Protein AF-0000000079569386 (afdb_homodimer)

InterPro domains:
  IPR003781 CoA-binding [PF13380] (11-134)
  IPR003781 CoA-binding [SM00881] (7-101)
  IPR011761 ATP-grasp fold [PS50975] (494-530)
  IPR013815 ATP-grasp fold, subdomain 1 [G3DSA:3.30.1490.20] (506-581)
  IPR016102 Succinyl-CoA synthetase-like [G3DSA:3.40.50.261] (133-295)
  IPR016102 Succinyl-CoA synthetase-like [G3DSA:3.40.50.261] (297-464)
  IPR016102 Succinyl-CoA synthetase-like [SSF52210] (133-294)
  IPR016102 Succinyl-CoA synthetase-like [SSF52210] (299-462)
  IPR032875 Succinyl-CoA synthetase-like, flavodoxin domain [PF13607] (154-292)
  IPR036291 NAD(P)-binding domain superfamily [SSF51735] (4-130)
  IPR043938 Ligase-CoA domain [PF19045] (305-428)

Secondary structure (DSSP, 8-state):
----HHHHS-SEEEEET--TT-HHHHHHHHHHHHTT-SSEEEEE-TT--EETTEEPBSSGGGSSS--SEEEE-S-HHHHHHHHHHHHHTT--EEEE----SGGG-HHHHHHHHHHHHHHHHTT-EEE-SS--EEEEGGGTB--BSSPPPSSP-EEEEEEEES-HHHHHHHHHHHHHTT--EEEEEE-TT-SSS-HHHHHHHHHH-TT-SEEEEEES--S-HHHHHHHHHHHHHTT--EEEEE---SHHHHHHHHHHH-S----HHHHHHHHHHHTEEE-SSHHHHHHHHHHHHHT-S-S-SBEEEEES-HHHHHHHHHHHHHHT-B-PPPPHHHHHHHHHHS-TT----SSEE--GGGGT-TTHHHHHHHHHHT-TT-SEEEEE-----SPPS-HHHHHHHHHHHHHHHHT-SS-EEEE-SS-----HHHHHHHHHHTPPPEES-HHHHHHHHHHHHHHHHHHHHHTSPPPPPPS------S---SEE-HHHHHHHHHHTT--B---EEESSHHHHHHHHHHH-SSEEEEE--TT---GGGGT-EEEEE-SHHHHHHHHHHHHHHHHHTT-----EEEEE-----EEEEEEEEEETTTEEEEEEEE-THHHHH---EEEEESS--HHHHHHHHHH-TTHHHHTTGGGPPPP-HHHHHHHHHHHHHHHHHHGGGEEEEEEEEEEEETTEEEES-EEEEE-/----HHHHS-SEEEEET--TT-HHHHHHHHHHHHTT-SSEEEEE-TT--EETTEEPBSSGGGSSS--SEEEE-S-HHHHHHHHHHHHHTT--EEEE----SGGG-HHHHHHHHHHHHHHHHTT-EEE-SS--EEEEGGGTB--BSSPPPSSP-EEEEEEEES-HHHHHHHHHHHHHTT--EEEEEE-TT-SSS-HHHHHHHHHH-TT-SEEEEEES--S-HHHHHHHHHHHHHTT--EEEEE---SHHHHHHHHHHH-S----HHHHHHHHHHHTEEE-SSHHHHHHHHHHHHHT-S-S-SBEEEEES-HHHHHHHHHHHHHHT-B-PPPPHHHHHHHHHHS-TT----SSEE--GGGGT-TTHHHHHHHHHHT-TT-SEEEEE-----SPPS-HHHHHHHHHHHHHHHHT-SS-EEEE-SS-----HHHHHHHHHHTPPPEE--HHHHHHHHHHHHHHHHHHHHHTSPPPPPPS------S---SEE-HHHHHHHHHHTT--B---EEESSHHHHHHHHHHH-SSEEEEE--TT---GGGGT-EEEEE-SHHHHHHHHHHHHHHHHHTT-----EEEEE-----EEEEEEEEEETTTEEEEEEEE-THHHHH---EEEEESS--HHHHHHHHHH-TTHHHHTTGGGPPPP-HHHHHHHHHHHHHHHHHHGGGEEEEEEEEEEEETTEEEES-EEEEE-

Foldseek 3Di:
DDDCVLVQQPQEEEEEPQDQVDLLNVQLVCLLVVLPPVHYYAYEDLVQDQGPNHGHHNAPVRDPDAHAEYEYDDELVCVLVNVVRNLVRPHAHYEAQYDQAQLVHDVNPVSLVVVLVSSVVSVHAYQAHNWQFKDQLVNSGDSGRHHADPPQAAAAEEEEECDHVVQNVLRVLCVQQRNHYRMYTHRYLCSGPHPLNVLQVSLPDPRHQEYFYEEAADAAQVSVLVSLLSCLVSNYAYEYEYWDQDVVSQVSSCSRRVGHHFHPQAVVQVCLLSLHHYDHDSLLRRLLRRCCRFQNFFAAQAEEEFEQDPVLQVVLVVLSVVLVHDQDWFDPVLQVQLCVLAPVVFHRGGNGHSHPCCVVVVCSRLVNQLSRLPTPRHREYEREDDFDDDCDPDLPVLLQSLLVSQVSQVPGPHHYAYEYAAAGGCDPSRVVSCVSSVHDRYRHHSNSNSNSNSSSNCSVVSSVQSPFDFQAADDPPDPPVDDQAAKDFFPVLVVLLVVLVFAAFDKDKDQALVVLQVVCVVQDPDKKKAFIDGPDDPRVVQLRIDGRQGHSVSSSVSLVVNVVSVVVVVDPGRMMMITHDDDDFWWKKWKWAQIPNQGTKIKIAGADPCVVVPVFIHIHGPRHHLSSLLVRLVSGPVNVSCCQPPNAAHFPSSLVSVSSSSVSSSQVVVPDFWRMKMFHIFGTGHNDTYGHGMMTGTD/DDDCVLVQQPQEEEEEPQDQVALLNVQLVCLLVVLPPVHYYAYEDLVQDQGPNHGHHNAPVRDPDAHAEYEYDDELVCVLVNVVRNLVRPHAHYEAQYDQAQLVHDVNPVSLVVVLVSSVVSVHAYQAHNAQFKDQQVNSGGSGRHHAPPPQAAAAEEEEECDHVVQNVLRVLCVQQRNHYRMYTHRYLCSGPHPLNVLQVSLVDPRHQEYFYEDAADAAQVSVLVSLLSCLVSNYAYEYEYWDQDVVSQVSSCSRRVGHHFHPQAVVQVCLLSLHHYDHDSLLRRLLRRCCRFQNFFAAQAEEEFEQDPVLQVVLVVLSVVLVHDQDWFDPVLQVQLCVLADVVFHRGGNGHSHPCCVVVVCSRLSNQLSRLPTPRHREYEREDDFDDDCDPDLPVLLQSLLVSQVSQVPGPHHYAYEYAAAGGCDPSRVVSCVSSVHDRYRHHSNSNSNSNSSSNCSVVSSVQSPFDFQAADDPPDPPVDDQAAKDFFPVLVVLLVVLVFAAFDKDKDQALVVLQVVCVVQDPDKKKAFIDGPDDPRVVQLRIDGRQGHSVSSSVSLVVNVVSVVVVVDDGRMMMITHDDDDFWWKKWKWAQIPNQGTKIKIAGADPCVVVPVFIHIHGPRHHLSSVLVRLVSGPVNVSCCQPPNAAHFPSSLVSVSSSSVSSSQVVVDDFWRMKMFHIFGTGHNDTYGHGMMTHTD

Solvent-accessible surface area (backbone atoms only — not comparable to full-atom values): 70576 Å² total; per-residue (Å²): 125,68,84,53,63,59,63,72,56,47,58,17,39,30,34,35,52,43,39,83,87,35,67,42,42,50,23,23,52,47,37,30,58,77,51,55,35,84,44,52,79,42,42,26,20,79,80,42,48,73,37,95,90,36,78,26,29,50,45,71,85,65,46,88,73,78,51,40,27,37,40,37,55,44,58,66,85,46,45,63,59,50,51,51,55,31,43,75,70,63,35,41,28,34,32,29,40,39,62,64,30,49,58,49,39,71,72,14,32,52,52,38,50,49,52,48,51,50,28,61,76,66,68,42,47,40,47,6,44,41,13,44,32,33,31,30,43,71,74,30,41,31,63,22,36,55,81,71,70,82,74,80,53,51,36,26,28,26,38,43,25,61,24,46,56,44,45,53,50,50,50,50,49,29,54,36,53,68,45,28,26,21,30,38,36,21,36,25,66,38,70,68,43,39,71,49,36,52,50,46,51,44,58,70,33,85,58,36,39,14,39,33,37,40,37,58,62,69,89,50,55,72,54,43,52,53,38,39,49,50,18,53,75,67,66,27,52,40,30,33,34,68,52,27,76,26,72,65,10,26,52,51,35,22,55,54,67,69,46,76,61,64,60,50,65,53,51,52,27,47,30,46,50,53,37,36,46,75,42,90,40,72,68,40,36,52,50,29,29,49,45,38,38,73,71,37,71,41,86,40,50,28,42,33,39,40,28,49,22,62,47,54,41,31,52,48,37,31,50,28,54,75,48,69,37,39,63,55,72,64,48,70,68,44,34,54,56,43,55,72,70,44,60,89,56,51,58,72,44,50,56,25,35,64,36,71,53,39,79,78,38,76,57,48,63,52,55,51,43,57,50,52,34,65,26,90,71,33,38,31,30,40,36,57,49,77,72,54,74,63,83,56,97,50,54,69,60,50,26,51,56,44,24,51,42,27,53,51,52,72,67,40,84,26,58,67,47,39,25,21,76,54,64,58,54,46,45,73,47,21,47,49,40,30,65,76,21,59,34,73,77,54,35,49,7,48,73,43,36,48,53,25,50,33,50,29,33,47,43,59,59,31,43,54,58,41,68,48,69,54,57,64,52,47,83,81,68,66,80,72,80,62,82,78,57,52,44,38,24,48,67,63,30,45,52,55,37,46,72,48,68,32,52,58,61,66,71,45,80,28,72,44,49,68,48,43,32,54,52,38,64,71,69,36,68,37,20,25,43,31,65,41,43,68,73,66,70,66,43,66,82,47,44,25,53,46,71,71,28,67,45,58,66,48,39,38,52,47,48,55,50,28,49,54,43,25,40,73,72,67,46,82,63,64,36,31,31,43,28,58,56,72,78,92,56,51,39,25,28,45,30,36,36,53,40,95,73,73,35,48,27,38,37,41,27,50,24,74,76,42,38,80,51,36,90,45,66,38,55,42,51,58,72,47,22,65,64,54,49,48,51,44,51,67,64,34,73,53,35,52,56,44,64,18,52,94,75,40,56,42,42,40,61,68,60,50,35,50,44,52,46,30,51,50,12,39,54,55,51,63,42,89,50,50,36,31,39,38,27,62,33,32,35,37,46,28,80,49,57,33,32,73,31,34,38,31,33,32,99,125,69,85,52,64,60,62,73,56,47,60,17,39,31,35,35,52,44,39,84,87,34,67,42,42,50,23,22,52,45,36,29,58,77,52,57,36,85,45,50,79,44,42,24,20,76,81,41,48,73,40,93,89,36,79,26,29,49,44,69,86,65,45,89,74,77,51,41,28,37,39,37,56,43,59,65,87,48,46,63,59,52,50,53,54,29,44,75,70,64,34,41,29,34,32,28,40,37,59,65,29,50,58,48,38,71,70,14,34,52,53,38,50,50,51,48,50,51,28,61,74,67,67,42,49,40,46,7,44,40,13,42,32,34,32,30,43,70,74,29,40,31,65,22,38,54,78,71,70,81,74,79,52,54,37,27,29,25,36,43,26,61,24,45,57,45,44,52,49,51,51,49,48,30,53,35,53,68,48,27,27,20,31,38,37,22,35,26,66,39,68,68,45,40,71,50,36,53,50,46,52,44,60,70,33,86,60,36,38,12,38,32,37,40,37,59,63,70,90,51,55,71,54,42,52,52,38,40,49,50,19,54,74,69,67,27,52,40,31,33,34,68,51,28,77,26,73,64,9,26,51,50,35,23,55,54,66,70,46,79,61,64,61,50,66,54,50,52,26,46,31,47,52,52,38,37,46,76,44,90,40,72,68,39,36,52,48,30,29,48,45,40,38,73,73,36,71,41,88,39,49,28,42,33,38,38,29,49,21,63,50,54,41,30,50,49,36,32,49,29,56,75,48,68,37,38,63,54,72,65,48,69,68,45,34,54,54,43,57,72,71,43,60,89,56,50,59,71,44,49,55,24,34,64,36,72,53,40,78,78,37,76,58,48,63,52,55,49,43,56,47,51,32,65,26,88,70,34,38,30,30,40,36,54,48,76,71,54,74,64,82,57,97,50,54,69,60,51,26,52,56,44,25,54,43,26,52,52,51,73,67,41,82,28,58,67,46,38,25,20,76,54,64,60,54,47,46,73,49,22,48,48,40,30,65,76,23,59,32,73,75,55,36,47,7,50,73,43,36,46,53,25,49,34,49,28,32,47,44,59,58,31,43,54,59,40,66,48,68,53,57,63,52,46,83,81,67,66,79,70,80,60,82,77,56,52,44,36,25,47,66,63,30,44,51,54,36,46,73,48,66,31,52,58,61,64,71,45,81,27,73,45,48,69,48,44,32,53,51,38,64,70,69,35,68,36,23,27,42,30,64,43,44,68,72,65,70,68,42,67,82,49,44,23,53,46,73,71,27,67,47,58,65,47,41,36,52,48,47,54,50,28,50,56,41,26,42,73,71,67,47,82,63,65,36,31,32,44,26,58,55,72,78,91,55,51,40,24,27,44,30,37,38,52,41,94,73,71,34,48,27,38,37,42,27,50,24,75,75,42,40,79,52,35,90,46,66,38,56,40,52,57,73,46,21,64,66,52,49,47,52,43,52,67,63,35,73,55,34,51,55,45,64,19,52,93,75,41,56,42,41,40,61,69,61,50,36,51,44,52,47,31,52,51,12,40,54,55,50,62,43,88,50,49,37,31,40,38,27,61,33,32,36,36,45,27,81,49,60,33,32,74,33,33,37,32,31,31,98

Nearest PDB structures (foldseek):
  8wzu-assembly1_A  TM=8.323E-01  e=6.603E-51  Nitrosopumilus maritimus SCM1
  4yb8-assembly1_A  TM=8.752E-01  e=7.720E-36  Candidatus Korarchaeum cryptofilum OPF8
  4xyl-assembly1_D  TM=9.148E-01  e=3.831E-20  Candidatus Korarchaeum cryptofilum OPF8
  4xyl-assembly1_B  TM=8.883E-01  e=2.277E-20  Candidatus Korarchaeum cryptofilum OPF8
  1wr2-assembly1_A  TM=9.299E-01  e=1.626E-19  Pyrococcus horikoshii OT3

Radius of gyration: 35.77 Å; Cα contacts (8 Å, |Δi|>4): 3128; chains: 2; bounding box: 96×94×68 Å

Organism: NCBI:txid1891644

Sequence (1398 aa):
MKDLSSFFRPKSVALVGATEKSGWSAATYANLISNAFPGDVFLLNPKGAVVHGVQTFASFADVPGQVDLAYVMTPIDAVIPVMEAGARQGVRNYVVLTSGYGEVGAEGAAKERELVDFAAANDLIVLGPNGNGFINATDSITPYGLPIPKPLLAGSVGVVLQSGALASSVLSFAHARSIGLSFLTSMGNESIISVTDVVAHLVDDPQTKCIALFLESIRYPDEFIAVAQAARDAGKPIVALKIGRSAKASRTAQAHTGALVGDDRTVDAVFEQLGILRVASVEDLLTTASLLAEVGPLPGRRLGVVTPSGGASEIISDRAMDEGLDLVDFAEQTTAKLVEILPDFASANNPLDVTGYVLLDRTLLGRAMEVVVADPGVDVTMLLSELPRAVPPDMDGAVEMWRANAARIEQASTPVVAVSTCLTDINEVGREIRERSGFPLVLGGIEHAMTAIGNAVRYPELVRTAGEPPIPPLAQLNAIDAERTGVWGEQRSAEQLRRAGVPVVPAELVDSADEAVRAADAVGYPVVLKIAGDEIAHKSDIGGVRLALADADAVRTAYDEMLAAVQVAGVKSRTVLVQPMRPLGTELLVGVVRDPVWGLTLAIALGGVWVELMDDSVLRVLPVSAASIRGALEKLRGIDALKGARGAQPVDLDALVEVIGRVVALAQALGEELESLEINPLRVSGGEIEALDALITWRMKDLSSFFRPKSVALVGATEKSGWSAATYANLISNAFPGDVFLLNPKGAVVHGVQTFASFADVPGQVDLAYVMTPIDAVIPVMEAGARQGVRNYVVLTSGYGEVGAEGAAKERELVDFAAANDLIVLGPNGNGFINATDSITPYGLPIPKPLLAGSVGVVLQSGALASSVLSFAHARSIGLSFLTSMGNESIISVTDVVAHLVDDPQTKCIALFLESIRYPDEFIAVAQAARDAGKPIVALKIGRSAKASRTAQAHTGALVGDDRTVDAVFEQLGILRVASVEDLLTTASLLAEVGPLPGRRLGVVTPSGGASEIISDRAMDEGLDLVDFAEQTTAKLVEILPDFASANNPLDVTGYVLLDRTLLGRAMEVVVADPGVDVTMLLSELPRAVPPDMDGAVEMWRANAARIEQASTPVVAVSTCLTDINEVGREIRERSGFPLVLGGIEHAMTAIGNAVRYPELVRTAGEPPIPPLAQLNAIDAERTGVWGEQRSAEQLRRAGVPVVPAELVDSADEAVRAADAVGYPVVLKIAGDEIAHKSDIGGVRLALADADAVRTAYDEMLAAVQVAGVKSRTVLVQPMRPLGTELLVGVVRDPVWGLTLAIALGGVWVELMDDSVLRVLPVSAASIRGALEKLRGIDALKGARGAQPVDLDALVEVIGRVVALAQALGEELESLEINPLRVSGGEIEALDALITWR

pLDDT: mean 91.65, std 8.92, range [54.84, 98.88]

Structure (mmCIF, N/CA/C/O backbone):
data_AF-0000000079569386-model_v1
#
loop_
_entity.id
_entity.type
_entity.pdbx_description
1 polymer 'CoA-binding protein'
#
loop_
_atom_site.group_PDB
_atom_site.id
_atom_site.type_symbol
_atom_site.label_atom_id
_atom_site.label_alt_id
_atom_site.label_comp_id
_atom_site.label_asym_id
_atom_site.label_entity_id
_atom_site.label_seq_id
_atom_site.pdbx_PDB_ins_code
_atom_site.Cartn_x
_atom_site.Cartn_y
_atom_site.Cartn_z
_atom_site.occupancy
_atom_site.B_iso_or_equiv
_atom_site.auth_seq_id
_atom_site.auth_comp_id
_atom_site.auth_asym_id
_atom_site.auth_atom_id
_atom_site.pdbx_PDB_model_num
ATOM 1 N N . MET A 1 1 ? 34.812 4.625 -13.461 1 72 1 MET A N 1
ATOM 2 C CA . MET A 1 1 ? 34.156 3.346 -13.242 1 72 1 MET A CA 1
ATOM 3 C C . MET A 1 1 ? 34.938 2.205 -13.883 1 72 1 MET A C 1
ATOM 5 O O . MET A 1 1 ? 35.594 2.4 -14.891 1 72 1 MET A O 1
ATOM 9 N N . LYS A 1 2 ? 34.875 1.14 -13.344 1 73.81 2 LYS A N 1
ATOM 10 C CA . LYS A 1 2 ? 35.625 -0.026 -13.812 1 73.81 2 LYS A CA 1
ATOM 11 C C . LYS A 1 2 ? 35 -0.604 -15.078 1 73.81 2 LYS A C 1
ATOM 13 O O . LYS A 1 2 ? 33.75 -0.581 -15.242 1 73.81 2 LYS A O 1
ATOM 18 N N . ASP A 1 3 ? 35.781 -0.932 -15.93 1 85.62 3 ASP A N 1
ATOM 19 C CA . ASP A 1 3 ? 35.281 -1.68 -17.078 1 85.62 3 ASP A CA 1
ATOM 20 C C . ASP A 1 3 ? 35 -3.135 -16.719 1 85.62 3 ASP A C 1
ATOM 22 O O . ASP A 1 3 ? 35.938 -3.906 -16.469 1 85.62 3 ASP A O 1
ATOM 26 N N . LEU A 1 4 ? 33.719 -3.49 -16.688 1 94.31 4 LEU A N 1
ATOM 27 C CA . LEU A 1 4 ? 33.312 -4.805 -16.203 1 94.31 4 LEU A CA 1
ATOM 28 C C . LEU A 1 4 ? 32.875 -5.703 -17.344 1 94.31 4 LEU A C 1
ATOM 30 O O . LEU A 1 4 ? 32.281 -6.758 -17.125 1 94.31 4 LEU A O 1
ATOM 34 N N . SER A 1 5 ? 33.188 -5.367 -18.531 1 92.06 5 SER A N 1
ATOM 35 C CA . SER A 1 5 ? 32.75 -6.113 -19.703 1 92.06 5 SER A CA 1
ATOM 36 C C . SER A 1 5 ? 33.281 -7.535 -19.703 1 92.06 5 SER A C 1
ATOM 38 O O . SER A 1 5 ? 32.562 -8.492 -19.922 1 92.06 5 SER A O 1
ATOM 40 N N . SER A 1 6 ? 34.594 -7.582 -19.422 1 92.31 6 SER A N 1
ATOM 41 C CA . SER A 1 6 ? 35.188 -8.914 -19.406 1 92.31 6 SER A CA 1
ATOM 42 C C . SER A 1 6 ? 34.75 -9.703 -18.188 1 92.31 6 SER A C 1
ATOM 44 O O . SER A 1 6 ? 34.688 -10.93 -18.234 1 92.31 6 SER A O 1
ATOM 46 N N . PHE A 1 7 ? 34.469 -9.023 -17.172 1 97.25 7 PHE A N 1
ATOM 47 C CA . PHE A 1 7 ? 34.031 -9.672 -15.938 1 97.25 7 PHE A CA 1
ATOM 48 C C . PHE A 1 7 ? 32.688 -10.367 -16.156 1 97.25 7 PHE A C 1
ATOM 50 O O . PHE A 1 7 ? 32.531 -11.539 -15.789 1 97.25 7 PHE A O 1
ATOM 57 N N . PHE A 1 8 ? 31.719 -9.672 -16.797 1 97.88 8 PHE A N 1
ATOM 58 C CA . PHE A 1 8 ? 30.344 -10.141 -16.891 1 97.88 8 PHE A CA 1
ATOM 59 C C . PHE A 1 8 ? 30.141 -10.945 -18.172 1 97.88 8 PHE A C 1
ATOM 61 O O . PHE A 1 8 ? 29.047 -11.43 -18.438 1 97.88 8 PHE A O 1
ATOM 68 N N . ARG A 1 9 ? 31.219 -11.18 -18.969 1 97.12 9 ARG A N 1
ATOM 69 C CA . ARG A 1 9 ? 31.172 -12.016 -20.156 1 97.12 9 ARG A CA 1
ATOM 70 C C . ARG A 1 9 ? 32.406 -12.898 -20.266 1 97.12 9 ARG A C 1
ATOM 72 O O . ARG A 1 9 ? 33.125 -12.875 -21.281 1 97.12 9 ARG A O 1
ATOM 79 N N . PRO A 1 10 ? 32.594 -13.656 -19.25 1 97.88 10 PRO A N 1
ATOM 80 C CA . PRO A 1 10 ? 33.75 -14.555 -19.297 1 97.88 10 PRO A CA 1
ATOM 81 C C . PRO A 1 10 ? 33.594 -15.672 -20.328 1 97.88 10 PRO A C 1
ATOM 83 O O . PRO A 1 10 ? 32.5 -16.172 -20.531 1 97.88 10 PRO A O 1
ATOM 86 N N . LYS A 1 11 ? 34.688 -16.094 -20.859 1 96.81 11 LYS A N 1
ATOM 87 C CA . LYS A 1 11 ? 34.688 -17.188 -21.828 1 96.81 11 LYS A CA 1
ATOM 88 C C . LYS A 1 11 ? 34.969 -18.531 -21.141 1 96.81 11 LYS A C 1
ATOM 90 O O . LYS A 1 11 ? 34.781 -19.594 -21.719 1 96.81 11 LYS A O 1
ATOM 95 N N . SER A 1 12 ? 35.438 -18.469 -19.984 1 97.81 12 SER A N 1
ATOM 96 C CA . SER A 1 12 ? 35.656 -19.641 -19.156 1 97.81 12 SER A CA 1
ATOM 97 C C . SER A 1 12 ? 35.5 -19.328 -17.672 1 97.81 12 SER A C 1
ATOM 99 O O . SER A 1 12 ? 35.781 -18.219 -17.234 1 97.81 12 SER A O 1
ATOM 101 N N . VAL A 1 13 ? 34.969 -20.312 -16.922 1 98.44 13 VAL A N 1
ATOM 102 C CA . VAL A 1 13 ? 34.719 -20.141 -15.484 1 98.44 13 VAL A CA 1
ATOM 103 C C . VAL A 1 13 ? 35.344 -21.297 -14.711 1 98.44 13 VAL A C 1
ATOM 105 O O . VAL A 1 13 ? 35.156 -22.469 -15.07 1 98.44 13 VAL A O 1
ATOM 108 N N . ALA A 1 14 ? 36.094 -21 -13.688 1 98.5 14 ALA A N 1
ATOM 109 C CA . ALA A 1 14 ? 36.656 -22.016 -12.789 1 98.5 14 ALA A CA 1
ATOM 110 C C . ALA A 1 14 ? 35.969 -21.969 -11.43 1 98.5 14 ALA A C 1
ATOM 112 O O . ALA A 1 14 ? 35.906 -20.922 -10.781 1 98.5 14 ALA A O 1
ATOM 113 N N . LEU A 1 15 ? 35.375 -23.078 -11.039 1 98.5 15 LEU A N 1
ATOM 114 C CA . LEU A 1 15 ? 34.812 -23.219 -9.703 1 98.5 15 LEU A CA 1
ATOM 115 C C . LEU A 1 15 ? 35.875 -23.719 -8.719 1 98.5 15 LEU A C 1
ATOM 117 O O . LEU A 1 15 ? 36.188 -24.922 -8.703 1 98.5 15 LEU A O 1
ATOM 121 N N . VAL A 1 16 ? 36.312 -22.812 -7.902 1 98.19 16 VAL A N 1
ATOM 122 C CA . VAL A 1 16 ? 37.406 -23.141 -6.98 1 98.19 16 VAL A CA 1
ATOM 123 C C . VAL A 1 16 ? 36.812 -23.609 -5.648 1 98.19 16 VAL A C 1
ATOM 125 O O . VAL A 1 16 ? 36.031 -22.906 -5.035 1 98.19 16 VAL A O 1
ATOM 128 N N . GLY A 1 17 ? 37.25 -24.672 -5.195 1 96.62 17 GLY A N 1
ATOM 129 C CA . GLY A 1 17 ? 36.688 -25.281 -4 1 96.62 17 GLY A CA 1
ATOM 130 C C . GLY A 1 17 ? 35.5 -26.172 -4.297 1 96.62 17 GLY A C 1
ATOM 131 O O . GLY A 1 17 ? 34.625 -26.359 -3.445 1 96.62 17 GLY A O 1
ATOM 132 N N . ALA A 1 18 ? 35.406 -26.672 -5.488 1 96.81 18 ALA A N 1
ATOM 133 C CA . ALA A 1 18 ? 34.312 -27.578 -5.898 1 96.81 18 ALA A CA 1
ATOM 134 C C . ALA A 1 18 ? 34.312 -28.844 -5.051 1 96.81 18 ALA A C 1
ATOM 136 O O . ALA A 1 18 ? 35.344 -29.438 -4.801 1 96.81 18 ALA A O 1
ATOM 137 N N . THR A 1 19 ? 33.156 -29.203 -4.574 1 94.62 19 THR A N 1
ATOM 138 C CA . THR A 1 19 ? 33 -30.391 -3.727 1 94.62 19 THR A CA 1
ATOM 139 C C . THR A 1 19 ? 31.562 -30.891 -3.762 1 94.62 19 THR A C 1
ATOM 141 O O . THR A 1 19 ? 30.641 -30.125 -4.016 1 94.62 19 THR A O 1
ATOM 144 N N . GLU A 1 20 ? 31.375 -32.125 -3.445 1 91.19 20 GLU A N 1
ATOM 145 C CA . GLU A 1 20 ? 30.047 -32.75 -3.404 1 91.19 20 GLU A CA 1
ATOM 146 C C . GLU A 1 20 ? 29.281 -32.312 -2.154 1 91.19 20 GLU A C 1
ATOM 148 O O . GLU A 1 20 ? 28.062 -32.438 -2.104 1 91.19 20 GLU A O 1
ATOM 153 N N . LYS A 1 21 ? 29.969 -31.797 -1.217 1 86.62 21 LYS A N 1
ATOM 154 C CA . LYS A 1 21 ? 29.391 -31.516 0.095 1 86.62 21 LYS A CA 1
ATOM 155 C C . LYS A 1 21 ? 28.812 -30.109 0.139 1 86.62 21 LYS A C 1
ATOM 157 O O . LYS A 1 21 ? 28.156 -29.734 1.118 1 86.62 21 LYS A O 1
ATOM 162 N N . SER A 1 22 ? 29 -29.406 -0.912 1 88.12 22 SER A N 1
ATOM 163 C CA . SER A 1 22 ? 28.594 -28.016 -0.922 1 88.12 22 SER A CA 1
ATOM 164 C C . SER A 1 22 ? 27.406 -27.797 -1.865 1 88.12 22 SER A C 1
ATOM 166 O O . SER A 1 22 ? 27.516 -28.047 -3.066 1 88.12 22 SER A O 1
ATOM 168 N N . GLY A 1 23 ? 26.266 -27.25 -1.289 1 86.94 23 GLY A N 1
ATOM 169 C CA . GLY A 1 23 ? 25.125 -26.891 -2.115 1 86.94 23 GLY A CA 1
ATOM 170 C C . GLY A 1 23 ? 25.422 -25.781 -3.105 1 86.94 23 GLY A C 1
ATOM 171 O O . GLY A 1 23 ? 24.859 -25.75 -4.203 1 86.94 23 GLY A O 1
ATOM 172 N N . TRP A 1 24 ? 26.359 -24.922 -2.775 1 91.81 24 TRP A N 1
ATOM 173 C CA . TRP A 1 24 ? 26.781 -23.844 -3.674 1 91.81 24 TRP A CA 1
ATOM 174 C C . TRP A 1 24 ? 27.547 -24.391 -4.867 1 91.81 24 TRP A C 1
ATOM 176 O O . TRP A 1 24 ? 27.359 -23.953 -6 1 91.81 24 TRP A O 1
ATOM 186 N N . SER A 1 25 ? 28.453 -25.344 -4.52 1 94.25 25 SER A N 1
ATOM 187 C CA . SER A 1 25 ? 29.203 -26 -5.59 1 94.25 25 SER A CA 1
ATOM 188 C C . SER A 1 25 ? 28.25 -26.672 -6.586 1 94.25 25 SER A C 1
ATOM 190 O O . SER A 1 25 ? 28.391 -26.469 -7.797 1 94.25 25 SER A O 1
ATOM 192 N N . ALA A 1 26 ? 27.281 -27.328 -6.066 1 93.12 26 ALA A N 1
ATOM 193 C CA . ALA A 1 26 ? 26.328 -28.047 -6.902 1 93.12 26 ALA A CA 1
ATOM 194 C C . ALA A 1 26 ? 25.484 -27.078 -7.719 1 93.12 26 ALA A C 1
ATOM 196 O O . ALA A 1 26 ? 25.281 -27.281 -8.914 1 93.12 26 ALA A O 1
ATOM 197 N N . ALA A 1 27 ? 24.953 -26.094 -7.102 1 93.81 27 ALA A N 1
ATOM 198 C CA . ALA A 1 27 ? 24.062 -25.141 -7.762 1 93.81 27 ALA A CA 1
ATOM 199 C C . ALA A 1 27 ? 24.812 -24.375 -8.852 1 93.81 27 ALA A C 1
ATOM 201 O O . ALA A 1 27 ? 24.297 -24.203 -9.961 1 93.81 27 ALA A O 1
ATOM 202 N N . THR A 1 28 ? 26.016 -23.875 -8.516 1 97.31 28 THR A N 1
ATOM 203 C CA . THR A 1 28 ? 26.766 -23.094 -9.477 1 97.31 28 THR A CA 1
ATOM 204 C C . THR A 1 28 ? 27.094 -23.906 -10.719 1 97.31 28 THR A C 1
ATOM 206 O O . THR A 1 28 ? 26.953 -23.438 -11.844 1 97.31 28 THR A O 1
ATOM 209 N N . TYR A 1 29 ? 27.562 -25.109 -10.5 1 97.75 29 TYR A N 1
ATOM 210 C CA . TYR A 1 29 ? 27.859 -25.984 -11.617 1 97.75 29 TYR A CA 1
ATOM 211 C C . TYR A 1 29 ? 26.609 -26.266 -12.445 1 97.75 29 TYR A C 1
ATOM 213 O O . TYR A 1 29 ? 26.641 -26.141 -13.672 1 97.75 29 TYR A O 1
ATOM 221 N N . ALA A 1 30 ? 25.578 -26.641 -11.781 1 96.5 30 ALA A N 1
ATOM 222 C CA . ALA A 1 30 ? 24.312 -26.953 -12.461 1 96.5 30 ALA A CA 1
ATOM 223 C C . ALA A 1 30 ? 23.828 -25.75 -13.266 1 96.5 30 ALA A C 1
ATOM 225 O O . ALA A 1 30 ? 23.281 -25.906 -14.367 1 96.5 30 ALA A O 1
ATOM 226 N N . ASN A 1 31 ? 23.906 -24.594 -12.711 1 97.75 31 ASN A N 1
ATOM 227 C CA . ASN A 1 31 ? 23.453 -23.375 -13.383 1 97.75 31 ASN A CA 1
ATOM 228 C C . ASN A 1 31 ? 24.188 -23.156 -14.703 1 97.75 31 ASN A C 1
ATOM 230 O O . ASN A 1 31 ? 23.578 -22.828 -15.719 1 97.75 31 ASN A O 1
ATOM 234 N N . LEU A 1 32 ? 25.5 -23.328 -14.664 1 98.31 32 LEU A N 1
ATOM 235 C CA . LEU A 1 32 ? 26.312 -23.109 -15.859 1 98.31 32 LEU A CA 1
ATOM 236 C C . LEU A 1 32 ? 26 -24.156 -16.922 1 98.31 32 LEU A C 1
ATOM 238 O O . LEU A 1 32 ? 25.891 -23.828 -18.109 1 98.31 32 LEU A O 1
ATOM 242 N N . ILE A 1 33 ? 25.781 -25.328 -16.5 1 97.44 33 ILE A N 1
ATOM 243 C CA . ILE A 1 33 ? 25.594 -26.422 -17.453 1 97.44 33 ILE A CA 1
ATOM 244 C C . ILE A 1 33 ? 24.156 -26.391 -17.984 1 97.44 33 ILE A C 1
ATOM 246 O O . ILE A 1 33 ? 23.938 -26.438 -19.203 1 97.44 33 ILE A O 1
ATOM 250 N N . SER A 1 34 ? 23.172 -26.266 -17.109 1 95.88 34 SER A N 1
ATOM 251 C CA . SER A 1 34 ? 21.781 -26.359 -17.484 1 95.88 34 SER A CA 1
ATOM 252 C C . SER A 1 34 ? 21.344 -25.156 -18.328 1 95.88 34 SER A C 1
ATOM 254 O O . SER A 1 34 ? 20.375 -25.234 -19.078 1 95.88 34 SER A O 1
ATOM 256 N N . ASN A 1 35 ? 22 -24.047 -18.156 1 96.62 35 ASN A N 1
ATOM 257 C CA . ASN A 1 35 ? 21.641 -22.859 -18.922 1 96.62 35 ASN A CA 1
ATOM 258 C C . ASN A 1 35 ? 22.562 -22.672 -20.125 1 96.62 35 ASN A C 1
ATOM 260 O O . ASN A 1 35 ? 22.625 -21.594 -20.719 1 96.62 35 ASN A O 1
ATOM 264 N N . ALA A 1 36 ? 23.391 -23.703 -20.438 1 96.12 36 ALA A N 1
ATOM 265 C CA . ALA A 1 36 ? 24.172 -23.828 -21.656 1 96.12 36 ALA A CA 1
ATOM 266 C C . ALA A 1 36 ? 25.203 -22.703 -21.766 1 96.12 36 ALA A C 1
ATOM 268 O O . ALA A 1 36 ? 25.297 -22.031 -22.781 1 96.12 36 ALA A O 1
ATOM 269 N N . PHE A 1 37 ? 25.953 -22.5 -20.703 1 97.12 37 PHE A N 1
ATOM 270 C CA . PHE A 1 37 ? 27.078 -21.594 -20.781 1 97.12 37 PHE A CA 1
ATOM 271 C C . PHE A 1 37 ? 27.953 -21.906 -21.984 1 97.12 37 PHE A C 1
ATOM 273 O O . PHE A 1 37 ? 28.375 -23.047 -22.188 1 97.12 37 PHE A O 1
ATOM 280 N N . PRO A 1 38 ? 28.203 -20.875 -22.797 1 95.88 38 PRO A N 1
ATOM 281 C CA . PRO A 1 38 ? 28.922 -21.141 -24.047 1 95.88 38 PRO A CA 1
ATOM 282 C C . PRO A 1 38 ? 30.406 -21.391 -23.844 1 95.88 38 PRO A C 1
ATOM 284 O O . PRO A 1 38 ? 31.094 -21.859 -24.75 1 95.88 38 PRO A O 1
ATOM 287 N N . GLY A 1 39 ? 30.953 -21.109 -22.703 1 96.12 39 GLY A N 1
ATOM 288 C CA . GLY A 1 39 ? 32.375 -21.234 -22.422 1 96.12 39 GLY A CA 1
ATOM 289 C C . GLY A 1 39 ? 32.719 -22.5 -21.688 1 96.12 39 GLY A C 1
ATOM 290 O O . GLY A 1 39 ? 31.875 -23.391 -21.516 1 96.12 39 GLY A O 1
ATOM 291 N N . ASP A 1 40 ? 34 -22.594 -21.266 1 96.56 40 ASP A N 1
ATOM 292 C CA . ASP A 1 40 ? 34.5 -23.766 -20.547 1 96.56 40 ASP A CA 1
ATOM 293 C C . ASP A 1 40 ? 34.25 -23.625 -19.047 1 96.56 40 ASP A C 1
ATOM 295 O O . ASP A 1 40 ? 34.344 -22.531 -18.5 1 96.56 40 ASP A O 1
ATOM 299 N N . VAL A 1 41 ? 33.906 -24.766 -18.484 1 98.06 41 VAL A N 1
ATOM 300 C CA . VAL A 1 41 ? 33.75 -24.812 -17.047 1 98.06 41 VAL A CA 1
ATOM 301 C C . VAL A 1 41 ? 34.781 -25.75 -16.438 1 98.06 41 VAL A C 1
ATOM 303 O O . VAL A 1 41 ? 34.844 -26.922 -16.812 1 98.06 41 VAL A O 1
ATOM 306 N N . PHE A 1 42 ? 35.594 -25.25 -15.523 1 97.94 42 PHE A N 1
ATOM 307 C CA . PHE A 1 42 ? 36.594 -26.031 -14.844 1 97.94 42 PHE A CA 1
ATOM 308 C C . PHE A 1 42 ? 36.281 -26.156 -13.359 1 97.94 42 PHE A C 1
ATOM 310 O O . PHE A 1 42 ? 35.844 -25.188 -12.734 1 97.94 42 PHE A O 1
ATOM 317 N N . LEU A 1 43 ? 36.469 -27.344 -12.852 1 98.12 43 LEU A N 1
ATOM 318 C CA . LEU A 1 43 ? 36.344 -27.547 -11.414 1 98.12 43 LEU A CA 1
ATOM 319 C C . LEU A 1 43 ? 37.688 -27.75 -10.766 1 98.12 43 LEU A C 1
ATOM 321 O O . LEU A 1 43 ? 38.531 -28.5 -11.266 1 98.12 43 LEU A O 1
ATOM 325 N N . LEU A 1 44 ? 37.906 -27.016 -9.797 1 98 44 LEU A N 1
ATOM 326 C CA . LEU A 1 44 ? 39.188 -27.125 -9.086 1 98 44 LEU A CA 1
ATOM 327 C C . LEU A 1 44 ? 38.969 -27.672 -7.676 1 98 44 LEU A C 1
ATOM 329 O O . LEU A 1 44 ? 38.156 -27.141 -6.918 1 98 44 LEU A O 1
ATOM 333 N N . ASN A 1 45 ? 39.625 -28.641 -7.305 1 96.31 45 ASN A N 1
ATOM 334 C CA . ASN A 1 45 ? 39.688 -29.297 -6.008 1 96.31 45 ASN A CA 1
ATOM 335 C C . ASN A 1 45 ? 41.125 -29.797 -5.707 1 96.31 45 ASN A C 1
ATOM 337 O O . ASN A 1 45 ? 41.688 -30.578 -6.477 1 96.31 45 ASN A O 1
ATOM 341 N N . PRO A 1 46 ? 41.625 -29.375 -4.566 1 93.31 46 PRO A N 1
ATOM 342 C CA . PRO A 1 46 ? 43.031 -29.719 -4.301 1 93.31 46 PRO A CA 1
ATOM 343 C C . PRO A 1 46 ? 43.281 -31.219 -4.34 1 93.31 46 PRO A C 1
ATOM 345 O O . PRO A 1 46 ? 44.438 -31.641 -4.59 1 93.31 46 PRO A O 1
ATOM 348 N N . LYS A 1 47 ? 42.344 -32.062 -4.137 1 93.5 47 LYS A N 1
ATOM 349 C CA . LYS A 1 47 ? 42.531 -33.531 -4.113 1 93.5 47 LYS A CA 1
ATOM 350 C C . LYS A 1 47 ? 42.375 -34.125 -5.508 1 93.5 47 LYS A C 1
ATOM 352 O O . LYS A 1 47 ? 42.625 -35.312 -5.715 1 93.5 47 LYS A O 1
ATOM 357 N N . GLY A 1 48 ? 42 -33.312 -6.426 1 90.44 48 GLY A N 1
ATOM 358 C CA . GLY A 1 48 ? 41.781 -33.812 -7.781 1 90.44 48 GLY A CA 1
ATOM 359 C C . GLY A 1 48 ? 40.688 -34.844 -7.871 1 90.44 48 GLY A C 1
ATOM 360 O O . GLY A 1 48 ? 40.75 -35.781 -8.695 1 90.44 48 GLY A O 1
ATOM 361 N N . ALA A 1 49 ? 39.719 -34.75 -7.07 1 92.31 49 ALA A N 1
ATOM 362 C CA . ALA A 1 49 ? 38.625 -35.719 -6.973 1 92.31 49 ALA A CA 1
ATOM 363 C C . ALA A 1 49 ? 37.594 -35.531 -8.078 1 92.31 49 ALA A C 1
ATOM 365 O O . ALA A 1 49 ? 37.594 -34.5 -8.758 1 92.31 49 ALA A O 1
ATOM 366 N N . VAL A 1 50 ? 36.781 -36.531 -8.367 1 96.62 50 VAL A N 1
ATOM 367 C CA . VAL A 1 50 ? 35.625 -36.375 -9.242 1 96.62 50 VAL A CA 1
ATOM 368 C C . VAL A 1 50 ? 34.5 -35.688 -8.484 1 96.62 50 VAL A C 1
ATOM 370 O O . VAL A 1 50 ? 34.094 -36.125 -7.422 1 96.62 50 VAL A O 1
ATOM 373 N N . VAL A 1 51 ? 34.125 -34.594 -8.984 1 97.12 51 VAL A N 1
ATOM 374 C CA . VAL A 1 51 ? 33.062 -33.812 -8.398 1 97.12 51 VAL A CA 1
ATOM 375 C C . VAL A 1 51 ? 31.984 -33.5 -9.453 1 97.12 51 VAL A C 1
ATOM 377 O O . VAL A 1 51 ? 32.312 -33.094 -10.57 1 97.12 51 VAL A O 1
ATOM 380 N N . HIS A 1 52 ? 30.719 -33.719 -9.094 1 96.38 52 HIS A N 1
ATOM 381 C CA . HIS A 1 52 ? 29.594 -33.5 -9.984 1 96.38 52 HIS A CA 1
ATOM 382 C C . HIS A 1 52 ? 29.75 -34.25 -11.297 1 96.38 52 HIS A C 1
ATOM 384 O O . HIS A 1 52 ? 29.391 -33.75 -12.359 1 96.38 52 HIS A O 1
ATOM 390 N N . GLY A 1 53 ? 30.469 -35.375 -11.219 1 95.62 53 GLY A N 1
ATOM 391 C CA . GLY A 1 53 ? 30.625 -36.281 -12.352 1 95.62 53 GLY A CA 1
ATOM 392 C C . GLY A 1 53 ? 31.781 -35.875 -13.258 1 95.62 53 GLY A C 1
ATOM 393 O O . GLY A 1 53 ? 31.969 -36.469 -14.328 1 95.62 53 GLY A O 1
ATOM 394 N N . VAL A 1 54 ? 32.594 -34.875 -12.797 1 96.25 54 VAL A N 1
ATOM 395 C CA . VAL A 1 54 ? 33.688 -34.375 -13.641 1 96.25 54 VAL A CA 1
ATOM 396 C C . VAL A 1 54 ? 35 -34.438 -12.883 1 96.25 54 VAL A C 1
ATOM 398 O O . VAL A 1 54 ? 35.062 -34.156 -11.68 1 96.25 54 VAL A O 1
ATOM 401 N N . GLN A 1 55 ? 36.062 -34.812 -13.617 1 95.69 55 GLN A N 1
ATOM 402 C CA . GLN A 1 55 ? 37.406 -34.781 -13.023 1 95.69 55 GLN A CA 1
ATOM 403 C C . GLN A 1 55 ? 37.875 -33.344 -12.766 1 95.69 55 GLN A C 1
ATOM 405 O O . GLN A 1 55 ? 37.875 -32.531 -13.672 1 95.69 55 GLN A O 1
ATOM 410 N N . THR A 1 56 ? 38.219 -33.094 -11.555 1 97.62 56 THR A N 1
ATOM 411 C CA . THR A 1 56 ? 38.625 -31.766 -11.18 1 97.62 56 THR A CA 1
ATOM 412 C C . THR A 1 56 ? 40.125 -31.578 -11.406 1 97.62 56 THR A C 1
ATOM 414 O O . THR A 1 56 ? 40.875 -32.562 -11.578 1 97.62 56 THR A O 1
ATOM 417 N N . PHE A 1 57 ? 40.562 -30.344 -11.492 1 97.69 57 PHE A N 1
ATOM 418 C CA . PHE A 1 57 ? 41.969 -29.969 -11.492 1 97.69 57 PHE A CA 1
ATOM 419 C C . PHE A 1 57 ? 42.438 -29.609 -10.086 1 97.69 57 PHE A C 1
ATOM 421 O O . PHE A 1 57 ? 41.688 -29.031 -9.305 1 97.69 57 PHE A O 1
ATOM 428 N N . ALA A 1 58 ? 43.656 -29.859 -9.75 1 96.31 58 ALA A N 1
ATOM 429 C CA . ALA A 1 58 ? 44.156 -29.609 -8.398 1 96.31 58 ALA A CA 1
ATOM 430 C C . ALA A 1 58 ? 44.469 -28.125 -8.203 1 96.31 58 ALA A C 1
ATOM 432 O O . ALA A 1 58 ? 44.344 -27.609 -7.086 1 96.31 58 ALA A O 1
ATOM 433 N N . SER A 1 59 ? 44.906 -27.516 -9.281 1 95.19 59 SER A N 1
ATOM 434 C CA . SER A 1 59 ? 45.25 -26.094 -9.203 1 95.19 59 SER A CA 1
ATOM 435 C C . SER A 1 59 ? 45 -25.391 -10.531 1 95.19 59 SER A C 1
ATOM 437 O O . SER A 1 59 ? 44.719 -26.031 -11.539 1 95.19 59 SER A O 1
ATOM 439 N N . PHE A 1 60 ? 45.156 -24.062 -10.461 1 96.94 60 PHE A N 1
ATOM 440 C CA . PHE A 1 60 ? 45 -23.266 -11.664 1 96.94 60 PHE A CA 1
ATOM 441 C C . PHE A 1 60 ? 46.031 -23.656 -12.711 1 96.94 60 PHE A C 1
ATOM 443 O O . PHE A 1 60 ? 45.781 -23.609 -13.906 1 96.94 60 PHE A O 1
ATOM 450 N N . ALA A 1 61 ? 47.188 -24.047 -12.273 1 94.94 61 ALA A N 1
ATOM 451 C CA . ALA A 1 61 ? 48.281 -24.391 -13.172 1 94.94 61 ALA A CA 1
ATOM 452 C C . ALA A 1 61 ? 47.938 -25.625 -14 1 94.94 61 ALA A C 1
ATOM 454 O O . ALA A 1 61 ? 48.5 -25.812 -15.094 1 94.94 61 ALA A O 1
ATOM 455 N N . ASP A 1 62 ? 47.094 -26.422 -13.523 1 96.12 62 ASP A N 1
ATOM 456 C CA . ASP A 1 62 ? 46.75 -27.672 -14.18 1 96.12 62 ASP A CA 1
ATOM 457 C C . ASP A 1 62 ? 45.625 -27.469 -15.203 1 96.12 62 ASP A C 1
ATOM 459 O O . ASP A 1 62 ? 45.312 -28.375 -15.977 1 96.12 62 ASP A O 1
ATOM 463 N N . VAL A 1 63 ? 44.938 -26.344 -15.188 1 96.44 63 VAL A N 1
ATOM 464 C CA . VAL A 1 63 ? 43.844 -26.062 -16.078 1 96.44 63 VAL A CA 1
ATOM 465 C C . VAL A 1 63 ? 44.344 -25.812 -17.5 1 96.44 63 VAL A C 1
ATOM 467 O O . VAL A 1 63 ? 45.281 -25.016 -17.688 1 96.44 63 VAL A O 1
ATOM 470 N N . PRO A 1 64 ? 43.75 -26.531 -18.453 1 92 64 PRO A N 1
ATOM 471 C CA . PRO A 1 64 ? 44.156 -26.266 -19.844 1 92 64 PRO A CA 1
ATOM 472 C C . PRO A 1 64 ? 43.594 -24.938 -20.359 1 92 64 PRO A C 1
ATOM 474 O O . PRO A 1 64 ? 42.406 -24.734 -20.359 1 92 64 PRO A O 1
ATOM 477 N N . GLY A 1 65 ? 44.406 -24 -20.609 1 89.19 65 GLY A N 1
ATOM 478 C CA . GLY A 1 65 ? 43.969 -22.734 -21.172 1 89.19 65 GLY A CA 1
ATOM 479 C C . GLY A 1 65 ? 43.812 -21.625 -20.156 1 89.19 65 GLY A C 1
ATOM 480 O O . GLY A 1 65 ? 44.312 -21.75 -19.031 1 89.19 65 GLY A O 1
ATOM 481 N N . GLN A 1 66 ? 43.125 -20.594 -20.594 1 93.69 66 GLN A N 1
ATOM 482 C CA . GLN A 1 66 ? 42.969 -19.391 -19.766 1 93.69 66 GLN A CA 1
ATOM 483 C C . GLN A 1 66 ? 41.656 -19.391 -19 1 93.69 66 GLN A C 1
ATOM 485 O O . GLN A 1 66 ? 40.625 -19.766 -19.547 1 93.69 66 GLN A O 1
ATOM 490 N N . VAL A 1 67 ? 41.75 -19.078 -17.703 1 97.5 67 VAL A N 1
ATOM 491 C CA . VAL A 1 67 ? 40.562 -18.875 -16.875 1 97.5 67 VAL A CA 1
ATOM 492 C C . VAL A 1 67 ? 40.188 -17.391 -16.859 1 97.5 67 VAL A C 1
ATOM 494 O O . VAL A 1 67 ? 40.969 -16.562 -16.406 1 97.5 67 VAL A O 1
ATOM 497 N N . ASP A 1 68 ? 39 -17.109 -17.328 1 97.62 68 ASP A N 1
ATOM 498 C CA . ASP A 1 68 ? 38.562 -15.711 -17.391 1 97.62 68 ASP A CA 1
ATOM 499 C C . ASP A 1 68 ? 37.938 -15.266 -16.078 1 97.62 68 ASP A C 1
ATOM 501 O O . ASP A 1 68 ? 38 -14.086 -15.719 1 97.62 68 ASP A O 1
ATOM 505 N N . LEU A 1 69 ? 37.219 -16.125 -15.375 1 98.62 69 LEU A N 1
ATOM 506 C CA . LEU A 1 69 ? 36.531 -15.836 -14.117 1 98.62 69 LEU A CA 1
ATOM 507 C C . LEU A 1 69 ? 36.688 -16.984 -13.133 1 98.62 69 LEU A C 1
ATOM 509 O O . LEU A 1 69 ? 36.469 -18.141 -13.492 1 98.62 69 LEU A O 1
ATOM 513 N N . ALA A 1 70 ? 37.156 -16.703 -11.961 1 98.69 70 ALA A N 1
ATOM 514 C CA . ALA A 1 70 ? 37.219 -17.703 -10.891 1 98.69 70 ALA A CA 1
ATOM 515 C C . ALA A 1 70 ? 36.094 -17.484 -9.875 1 98.69 70 ALA A C 1
ATOM 517 O O . ALA A 1 70 ? 35.969 -16.391 -9.312 1 98.69 70 ALA A O 1
ATOM 518 N N . TYR A 1 71 ? 35.25 -18.438 -9.695 1 98.69 71 TYR A N 1
ATOM 519 C CA . TYR A 1 71 ? 34.25 -18.469 -8.648 1 98.69 71 TYR A CA 1
ATOM 520 C C . TYR A 1 71 ? 34.75 -19.172 -7.402 1 98.69 71 TYR A C 1
ATOM 522 O O . TYR A 1 71 ? 34.875 -20.391 -7.383 1 98.69 71 TYR A O 1
ATOM 530 N N . VAL A 1 72 ? 35 -18.406 -6.363 1 98.25 72 VAL A N 1
ATOM 531 C CA . VAL A 1 72 ? 35.75 -18.891 -5.207 1 98.25 72 VAL A CA 1
ATOM 532 C C . VAL A 1 72 ? 34.75 -19.312 -4.105 1 98.25 72 VAL A C 1
ATOM 534 O O . VAL A 1 72 ? 34.031 -18.469 -3.561 1 98.25 72 VAL A O 1
ATOM 537 N N . MET A 1 73 ? 34.781 -20.562 -3.711 1 96.06 73 MET A N 1
ATOM 538 C CA . MET A 1 73 ? 33.906 -21.141 -2.686 1 96.06 73 MET A CA 1
ATOM 539 C C . MET A 1 73 ? 34.719 -21.828 -1.603 1 96.06 73 MET A C 1
ATOM 541 O O . MET A 1 73 ? 34.438 -22.969 -1.23 1 96.06 73 MET A O 1
ATOM 545 N N . THR A 1 74 ? 35.781 -21.234 -1.112 1 95.12 74 THR A N 1
ATOM 546 C CA . THR A 1 74 ? 36.688 -21.797 -0.116 1 95.12 74 THR A CA 1
ATOM 547 C C . THR A 1 74 ? 36.5 -21.125 1.233 1 95.12 74 THR A C 1
ATOM 549 O O . THR A 1 74 ? 35.875 -20.062 1.32 1 95.12 74 THR A O 1
ATOM 552 N N . PRO A 1 75 ? 37.062 -21.734 2.264 1 92.44 75 PRO A N 1
ATOM 553 C CA . PRO A 1 75 ? 37.062 -21.031 3.545 1 92.44 75 PRO A CA 1
ATOM 554 C C . PRO A 1 75 ? 37.844 -19.719 3.48 1 92.44 75 PRO A C 1
ATOM 556 O O . PRO A 1 75 ? 38.688 -19.547 2.617 1 92.44 75 PRO A O 1
ATOM 559 N N . ILE A 1 76 ? 37.562 -18.891 4.371 1 93.81 76 ILE A N 1
ATOM 560 C CA . ILE A 1 76 ? 38 -17.5 4.328 1 93.81 76 ILE A CA 1
ATOM 561 C C . ILE A 1 76 ? 39.531 -17.438 4.297 1 93.81 76 ILE A C 1
ATOM 563 O O . ILE A 1 76 ? 40.094 -16.594 3.611 1 93.81 76 ILE A O 1
ATOM 567 N N . ASP A 1 77 ? 40.219 -18.344 4.961 1 94.5 77 ASP A N 1
ATOM 568 C CA . ASP A 1 77 ? 41.656 -18.297 5.066 1 94.5 77 ASP A CA 1
ATOM 569 C C . ASP A 1 77 ? 42.312 -18.734 3.758 1 94.5 77 ASP A C 1
ATOM 571 O O . ASP A 1 77 ? 43.5 -18.453 3.521 1 94.5 77 ASP A O 1
ATOM 575 N N . ALA A 1 78 ? 41.594 -19.359 2.951 1 96.5 78 ALA A N 1
ATOM 576 C CA . ALA A 1 78 ? 42.156 -19.875 1.697 1 96.5 78 ALA A CA 1
ATOM 577 C C . ALA A 1 78 ? 41.875 -18.906 0.547 1 96.5 78 ALA A C 1
ATOM 579 O O . ALA A 1 78 ? 42.438 -19.062 -0.542 1 96.5 78 ALA A O 1
ATOM 580 N N . VAL A 1 79 ? 41.125 -17.859 0.715 1 97.75 79 VAL A N 1
ATOM 581 C CA . VAL A 1 79 ? 40.688 -17 -0.372 1 97.75 79 VAL A CA 1
ATOM 582 C C . VAL A 1 79 ? 41.875 -16.266 -0.981 1 97.75 79 VAL A C 1
ATOM 584 O O . VAL A 1 79 ? 42.094 -16.328 -2.195 1 97.75 79 VAL A O 1
ATOM 587 N N . ILE A 1 80 ? 42.688 -15.633 -0.166 1 97.81 80 ILE A N 1
ATOM 588 C CA . ILE A 1 80 ? 43.812 -14.852 -0.675 1 97.81 80 ILE A CA 1
ATOM 589 C C . ILE A 1 80 ? 44.812 -15.773 -1.348 1 97.81 80 ILE A C 1
ATOM 591 O O . ILE A 1 80 ? 45.281 -15.508 -2.461 1 97.81 80 ILE A O 1
ATOM 595 N N . PRO A 1 81 ? 45.125 -16.969 -0.746 1 97.62 81 PRO A N 1
ATOM 596 C CA . PRO A 1 81 ? 46 -17.906 -1.434 1 97.62 81 PRO A CA 1
ATOM 597 C C . PRO A 1 81 ? 45.469 -18.344 -2.795 1 97.62 81 PRO A C 1
ATOM 599 O O . PRO A 1 81 ? 46.219 -18.453 -3.758 1 97.62 81 PRO A O 1
ATOM 602 N N . VAL A 1 82 ? 44.25 -18.562 -2.885 1 97.75 82 VAL A N 1
ATOM 603 C CA . VAL A 1 82 ? 43.625 -18.953 -4.141 1 97.75 82 VAL A CA 1
ATOM 604 C C . VAL A 1 82 ? 43.781 -17.812 -5.156 1 97.75 82 VAL A C 1
ATOM 606 O O . VAL A 1 82 ? 44.094 -18.062 -6.32 1 97.75 82 VAL A O 1
ATOM 609 N N . MET A 1 83 ? 43.469 -16.609 -4.707 1 98.06 83 MET A N 1
ATOM 610 C CA . MET A 1 83 ? 43.562 -15.453 -5.594 1 98.06 83 MET A CA 1
ATOM 611 C C . MET A 1 83 ? 45 -15.242 -6.051 1 98.06 83 MET A C 1
ATOM 613 O O . MET A 1 83 ? 45.25 -14.859 -7.195 1 98.06 83 MET A O 1
ATOM 617 N N . GLU A 1 84 ? 45.906 -15.484 -5.133 1 97.69 84 GLU A N 1
ATOM 618 C CA . GLU A 1 84 ? 47.344 -15.375 -5.477 1 97.69 84 GLU A CA 1
ATOM 619 C C . GLU A 1 84 ? 47.719 -16.391 -6.555 1 97.69 84 GLU A C 1
ATOM 621 O O . GLU A 1 84 ? 48.375 -16.031 -7.539 1 97.69 84 GLU A O 1
ATOM 626 N N . ALA A 1 85 ? 47.344 -17.594 -6.355 1 97.44 85 ALA A N 1
ATOM 627 C CA . ALA A 1 85 ? 47.625 -18.656 -7.324 1 97.44 85 ALA A CA 1
ATOM 628 C C . ALA A 1 85 ? 47 -18.328 -8.68 1 97.44 85 ALA A C 1
ATOM 630 O O . ALA A 1 85 ? 47.625 -18.562 -9.719 1 97.44 85 ALA A O 1
ATOM 631 N N . GLY A 1 86 ? 45.781 -17.844 -8.664 1 97.81 86 GLY A N 1
ATOM 632 C CA . GLY A 1 86 ? 45.125 -17.469 -9.898 1 97.81 86 GLY A CA 1
ATOM 633 C C . GLY A 1 86 ? 45.812 -16.312 -10.617 1 97.81 86 GLY A C 1
ATOM 634 O O . GLY A 1 86 ? 45.969 -16.344 -11.836 1 97.81 86 GLY A O 1
ATOM 635 N N . ALA A 1 87 ? 46.125 -15.328 -9.836 1 97.06 87 ALA A N 1
ATOM 636 C CA . ALA A 1 87 ? 46.781 -14.156 -10.406 1 97.06 87 ALA A CA 1
ATOM 637 C C . ALA A 1 87 ? 48.094 -14.555 -11.125 1 97.06 87 ALA A C 1
ATOM 639 O O . ALA A 1 87 ? 48.406 -14 -12.172 1 97.06 87 ALA A O 1
ATOM 640 N N . ARG A 1 88 ? 48.75 -15.484 -10.586 1 96 88 ARG A N 1
ATOM 641 C CA . ARG A 1 88 ? 50 -15.969 -11.188 1 96 88 ARG A CA 1
ATOM 642 C C . ARG A 1 88 ? 49.719 -16.609 -12.547 1 96 88 ARG A C 1
ATOM 644 O O . ARG A 1 88 ? 50.594 -16.594 -13.422 1 96 88 ARG A O 1
ATOM 651 N N . GLN A 1 89 ? 48.594 -17.141 -12.711 1 96.38 89 GLN A N 1
ATOM 652 C CA . GLN A 1 89 ? 48.219 -17.797 -13.961 1 96.38 89 GLN A CA 1
ATOM 653 C C . GLN A 1 89 ? 47.438 -16.859 -14.867 1 96.38 89 GLN A C 1
ATOM 655 O O . GLN A 1 89 ? 46.844 -17.281 -15.867 1 96.38 89 GLN A O 1
ATOM 660 N N . GLY A 1 90 ? 47.219 -15.602 -14.43 1 95.75 90 GLY A N 1
ATOM 661 C CA . GLY A 1 90 ? 46.625 -14.602 -15.305 1 95.75 90 GLY A CA 1
ATOM 662 C C . GLY A 1 90 ? 45.156 -14.367 -15.039 1 95.75 90 GLY A C 1
ATOM 663 O O . GLY A 1 90 ? 44.5 -13.594 -15.742 1 95.75 90 GLY A O 1
ATOM 664 N N . VAL A 1 91 ? 44.594 -15.023 -14.062 1 97.5 91 VAL A N 1
ATOM 665 C CA . VAL A 1 91 ? 43.188 -14.789 -13.719 1 97.5 91 VAL A CA 1
ATOM 666 C C . VAL A 1 91 ? 43.062 -13.422 -13.055 1 97.5 91 VAL A C 1
ATOM 668 O O . VAL A 1 91 ? 43.75 -13.117 -12.078 1 97.5 91 VAL A O 1
ATOM 671 N N . ARG A 1 92 ? 42.094 -12.625 -13.57 1 96.94 92 ARG A N 1
ATOM 672 C CA . ARG A 1 92 ? 41.969 -11.266 -13.062 1 96.94 92 ARG A CA 1
ATOM 673 C C . ARG A 1 92 ? 40.594 -11.047 -12.414 1 96.94 92 ARG A C 1
ATOM 675 O O . ARG A 1 92 ? 40.438 -10.164 -11.57 1 96.94 92 ARG A O 1
ATOM 682 N N . ASN A 1 93 ? 39.594 -11.805 -12.805 1 98.25 93 ASN A N 1
ATOM 683 C CA . ASN A 1 93 ? 38.219 -11.633 -12.336 1 98.25 93 ASN A CA 1
ATOM 684 C C . ASN A 1 93 ? 37.812 -12.719 -11.336 1 98.25 93 ASN A C 1
ATOM 686 O O . ASN A 1 93 ? 38.031 -13.898 -11.586 1 98.25 93 ASN A O 1
ATOM 690 N N . TYR A 1 94 ? 37.219 -12.281 -10.18 1 98.5 94 TYR A N 1
ATOM 691 C CA . TYR A 1 94 ? 36.875 -13.227 -9.133 1 98.5 94 TYR A CA 1
ATOM 692 C C . TYR A 1 94 ? 35.469 -12.945 -8.586 1 98.5 94 TYR A C 1
ATOM 694 O O . TYR A 1 94 ? 35.094 -11.781 -8.414 1 98.5 94 TYR A O 1
ATOM 702 N N . VAL A 1 95 ? 34.625 -13.953 -8.438 1 98.38 95 VAL A N 1
ATOM 703 C CA . VAL A 1 95 ? 33.469 -13.938 -7.547 1 98.38 95 VAL A CA 1
ATOM 704 C C . VAL A 1 95 ? 33.812 -14.656 -6.242 1 98.38 95 VAL A C 1
ATOM 706 O O . VAL A 1 95 ? 34.25 -15.812 -6.254 1 98.38 95 VAL A O 1
ATOM 709 N N . VAL A 1 96 ? 33.719 -13.969 -5.152 1 97.69 96 VAL A N 1
ATOM 710 C CA . VAL A 1 96 ? 34.031 -14.57 -3.861 1 97.69 96 VAL A CA 1
ATOM 711 C C . VAL A 1 96 ? 32.75 -14.789 -3.068 1 97.69 96 VAL A C 1
ATOM 713 O O . VAL A 1 96 ? 32.188 -13.836 -2.525 1 97.69 96 VAL A O 1
ATOM 716 N N . LEU A 1 97 ? 32.375 -15.984 -2.924 1 94.69 97 LEU A N 1
ATOM 717 C CA . LEU A 1 97 ? 31.156 -16.391 -2.221 1 94.69 97 LEU A CA 1
ATOM 718 C C . LEU A 1 97 ? 31.359 -16.312 -0.71 1 94.69 97 LEU A C 1
ATOM 720 O O . LEU A 1 97 ? 30.406 -16.062 0.035 1 94.69 97 LEU A O 1
ATOM 724 N N . THR A 1 98 ? 32.5 -16.422 -0.268 1 91.62 98 THR A N 1
ATOM 725 C CA . THR A 1 98 ? 32.875 -16.656 1.124 1 91.62 98 THR A CA 1
ATOM 726 C C . THR A 1 98 ? 32.438 -15.484 2.002 1 91.62 98 THR A C 1
ATOM 728 O O . THR A 1 98 ? 32.625 -14.32 1.634 1 91.62 98 THR A O 1
ATOM 731 N N . SER A 1 99 ? 31.797 -15.859 3.104 1 87.94 99 SER A N 1
ATOM 732 C CA . SER A 1 99 ? 31.375 -14.875 4.098 1 87.94 99 SER A CA 1
ATOM 733 C C . SER A 1 99 ? 32.375 -14.781 5.242 1 87.94 99 SER A C 1
ATOM 735 O O . SER A 1 99 ? 33.406 -15.477 5.242 1 87.94 99 SER A O 1
ATOM 737 N N . GLY A 1 100 ? 32.125 -13.859 6.188 1 85.88 100 GLY A N 1
ATOM 738 C CA . GLY A 1 100 ? 33 -13.703 7.352 1 85.88 100 GLY A CA 1
ATOM 739 C C . GLY A 1 100 ? 33.812 -12.438 7.324 1 85.88 100 GLY A C 1
ATOM 740 O O . GLY A 1 100 ? 34.719 -12.266 8.141 1 85.88 100 GLY A O 1
ATOM 741 N N . TYR A 1 101 ? 33.562 -11.617 6.539 1 90.81 101 TYR A N 1
ATOM 742 C CA . TYR A 1 101 ? 34.312 -10.375 6.371 1 90.81 101 TYR A CA 1
ATOM 743 C C . TYR A 1 101 ? 33.625 -9.234 7.129 1 90.81 101 TYR A C 1
ATOM 745 O O . TYR A 1 101 ? 33.281 -9.391 8.297 1 90.81 101 TYR A O 1
ATOM 753 N N . GLY A 1 102 ? 33.531 -8.07 6.652 1 83.69 102 GLY A N 1
ATOM 754 C CA . GLY A 1 102 ? 33.062 -6.883 7.352 1 83.69 102 GLY A CA 1
ATOM 755 C C . GLY A 1 102 ? 31.703 -7.059 7.992 1 83.69 102 GLY A C 1
ATOM 756 O O . GLY A 1 102 ? 31.406 -6.438 9.016 1 83.69 102 GLY A O 1
ATOM 757 N N . GLU A 1 103 ? 30.828 -7.922 7.5 1 76.81 103 GLU A N 1
ATOM 758 C CA . GLU A 1 103 ? 29.453 -8.094 7.977 1 76.81 103 GLU A CA 1
ATOM 759 C C . GLU A 1 103 ? 29.422 -8.75 9.352 1 76.81 103 GLU A C 1
ATOM 761 O O . GLU A 1 103 ? 28.391 -8.727 10.031 1 76.81 103 GLU A O 1
ATOM 766 N N . VAL A 1 104 ? 30.672 -9.289 9.805 1 76.88 104 VAL A N 1
ATOM 767 C CA . VAL A 1 104 ? 30.656 -10 11.078 1 76.88 104 VAL A CA 1
ATOM 768 C C . VAL A 1 104 ? 31.391 -9.18 12.141 1 76.88 104 VAL A C 1
ATOM 770 O O . VAL A 1 104 ? 31.656 -9.672 13.242 1 76.88 104 VAL A O 1
ATOM 773 N N . GLY A 1 105 ? 31.828 -8.031 11.836 1 78.5 105 GLY A N 1
ATOM 774 C CA . GLY A 1 105 ? 32.406 -7.184 12.859 1 78.5 105 GLY A CA 1
ATOM 775 C C . GLY A 1 105 ? 33.812 -6.707 12.523 1 78.5 105 GLY A C 1
ATOM 776 O O . GLY A 1 105 ? 34.219 -6.746 11.367 1 78.5 105 GLY A O 1
ATOM 777 N N . ALA A 1 106 ? 34.531 -6.367 13.562 1 82.5 106 ALA A N 1
ATOM 778 C CA . ALA A 1 106 ? 35.812 -5.695 13.391 1 82.5 106 ALA A CA 1
ATOM 779 C C . ALA A 1 106 ? 36.875 -6.652 12.844 1 82.5 106 ALA A C 1
ATOM 781 O O . ALA A 1 106 ? 37.688 -6.273 11.992 1 82.5 106 ALA A O 1
ATOM 782 N N . GLU A 1 107 ? 36.844 -7.84 13.352 1 85.88 107 GLU A N 1
ATOM 783 C CA . GLU A 1 107 ? 37.812 -8.828 12.867 1 85.88 107 GLU A CA 1
ATOM 784 C C . GLU A 1 107 ? 37.594 -9.133 11.391 1 85.88 107 GLU A C 1
ATOM 786 O O . GLU A 1 107 ? 38.531 -9.234 10.617 1 85.88 107 GLU A O 1
ATOM 791 N N . GLY A 1 108 ? 36.375 -9.297 11.031 1 89.56 108 GLY A N 1
ATOM 792 C CA . GLY A 1 108 ? 36.031 -9.523 9.633 1 89.56 108 GLY A CA 1
ATOM 793 C C . GLY A 1 108 ? 36.375 -8.344 8.742 1 89.56 108 GLY A C 1
ATOM 794 O O . GLY A 1 108 ? 36.812 -8.523 7.605 1 89.56 108 GLY A O 1
ATOM 795 N N . ALA A 1 109 ? 36.219 -7.203 9.297 1 90.81 109 ALA A N 1
ATOM 796 C CA . ALA A 1 109 ? 36.531 -5.988 8.555 1 90.81 109 ALA A CA 1
ATOM 797 C C . ALA A 1 109 ? 38.031 -5.914 8.234 1 90.81 109 ALA A C 1
ATOM 799 O O . ALA A 1 109 ? 38.406 -5.418 7.176 1 90.81 109 ALA A O 1
ATOM 800 N N . ALA A 1 110 ? 38.781 -6.348 9.164 1 94.06 110 ALA A N 1
ATOM 801 C CA . ALA A 1 110 ? 40.219 -6.383 8.938 1 94.06 110 ALA A CA 1
ATOM 802 C C . ALA A 1 110 ? 40.594 -7.336 7.801 1 94.06 110 ALA A C 1
ATOM 804 O O . ALA A 1 110 ? 41.438 -7.016 6.957 1 94.06 110 ALA A O 1
ATOM 805 N N . LYS A 1 111 ? 39.969 -8.484 7.824 1 94.88 111 LYS A N 1
ATOM 806 C CA . LYS A 1 111 ? 40.188 -9.453 6.754 1 94.88 111 LYS A CA 1
ATOM 807 C C . LYS A 1 111 ? 39.719 -8.898 5.41 1 94.88 111 LYS A C 1
ATOM 809 O O . LYS A 1 111 ? 40.344 -9.172 4.375 1 94.88 111 LYS A O 1
ATOM 814 N N . GLU A 1 112 ? 38.719 -8.195 5.449 1 95.31 112 GLU A N 1
ATOM 815 C CA . GLU A 1 112 ? 38.188 -7.578 4.234 1 95.31 112 GLU A CA 1
ATOM 816 C C . GLU A 1 112 ? 39.156 -6.539 3.678 1 95.31 112 GLU A C 1
ATOM 818 O O . GLU A 1 112 ? 39.375 -6.461 2.465 1 95.31 112 GLU A O 1
ATOM 823 N N . ARG A 1 113 ? 39.719 -5.758 4.555 1 96.19 113 ARG A N 1
ATOM 824 C CA . ARG A 1 113 ? 40.719 -4.785 4.133 1 96.19 113 ARG A CA 1
ATOM 825 C C . ARG A 1 113 ? 41.906 -5.477 3.496 1 96.19 113 ARG A C 1
ATOM 827 O O . ARG A 1 113 ? 42.469 -4.996 2.5 1 96.19 113 ARG A O 1
ATOM 834 N N . GLU A 1 114 ? 42.25 -6.555 4.105 1 96.88 114 GLU A N 1
ATOM 835 C CA . GLU A 1 114 ? 43.344 -7.34 3.537 1 96.88 114 GLU A CA 1
ATOM 836 C C . GLU A 1 114 ? 43 -7.812 2.127 1 96.88 114 GLU A C 1
ATOM 838 O O . GLU A 1 114 ? 43.875 -7.777 1.235 1 96.88 114 GLU A O 1
ATOM 843 N N . LEU A 1 115 ? 41.844 -8.266 1.992 1 97.38 115 LEU A N 1
ATOM 844 C CA . LEU A 1 115 ? 41.375 -8.727 0.69 1 97.38 115 LEU A CA 1
ATOM 845 C C . LEU A 1 115 ? 41.406 -7.594 -0.33 1 97.38 115 LEU A C 1
ATOM 847 O O . LEU A 1 115 ? 41.875 -7.781 -1.46 1 97.38 115 LEU A O 1
ATOM 851 N N . VAL A 1 116 ? 40.938 -6.438 0.022 1 97.44 116 VAL A N 1
ATOM 852 C CA . VAL A 1 116 ? 40.875 -5.273 -0.855 1 97.44 116 VAL A CA 1
ATOM 853 C C . VAL A 1 116 ? 42.281 -4.836 -1.239 1 97.44 116 VAL A C 1
ATOM 855 O O . VAL A 1 116 ? 42.562 -4.562 -2.41 1 97.44 116 VAL A O 1
ATOM 858 N N . ASP A 1 117 ? 43.156 -4.816 -0.234 1 97.5 117 ASP A N 1
ATOM 859 C CA . ASP A 1 117 ? 44.531 -4.422 -0.471 1 97.5 117 ASP A CA 1
ATOM 860 C C . ASP A 1 117 ? 45.25 -5.398 -1.418 1 97.5 117 ASP A C 1
ATOM 862 O O . ASP A 1 117 ? 45.969 -4.98 -2.32 1 97.5 117 ASP A O 1
ATOM 866 N N . PHE A 1 118 ? 45.062 -6.598 -1.169 1 97.75 118 PHE A N 1
ATOM 867 C CA . PHE A 1 118 ? 45.656 -7.617 -2.016 1 97.75 118 PHE A CA 1
ATOM 868 C C . PHE A 1 118 ? 45.188 -7.488 -3.453 1 97.75 118 PHE A C 1
ATOM 870 O O . PHE A 1 118 ? 45.969 -7.551 -4.391 1 97.75 118 PHE A O 1
ATOM 877 N N . ALA A 1 119 ? 43.875 -7.383 -3.654 1 97.75 119 ALA A N 1
ATOM 878 C CA . ALA A 1 119 ? 43.312 -7.234 -4.984 1 97.75 119 ALA A CA 1
ATOM 879 C C . ALA A 1 119 ? 43.875 -6.016 -5.703 1 97.75 119 ALA A C 1
ATOM 881 O O . ALA A 1 119 ? 44.219 -6.082 -6.887 1 97.75 119 ALA A O 1
ATOM 882 N N . ALA A 1 120 ? 43.938 -4.922 -4.98 1 96.56 120 ALA A N 1
ATOM 883 C CA . ALA A 1 120 ? 44.469 -3.691 -5.551 1 96.56 120 ALA A CA 1
ATOM 884 C C . ALA A 1 120 ? 45.938 -3.871 -5.969 1 96.56 120 ALA A C 1
ATOM 886 O O . ALA A 1 120 ? 46.344 -3.436 -7.051 1 96.56 120 ALA A O 1
ATOM 887 N N . ALA A 1 121 ? 46.688 -4.516 -5.117 1 97 121 ALA A N 1
ATOM 888 C CA . ALA A 1 121 ? 48.125 -4.715 -5.363 1 97 121 ALA A CA 1
ATOM 889 C C . ALA A 1 121 ? 48.344 -5.605 -6.578 1 97 121 ALA A C 1
ATOM 891 O O . ALA A 1 121 ? 49.406 -5.516 -7.238 1 97 121 ALA A O 1
ATOM 892 N N . ASN A 1 122 ? 47.406 -6.383 -6.902 1 97 122 ASN A N 1
ATOM 893 C CA . ASN A 1 122 ? 47.594 -7.348 -7.98 1 97 122 ASN A CA 1
ATOM 894 C C . ASN A 1 122 ? 46.656 -7.055 -9.148 1 97 122 ASN A C 1
ATOM 896 O O . ASN A 1 122 ? 46.5 -7.871 -10.062 1 97 122 ASN A O 1
ATOM 900 N N . ASP A 1 123 ? 45.906 -5.934 -9.109 1 95.38 123 ASP A N 1
ATOM 901 C CA . ASP A 1 123 ? 45 -5.48 -10.156 1 95.38 123 ASP A CA 1
ATOM 902 C C . ASP A 1 123 ? 43.906 -6.512 -10.414 1 95.38 123 ASP A C 1
ATOM 904 O O . ASP A 1 123 ? 43.688 -6.91 -11.555 1 95.38 123 ASP A O 1
ATOM 908 N N . LEU A 1 124 ? 43.344 -7.043 -9.398 1 97.12 124 LEU A N 1
ATOM 909 C CA . LEU A 1 124 ? 42.25 -8.008 -9.477 1 97.12 124 LEU A CA 1
ATOM 910 C C . LEU A 1 124 ? 40.906 -7.32 -9.273 1 97.12 124 LEU A C 1
ATOM 912 O O . LEU A 1 124 ? 40.812 -6.332 -8.539 1 97.12 124 LEU A O 1
ATOM 916 N N . ILE A 1 125 ? 39.875 -7.793 -9.961 1 97.31 125 ILE A N 1
ATOM 917 C CA . ILE A 1 125 ? 38.5 -7.328 -9.797 1 97.31 125 ILE A CA 1
ATOM 918 C C . ILE A 1 125 ? 37.656 -8.398 -9.086 1 97.31 125 ILE A C 1
ATOM 920 O O . ILE A 1 125 ? 37.688 -9.562 -9.484 1 97.31 125 ILE A O 1
ATOM 924 N N . VAL A 1 126 ? 36.938 -8 -8.031 1 97.62 126 VAL A N 1
ATOM 925 C CA . VAL A 1 126 ? 36.281 -8.984 -7.191 1 97.62 126 VAL A CA 1
ATOM 926 C C . VAL A 1 126 ? 34.812 -8.562 -6.969 1 97.62 126 VAL A C 1
ATOM 928 O O . VAL A 1 126 ? 34.562 -7.438 -6.531 1 97.62 126 VAL A O 1
ATOM 931 N N . LEU A 1 127 ? 33.844 -9.391 -7.359 1 97.38 127 LEU A N 1
ATOM 932 C CA . LEU A 1 127 ? 32.438 -9.273 -6.906 1 97.38 127 LEU A CA 1
ATOM 933 C C . LEU A 1 127 ? 32.25 -9.992 -5.578 1 97.38 127 LEU A C 1
ATOM 935 O O . LEU A 1 127 ? 32.562 -11.18 -5.461 1 97.38 127 LEU A O 1
ATOM 939 N N . GLY A 1 128 ? 31.734 -9.367 -4.637 1 93.81 128 GLY A N 1
ATOM 940 C CA . GLY A 1 128 ? 31.672 -9.844 -3.266 1 93.81 128 GLY A CA 1
ATOM 941 C C . GLY A 1 128 ? 32.625 -9.109 -2.338 1 93.81 128 GLY A C 1
ATOM 942 O O . GLY A 1 128 ? 32.844 -7.902 -2.488 1 93.81 128 GLY A O 1
ATOM 943 N N . PRO A 1 129 ? 33.188 -9.797 -1.366 1 94.44 129 PRO A N 1
ATOM 944 C CA . PRO A 1 129 ? 32.875 -11.156 -0.9 1 94.44 129 PRO A CA 1
ATOM 945 C C . PRO A 1 129 ? 31.469 -11.289 -0.366 1 94.44 129 PRO A C 1
ATOM 947 O O . PRO A 1 129 ? 30.656 -10.375 -0.521 1 94.44 129 PRO A O 1
ATOM 950 N N . ASN A 1 130 ? 31.141 -12.414 0.153 1 90.56 130 ASN A N 1
ATOM 951 C CA . ASN A 1 130 ? 29.812 -12.641 0.718 1 90.56 130 ASN A CA 1
ATOM 952 C C . ASN A 1 130 ? 28.719 -12.383 -0.309 1 90.56 130 ASN A C 1
ATOM 954 O O . ASN A 1 130 ? 27.781 -11.625 -0.044 1 90.56 130 ASN A O 1
ATOM 958 N N . GLY A 1 131 ? 28.906 -12.875 -1.475 1 91.44 131 GLY A N 1
ATOM 959 C CA . GLY A 1 131 ? 27.938 -12.703 -2.545 1 91.44 131 GLY A CA 1
ATOM 960 C C . GLY A 1 131 ? 27.734 -13.945 -3.385 1 91.44 131 GLY A C 1
ATOM 961 O O . GLY A 1 131 ? 28.688 -14.695 -3.621 1 91.44 131 GLY A O 1
ATOM 962 N N . ASN A 1 132 ? 26.625 -14.094 -3.986 1 94.5 132 ASN A N 1
ATOM 963 C CA . ASN A 1 132 ? 26.266 -15.32 -4.699 1 94.5 132 ASN A CA 1
ATOM 964 C C . ASN A 1 132 ? 26.641 -15.234 -6.176 1 94.5 132 ASN A C 1
ATOM 966 O O . ASN A 1 132 ? 26.469 -16.203 -6.922 1 94.5 132 ASN A O 1
ATOM 970 N N . GLY A 1 133 ? 27.109 -14.117 -6.66 1 97.19 133 GLY A N 1
ATOM 971 C CA . GLY A 1 133 ? 27.516 -13.984 -8.047 1 97.19 133 GLY A CA 1
ATOM 972 C C . GLY A 1 133 ? 26.516 -13.219 -8.891 1 97.19 133 GLY A C 1
ATOM 973 O O . GLY A 1 133 ? 25.922 -12.25 -8.43 1 97.19 133 GLY A O 1
ATOM 974 N N . PHE A 1 134 ? 26.438 -13.562 -10.188 1 98 134 PHE A N 1
ATOM 975 C CA . PHE A 1 134 ? 25.594 -12.812 -11.109 1 98 134 PHE A CA 1
ATOM 976 C C . PHE A 1 134 ? 25.016 -13.727 -12.188 1 98 134 PHE A C 1
ATOM 978 O O . PHE A 1 134 ? 25.453 -14.875 -12.328 1 98 134 PHE A O 1
ATOM 985 N N . ILE A 1 135 ? 24.031 -13.258 -12.82 1 98.25 135 ILE A N 1
ATOM 986 C CA . ILE A 1 135 ? 23.375 -13.898 -13.961 1 98.25 135 ILE A CA 1
ATOM 987 C C . ILE A 1 135 ? 23.312 -12.922 -15.133 1 98.25 135 ILE A C 1
ATOM 989 O O . ILE A 1 135 ? 22.688 -11.875 -15.039 1 98.25 135 ILE A O 1
ATOM 993 N N . ASN A 1 136 ? 24.078 -13.117 -16.172 1 98.19 136 ASN A N 1
ATOM 994 C CA . ASN A 1 136 ? 23.828 -12.508 -17.469 1 98.19 136 ASN A CA 1
ATOM 995 C C . ASN A 1 136 ? 22.891 -13.344 -18.328 1 98.19 136 ASN A C 1
ATOM 997 O O . ASN A 1 136 ? 23.344 -14.203 -19.094 1 98.19 136 ASN A O 1
ATOM 1001 N N . ALA A 1 137 ? 21.672 -13.086 -18.203 1 97.44 137 ALA A N 1
ATOM 1002 C CA . ALA A 1 137 ? 20.625 -13.945 -18.75 1 97.44 137 ALA A CA 1
ATOM 1003 C C . ALA A 1 137 ? 20.625 -13.922 -20.281 1 97.44 137 ALA A C 1
ATOM 1005 O O . ALA A 1 137 ? 20.391 -14.938 -20.922 1 97.44 137 ALA A O 1
ATOM 1006 N N . THR A 1 138 ? 20.922 -12.797 -20.859 1 94.56 138 THR A N 1
ATOM 1007 C CA . THR A 1 138 ? 20.859 -12.625 -22.297 1 94.56 138 THR A CA 1
ATOM 1008 C C . THR A 1 138 ? 21.953 -13.43 -22.984 1 94.56 138 THR A C 1
ATOM 1010 O O . THR A 1 138 ? 21.766 -13.93 -24.094 1 94.56 138 THR A O 1
ATOM 1013 N N . ASP A 1 139 ? 23.109 -13.578 -22.297 1 95.69 139 ASP A N 1
ATOM 1014 C CA . ASP A 1 139 ? 24.234 -14.281 -22.906 1 95.69 139 ASP A CA 1
ATOM 1015 C C . ASP A 1 139 ? 24.391 -15.68 -22.312 1 95.69 139 ASP A C 1
ATOM 1017 O O . ASP A 1 139 ? 25.391 -16.359 -22.578 1 95.69 139 ASP A O 1
ATOM 1021 N N . SER A 1 140 ? 23.453 -16.109 -21.453 1 97 140 SER A N 1
ATOM 1022 C CA . SER A 1 140 ? 23.438 -17.422 -20.828 1 97 140 SER A CA 1
ATOM 1023 C C . SER A 1 140 ? 24.703 -17.656 -20 1 97 140 SER A C 1
ATOM 1025 O O . SER A 1 140 ? 25.344 -18.703 -20.125 1 97 140 SER A O 1
ATOM 1027 N N . ILE A 1 141 ? 25.156 -16.688 -19.281 1 98.19 141 ILE A N 1
ATOM 1028 C CA . ILE A 1 141 ? 26.281 -16.766 -18.344 1 98.19 141 ILE A CA 1
ATOM 1029 C C . ILE A 1 141 ? 25.766 -16.688 -16.906 1 98.19 141 ILE A C 1
ATOM 1031 O O . ILE A 1 141 ? 25.297 -15.641 -16.453 1 98.19 141 ILE A O 1
ATOM 1035 N N . THR A 1 142 ? 25.875 -17.844 -16.172 1 98.44 142 THR A N 1
ATOM 1036 C CA . THR A 1 142 ? 25.125 -17.922 -14.922 1 98.44 142 THR A CA 1
ATOM 1037 C C . THR A 1 142 ? 26.016 -18.406 -13.781 1 98.44 142 THR A C 1
ATOM 1039 O O . THR A 1 142 ? 25.656 -19.359 -13.078 1 98.44 142 THR A O 1
ATOM 1042 N N . PRO A 1 143 ? 27.188 -17.766 -13.5 1 98.25 143 PRO A N 1
ATOM 1043 C CA . PRO A 1 143 ? 27.938 -18.094 -12.289 1 98.25 143 PRO A CA 1
ATOM 1044 C C . PRO A 1 143 ? 27.266 -17.578 -11.016 1 98.25 143 PRO A C 1
ATOM 1046 O O . PRO A 1 143 ? 27.719 -16.625 -10.406 1 98.25 143 PRO A O 1
ATOM 1049 N N . TYR A 1 144 ? 26.234 -18.266 -10.633 1 97.31 144 TYR A N 1
ATOM 1050 C CA . TYR A 1 144 ? 25.359 -17.922 -9.516 1 97.31 144 TYR A CA 1
ATOM 1051 C C . TYR A 1 144 ? 25.25 -19.078 -8.531 1 97.31 144 TYR A C 1
ATOM 1053 O O . TYR A 1 144 ? 24.984 -20.219 -8.938 1 97.31 144 TYR A O 1
ATOM 1061 N N . GLY A 1 145 ? 25.406 -18.797 -7.309 1 94.5 145 GLY A N 1
ATOM 1062 C CA . GLY A 1 145 ? 25.656 -19.828 -6.312 1 94.5 145 GLY A CA 1
ATOM 1063 C C . GLY A 1 145 ? 24.375 -20.453 -5.766 1 94.5 145 GLY A C 1
ATOM 1064 O O . GLY A 1 145 ? 24.438 -21.312 -4.895 1 94.5 145 GLY A O 1
ATOM 1065 N N . LEU A 1 146 ? 23.172 -20.047 -6.246 1 92.5 146 LEU A N 1
ATOM 1066 C CA . LEU A 1 146 ? 21.891 -20.594 -5.836 1 92.5 146 LEU A CA 1
ATOM 1067 C C . LEU A 1 146 ? 21.094 -21.062 -7.043 1 92.5 146 LEU A C 1
ATOM 1069 O O . LEU A 1 146 ? 21.359 -20.641 -8.172 1 92.5 146 LEU A O 1
ATOM 1073 N N . PRO A 1 147 ? 20.141 -21.938 -6.828 1 91.81 147 PRO A N 1
ATOM 1074 C CA . PRO A 1 147 ? 19.391 -22.469 -7.965 1 91.81 147 PRO A CA 1
ATOM 1075 C C . PRO A 1 147 ? 18.641 -21.391 -8.742 1 91.81 147 PRO A C 1
ATOM 1077 O O . PRO A 1 147 ? 18.094 -20.453 -8.141 1 91.81 147 PRO A O 1
ATOM 1080 N N . ILE A 1 148 ? 18.656 -21.516 -10 1 95.44 148 ILE A N 1
ATOM 1081 C CA . ILE A 1 148 ? 17.891 -20.656 -10.906 1 95.44 148 ILE A CA 1
ATOM 1082 C C . ILE A 1 148 ? 16.641 -21.391 -11.391 1 95.44 148 ILE A C 1
ATOM 1084 O O . ILE A 1 148 ? 16.734 -22.516 -11.906 1 95.44 148 ILE A O 1
ATOM 1088 N N . PRO A 1 149 ? 15.477 -20.766 -11.172 1 93.56 149 PRO A N 1
ATOM 1089 C CA . PRO A 1 149 ? 14.281 -21.422 -11.719 1 93.56 149 PRO A CA 1
ATOM 1090 C C . PRO A 1 149 ? 14.367 -21.625 -13.227 1 93.56 149 PRO A C 1
ATOM 1092 O O . PRO A 1 149 ? 14.891 -20.781 -13.945 1 93.56 149 PRO A O 1
ATOM 1095 N N . LYS A 1 150 ? 13.898 -22.766 -13.711 1 92.38 150 LYS A N 1
ATOM 1096 C CA . LYS A 1 150 ? 13.969 -23.109 -15.125 1 92.38 150 LYS A CA 1
ATOM 1097 C C . LYS A 1 150 ? 12.625 -22.875 -15.812 1 92.38 150 LYS A C 1
ATOM 1099 O O . LYS A 1 150 ? 11.57 -23.156 -15.25 1 92.38 150 LYS A O 1
ATOM 1104 N N . PRO A 1 151 ? 12.57 -22.406 -16.984 1 93.31 151 PRO A N 1
ATOM 1105 C CA . PRO A 1 151 ? 13.719 -21.938 -17.75 1 93.31 151 PRO A CA 1
ATOM 1106 C C . PRO A 1 151 ? 14.156 -20.531 -17.344 1 93.31 151 PRO A C 1
ATOM 1108 O O . PRO A 1 151 ? 13.359 -19.766 -16.797 1 93.31 151 PRO A O 1
ATOM 1111 N N . LEU A 1 152 ? 15.398 -20.281 -17.547 1 95.25 152 LEU A N 1
ATOM 1112 C CA . LEU A 1 152 ? 15.867 -18.906 -17.375 1 95.25 152 LEU A CA 1
ATOM 1113 C C . LEU A 1 152 ? 15.203 -17.969 -18.391 1 95.25 152 LEU A C 1
ATOM 1115 O O . LEU A 1 152 ? 15.266 -18.203 -19.594 1 95.25 152 LEU A O 1
ATOM 1119 N N . LEU A 1 153 ? 14.531 -16.969 -17.922 1 95 153 LEU A N 1
ATOM 1120 C CA . LEU A 1 153 ? 13.828 -16.031 -18.797 1 95 153 LEU A CA 1
ATOM 1121 C C . LEU A 1 153 ? 14.68 -14.797 -19.047 1 95 153 LEU A C 1
ATOM 1123 O O . LEU A 1 153 ? 14.922 -14 -18.141 1 95 153 LEU A O 1
ATOM 1127 N N . ALA A 1 154 ? 15.141 -14.641 -20.266 1 96.5 154 ALA A N 1
ATOM 1128 C CA . ALA A 1 154 ? 15.906 -13.461 -20.672 1 96.5 154 ALA A CA 1
ATOM 1129 C C . ALA A 1 154 ? 14.977 -12.312 -21.062 1 96.5 154 ALA A C 1
ATOM 1131 O O . ALA A 1 154 ? 13.898 -12.539 -21.609 1 96.5 154 ALA A O 1
ATOM 1132 N N . GLY A 1 155 ? 15.352 -11.109 -20.719 1 97.06 155 GLY A N 1
ATOM 1133 C CA . GLY A 1 155 ? 14.594 -9.922 -21.047 1 97.06 155 GLY A CA 1
ATOM 1134 C C . GLY A 1 155 ? 15.383 -8.641 -20.875 1 97.06 155 GLY A C 1
ATOM 1135 O O . GLY A 1 155 ? 16.578 -8.602 -21.156 1 97.06 155 GLY A O 1
ATOM 1136 N N . SER A 1 156 ? 14.711 -7.555 -20.422 1 98.19 156 SER A N 1
ATOM 1137 C CA . SER A 1 156 ? 15.367 -6.254 -20.562 1 98.19 156 SER A CA 1
ATOM 1138 C C . SER A 1 156 ? 15.469 -5.547 -19.219 1 98.19 156 SER A C 1
ATOM 1140 O O . SER A 1 156 ? 15.867 -4.383 -19.141 1 98.19 156 SER A O 1
ATOM 1142 N N . VAL A 1 157 ? 15.125 -6.23 -18.141 1 98.75 157 VAL A N 1
ATOM 1143 C CA . VAL A 1 157 ? 15.25 -5.625 -16.828 1 98.75 157 VAL A CA 1
ATOM 1144 C C . VAL A 1 157 ? 16.578 -6.027 -16.203 1 98.75 157 VAL A C 1
ATOM 1146 O O . VAL A 1 157 ? 16.891 -7.215 -16.078 1 98.75 157 VAL A O 1
ATOM 1149 N N . GLY A 1 158 ? 17.438 -5.09 -15.859 1 98.81 158 GLY A N 1
ATOM 1150 C CA . GLY A 1 158 ? 18.641 -5.34 -15.086 1 98.81 158 GLY A CA 1
ATOM 1151 C C . GLY A 1 158 ? 18.438 -5.121 -13.594 1 98.81 158 GLY A C 1
ATOM 1152 O O . GLY A 1 158 ? 17.938 -4.078 -13.18 1 98.81 158 GLY A O 1
ATOM 1153 N N . VAL A 1 159 ? 18.828 -6.102 -12.766 1 98.56 159 VAL A N 1
ATOM 1154 C CA . VAL A 1 159 ? 18.562 -6.043 -11.328 1 98.56 159 VAL A CA 1
ATOM 1155 C C . VAL A 1 159 ? 19.891 -6.062 -10.562 1 98.56 159 VAL A C 1
ATOM 1157 O O . VAL A 1 159 ? 20.719 -6.938 -10.781 1 98.56 159 VAL A O 1
ATOM 1160 N N . VAL A 1 160 ? 20.078 -5.125 -9.688 1 98.12 160 VAL A N 1
ATOM 1161 C CA . VAL A 1 160 ? 21.234 -5.047 -8.805 1 98.12 160 VAL A CA 1
ATOM 1162 C C . VAL A 1 160 ? 20.781 -5.055 -7.348 1 98.12 160 VAL A C 1
ATOM 1164 O O . VAL A 1 160 ? 20.047 -4.172 -6.918 1 98.12 160 VAL A O 1
ATOM 1167 N N . LEU A 1 161 ? 21.281 -6.02 -6.574 1 96.19 161 LEU A N 1
ATOM 1168 C CA . LEU A 1 161 ? 20.781 -6.188 -5.215 1 96.19 161 LEU A CA 1
ATOM 1169 C C . LEU A 1 161 ? 21.938 -6.203 -4.211 1 96.19 161 LEU A C 1
ATOM 1171 O O . LEU A 1 161 ? 22.875 -6.977 -4.359 1 96.19 161 LEU A O 1
ATOM 1175 N N . GLN A 1 162 ? 21.891 -5.406 -3.195 1 89.81 162 GLN A N 1
ATOM 1176 C CA . GLN A 1 162 ? 22.828 -5.457 -2.084 1 89.81 162 GLN A CA 1
ATOM 1177 C C . GLN A 1 162 ? 22.453 -6.551 -1.091 1 89.81 162 GLN A C 1
ATOM 1179 O O . GLN A 1 162 ? 22.75 -6.445 0.102 1 89.81 162 GLN A O 1
ATOM 1184 N N . SER A 1 163 ? 21.656 -7.59 -1.463 1 84.5 163 SER A N 1
ATOM 1185 C CA . SER A 1 163 ? 21.25 -8.719 -0.629 1 84.5 163 SER A CA 1
ATOM 1186 C C . SER A 1 163 ? 21.281 -10.023 -1.416 1 84.5 163 SER A C 1
ATOM 1188 O O . SER A 1 163 ? 20.641 -10.133 -2.465 1 84.5 163 SER A O 1
ATOM 1190 N N . GLY A 1 164 ? 22 -10.914 -0.867 1 81.19 164 GLY A N 1
ATOM 1191 C CA . GLY A 1 164 ? 22.125 -12.195 -1.545 1 81.19 164 GLY A CA 1
ATOM 1192 C C . GLY A 1 164 ? 20.859 -13.039 -1.473 1 81.19 164 GLY A C 1
ATOM 1193 O O . GLY A 1 164 ? 20.406 -13.578 -2.486 1 81.19 164 GLY A O 1
ATOM 1194 N N . ALA A 1 165 ? 20.328 -13.172 -0.295 1 81.25 165 ALA A N 1
ATOM 1195 C CA . ALA A 1 165 ? 19.141 -14 -0.115 1 81.25 165 ALA A CA 1
ATOM 1196 C C . ALA A 1 165 ? 17.953 -13.43 -0.878 1 81.25 165 ALA A C 1
ATOM 1198 O O . ALA A 1 165 ? 17.141 -14.172 -1.444 1 81.25 165 ALA A O 1
ATOM 1199 N N . LEU A 1 166 ? 17.875 -12.211 -0.941 1 90.38 166 LEU A N 1
ATOM 1200 C CA . LEU A 1 166 ? 16.766 -11.562 -1.629 1 90.38 166 LEU A CA 1
ATOM 1201 C C . LEU A 1 166 ? 16.859 -11.781 -3.135 1 90.38 166 LEU A C 1
ATOM 1203 O O . LEU A 1 166 ? 15.836 -11.797 -3.826 1 90.38 166 LEU A O 1
ATOM 1207 N N . ALA A 1 167 ? 18.016 -11.961 -3.609 1 92.06 167 ALA A N 1
ATOM 1208 C CA . ALA A 1 167 ? 18.219 -12.18 -5.039 1 92.06 167 ALA A CA 1
ATOM 1209 C C . ALA A 1 167 ? 17.453 -13.414 -5.516 1 92.06 167 ALA A C 1
ATOM 1211 O O . ALA A 1 167 ? 16.875 -13.414 -6.605 1 92.06 167 ALA A O 1
ATOM 1212 N N . SER A 1 168 ? 17.453 -14.43 -4.699 1 90.94 168 SER A N 1
ATOM 1213 C CA . SER A 1 168 ? 16.719 -15.648 -5.047 1 90.94 168 SER A CA 1
ATOM 1214 C C . SER A 1 168 ? 15.219 -15.391 -5.078 1 90.94 168 SER A C 1
ATOM 1216 O O . SER A 1 168 ? 14.516 -15.922 -5.938 1 90.94 168 SER A O 1
ATOM 1218 N N . SER A 1 169 ? 14.766 -14.633 -4.145 1 93.75 169 SER A N 1
ATOM 1219 C CA . SER A 1 169 ? 13.344 -14.297 -4.102 1 93.75 169 SER A CA 1
ATOM 1220 C C . SER A 1 169 ? 12.938 -13.453 -5.301 1 93.75 169 SER A C 1
ATOM 1222 O O . SER A 1 169 ? 11.867 -13.664 -5.879 1 93.75 169 SER A O 1
ATOM 1224 N N . VAL A 1 170 ? 13.773 -12.547 -5.633 1 95.75 170 VAL A N 1
ATOM 1225 C CA . VAL A 1 170 ? 13.531 -11.68 -6.785 1 95.75 170 VAL A CA 1
ATOM 1226 C C . VAL A 1 170 ? 13.516 -12.516 -8.062 1 95.75 170 VAL A C 1
ATOM 1228 O O . VAL A 1 170 ? 12.648 -12.344 -8.914 1 95.75 170 VAL A O 1
ATOM 1231 N N . LEU A 1 171 ? 14.484 -13.43 -8.188 1 95.44 171 LEU A N 1
ATOM 1232 C CA . LEU A 1 171 ? 14.57 -14.312 -9.344 1 95.44 171 LEU A CA 1
ATOM 1233 C C . LEU A 1 171 ? 13.32 -15.172 -9.461 1 95.44 171 LEU A C 1
ATOM 1235 O O . LEU A 1 171 ? 12.75 -15.312 -10.547 1 95.44 171 LEU A O 1
ATOM 1239 N N . SER A 1 172 ? 12.922 -15.719 -8.352 1 95.31 172 SER A N 1
ATOM 1240 C CA . SER A 1 172 ? 11.734 -16.562 -8.328 1 95.31 172 SER A CA 1
ATOM 1241 C C . SER A 1 172 ? 10.477 -15.781 -8.68 1 95.31 172 SER A C 1
ATOM 1243 O O . SER A 1 172 ? 9.609 -16.281 -9.406 1 95.31 172 SER A O 1
ATOM 1245 N N . PHE A 1 173 ? 10.375 -14.617 -8.18 1 97.44 173 PHE A N 1
ATOM 1246 C CA . PHE A 1 173 ? 9.219 -13.773 -8.453 1 97.44 173 PHE A CA 1
ATOM 1247 C C . PHE A 1 173 ? 9.18 -13.359 -9.922 1 97.44 173 PHE A C 1
ATOM 1249 O O . PHE A 1 173 ? 8.125 -13.383 -10.555 1 97.44 173 PHE A O 1
ATOM 1256 N N . ALA A 1 174 ? 10.336 -12.922 -10.414 1 98.06 174 ALA A N 1
ATOM 1257 C CA . ALA A 1 174 ? 10.422 -12.57 -11.836 1 98.06 174 ALA A CA 1
ATOM 1258 C C . ALA A 1 174 ? 9.984 -13.742 -12.711 1 98.06 174 ALA A C 1
ATOM 1260 O O . ALA A 1 174 ? 9.211 -13.562 -13.656 1 98.06 174 ALA A O 1
ATOM 1261 N N . HIS A 1 175 ? 10.469 -14.922 -12.375 1 97.31 175 HIS A N 1
ATOM 1262 C CA . HIS A 1 175 ? 10.109 -16.125 -13.117 1 97.31 175 HIS A CA 1
ATOM 1263 C C . HIS A 1 175 ? 8.609 -16.406 -13.031 1 97.31 175 HIS A C 1
ATOM 1265 O O . HIS A 1 175 ? 7.965 -16.688 -14.039 1 97.31 175 HIS A O 1
ATOM 1271 N N . ALA A 1 176 ? 8.086 -16.281 -11.828 1 97.06 176 ALA A N 1
ATOM 1272 C CA . ALA A 1 176 ? 6.672 -16.547 -11.57 1 97.06 176 ALA A CA 1
ATOM 1273 C C . ALA A 1 176 ? 5.781 -15.602 -12.375 1 97.06 176 ALA A C 1
ATOM 1275 O O . ALA A 1 176 ? 4.68 -15.977 -12.789 1 97.06 176 ALA A O 1
ATOM 1276 N N . ARG A 1 177 ? 6.277 -14.453 -12.664 1 97.75 177 ARG A N 1
ATOM 1277 C CA . ARG A 1 177 ? 5.469 -13.445 -13.336 1 97.75 177 ARG A CA 1
ATOM 1278 C C . ARG A 1 177 ? 5.902 -13.273 -14.789 1 97.75 177 ARG A C 1
ATOM 1280 O O . ARG A 1 177 ? 5.488 -12.328 -15.461 1 97.75 177 ARG A O 1
ATOM 1287 N N . SER A 1 178 ? 6.801 -14.102 -15.258 1 97.12 178 SER A N 1
ATOM 1288 C CA . SER A 1 178 ? 7.285 -14.133 -16.641 1 97.12 178 SER A CA 1
ATOM 1289 C C . SER A 1 178 ? 7.992 -12.828 -17 1 97.12 178 SER A C 1
ATOM 1291 O O . SER A 1 178 ? 7.836 -12.32 -18.109 1 97.12 178 SER A O 1
ATOM 1293 N N . ILE A 1 179 ? 8.695 -12.297 -16.062 1 97.69 179 ILE A N 1
ATOM 1294 C CA . ILE A 1 179 ? 9.508 -11.109 -16.297 1 97.69 179 ILE A CA 1
ATOM 1295 C C . ILE A 1 179 ? 10.922 -11.516 -16.703 1 97.69 179 ILE A C 1
ATOM 1297 O O . ILE A 1 179 ? 11.617 -12.195 -15.953 1 97.69 179 ILE A O 1
ATOM 1301 N N . GLY A 1 180 ? 11.312 -11.148 -17.859 1 97.25 180 GLY A N 1
ATOM 1302 C CA . GLY A 1 180 ? 12.656 -11.461 -18.344 1 97.25 180 GLY A CA 1
ATOM 1303 C C . GLY A 1 180 ? 13.703 -10.5 -17.812 1 97.25 180 GLY A C 1
ATOM 1304 O O . GLY A 1 180 ? 13.492 -9.281 -17.797 1 97.25 180 GLY A O 1
ATOM 1305 N N . LEU A 1 181 ? 14.797 -11.055 -17.406 1 98.25 181 LEU A N 1
ATOM 1306 C CA . LEU A 1 181 ? 15.906 -10.258 -16.906 1 98.25 181 LEU A CA 1
ATOM 1307 C C . LEU A 1 181 ? 17.047 -10.203 -17.906 1 98.25 181 LEU A C 1
ATOM 1309 O O . LEU A 1 181 ? 17.344 -11.203 -18.578 1 98.25 181 LEU A O 1
ATOM 1313 N N . SER A 1 182 ? 17.594 -9.031 -18.078 1 98.5 182 SER A N 1
ATOM 1314 C CA . SER A 1 182 ? 18.844 -8.953 -18.828 1 98.5 182 SER A CA 1
ATOM 1315 C C . SER A 1 182 ? 20.031 -9.398 -17.969 1 98.5 182 SER A C 1
ATOM 1317 O O . SER A 1 182 ? 20.906 -10.125 -18.438 1 98.5 182 SER A O 1
ATOM 1319 N N . PHE A 1 183 ? 19.891 -8.961 -16.75 1 98 183 PHE A N 1
ATOM 1320 C CA . PHE A 1 183 ? 21.016 -9.102 -15.836 1 98 183 PHE A CA 1
ATOM 1321 C C . PHE A 1 183 ? 20.547 -9.133 -14.391 1 98 183 PHE A C 1
ATOM 1323 O O . PHE A 1 183 ? 19.531 -8.5 -14.047 1 98 183 PHE A O 1
ATOM 1330 N N . LEU A 1 184 ? 21.203 -9.953 -13.531 1 98.19 184 LEU A N 1
ATOM 1331 C CA . LEU A 1 184 ? 21 -9.945 -12.086 1 98.19 184 LEU A CA 1
ATOM 1332 C C . LEU A 1 184 ? 22.312 -10.109 -11.344 1 98.19 184 LEU A C 1
ATOM 1334 O O . LEU A 1 184 ? 23.125 -10.977 -11.688 1 98.19 184 LEU A O 1
ATOM 1338 N N . THR A 1 185 ? 22.562 -9.25 -10.367 1 97.31 185 THR A N 1
ATOM 1339 C CA . THR A 1 185 ? 23.781 -9.398 -9.578 1 97.31 185 THR A CA 1
ATOM 1340 C C . THR A 1 185 ? 23.469 -9.297 -8.086 1 97.31 185 THR A C 1
ATOM 1342 O O . THR A 1 185 ? 22.625 -8.5 -7.672 1 97.31 185 THR A O 1
ATOM 1345 N N . SER A 1 186 ? 24.062 -10.141 -7.312 1 95.31 186 SER A N 1
ATOM 1346 C CA . SER A 1 186 ? 24.156 -10.039 -5.859 1 95.31 186 SER A CA 1
ATOM 1347 C C . SER A 1 186 ? 25.5 -9.43 -5.438 1 95.31 186 SER A C 1
ATOM 1349 O O . SER A 1 186 ? 26.531 -10.07 -5.559 1 95.31 186 SER A O 1
ATOM 1351 N N . MET A 1 187 ? 25.469 -8.352 -4.867 1 94.62 187 MET A N 1
ATOM 1352 C CA . MET A 1 187 ? 26.672 -7.527 -4.715 1 94.62 187 MET A CA 1
ATOM 1353 C C . MET A 1 187 ? 27.547 -8.055 -3.596 1 94.62 187 MET A C 1
ATOM 1355 O O . MET A 1 187 ? 28.766 -7.848 -3.613 1 94.62 187 MET A O 1
ATOM 1359 N N . GLY A 1 188 ? 26.969 -8.664 -2.59 1 91.94 188 GLY A N 1
ATOM 1360 C CA . GLY A 1 188 ? 27.719 -8.977 -1.384 1 91.94 188 GLY A CA 1
ATOM 1361 C C . GLY A 1 188 ? 28.125 -7.742 -0.603 1 91.94 188 GLY A C 1
ATOM 1362 O O . GLY A 1 188 ? 27.312 -6.844 -0.382 1 91.94 188 GLY A O 1
ATOM 1363 N N . ASN A 1 189 ? 29.422 -7.715 -0.166 1 90.94 189 ASN A N 1
ATOM 1364 C CA . ASN A 1 189 ? 29.875 -6.613 0.679 1 90.94 189 ASN A CA 1
ATOM 1365 C C . ASN A 1 189 ? 30.25 -5.395 -0.15 1 90.94 189 ASN A C 1
ATOM 1367 O O . ASN A 1 189 ? 30.5 -4.316 0.399 1 90.94 189 ASN A O 1
ATOM 1371 N N . GLU A 1 190 ? 30.312 -5.562 -1.406 1 91.81 190 GLU A N 1
ATOM 1372 C CA . GLU A 1 190 ? 30.656 -4.445 -2.279 1 91.81 190 GLU A CA 1
ATOM 1373 C C . GLU A 1 190 ? 32 -3.857 -1.916 1 91.81 190 GLU A C 1
ATOM 1375 O O . GLU A 1 190 ? 32.156 -2.643 -1.767 1 91.81 190 GLU A O 1
ATOM 1380 N N . SER A 1 191 ? 32.969 -4.703 -1.799 1 91.56 191 SER A N 1
ATOM 1381 C CA . SER A 1 191 ? 34.281 -4.246 -1.31 1 91.56 191 SER A CA 1
ATOM 1382 C C . SER A 1 191 ? 35.125 -3.684 -2.443 1 91.56 191 SER A C 1
ATOM 1384 O O . SER A 1 191 ? 35.969 -2.811 -2.223 1 91.56 191 SER A O 1
ATOM 1386 N N . ILE A 1 192 ? 34.938 -4.195 -3.65 1 93.62 192 ILE A N 1
ATOM 1387 C CA . ILE A 1 192 ? 35.75 -3.752 -4.789 1 93.62 192 ILE A CA 1
ATOM 1388 C C . ILE A 1 192 ? 34.844 -3.273 -5.91 1 93.62 192 ILE A C 1
ATOM 1390 O O . ILE A 1 192 ? 34.875 -2.107 -6.309 1 93.62 192 ILE A O 1
ATOM 1394 N N . ILE A 1 193 ? 33.938 -4.148 -6.375 1 95.62 193 ILE A N 1
ATOM 1395 C CA . ILE A 1 193 ? 32.875 -3.719 -7.297 1 95.62 193 ILE A CA 1
ATOM 1396 C C . ILE A 1 193 ? 31.719 -3.105 -6.516 1 95.62 193 ILE A C 1
ATOM 1398 O O . ILE A 1 193 ? 31.234 -3.697 -5.547 1 95.62 193 ILE A O 1
ATOM 1402 N N . SER A 1 194 ? 31.344 -1.924 -6.953 1 94.81 194 SER A N 1
ATOM 1403 C CA . SER A 1 194 ? 30.234 -1.235 -6.285 1 94.81 194 SER A CA 1
ATOM 1404 C C . SER A 1 194 ? 28.969 -1.268 -7.129 1 94.81 194 SER A C 1
ATOM 1406 O O . SER A 1 194 ? 29.016 -1.635 -8.305 1 94.81 194 SER A O 1
ATOM 1408 N N . VAL A 1 195 ? 27.891 -0.947 -6.469 1 96.12 195 VAL A N 1
ATOM 1409 C CA . VAL A 1 195 ? 26.625 -0.843 -7.164 1 96.12 195 VAL A CA 1
ATOM 1410 C C . VAL A 1 195 ? 26.75 0.127 -8.336 1 96.12 195 VAL A C 1
ATOM 1412 O O . VAL A 1 195 ? 26.219 -0.127 -9.422 1 96.12 195 VAL A O 1
ATOM 1415 N N . THR A 1 196 ? 27.453 1.238 -8.133 1 97.12 196 THR A N 1
ATOM 1416 C CA . THR A 1 196 ? 27.594 2.254 -9.172 1 97.12 196 THR A CA 1
ATOM 1417 C C . THR A 1 196 ? 28.359 1.702 -10.367 1 97.12 196 THR A C 1
ATOM 1419 O O . THR A 1 196 ? 28.062 2.049 -11.516 1 97.12 196 THR A O 1
ATOM 1422 N N . ASP A 1 197 ? 29.344 0.789 -10.094 1 97.31 197 ASP A N 1
ATOM 1423 C CA . ASP A 1 197 ? 30.062 0.135 -11.188 1 97.31 197 ASP A CA 1
ATOM 1424 C C . ASP A 1 197 ? 29.109 -0.691 -12.047 1 97.31 197 ASP A C 1
ATOM 1426 O O . ASP A 1 197 ? 29.188 -0.655 -13.281 1 97.31 197 ASP A O 1
ATOM 1430 N N . VAL A 1 198 ? 28.281 -1.422 -11.414 1 98.06 198 VAL A N 1
ATOM 1431 C CA . VAL A 1 198 ? 27.375 -2.312 -12.133 1 98.06 198 VAL A CA 1
ATOM 1432 C C . VAL A 1 198 ? 26.328 -1.491 -12.883 1 98.06 198 VAL A C 1
ATOM 1434 O O . VAL A 1 198 ? 25.953 -1.818 -14.016 1 98.06 198 VAL A O 1
ATOM 1437 N N . VAL A 1 199 ? 25.781 -0.488 -12.258 1 98.31 199 VAL A N 1
ATOM 1438 C CA . VAL A 1 199 ? 24.812 0.377 -12.922 1 98.31 199 VAL A CA 1
ATOM 1439 C C . VAL A 1 199 ? 25.422 0.979 -14.18 1 98.31 199 VAL A C 1
ATOM 1441 O O . VAL A 1 199 ? 24.781 1.029 -15.234 1 98.31 199 VAL A O 1
ATOM 1444 N N . ALA A 1 200 ? 26.703 1.471 -14.055 1 98.12 200 ALA A N 1
ATOM 1445 C CA . ALA A 1 200 ? 27.391 2.008 -15.227 1 98.12 200 ALA A CA 1
ATOM 1446 C C . ALA A 1 200 ? 27.453 0.975 -16.344 1 98.12 200 ALA A C 1
ATOM 1448 O O . ALA A 1 200 ? 27.234 1.307 -17.516 1 98.12 200 ALA A O 1
ATOM 1449 N N . HIS A 1 201 ? 27.75 -0.234 -15.969 1 97.81 201 HIS A N 1
ATOM 1450 C CA . HIS A 1 201 ? 27.781 -1.322 -16.938 1 97.81 201 HIS A CA 1
ATOM 1451 C C . HIS A 1 201 ? 26.422 -1.514 -17.594 1 97.81 201 HIS A C 1
ATOM 1453 O O . HIS A 1 201 ? 26.344 -1.709 -18.812 1 97.81 201 HIS A O 1
ATOM 1459 N N . LEU A 1 202 ? 25.359 -1.489 -16.859 1 98.25 202 LEU A N 1
ATOM 1460 C CA . LEU A 1 202 ? 24.016 -1.713 -17.359 1 98.25 202 LEU A CA 1
ATOM 1461 C C . LEU A 1 202 ? 23.562 -0.552 -18.25 1 98.25 202 LEU A C 1
ATOM 1463 O O . LEU A 1 202 ? 22.766 -0.74 -19.172 1 98.25 202 LEU A O 1
ATOM 1467 N N . VAL A 1 203 ? 24.016 0.666 -17.922 1 98 203 VAL A N 1
ATOM 1468 C CA . VAL A 1 203 ? 23.719 1.822 -18.766 1 98 203 VAL A CA 1
ATOM 1469 C C . VAL A 1 203 ? 24.25 1.581 -20.172 1 98 203 VAL A C 1
ATOM 1471 O O . VAL A 1 203 ? 23.594 1.912 -21.156 1 98 203 VAL A O 1
ATOM 1474 N N . ASP A 1 204 ? 25.375 0.917 -20.281 1 96.62 204 ASP A N 1
ATOM 1475 C CA . ASP A 1 204 ? 26.016 0.684 -21.562 1 96.62 204 ASP A CA 1
ATOM 1476 C C . ASP A 1 204 ? 25.484 -0.583 -22.234 1 96.62 204 ASP A C 1
ATOM 1478 O O . ASP A 1 204 ? 25.703 -0.797 -23.422 1 96.62 204 ASP A O 1
ATOM 1482 N N . ASP A 1 205 ? 24.844 -1.432 -21.469 1 97 205 ASP A N 1
ATOM 1483 C CA . ASP A 1 205 ? 24.328 -2.691 -22 1 97 205 ASP A CA 1
ATOM 1484 C C . ASP A 1 205 ? 23.078 -2.457 -22.859 1 97 205 ASP A C 1
ATOM 1486 O O . ASP A 1 205 ? 22.047 -2.037 -22.344 1 97 205 ASP A O 1
ATOM 1490 N N . PRO A 1 206 ? 23.125 -2.793 -24.125 1 96.56 206 PRO A N 1
ATOM 1491 C CA . PRO A 1 206 ? 22 -2.5 -25 1 96.56 206 PRO A CA 1
ATOM 1492 C C . PRO A 1 206 ? 20.766 -3.346 -24.672 1 96.56 206 PRO A C 1
ATOM 1494 O O . PRO A 1 206 ? 19.656 -2.984 -25.062 1 96.56 206 PRO A O 1
ATOM 1497 N N . GLN A 1 207 ? 20.938 -4.441 -23.984 1 97 207 GLN A N 1
ATOM 1498 C CA . GLN A 1 207 ? 19.812 -5.328 -23.688 1 97 207 GLN A CA 1
ATOM 1499 C C . GLN A 1 207 ? 19.031 -4.824 -22.484 1 97 207 GLN A C 1
ATOM 1501 O O . GLN A 1 207 ? 17.875 -5.219 -22.266 1 97 207 GLN A O 1
ATOM 1506 N N . THR A 1 208 ? 19.594 -4.004 -21.672 1 98.38 208 THR A N 1
ATOM 1507 C CA . THR A 1 208 ? 18.922 -3.477 -20.484 1 98.38 208 THR A CA 1
ATOM 1508 C C . THR A 1 208 ? 18.156 -2.195 -20.828 1 98.38 208 THR A C 1
ATOM 1510 O O . THR A 1 208 ? 18.75 -1.224 -21.297 1 98.38 208 THR A O 1
ATOM 1513 N N . LYS A 1 209 ? 16.875 -2.221 -20.531 1 98.62 209 LYS A N 1
ATOM 1514 C CA . LYS A 1 209 ? 16.062 -1.05 -20.828 1 98.62 209 LYS A CA 1
ATOM 1515 C C . LYS A 1 209 ? 15.609 -0.359 -19.547 1 98.62 209 LYS A C 1
ATOM 1517 O O . LYS A 1 209 ? 15.227 0.813 -19.562 1 98.62 209 LYS A O 1
ATOM 1522 N N . CYS A 1 210 ? 15.57 -1.046 -18.484 1 98.81 210 CYS A N 1
ATOM 1523 C CA . CYS A 1 210 ? 15.258 -0.513 -17.156 1 98.81 210 CYS A CA 1
ATOM 1524 C C . CYS A 1 210 ? 16.141 -1.158 -16.094 1 98.81 210 CYS A C 1
ATOM 1526 O O . CYS A 1 210 ? 16.438 -2.352 -16.172 1 98.81 210 CYS A O 1
ATOM 1528 N N . ILE A 1 211 ? 16.562 -0.385 -15.102 1 98.88 211 ILE A N 1
ATOM 1529 C CA . ILE A 1 211 ? 17.438 -0.867 -14.039 1 98.88 211 ILE A CA 1
ATOM 1530 C C . ILE A 1 211 ? 16.688 -0.873 -12.711 1 98.88 211 ILE A C 1
ATOM 1532 O O . ILE A 1 211 ? 16.141 0.152 -12.297 1 98.88 211 ILE A O 1
ATOM 1536 N N . ALA A 1 212 ? 16.578 -2.014 -12.047 1 98.81 212 ALA A N 1
ATOM 1537 C CA . ALA A 1 212 ? 15.961 -2.176 -10.734 1 98.81 212 ALA A CA 1
ATOM 1538 C C . ALA A 1 212 ? 17.016 -2.312 -9.641 1 98.81 212 ALA A C 1
ATOM 1540 O O . ALA A 1 212 ? 17.922 -3.148 -9.75 1 98.81 212 ALA A O 1
ATOM 1541 N N . LEU A 1 213 ? 16.906 -1.521 -8.57 1 98.5 213 LEU A N 1
ATOM 1542 C CA . LEU A 1 213 ? 17.906 -1.51 -7.512 1 98.5 213 LEU A CA 1
ATOM 1543 C C . LEU A 1 213 ? 17.281 -1.83 -6.164 1 98.5 213 LEU A C 1
ATOM 1545 O O . LEU A 1 213 ? 16.234 -1.274 -5.816 1 98.5 213 LEU A O 1
ATOM 1549 N N . PHE A 1 214 ? 17.844 -2.721 -5.48 1 97.06 214 PHE A N 1
ATOM 1550 C CA . PHE A 1 214 ? 17.625 -2.852 -4.047 1 97.06 214 PHE A CA 1
ATOM 1551 C C . PHE A 1 214 ? 18.828 -2.328 -3.264 1 97.06 214 PHE A C 1
ATOM 1553 O O . PHE A 1 214 ? 19.922 -2.896 -3.336 1 97.06 214 PHE A O 1
ATOM 1560 N N . LEU A 1 215 ? 18.594 -1.285 -2.396 1 95.19 215 LEU A N 1
ATOM 1561 C CA . LEU A 1 215 ? 19.703 -0.576 -1.764 1 95.19 215 LEU A CA 1
ATOM 1562 C C . LEU A 1 215 ? 19.547 -0.559 -0.248 1 95.19 215 LEU A C 1
ATOM 1564 O O . LEU A 1 215 ? 18.5 -0.139 0.266 1 95.19 215 LEU A O 1
ATOM 1568 N N . GLU A 1 216 ? 20.562 -0.971 0.396 1 90.62 216 GLU A N 1
ATOM 1569 C CA . GLU A 1 216 ? 20.656 -0.82 1.846 1 90.62 216 GLU A CA 1
ATOM 1570 C C . GLU A 1 216 ? 21.375 0.472 2.221 1 90.62 216 GLU A C 1
ATOM 1572 O O . GLU A 1 216 ? 21 1.139 3.188 1 90.62 216 GLU A O 1
ATOM 1577 N N . SER A 1 217 ? 22.375 0.776 1.41 1 88.19 217 SER A N 1
ATOM 1578 C CA . SER A 1 217 ? 23.172 1.979 1.6 1 88.19 217 SER A CA 1
ATOM 1579 C C . SER A 1 217 ? 23.734 2.486 0.274 1 88.19 217 SER A C 1
ATOM 1581 O O . SER A 1 217 ? 23.828 1.734 -0.698 1 88.19 217 SER A O 1
ATOM 1583 N N . ILE A 1 218 ? 24.031 3.693 0.236 1 91.06 218 ILE A N 1
ATOM 1584 C CA . ILE A 1 218 ? 24.719 4.312 -0.892 1 91.06 218 ILE A CA 1
ATOM 1585 C C . ILE A 1 218 ? 26.125 4.754 -0.464 1 91.06 218 ILE A C 1
ATOM 1587 O O . ILE A 1 218 ? 26.281 5.824 0.129 1 91.06 218 ILE A O 1
ATOM 1591 N N . ARG A 1 219 ? 27.094 4.062 -0.864 1 88.88 219 ARG A N 1
ATOM 1592 C CA . ARG A 1 219 ? 28.453 4.23 -0.372 1 88.88 219 ARG A CA 1
ATOM 1593 C C . ARG A 1 219 ? 29.156 5.395 -1.07 1 88.88 219 ARG A C 1
ATOM 1595 O O . ARG A 1 219 ? 29.984 6.082 -0.471 1 88.88 219 ARG A O 1
ATOM 1602 N N . TYR A 1 220 ? 28.906 5.555 -2.305 1 92.75 220 TYR A N 1
ATOM 1603 C CA . TYR A 1 220 ? 29.547 6.586 -3.109 1 92.75 220 TYR A CA 1
ATOM 1604 C C . TYR A 1 220 ? 28.516 7.523 -3.725 1 92.75 220 TYR A C 1
ATOM 1606 O O . TYR A 1 220 ? 28.188 7.414 -4.91 1 92.75 220 TYR A O 1
ATOM 1614 N N . PRO A 1 221 ? 28.109 8.531 -2.957 1 93.56 221 PRO A N 1
ATOM 1615 C CA . PRO A 1 221 ? 27.031 9.414 -3.393 1 93.56 221 PRO A CA 1
ATOM 1616 C C . PRO A 1 221 ? 27.328 10.109 -4.715 1 93.56 221 PRO A C 1
ATOM 1618 O O . PRO A 1 221 ? 26.469 10.172 -5.598 1 93.56 221 PRO A O 1
ATOM 1621 N N . ASP A 1 222 ? 28.594 10.609 -4.914 1 94.44 222 ASP A N 1
ATOM 1622 C CA . ASP A 1 222 ? 28.953 11.32 -6.137 1 94.44 222 ASP A CA 1
ATOM 1623 C C . ASP A 1 222 ? 28.875 10.398 -7.352 1 94.44 222 ASP A C 1
ATOM 1625 O O . ASP A 1 222 ? 28.359 10.789 -8.406 1 94.44 222 ASP A O 1
ATOM 1629 N N . GLU A 1 223 ? 29.391 9.18 -7.164 1 96.19 223 GLU A N 1
ATOM 1630 C CA . GLU A 1 223 ? 29.312 8.203 -8.25 1 96.19 223 GLU A CA 1
ATOM 1631 C C . GLU A 1 223 ? 27.859 7.832 -8.547 1 96.19 223 GLU A C 1
ATOM 1633 O O . GLU A 1 223 ? 27.484 7.641 -9.711 1 96.19 223 GLU A O 1
ATOM 1638 N N . PHE A 1 224 ? 27.109 7.715 -7.512 1 96.69 224 PHE A N 1
ATOM 1639 C CA . PHE A 1 224 ? 25.703 7.367 -7.66 1 96.69 224 PHE A CA 1
ATOM 1640 C C . PHE A 1 224 ? 24.969 8.422 -8.477 1 96.69 224 PHE A C 1
ATOM 1642 O O . PHE A 1 224 ? 24.188 8.086 -9.375 1 96.69 224 PHE A O 1
ATOM 1649 N N . ILE A 1 225 ? 25.203 9.672 -8.188 1 95.69 225 ILE A N 1
ATOM 1650 C CA . ILE A 1 225 ? 24.609 10.773 -8.93 1 95.69 225 ILE A CA 1
ATOM 1651 C C . ILE A 1 225 ? 25.016 10.68 -10.398 1 95.69 225 ILE A C 1
ATOM 1653 O O . ILE A 1 225 ? 24.172 10.789 -11.289 1 95.69 225 ILE A O 1
ATOM 1657 N N . ALA A 1 226 ? 26.281 10.422 -10.633 1 96.56 226 ALA A N 1
ATOM 1658 C CA . ALA A 1 226 ? 26.812 10.391 -11.992 1 96.56 226 ALA A CA 1
ATOM 1659 C C . ALA A 1 226 ? 26.156 9.266 -12.805 1 96.56 226 ALA A C 1
ATOM 1661 O O . ALA A 1 226 ? 25.766 9.477 -13.953 1 96.56 226 ALA A O 1
ATOM 1662 N N . VAL A 1 227 ? 26.016 8.117 -12.25 1 97.81 227 VAL A N 1
ATOM 1663 C CA . VAL A 1 227 ? 25.5 6.984 -13 1 97.81 227 VAL A CA 1
ATOM 1664 C C . VAL A 1 227 ? 23.984 7.145 -13.195 1 97.81 227 VAL A C 1
ATOM 1666 O O . VAL A 1 227 ? 23.438 6.73 -14.219 1 97.81 227 VAL A O 1
ATOM 1669 N N . ALA A 1 228 ? 23.328 7.699 -12.227 1 97.44 228 ALA A N 1
ATOM 1670 C CA . ALA A 1 228 ? 21.906 7.977 -12.383 1 97.44 228 ALA A CA 1
ATOM 1671 C C . ALA A 1 228 ? 21.656 8.945 -13.531 1 97.44 228 ALA A C 1
ATOM 1673 O O . ALA A 1 228 ? 20.719 8.758 -14.312 1 97.44 228 ALA A O 1
ATOM 1674 N N . GLN A 1 229 ? 22.453 9.961 -13.609 1 95.94 229 GLN A N 1
ATOM 1675 C CA . GLN A 1 229 ? 22.359 10.914 -14.711 1 95.94 229 GLN A CA 1
ATOM 1676 C C . GLN A 1 229 ? 22.641 10.227 -16.047 1 95.94 229 GLN A C 1
ATOM 1678 O O . GLN A 1 229 ? 21.938 10.477 -17.031 1 95.94 229 GLN A O 1
ATOM 1683 N N . ALA A 1 230 ? 23.656 9.383 -16.047 1 97.5 230 ALA A N 1
ATOM 1684 C CA . ALA A 1 230 ? 23.984 8.641 -17.25 1 97.5 230 ALA A CA 1
ATOM 1685 C C . ALA A 1 230 ? 22.812 7.766 -17.703 1 97.5 230 ALA A C 1
ATOM 1687 O O . ALA A 1 230 ? 22.531 7.66 -18.891 1 97.5 230 ALA A O 1
ATOM 1688 N N . ALA A 1 231 ? 22.203 7.113 -16.75 1 98.12 231 ALA A N 1
ATOM 1689 C CA . ALA A 1 231 ? 21.047 6.27 -17.062 1 98.12 231 ALA A CA 1
ATOM 1690 C C . ALA A 1 231 ? 19.906 7.09 -17.656 1 98.12 231 ALA A C 1
ATOM 1692 O O . ALA A 1 231 ? 19.297 6.688 -18.641 1 98.12 231 ALA A O 1
ATOM 1693 N N . ARG A 1 232 ? 19.625 8.203 -17.031 1 95.88 232 ARG A N 1
ATOM 1694 C CA . ARG A 1 232 ? 18.594 9.109 -17.531 1 95.88 232 ARG A CA 1
ATOM 1695 C C . ARG A 1 232 ? 18.906 9.555 -18.953 1 95.88 232 ARG A C 1
ATOM 1697 O O . ARG A 1 232 ? 18.016 9.539 -19.812 1 95.88 232 ARG A O 1
ATOM 1704 N N . ASP A 1 233 ? 20.125 9.922 -19.219 1 95.44 233 ASP A N 1
ATOM 1705 C CA . ASP A 1 233 ? 20.547 10.391 -20.547 1 95.44 233 ASP A CA 1
ATOM 1706 C C . ASP A 1 233 ? 20.438 9.273 -21.578 1 95.44 233 ASP A C 1
ATOM 1708 O O . ASP A 1 233 ? 20.156 9.539 -22.75 1 95.44 233 ASP A O 1
ATOM 1712 N N . ALA A 1 234 ? 20.656 8.07 -21.125 1 97.25 234 ALA A N 1
ATOM 1713 C CA . ALA A 1 234 ? 20.562 6.914 -22.016 1 97.25 234 ALA A CA 1
ATOM 1714 C C . ALA A 1 234 ? 19.125 6.473 -22.188 1 97.25 234 ALA A C 1
ATOM 1716 O O . ALA A 1 234 ? 18.844 5.543 -22.953 1 97.25 234 ALA A O 1
ATOM 1717 N N . GLY A 1 235 ? 18.203 7.102 -21.484 1 96.5 235 GLY A N 1
ATOM 1718 C CA . GLY A 1 235 ? 16.797 6.746 -21.562 1 96.5 235 GLY A CA 1
ATOM 1719 C C . GLY A 1 235 ? 16.453 5.473 -20.812 1 96.5 235 GLY A C 1
ATOM 1720 O O . GLY A 1 235 ? 15.547 4.734 -21.203 1 96.5 235 GLY A O 1
ATOM 1721 N N . LYS A 1 236 ? 17.203 5.137 -19.797 1 98.31 236 LYS A N 1
ATOM 1722 C CA . LYS A 1 236 ? 16.984 3.928 -19.016 1 98.31 236 LYS A CA 1
ATOM 1723 C C . LYS A 1 236 ? 16.547 4.273 -17.594 1 98.31 236 LYS A C 1
ATOM 1725 O O . LYS A 1 236 ? 17.375 4.566 -16.734 1 98.31 236 LYS A O 1
ATOM 1730 N N . PRO A 1 237 ? 15.266 4.145 -17.312 1 98.62 237 PRO A N 1
ATOM 1731 C CA . PRO A 1 237 ? 14.773 4.453 -15.977 1 98.62 237 PRO A CA 1
ATOM 1732 C C . PRO A 1 237 ? 15.406 3.576 -14.898 1 98.62 237 PRO A C 1
ATOM 1734 O O . PRO A 1 237 ? 15.734 2.414 -15.156 1 98.62 237 PRO A O 1
ATOM 1737 N N . ILE A 1 238 ? 15.586 4.156 -13.734 1 98.75 238 ILE A N 1
ATOM 1738 C CA . ILE A 1 238 ? 15.992 3.418 -12.539 1 98.75 238 ILE A CA 1
ATOM 1739 C C . ILE A 1 238 ? 14.82 3.346 -11.562 1 98.75 238 ILE A C 1
ATOM 1741 O O . ILE A 1 238 ? 14.211 4.367 -11.234 1 98.75 238 ILE A O 1
ATOM 1745 N N . VAL A 1 239 ? 14.414 2.186 -11.148 1 98.88 239 VAL A N 1
ATOM 1746 C CA . VAL A 1 239 ? 13.469 1.927 -10.078 1 98.88 239 VAL A CA 1
ATOM 1747 C C . VAL A 1 239 ? 14.203 1.372 -8.859 1 98.88 239 VAL A C 1
ATOM 1749 O O . VAL A 1 239 ? 14.992 0.431 -8.977 1 98.88 239 VAL A O 1
ATOM 1752 N N . ALA A 1 240 ? 13.938 1.927 -7.648 1 98.62 240 ALA A N 1
ATOM 1753 C CA . ALA A 1 240 ? 14.75 1.529 -6.5 1 98.62 240 ALA A CA 1
ATOM 1754 C C . ALA A 1 240 ? 13.875 1.241 -5.281 1 98.62 240 ALA A C 1
ATOM 1756 O O . ALA A 1 240 ? 12.898 1.951 -5.031 1 98.62 240 ALA A O 1
ATOM 1757 N N . LEU A 1 241 ? 14.117 0.195 -4.637 1 97.75 241 LEU A N 1
ATOM 1758 C CA . LEU A 1 241 ? 13.672 -0.086 -3.275 1 97.75 241 LEU A CA 1
ATOM 1759 C C . LEU A 1 241 ? 14.797 0.162 -2.273 1 97.75 241 LEU A C 1
ATOM 1761 O O . LEU A 1 241 ? 15.75 -0.615 -2.197 1 97.75 241 LEU A O 1
ATOM 1765 N N . LYS A 1 242 ? 14.688 1.258 -1.553 1 96.19 242 LYS A N 1
ATOM 1766 C CA . LYS A 1 242 ? 15.68 1.645 -0.557 1 96.19 242 LYS A CA 1
ATOM 1767 C C . LYS A 1 242 ? 15.172 1.378 0.858 1 96.19 242 LYS A C 1
ATOM 1769 O O . LYS A 1 242 ? 14.141 1.918 1.267 1 96.19 242 LYS A O 1
ATOM 1774 N N . ILE A 1 243 ? 15.867 0.592 1.609 1 91.88 243 ILE A N 1
ATOM 1775 C CA . ILE A 1 243 ? 15.469 0.273 2.975 1 91.88 243 ILE A CA 1
ATOM 1776 C C . ILE A 1 243 ? 16.109 1.264 3.945 1 91.88 243 ILE A C 1
ATOM 1778 O O . ILE A 1 243 ? 16.953 2.076 3.549 1 91.88 243 ILE A O 1
ATOM 1782 N N . GLY A 1 244 ? 15.648 1.23 5.227 1 88.69 244 GLY A N 1
ATOM 1783 C CA . GLY A 1 244 ? 16.219 2.07 6.266 1 88.69 244 GLY A CA 1
ATOM 1784 C C . GLY A 1 244 ? 15.336 3.24 6.645 1 88.69 244 GLY A C 1
ATOM 1785 O O . GLY A 1 244 ? 15.82 4.254 7.156 1 88.69 244 GLY A O 1
ATOM 1786 N N . ARG A 1 245 ? 14.055 3.186 6.316 1 87.69 245 ARG A N 1
ATOM 1787 C CA . ARG A 1 245 ? 13.117 4.223 6.723 1 87.69 245 ARG A CA 1
ATOM 1788 C C . ARG A 1 245 ? 12.961 4.254 8.242 1 87.69 245 ARG A C 1
ATOM 1790 O O . ARG A 1 245 ? 12.836 5.324 8.836 1 87.69 245 ARG A O 1
ATOM 1797 N N . SER A 1 246 ? 13 3.152 8.805 1 80.75 246 SER A N 1
ATOM 1798 C CA . SER A 1 246 ? 12.906 3.047 10.258 1 80.75 246 SER A CA 1
ATOM 1799 C C . SER A 1 246 ? 14.281 3.123 10.914 1 80.75 246 SER A C 1
ATOM 1801 O O . SER A 1 246 ? 15.289 2.775 10.289 1 80.75 246 SER A O 1
ATOM 1803 N N . ALA A 1 247 ? 14.289 3.602 12.18 1 74.25 247 ALA A N 1
ATOM 1804 C CA . ALA A 1 247 ? 15.539 3.613 12.93 1 74.25 247 ALA A CA 1
ATOM 1805 C C . ALA A 1 247 ? 16.141 2.213 13.023 1 74.25 247 ALA A C 1
ATOM 1807 O O . ALA A 1 247 ? 17.344 2.035 12.852 1 74.25 247 ALA A O 1
ATOM 1808 N N . LYS A 1 248 ? 15.289 1.289 13.211 1 70.62 248 LYS A N 1
ATOM 1809 C CA . LYS A 1 248 ? 15.742 -0.096 13.32 1 70.62 248 LYS A CA 1
ATOM 1810 C C . LYS A 1 248 ? 16.344 -0.585 12 1 70.62 248 LYS A C 1
ATOM 1812 O O . LYS A 1 248 ? 17.406 -1.19 11.984 1 70.62 248 LYS A O 1
ATOM 1817 N N . ALA A 1 249 ? 15.664 -0.34 10.945 1 74.19 249 ALA A N 1
ATOM 1818 C CA . ALA A 1 249 ? 16.188 -0.742 9.641 1 74.19 249 ALA A CA 1
ATOM 1819 C C . ALA A 1 249 ? 17.516 -0.05 9.344 1 74.19 249 ALA A C 1
ATOM 1821 O O . ALA A 1 249 ? 18.422 -0.659 8.781 1 74.19 249 ALA A O 1
ATOM 1822 N N . SER A 1 250 ? 17.547 1.221 9.68 1 71.56 250 SER A N 1
ATOM 1823 C CA . SER A 1 250 ? 18.766 1.985 9.461 1 71.56 250 SER A CA 1
ATOM 1824 C C . SER A 1 250 ? 19.938 1.395 10.242 1 71.56 250 SER A C 1
ATOM 1826 O O . SER A 1 250 ? 21.031 1.211 9.695 1 71.56 250 SER A O 1
ATOM 1828 N N . ARG A 1 251 ? 19.734 1.031 11.422 1 70.88 251 ARG A N 1
ATOM 1829 C CA . ARG A 1 251 ? 20.766 0.423 12.258 1 70.88 251 ARG A CA 1
ATOM 1830 C C . ARG A 1 251 ? 21.172 -0.944 11.711 1 70.88 251 ARG A C 1
ATOM 1832 O O . ARG A 1 251 ? 22.359 -1.271 11.664 1 70.88 251 ARG A O 1
ATOM 1839 N N . THR A 1 252 ? 20.188 -1.711 11.305 1 67.06 252 THR A N 1
ATOM 1840 C CA . THR A 1 252 ? 20.453 -3.037 10.758 1 67.06 252 THR A CA 1
ATOM 1841 C C . THR A 1 252 ? 21.25 -2.941 9.469 1 67.06 252 THR A C 1
ATOM 1843 O O . THR A 1 252 ? 22.203 -3.703 9.266 1 67.06 252 THR A O 1
ATOM 1846 N N . ALA A 1 253 ? 20.891 -2.037 8.672 1 66.44 253 ALA A N 1
ATOM 1847 C CA . ALA A 1 253 ? 21.625 -1.824 7.426 1 66.44 253 ALA A CA 1
ATOM 1848 C C . ALA A 1 253 ? 23.062 -1.398 7.703 1 66.44 253 ALA A C 1
ATOM 1850 O O . ALA A 1 253 ? 24 -1.873 7.051 1 66.44 253 ALA A O 1
ATOM 1851 N N . GLN A 1 254 ? 23.188 -0.495 8.633 1 68.88 254 GLN A N 1
ATOM 1852 C CA . GLN A 1 254 ? 24.516 -0.036 8.992 1 68.88 254 GLN A CA 1
ATOM 1853 C C . GLN A 1 254 ? 25.375 -1.188 9.523 1 68.88 254 GLN A C 1
ATOM 1855 O O . GLN A 1 254 ? 26.547 -1.303 9.172 1 68.88 254 GLN A O 1
ATOM 1860 N N . ALA A 1 255 ? 24.828 -2 10.336 1 67.5 255 ALA A N 1
ATOM 1861 C CA . ALA A 1 255 ? 25.547 -3.152 10.883 1 67.5 255 ALA A CA 1
ATOM 1862 C C . ALA A 1 255 ? 25.891 -4.156 9.789 1 67.5 255 ALA A C 1
ATOM 1864 O O . ALA A 1 255 ? 26.969 -4.75 9.812 1 67.5 255 ALA A O 1
ATOM 1865 N N . HIS A 1 256 ? 24.969 -4.258 8.883 1 66.5 256 HIS A N 1
ATOM 1866 C CA . HIS A 1 256 ? 25.094 -5.246 7.816 1 66.5 256 HIS A CA 1
ATOM 1867 C C . HIS A 1 256 ? 26.094 -4.793 6.758 1 66.5 256 HIS A C 1
ATOM 1869 O O . HIS A 1 256 ? 26.844 -5.609 6.219 1 66.5 256 HIS A O 1
ATOM 1875 N N . THR A 1 257 ? 26.109 -3.441 6.492 1 65.44 257 THR A N 1
ATOM 1876 C CA . THR A 1 257 ? 26.922 -2.959 5.375 1 65.44 257 THR A CA 1
ATOM 1877 C C . THR A 1 257 ? 28.172 -2.23 5.883 1 65.44 257 THR A C 1
ATOM 1879 O O . THR A 1 257 ? 29.109 -2.018 5.129 1 65.44 257 THR A O 1
ATOM 1882 N N . GLY A 1 258 ? 28.109 -1.767 7.117 1 61.12 258 GLY A N 1
ATOM 1883 C CA . GLY A 1 258 ? 29.188 -0.964 7.664 1 61.12 258 GLY A CA 1
ATOM 1884 C C . GLY A 1 258 ? 29.156 0.475 7.184 1 61.12 258 GLY A C 1
ATOM 1885 O O . GLY A 1 258 ? 29.984 1.288 7.602 1 61.12 258 GLY A O 1
ATOM 1886 N N . ALA A 1 259 ? 28.312 0.815 6.367 1 61.91 259 ALA A N 1
ATOM 1887 C CA . ALA A 1 259 ? 28.25 2.152 5.785 1 61.91 259 ALA A CA 1
ATOM 1888 C C . ALA A 1 259 ? 27.234 3.025 6.527 1 61.91 259 ALA A C 1
ATOM 1890 O O . ALA A 1 259 ? 26.297 2.514 7.133 1 61.91 259 ALA A O 1
ATOM 1891 N N . LEU A 1 260 ? 27.469 4.422 6.594 1 61.22 260 LEU A N 1
ATOM 1892 C CA . LEU A 1 260 ? 26.531 5.379 7.152 1 61.22 260 LEU A CA 1
ATOM 1893 C C . LEU A 1 260 ? 25.219 5.375 6.363 1 61.22 260 LEU A C 1
ATOM 1895 O O . LEU A 1 260 ? 25.234 5.309 5.133 1 61.22 260 LEU A O 1
ATOM 1899 N N . VAL A 1 261 ? 24.156 5.223 7.195 1 57.91 261 VAL A N 1
ATOM 1900 C CA . VAL A 1 261 ? 22.828 5.293 6.574 1 57.91 261 VAL A CA 1
ATOM 1901 C C . VAL A 1 261 ? 22.266 6.703 6.727 1 57.91 261 VAL A C 1
ATOM 1903 O O . VAL A 1 261 ? 22.188 7.234 7.836 1 57.91 261 VAL A O 1
ATOM 1906 N N . GLY A 1 262 ? 22.234 7.582 5.793 1 63.62 262 GLY A N 1
ATOM 1907 C CA . GLY A 1 262 ? 21.719 8.938 5.77 1 63.62 262 GLY A CA 1
ATOM 1908 C C . GLY A 1 262 ? 20.25 9.016 6.137 1 63.62 262 GLY A C 1
ATOM 1909 O O . GLY A 1 262 ? 19.609 7.984 6.375 1 63.62 262 GLY A O 1
ATOM 1910 N N . ASP A 1 263 ? 19.797 10.227 6.309 1 80.62 263 ASP A N 1
ATOM 1911 C CA . ASP A 1 263 ? 18.391 10.492 6.551 1 80.62 263 ASP A CA 1
ATOM 1912 C C . ASP A 1 263 ? 17.531 10.031 5.367 1 80.62 263 ASP A C 1
ATOM 1914 O O . ASP A 1 263 ? 17.828 10.367 4.219 1 80.62 263 ASP A O 1
ATOM 1918 N N . ASP A 1 264 ? 16.547 9.195 5.691 1 89.19 264 ASP A N 1
ATOM 1919 C CA . ASP A 1 264 ? 15.719 8.609 4.645 1 89.19 264 ASP A CA 1
ATOM 1920 C C . ASP A 1 264 ? 15.016 9.695 3.836 1 89.19 264 ASP A C 1
ATOM 1922 O O . ASP A 1 264 ? 14.789 9.531 2.635 1 89.19 264 ASP A O 1
ATOM 1926 N N . ARG A 1 265 ? 14.586 10.734 4.441 1 89.75 265 ARG A N 1
ATOM 1927 C CA . ARG A 1 265 ? 13.914 11.82 3.738 1 89.75 265 ARG A CA 1
ATOM 1928 C C . ARG A 1 265 ? 14.852 12.484 2.736 1 89.75 265 ARG A C 1
ATOM 1930 O O . ARG A 1 265 ? 14.414 12.945 1.679 1 89.75 265 ARG A O 1
ATOM 1937 N N . THR A 1 266 ? 16.078 12.586 3.098 1 92.25 266 THR A N 1
ATOM 1938 C CA . THR A 1 266 ? 17.078 13.141 2.182 1 92.25 266 THR A CA 1
ATOM 1939 C C . THR A 1 266 ? 17.25 12.234 0.964 1 92.25 266 THR A C 1
ATOM 1941 O O . THR A 1 266 ? 17.344 12.719 -0.166 1 92.25 266 THR A O 1
ATOM 1944 N N . VAL A 1 267 ? 17.297 10.938 1.206 1 93.88 267 VAL A N 1
ATOM 1945 C CA . VAL A 1 267 ? 17.422 9.992 0.102 1 93.88 267 VAL A CA 1
ATOM 1946 C C . VAL A 1 267 ? 16.234 10.125 -0.842 1 93.88 267 VAL A C 1
ATOM 1948 O O . VAL A 1 267 ? 16.391 10.078 -2.064 1 93.88 267 VAL A O 1
ATOM 1951 N N . ASP A 1 268 ? 15.102 10.289 -0.277 1 93.88 268 ASP A N 1
ATOM 1952 C CA . ASP A 1 268 ? 13.898 10.5 -1.085 1 93.88 268 ASP A CA 1
ATOM 1953 C C . ASP A 1 268 ? 14.047 11.719 -1.988 1 93.88 268 ASP A C 1
ATOM 1955 O O . ASP A 1 268 ? 13.68 11.68 -3.164 1 93.88 268 ASP A O 1
ATOM 1959 N N . ALA A 1 269 ? 14.516 12.781 -1.449 1 93.88 269 ALA A N 1
ATOM 1960 C CA . ALA A 1 269 ? 14.758 14 -2.215 1 93.88 269 ALA A CA 1
ATOM 1961 C C . ALA A 1 269 ? 15.773 13.766 -3.328 1 93.88 269 ALA A C 1
ATOM 1963 O O . ALA A 1 269 ? 15.586 14.227 -4.457 1 93.88 269 ALA A O 1
ATOM 1964 N N . VAL A 1 270 ? 16.797 13.023 -2.971 1 95.19 270 VAL A N 1
ATOM 1965 C CA . VAL A 1 270 ? 17.844 12.719 -3.941 1 95.19 270 VAL A CA 1
ATOM 1966 C C . VAL A 1 270 ? 17.266 11.914 -5.102 1 95.19 270 VAL A C 1
ATOM 1968 O O . VAL A 1 270 ? 17.516 12.211 -6.266 1 95.19 270 VAL A O 1
ATOM 1971 N N . PHE A 1 271 ? 16.5 10.891 -4.781 1 96.44 271 PHE A N 1
ATOM 1972 C CA . PHE A 1 271 ? 15.891 10.055 -5.812 1 96.44 271 PHE A CA 1
ATOM 1973 C C . PHE A 1 271 ? 15.016 10.891 -6.738 1 96.44 271 PHE A C 1
ATOM 1975 O O . PHE A 1 271 ? 15.117 10.781 -7.961 1 96.44 271 PHE A O 1
ATOM 1982 N N . GLU A 1 272 ? 14.227 11.734 -6.156 1 93.94 272 GLU A N 1
ATOM 1983 C CA . GLU A 1 272 ? 13.352 12.586 -6.949 1 93.94 272 GLU A CA 1
ATOM 1984 C C . GLU A 1 272 ? 14.156 13.5 -7.871 1 93.94 272 GLU A C 1
ATOM 1986 O O . GLU A 1 272 ? 13.812 13.672 -9.039 1 93.94 272 GLU A O 1
ATOM 1991 N N . GLN A 1 273 ? 15.156 14.07 -7.387 1 94.25 273 GLN A N 1
ATOM 1992 C CA . GLN A 1 273 ? 15.977 15.023 -8.133 1 94.25 273 GLN A CA 1
ATOM 1993 C C . GLN A 1 273 ? 16.75 14.32 -9.242 1 94.25 273 GLN A C 1
ATOM 1995 O O . GLN A 1 273 ? 17.141 14.945 -10.227 1 94.25 273 GLN A O 1
ATOM 2000 N N . LEU A 1 274 ? 17 13.023 -9.062 1 95.25 274 LEU A N 1
ATOM 2001 C CA . LEU A 1 274 ? 17.781 12.273 -10.039 1 95.25 274 LEU A CA 1
ATOM 2002 C C . LEU A 1 274 ? 16.875 11.539 -11.023 1 95.25 274 LEU A C 1
ATOM 2004 O O . LEU A 1 274 ? 17.359 10.891 -11.953 1 95.25 274 LEU A O 1
ATOM 2008 N N . GLY A 1 275 ? 15.602 11.648 -10.836 1 95.12 275 GLY A N 1
ATOM 2009 C CA . GLY A 1 275 ? 14.664 10.938 -11.695 1 95.12 275 GLY A CA 1
ATOM 2010 C C . GLY A 1 275 ? 14.594 9.453 -11.391 1 95.12 275 GLY A C 1
ATOM 2011 O O . GLY A 1 275 ? 14.375 8.641 -12.289 1 95.12 275 GLY A O 1
ATOM 2012 N N . ILE A 1 276 ? 14.883 9.055 -10.211 1 97.75 276 ILE A N 1
ATOM 2013 C CA . ILE A 1 276 ? 14.789 7.664 -9.766 1 97.75 276 ILE A CA 1
ATOM 2014 C C . ILE A 1 276 ? 13.422 7.414 -9.141 1 97.75 276 ILE A C 1
ATOM 2016 O O . ILE A 1 276 ? 12.969 8.188 -8.297 1 97.75 276 ILE A O 1
ATOM 2020 N N . LEU A 1 277 ? 12.703 6.391 -9.602 1 98.44 277 LEU A N 1
ATOM 2021 C CA . LEU A 1 277 ? 11.414 6.023 -9.039 1 98.44 277 LEU A CA 1
ATOM 2022 C C . LEU A 1 277 ? 11.586 5.145 -7.805 1 98.44 277 LEU A C 1
ATOM 2024 O O . LEU A 1 277 ? 12.141 4.043 -7.895 1 98.44 277 LEU A O 1
ATOM 2028 N N . ARG A 1 278 ? 11.156 5.609 -6.68 1 97.81 278 ARG A N 1
ATOM 2029 C CA . ARG A 1 278 ? 11.219 4.836 -5.445 1 97.81 278 ARG A CA 1
ATOM 2030 C C . ARG A 1 278 ? 9.953 4.008 -5.246 1 97.81 278 ARG A C 1
ATOM 2032 O O . ARG A 1 278 ? 8.852 4.488 -5.504 1 97.81 278 ARG A O 1
ATOM 2039 N N . VAL A 1 279 ? 10.078 2.773 -4.879 1 98 279 VAL A N 1
ATOM 2040 C CA . VAL A 1 279 ? 8.93 1.906 -4.609 1 98 279 VAL A CA 1
ATOM 2041 C C . VAL A 1 279 ? 9.039 1.331 -3.197 1 98 279 VAL A C 1
ATOM 2043 O O . VAL A 1 279 ? 10.062 1.502 -2.529 1 98 279 VAL A O 1
ATOM 2046 N N . ALA A 1 280 ? 8.016 0.571 -2.775 1 95.38 280 ALA A N 1
ATOM 2047 C CA . ALA A 1 280 ? 7.922 0.223 -1.359 1 95.38 280 ALA A CA 1
ATOM 2048 C C . ALA A 1 280 ? 8.016 -1.287 -1.159 1 95.38 280 ALA A C 1
ATOM 2050 O O . ALA A 1 280 ? 8.125 -1.764 -0.027 1 95.38 280 ALA A O 1
ATOM 2051 N N . SER A 1 281 ? 8.047 -2.049 -2.209 1 96.94 281 SER A N 1
ATOM 2052 C CA . SER A 1 281 ? 8.086 -3.504 -2.09 1 96.94 281 SER A CA 1
ATOM 2053 C C . SER A 1 281 ? 8.82 -4.137 -3.27 1 96.94 281 SER A C 1
ATOM 2055 O O . SER A 1 281 ? 9.039 -3.48 -4.289 1 96.94 281 SER A O 1
ATOM 2057 N N . VAL A 1 282 ? 9.172 -5.379 -3.078 1 97.5 282 VAL A N 1
ATOM 2058 C CA . VAL A 1 282 ? 9.836 -6.117 -4.152 1 97.5 282 VAL A CA 1
ATOM 2059 C C . VAL A 1 282 ? 8.859 -6.324 -5.309 1 97.5 282 VAL A C 1
ATOM 2061 O O . VAL A 1 282 ? 9.25 -6.266 -6.477 1 97.5 282 VAL A O 1
ATOM 2064 N N . GLU A 1 283 ? 7.574 -6.562 -4.988 1 98.38 283 GLU A N 1
ATOM 2065 C CA . GLU A 1 283 ? 6.547 -6.691 -6.02 1 98.38 283 GLU A CA 1
ATOM 2066 C C . GLU A 1 283 ? 6.457 -5.426 -6.867 1 98.38 283 GLU A C 1
ATOM 2068 O O . GLU A 1 283 ? 6.461 -5.492 -8.102 1 98.38 283 GLU A O 1
ATOM 2073 N N . ASP A 1 284 ? 6.414 -4.293 -6.203 1 98.56 284 ASP A N 1
ATOM 2074 C CA . ASP A 1 284 ? 6.328 -3.025 -6.922 1 98.56 284 ASP A CA 1
ATOM 2075 C C . ASP A 1 284 ? 7.602 -2.756 -7.719 1 98.56 284 ASP A C 1
ATOM 2077 O O . ASP A 1 284 ? 7.555 -2.156 -8.797 1 98.56 284 ASP A O 1
ATOM 2081 N N . LEU A 1 285 ? 8.75 -3.172 -7.16 1 98.62 285 LEU A N 1
ATOM 2082 C CA . LEU A 1 285 ? 10.031 -3.002 -7.836 1 98.62 285 LEU A CA 1
ATOM 2083 C C . LEU A 1 285 ? 10.016 -3.668 -9.211 1 98.62 285 LEU A C 1
ATOM 2085 O O . LEU A 1 285 ? 10.25 -3.01 -10.227 1 98.62 285 LEU A O 1
ATOM 2089 N N . LEU A 1 286 ? 9.625 -4.879 -9.281 1 98.62 286 LEU A N 1
ATOM 2090 C CA . LEU A 1 286 ? 9.703 -5.633 -10.523 1 98.62 286 LEU A CA 1
ATOM 2091 C C . LEU A 1 286 ? 8.523 -5.305 -11.438 1 98.62 286 LEU A C 1
ATOM 2093 O O . LEU A 1 286 ? 8.672 -5.293 -12.664 1 98.62 286 LEU A O 1
ATOM 2097 N N . THR A 1 287 ? 7.324 -5.066 -10.852 1 98.75 287 THR A N 1
ATOM 2098 C CA . THR A 1 287 ? 6.172 -4.703 -11.672 1 98.75 287 THR A CA 1
ATOM 2099 C C . THR A 1 287 ? 6.41 -3.375 -12.383 1 98.75 287 THR A C 1
ATOM 2101 O O . THR A 1 287 ? 6.141 -3.248 -13.578 1 98.75 287 THR A O 1
ATOM 2104 N N . THR A 1 288 ? 6.953 -2.379 -11.656 1 98.88 288 THR A N 1
ATOM 2105 C CA . THR A 1 288 ? 7.238 -1.075 -12.25 1 98.88 288 THR A CA 1
ATOM 2106 C C . THR A 1 288 ? 8.359 -1.18 -13.281 1 98.88 288 THR A C 1
ATOM 2108 O O . THR A 1 288 ? 8.242 -0.653 -14.391 1 98.88 288 THR A O 1
ATOM 2111 N N . ALA A 1 289 ? 9.438 -1.9 -12.914 1 98.88 289 ALA A N 1
ATOM 2112 C CA . ALA A 1 289 ? 10.57 -2.043 -13.82 1 98.88 289 ALA A CA 1
ATOM 2113 C C . ALA A 1 289 ? 10.164 -2.756 -15.109 1 98.88 289 ALA A C 1
ATOM 2115 O O . ALA A 1 289 ? 10.586 -2.373 -16.203 1 98.88 289 ALA A O 1
ATOM 2116 N N . SER A 1 290 ? 9.359 -3.773 -15.008 1 98.62 290 SER A N 1
ATOM 2117 C CA . SER A 1 290 ? 8.953 -4.539 -16.188 1 98.62 290 SER A CA 1
ATOM 2118 C C . SER A 1 290 ? 8.062 -3.709 -17.094 1 98.62 290 SER A C 1
ATOM 2120 O O . SER A 1 290 ? 8.164 -3.809 -18.328 1 98.62 290 SER A O 1
ATOM 2122 N N . LEU A 1 291 ? 7.133 -2.912 -16.516 1 98.69 291 LEU A N 1
ATOM 2123 C CA . LEU A 1 291 ? 6.301 -2.02 -17.312 1 98.69 291 LEU A CA 1
ATOM 2124 C C . LEU A 1 291 ? 7.16 -1.04 -18.109 1 98.69 291 LEU A C 1
ATOM 2126 O O . LEU A 1 291 ? 6.969 -0.875 -19.312 1 98.69 291 LEU A O 1
ATOM 2130 N N . LEU A 1 292 ? 8.125 -0.425 -17.453 1 98.69 292 LEU A N 1
ATOM 2131 C CA . LEU A 1 292 ? 8.984 0.573 -18.078 1 98.69 292 LEU A CA 1
ATOM 2132 C C . LEU A 1 292 ? 9.867 -0.068 -19.141 1 98.69 292 LEU A C 1
ATOM 2134 O O . LEU A 1 292 ? 10.172 0.555 -20.172 1 98.69 292 LEU A O 1
ATOM 2138 N N . ALA A 1 293 ? 10.289 -1.298 -18.875 1 98 293 ALA A N 1
ATOM 2139 C CA . ALA A 1 293 ? 11.141 -1.996 -19.844 1 98 293 ALA A CA 1
ATOM 2140 C C . ALA A 1 293 ? 10.352 -2.395 -21.078 1 98 293 ALA A C 1
ATOM 2142 O O . ALA A 1 293 ? 10.867 -2.34 -22.203 1 98 293 ALA A O 1
ATOM 2143 N N . GLU A 1 294 ? 9.117 -2.781 -20.906 1 95.06 294 GLU A N 1
ATOM 2144 C CA . GLU A 1 294 ? 8.312 -3.338 -22 1 95.06 294 GLU A CA 1
ATOM 2145 C C . GLU A 1 294 ? 7.605 -2.236 -22.781 1 95.06 294 GLU A C 1
ATOM 2147 O O . GLU A 1 294 ? 7.578 -2.256 -24 1 95.06 294 GLU A O 1
ATOM 2152 N N . VAL A 1 295 ? 7.012 -1.276 -22.047 1 95.56 295 VAL A N 1
ATOM 2153 C CA . VAL A 1 295 ? 6.16 -0.27 -22.672 1 95.56 295 VAL A CA 1
ATOM 2154 C C . VAL A 1 295 ? 6.863 1.086 -22.656 1 95.56 295 VAL A C 1
ATOM 2156 O O . VAL A 1 295 ? 6.656 1.91 -23.547 1 95.56 295 VAL A O 1
ATOM 2159 N N . GLY A 1 296 ? 7.727 1.3 -21.672 1 96.56 296 GLY A N 1
ATOM 2160 C CA . GLY A 1 296 ? 8.367 2.596 -21.516 1 96.56 296 GLY A CA 1
ATOM 2161 C C . GLY A 1 296 ? 7.543 3.572 -20.703 1 96.56 296 GLY A C 1
ATOM 2162 O O . GLY A 1 296 ? 6.504 3.207 -20.141 1 96.56 296 GLY A O 1
ATOM 2163 N N . PRO A 1 297 ? 8.039 4.797 -20.531 1 97.69 297 PRO A N 1
ATOM 2164 C CA . PRO A 1 297 ? 7.262 5.836 -19.844 1 97.69 297 PRO A CA 1
ATOM 2165 C C . PRO A 1 297 ? 5.918 6.105 -20.516 1 97.69 297 PRO A C 1
ATOM 2167 O O . PRO A 1 297 ? 5.801 5.98 -21.75 1 97.69 297 PRO A O 1
ATOM 2170 N N . LEU A 1 298 ? 4.938 6.434 -19.766 1 98.12 298 LEU A N 1
ATOM 2171 C CA . LEU A 1 298 ? 3.6 6.672 -20.281 1 98.12 298 LEU A CA 1
ATOM 2172 C C . LEU A 1 298 ? 3.363 8.164 -20.516 1 98.12 298 LEU A C 1
ATOM 2174 O O . LEU A 1 298 ? 3.836 9 -19.75 1 98.12 298 LEU A O 1
ATOM 2178 N N . PRO A 1 299 ? 2.643 8.508 -21.453 1 96.25 299 PRO A N 1
ATOM 2179 C CA . PRO A 1 299 ? 2.629 9.875 -21.969 1 96.25 299 PRO A CA 1
ATOM 2180 C C . PRO A 1 299 ? 1.732 10.812 -21.172 1 96.25 299 PRO A C 1
ATOM 2182 O O . PRO A 1 299 ? 1.817 12.031 -21.312 1 96.25 299 PRO A O 1
ATOM 2185 N N . GLY A 1 300 ? 0.773 10.227 -20.391 1 96.88 300 GLY A N 1
ATOM 2186 C CA . GLY A 1 300 ? -0.115 11.109 -19.656 1 96.88 300 GLY A CA 1
ATOM 2187 C C . GLY A 1 300 ? -0.908 10.398 -18.562 1 96.88 300 GLY A C 1
ATOM 2188 O O . GLY A 1 300 ? -0.802 9.18 -18.406 1 96.88 300 GLY A O 1
ATOM 2189 N N . ARG A 1 301 ? -1.747 11.242 -17.875 1 97.38 301 ARG A N 1
ATOM 2190 C CA . ARG A 1 301 ? -2.432 10.75 -16.672 1 97.38 301 ARG A CA 1
ATOM 2191 C C . ARG A 1 301 ? -3.852 10.297 -17 1 97.38 301 ARG A C 1
ATOM 2193 O O . ARG A 1 301 ? -4.527 9.703 -16.172 1 97.38 301 ARG A O 1
ATOM 2200 N N . ARG A 1 302 ? -4.336 10.68 -18.266 1 98.19 302 ARG A N 1
ATOM 2201 C CA . ARG A 1 302 ? -5.699 10.305 -18.625 1 98.19 302 ARG A CA 1
ATOM 2202 C C . ARG A 1 302 ? -5.785 8.828 -19 1 98.19 302 ARG A C 1
ATOM 2204 O O . ARG A 1 302 ? -5.332 8.43 -20.078 1 98.19 302 ARG A O 1
ATOM 2211 N N . LEU A 1 303 ? -6.457 8.016 -18.062 1 98.44 303 LEU A N 1
ATOM 2212 C CA . LEU A 1 303 ? -6.496 6.559 -18.156 1 98.44 303 LEU A CA 1
ATOM 2213 C C . LEU A 1 303 ? -7.832 6.09 -18.734 1 98.44 303 LEU A C 1
ATOM 2215 O O . LEU A 1 303 ? -8.891 6.488 -18.25 1 98.44 303 LEU A O 1
ATOM 2219 N N . GLY A 1 304 ? -7.828 5.348 -19.828 1 98.44 304 GLY A N 1
ATOM 2220 C CA . GLY A 1 304 ? -8.969 4.559 -20.281 1 98.44 304 GLY A CA 1
ATOM 2221 C C . GLY A 1 304 ? -8.914 3.119 -19.812 1 98.44 304 GLY A C 1
ATOM 2222 O O . GLY A 1 304 ? -7.855 2.486 -19.844 1 98.44 304 GLY A O 1
ATOM 2223 N N . VAL A 1 305 ? -10.062 2.609 -19.328 1 98.31 305 VAL A N 1
ATOM 2224 C CA . VAL A 1 305 ? -10.062 1.266 -18.766 1 98.31 305 VAL A CA 1
ATOM 2225 C C . VAL A 1 305 ? -11.086 0.398 -19.5 1 98.31 305 VAL A C 1
ATOM 2227 O O . VAL A 1 305 ? -12.219 0.828 -19.734 1 98.31 305 VAL A O 1
ATOM 2230 N N . VAL A 1 306 ? -10.695 -0.766 -19.891 1 97.69 306 VAL A N 1
ATOM 2231 C CA . VAL A 1 306 ? -11.578 -1.787 -20.453 1 97.69 306 VAL A CA 1
ATOM 2232 C C . VAL A 1 306 ? -11.508 -3.055 -19.609 1 97.69 306 VAL A C 1
ATOM 2234 O O . VAL A 1 306 ? -10.438 -3.652 -19.453 1 97.69 306 VAL A O 1
ATOM 2237 N N . THR A 1 307 ? -12.578 -3.449 -19.031 1 95.25 307 THR A N 1
ATOM 2238 C CA . THR A 1 307 ? -12.609 -4.586 -18.109 1 95.25 307 THR A CA 1
ATOM 2239 C C . THR A 1 307 ? -13.938 -5.328 -18.219 1 95.25 307 THR A C 1
ATOM 2241 O O . THR A 1 307 ? -14.953 -4.738 -18.578 1 95.25 307 THR A O 1
ATOM 2244 N N . PRO A 1 308 ? -13.914 -6.582 -17.906 1 91.94 308 PRO A N 1
ATOM 2245 C CA . PRO A 1 308 ? -15.172 -7.336 -17.859 1 91.94 308 PRO A CA 1
ATOM 2246 C C . PRO A 1 308 ? -15.805 -7.355 -16.469 1 91.94 308 PRO A C 1
ATOM 2248 O O . PRO A 1 308 ? -16.734 -8.133 -16.219 1 91.94 308 PRO A O 1
ATOM 2251 N N . SER A 1 309 ? -15.305 -6.574 -15.594 1 89.88 309 SER A N 1
ATOM 2252 C CA . SER A 1 309 ? -15.734 -6.668 -14.203 1 89.88 309 SER A CA 1
ATOM 2253 C C . SER A 1 309 ? -16.109 -5.297 -13.641 1 89.88 309 SER A C 1
ATOM 2255 O O . SER A 1 309 ? -15.258 -4.406 -13.562 1 89.88 309 SER A O 1
ATOM 2257 N N . GLY A 1 310 ? -17.344 -5.215 -13.258 1 88 310 GLY A N 1
ATOM 2258 C CA . GLY A 1 310 ? -17.766 -3.996 -12.578 1 88 310 GLY A CA 1
ATOM 2259 C C . GLY A 1 310 ? -17.016 -3.748 -11.281 1 88 310 GLY A C 1
ATOM 2260 O O . GLY A 1 310 ? -16.625 -2.617 -10.984 1 88 310 GLY A O 1
ATOM 2261 N N . GLY A 1 311 ? -16.844 -4.793 -10.484 1 90.12 311 GLY A N 1
ATOM 2262 C CA . GLY A 1 311 ? -16.094 -4.688 -9.25 1 90.12 311 GLY A CA 1
ATOM 2263 C C . GLY A 1 311 ? -14.664 -4.203 -9.461 1 90.12 311 GLY A C 1
ATOM 2264 O O . GLY A 1 311 ? -14.164 -3.381 -8.695 1 90.12 311 GLY A O 1
ATOM 2265 N N . ALA A 1 312 ? -14.055 -4.707 -10.484 1 93.88 312 ALA A N 1
ATOM 2266 C CA . ALA A 1 312 ? -12.703 -4.266 -10.812 1 93.88 312 ALA A CA 1
ATOM 2267 C C . ALA A 1 312 ? -12.688 -2.783 -11.18 1 93.88 312 ALA A C 1
ATOM 2269 O O . ALA A 1 312 ? -11.75 -2.061 -10.82 1 93.88 312 ALA A O 1
ATOM 2270 N N . SER A 1 313 ? -13.703 -2.365 -11.914 1 93.38 313 SER A N 1
ATOM 2271 C CA . SER A 1 313 ? -13.812 -0.962 -12.305 1 93.38 313 SER A CA 1
ATOM 2272 C C . SER A 1 313 ? -13.797 -0.051 -11.078 1 93.38 313 SER A C 1
ATOM 2274 O O . SER A 1 313 ? -13.164 1.009 -11.094 1 93.38 313 SER A O 1
ATOM 2276 N N . GLU A 1 314 ? -14.492 -0.49 -10.133 1 92.81 314 GLU A N 1
ATOM 2277 C CA . GLU A 1 314 ? -14.602 0.32 -8.922 1 92.81 314 GLU A CA 1
ATOM 2278 C C . GLU A 1 314 ? -13.281 0.354 -8.156 1 92.81 314 GLU A C 1
ATOM 2280 O O . GLU A 1 314 ? -12.875 1.406 -7.656 1 92.81 314 GLU A O 1
ATOM 2285 N N . ILE A 1 315 ? -12.609 -0.804 -8.055 1 95.94 315 ILE A N 1
ATOM 2286 C CA . ILE A 1 315 ? -11.297 -0.857 -7.418 1 95.94 315 ILE A CA 1
ATOM 2287 C C . ILE A 1 315 ? -10.32 0.043 -8.172 1 95.94 315 ILE A C 1
ATOM 2289 O O . ILE A 1 315 ? -9.578 0.816 -7.562 1 95.94 315 ILE A O 1
ATOM 2293 N N . ILE A 1 316 ? -10.352 -0.033 -9.508 1 97.44 316 ILE A N 1
ATOM 2294 C CA . ILE A 1 316 ? -9.461 0.746 -10.359 1 97.44 316 ILE A CA 1
ATOM 2295 C C . ILE A 1 316 ? -9.727 2.236 -10.164 1 97.44 316 ILE A C 1
ATOM 2297 O O . ILE A 1 316 ? -8.797 3.043 -10.117 1 97.44 316 ILE A O 1
ATOM 2301 N N . SER A 1 317 ? -11.008 2.623 -10.008 1 96.06 317 SER A N 1
ATOM 2302 C CA . SER A 1 317 ? -11.375 4.02 -9.797 1 96.06 317 SER A CA 1
ATOM 2303 C C . SER A 1 317 ? -10.766 4.555 -8.5 1 96.06 317 SER A C 1
ATOM 2305 O O . SER A 1 317 ? -10.211 5.656 -8.477 1 96.06 317 SER A O 1
ATOM 2307 N N . ASP A 1 318 ? -10.898 3.775 -7.441 1 95.75 318 ASP A N 1
ATOM 2308 C CA . ASP A 1 318 ? -10.312 4.176 -6.168 1 95.75 318 ASP A CA 1
ATOM 2309 C C . ASP A 1 318 ? -8.789 4.297 -6.277 1 95.75 318 ASP A C 1
ATOM 2311 O O . ASP A 1 318 ? -8.203 5.27 -5.797 1 95.75 318 ASP A O 1
ATOM 2315 N N . ARG A 1 319 ? -8.141 3.33 -6.902 1 97.31 319 ARG A N 1
ATOM 2316 C CA . ARG A 1 319 ? -6.688 3.314 -7.016 1 97.31 319 ARG A CA 1
ATOM 2317 C C . ARG A 1 319 ? -6.199 4.438 -7.926 1 97.31 319 ARG A C 1
ATOM 2319 O O . ARG A 1 319 ? -5.109 4.98 -7.723 1 97.31 319 ARG A O 1
ATOM 2326 N N . ALA A 1 320 ? -6.984 4.719 -9.023 1 97.69 320 ALA A N 1
ATOM 2327 C CA . ALA A 1 320 ? -6.629 5.836 -9.898 1 97.69 320 ALA A CA 1
ATOM 2328 C C . ALA A 1 320 ? -6.508 7.133 -9.102 1 97.69 320 ALA A C 1
ATOM 2330 O O . ALA A 1 320 ? -5.578 7.914 -9.312 1 97.69 320 ALA A O 1
ATOM 2331 N N . MET A 1 321 ? -7.453 7.336 -8.227 1 94.69 321 MET A N 1
ATOM 2332 C CA . MET A 1 321 ? -7.398 8.508 -7.359 1 94.69 321 MET A CA 1
ATOM 2333 C C . MET A 1 321 ? -6.133 8.5 -6.512 1 94.69 321 MET A C 1
ATOM 2335 O O . MET A 1 321 ? -5.449 9.516 -6.398 1 94.69 321 MET A O 1
ATOM 2339 N N . ASP A 1 322 ? -5.762 7.348 -5.949 1 94.88 322 ASP A N 1
ATOM 2340 C CA . ASP A 1 322 ? -4.57 7.23 -5.113 1 94.88 322 ASP A CA 1
ATOM 2341 C C . ASP A 1 322 ? -3.311 7.598 -5.895 1 94.88 322 ASP A C 1
ATOM 2343 O O . ASP A 1 322 ? -2.361 8.148 -5.332 1 94.88 322 ASP A O 1
ATOM 2347 N N . GLU A 1 323 ? -3.295 7.25 -7.152 1 97.19 323 GLU A N 1
ATOM 2348 C CA . GLU A 1 323 ? -2.086 7.406 -7.957 1 97.19 323 GLU A CA 1
ATOM 2349 C C . GLU A 1 323 ? -2.105 8.719 -8.734 1 97.19 323 GLU A C 1
ATOM 2351 O O . GLU A 1 323 ? -1.193 9 -9.516 1 97.19 323 GLU A O 1
ATOM 2356 N N . GLY A 1 324 ? -3.154 9.516 -8.609 1 94.75 324 GLY A N 1
ATOM 2357 C CA . GLY A 1 324 ? -3.264 10.781 -9.312 1 94.75 324 GLY A CA 1
ATOM 2358 C C . GLY A 1 324 ? -3.564 10.625 -10.789 1 94.75 324 GLY A C 1
ATOM 2359 O O . GLY A 1 324 ? -3.102 11.414 -11.609 1 94.75 324 GLY A O 1
ATOM 2360 N N . LEU A 1 325 ? -4.266 9.57 -11.141 1 97.62 325 LEU A N 1
ATOM 2361 C CA . LEU A 1 325 ? -4.68 9.328 -12.523 1 97.62 325 LEU A CA 1
ATOM 2362 C C . LEU A 1 325 ? -6.109 9.812 -12.75 1 97.62 325 LEU A C 1
ATOM 2364 O O . LEU A 1 325 ? -6.918 9.836 -11.82 1 97.62 325 LEU A O 1
ATOM 2368 N N . ASP A 1 326 ? -6.41 10.172 -14 1 97 326 ASP A N 1
ATOM 2369 C CA . ASP A 1 326 ? -7.711 10.734 -14.344 1 97 326 ASP A CA 1
ATOM 2370 C C . ASP A 1 326 ? -8.539 9.742 -15.164 1 97 326 ASP A C 1
ATOM 2372 O O . ASP A 1 326 ? -8.07 9.234 -16.188 1 97 326 ASP A O 1
ATOM 2376 N N . LEU A 1 327 ? -9.703 9.469 -14.672 1 97 327 LEU A N 1
ATOM 2377 C CA . LEU A 1 327 ? -10.68 8.688 -15.422 1 97 327 LEU A CA 1
ATOM 2378 C C . LEU A 1 327 ? -11.727 9.594 -16.047 1 97 327 LEU A C 1
ATOM 2380 O O . LEU A 1 327 ? -12.883 9.617 -15.609 1 97 327 LEU A O 1
ATOM 2384 N N . VAL A 1 328 ? -11.367 10.18 -17.172 1 93.38 328 VAL A N 1
ATOM 2385 C CA . VAL A 1 328 ? -12.219 11.156 -17.844 1 93.38 328 VAL A CA 1
ATOM 2386 C C . VAL A 1 328 ? -13.32 10.445 -18.625 1 93.38 328 VAL A C 1
ATOM 2388 O O . VAL A 1 328 ? -13.133 9.312 -19.078 1 93.38 328 VAL A O 1
ATOM 2391 N N . ASP A 1 329 ? -14.422 11.125 -18.719 1 95.25 329 ASP A N 1
ATOM 2392 C CA . ASP A 1 329 ? -15.5 10.578 -19.547 1 95.25 329 ASP A CA 1
ATOM 2393 C C . ASP A 1 329 ? -15.078 10.461 -21 1 95.25 329 ASP A C 1
ATOM 2395 O O . ASP A 1 329 ? -14.367 11.328 -21.516 1 95.25 329 ASP A O 1
ATOM 2399 N N . PHE A 1 330 ? -15.531 9.438 -21.656 1 97.44 330 PHE A N 1
ATOM 2400 C CA . PHE A 1 330 ? -15.227 9.266 -23.062 1 97.44 330 PHE A CA 1
ATOM 2401 C C . PHE A 1 330 ? -15.836 10.391 -23.891 1 97.44 330 PHE A C 1
ATOM 2403 O O . PHE A 1 330 ? -16.891 10.914 -23.547 1 97.44 330 PHE A O 1
ATOM 2410 N N . ALA A 1 331 ? -15.141 10.711 -25 1 97.62 331 ALA A N 1
ATOM 2411 C CA . ALA A 1 331 ? -15.703 11.633 -25.984 1 97.62 331 ALA A CA 1
ATOM 2412 C C . ALA A 1 331 ? -17 11.086 -26.562 1 97.62 331 ALA A C 1
ATOM 2414 O O . ALA A 1 331 ? -17.234 9.875 -26.562 1 97.62 331 ALA A O 1
ATOM 2415 N N . GLU A 1 332 ? -17.844 11.922 -27.141 1 96.62 332 GLU A N 1
ATOM 2416 C CA . GLU A 1 332 ? -19.156 11.555 -27.672 1 96.62 332 GLU A CA 1
ATOM 2417 C C . GLU A 1 332 ? -19.016 10.523 -28.781 1 96.62 332 GLU A C 1
ATOM 2419 O O . GLU A 1 332 ? -19.812 9.578 -28.859 1 96.62 332 GLU A O 1
ATOM 2424 N N . GLN A 1 333 ? -18.094 10.742 -29.609 1 96.94 333 GLN A N 1
ATOM 2425 C CA . GLN A 1 333 ? -17.891 9.82 -30.719 1 96.94 333 GLN A CA 1
ATOM 2426 C C . GLN A 1 333 ? -17.5 8.43 -30.219 1 96.94 333 GLN A C 1
ATOM 2428 O O . GLN A 1 333 ? -17.922 7.422 -30.781 1 96.94 333 GLN A O 1
ATOM 2433 N N . THR A 1 334 ? -16.625 8.383 -29.219 1 97.69 334 THR A N 1
ATOM 2434 C CA . THR A 1 334 ? -16.219 7.121 -28.609 1 97.69 334 THR A CA 1
ATOM 2435 C C . THR A 1 334 ? -17.422 6.418 -27.969 1 97.69 334 THR A C 1
ATOM 2437 O O . THR A 1 334 ? -17.625 5.219 -28.172 1 97.69 334 THR A O 1
ATOM 2440 N N . THR A 1 335 ? -18.203 7.141 -27.234 1 96.94 335 THR A N 1
ATOM 2441 C CA . THR A 1 335 ? -19.391 6.598 -26.609 1 96.94 335 THR A CA 1
ATOM 2442 C C . THR A 1 335 ? -20.344 6.02 -27.656 1 96.94 335 THR A C 1
ATOM 2444 O O . THR A 1 335 ? -20.906 4.938 -27.469 1 96.94 335 THR A O 1
ATOM 2447 N N . ALA A 1 336 ? -20.5 6.719 -28.75 1 96.5 336 ALA A N 1
ATOM 2448 C CA . ALA A 1 336 ? -21.375 6.266 -29.812 1 96.5 336 ALA A CA 1
ATOM 2449 C C . ALA A 1 336 ? -20.891 4.938 -30.406 1 96.5 336 ALA A C 1
ATOM 2451 O O . ALA A 1 336 ? -21.688 4.027 -30.625 1 96.5 336 ALA A O 1
ATOM 2452 N N . LYS A 1 337 ? -19.641 4.848 -30.625 1 97.5 337 LYS A N 1
ATOM 2453 C CA . LYS A 1 337 ? -19.062 3.623 -31.156 1 97.5 337 LYS A CA 1
ATOM 2454 C C . LYS A 1 337 ? -19.203 2.465 -30.188 1 97.5 337 LYS A C 1
ATOM 2456 O O . LYS A 1 337 ? -19.453 1.328 -30.578 1 97.5 337 LYS A O 1
ATOM 2461 N N . LEU A 1 338 ? -18.984 2.705 -28.891 1 97.25 338 LEU A N 1
ATOM 2462 C CA . LEU A 1 338 ? -19.094 1.678 -27.859 1 97.25 338 LEU A CA 1
ATOM 2463 C C . LEU A 1 338 ? -20.531 1.17 -27.766 1 97.25 338 LEU A C 1
ATOM 2465 O O . LEU A 1 338 ? -20.766 -0.033 -27.609 1 97.25 338 LEU A O 1
ATOM 2469 N N . VAL A 1 339 ? -21.469 2.035 -27.859 1 94.31 339 VAL A N 1
ATOM 2470 C CA . VAL A 1 339 ? -22.875 1.663 -27.75 1 94.31 339 VAL A CA 1
ATOM 2471 C C . VAL A 1 339 ? -23.234 0.713 -28.891 1 94.31 339 VAL A C 1
ATOM 2473 O O . VAL A 1 339 ? -24.062 -0.186 -28.719 1 94.31 339 VAL A O 1
ATOM 2476 N N . GLU A 1 340 ? -22.594 0.835 -29.984 1 94.69 340 GLU A N 1
ATOM 2477 C CA . GLU A 1 340 ? -22.859 -0.004 -31.141 1 94.69 340 GLU A CA 1
ATOM 2478 C C . GLU A 1 340 ? -22.406 -1.441 -30.906 1 94.69 340 GLU A C 1
ATOM 2480 O O . GLU A 1 340 ? -22.969 -2.379 -31.469 1 94.69 340 GLU A O 1
ATOM 2485 N N . ILE A 1 341 ? -21.438 -1.567 -30.078 1 92.81 341 ILE A N 1
ATOM 2486 C CA . ILE A 1 341 ? -20.859 -2.904 -29.984 1 92.81 341 ILE A CA 1
ATOM 2487 C C . ILE A 1 341 ? -21.234 -3.537 -28.656 1 92.81 341 ILE A C 1
ATOM 2489 O O . ILE A 1 341 ? -21.188 -4.762 -28.5 1 92.81 341 ILE A O 1
ATOM 2493 N N . LEU A 1 342 ? -21.594 -2.812 -27.703 1 91 342 LEU A N 1
ATOM 2494 C CA . LEU A 1 342 ? -21.922 -3.307 -26.375 1 91 342 LEU A CA 1
ATOM 2495 C C . LEU A 1 342 ? -23.359 -3.82 -26.328 1 91 342 LEU A C 1
ATOM 2497 O O . LEU A 1 342 ? -24.203 -3.377 -27.109 1 91 342 LEU A O 1
ATOM 2501 N N . PRO A 1 343 ? -23.516 -4.762 -25.453 1 83.25 343 PRO A N 1
ATOM 2502 C CA . PRO A 1 343 ? -24.922 -5.105 -25.234 1 83.25 343 PRO A CA 1
ATOM 2503 C C . PRO A 1 343 ? -25.734 -3.943 -24.656 1 83.25 343 PRO A C 1
ATOM 2505 O O . PRO A 1 343 ? -25.156 -3.027 -24.062 1 83.25 343 PRO A O 1
ATOM 2508 N N . ASP A 1 344 ? -26.984 -4.004 -24.75 1 77.25 344 ASP A N 1
ATOM 2509 C CA . ASP A 1 344 ? -27.891 -2.906 -24.422 1 77.25 344 ASP A CA 1
ATOM 2510 C C . ASP A 1 344 ? -27.812 -2.562 -22.938 1 77.25 344 ASP A C 1
ATOM 2512 O O . ASP A 1 344 ? -28.062 -1.421 -22.547 1 77.25 344 ASP A O 1
ATOM 2516 N N . PHE A 1 345 ? -27.422 -3.479 -22.172 1 74.5 345 PHE A N 1
ATOM 2517 C CA . PHE A 1 345 ? -27.484 -3.26 -20.734 1 74.5 345 PHE A CA 1
ATOM 2518 C C . PHE A 1 345 ? -26.156 -2.732 -20.203 1 74.5 345 PHE A C 1
ATOM 2520 O O . PHE A 1 345 ? -26.047 -2.379 -19.031 1 74.5 345 PHE A O 1
ATOM 2527 N N . ALA A 1 346 ? -25.188 -2.666 -21.031 1 80.31 346 ALA A N 1
ATOM 2528 C CA . ALA A 1 346 ? -23.875 -2.15 -20.625 1 80.31 346 ALA A CA 1
ATOM 2529 C C . ALA A 1 346 ? -23.812 -0.637 -20.797 1 80.31 346 ALA A C 1
ATOM 2531 O O . ALA A 1 346 ? -24.406 -0.087 -21.734 1 80.31 346 ALA A O 1
ATOM 2532 N N . SER A 1 347 ? -23.125 0.004 -19.891 1 82.5 347 SER A N 1
ATOM 2533 C CA . SER A 1 347 ? -22.938 1.448 -19.984 1 82.5 347 SER A CA 1
ATOM 2534 C C . SER A 1 347 ? -21.562 1.794 -20.547 1 82.5 347 SER A C 1
ATOM 2536 O O . SER A 1 347 ? -20.562 1.22 -20.141 1 82.5 347 SER A O 1
ATOM 2538 N N . ALA A 1 348 ? -21.594 2.75 -21.422 1 91 348 ALA A N 1
ATOM 2539 C CA . ALA A 1 348 ? -20.359 3.162 -22.094 1 91 348 ALA A CA 1
ATOM 2540 C C . ALA A 1 348 ? -19.641 4.238 -21.281 1 91 348 ALA A C 1
ATOM 2542 O O . ALA A 1 348 ? -19.359 5.328 -21.797 1 91 348 ALA A O 1
ATOM 2543 N N . ASN A 1 349 ? -19.234 3.918 -20.094 1 91.75 349 ASN A N 1
ATOM 2544 C CA . ASN A 1 349 ? -18.531 4.844 -19.203 1 91.75 349 ASN A CA 1
ATOM 2545 C C . ASN A 1 349 ? -17.078 4.434 -19 1 91.75 349 ASN A C 1
ATOM 2547 O O . ASN A 1 349 ? -16.688 3.318 -19.359 1 91.75 349 ASN A O 1
ATOM 2551 N N . ASN A 1 350 ? -16.344 5.336 -18.516 1 95.75 350 ASN A N 1
ATOM 2552 C CA . ASN A 1 350 ? -14.969 5.07 -18.078 1 95.75 350 ASN A CA 1
ATOM 2553 C C . ASN A 1 350 ? -14.875 5.012 -16.547 1 95.75 350 ASN A C 1
ATOM 2555 O O . ASN A 1 350 ? -15.148 6 -15.867 1 95.75 350 ASN A O 1
ATOM 2559 N N . PRO A 1 351 ? -14.445 3.916 -16.047 1 95.5 351 PRO A N 1
ATOM 2560 C CA . PRO A 1 351 ? -14.016 2.662 -16.672 1 95.5 351 PRO A CA 1
ATOM 2561 C C . PRO A 1 351 ? -15.141 1.948 -17.406 1 95.5 351 PRO A C 1
ATOM 2563 O O . PRO A 1 351 ? -16.297 1.997 -16.969 1 95.5 351 PRO A O 1
ATOM 2566 N N . LEU A 1 352 ? -14.719 1.286 -18.453 1 95.75 352 LEU A N 1
ATOM 2567 C CA . LEU A 1 352 ? -15.68 0.546 -19.266 1 95.75 352 LEU A CA 1
ATOM 2568 C C . LEU A 1 352 ? -15.789 -0.899 -18.781 1 95.75 352 LEU A C 1
ATOM 2570 O O . LEU A 1 352 ? -14.82 -1.654 -18.844 1 95.75 352 LEU A O 1
ATOM 2574 N N . ASP A 1 353 ? -16.938 -1.257 -18.312 1 91.44 353 ASP A N 1
ATOM 2575 C CA . ASP A 1 353 ? -17.281 -2.643 -18.016 1 91.44 353 ASP A CA 1
ATOM 2576 C C . ASP A 1 353 ? -18.031 -3.291 -19.172 1 91.44 353 ASP A C 1
ATOM 2578 O O . ASP A 1 353 ? -19.203 -2.986 -19.406 1 91.44 353 ASP A O 1
ATOM 2582 N N . VAL A 1 354 ? -17.328 -4.211 -19.797 1 90.31 354 VAL A N 1
ATOM 2583 C CA . VAL A 1 354 ? -17.984 -4.871 -20.922 1 90.31 354 VAL A CA 1
ATOM 2584 C C . VAL A 1 354 ? -18.812 -6.051 -20.422 1 90.31 354 VAL A C 1
ATOM 2586 O O . VAL A 1 354 ? -19.375 -6.809 -21.219 1 90.31 354 VAL A O 1
ATOM 2589 N N . THR A 1 355 ? -18.797 -6.281 -19.188 1 82.12 355 THR A N 1
ATOM 2590 C CA . THR A 1 355 ? -19.656 -7.242 -18.484 1 82.12 355 THR A CA 1
ATOM 2591 C C . THR A 1 355 ? -19.234 -8.672 -18.812 1 82.12 355 THR A C 1
ATOM 2593 O O . THR A 1 355 ? -18.234 -8.891 -19.484 1 82.12 355 THR A O 1
ATOM 2596 N N . GLY A 1 356 ? -19.969 -9.602 -18.234 1 79.44 356 GLY A N 1
ATOM 2597 C CA . GLY A 1 356 ? -19.734 -11.016 -18.469 1 79.44 356 GLY A CA 1
ATOM 2598 C C . GLY A 1 356 ? -20.094 -11.445 -19.875 1 79.44 356 GLY A C 1
ATOM 2599 O O . GLY A 1 356 ? -19.812 -12.578 -20.281 1 79.44 356 GLY A O 1
ATOM 2600 N N . TYR A 1 357 ? -20.562 -10.547 -20.672 1 78.31 357 TYR A N 1
ATOM 2601 C CA . TYR A 1 357 ? -20.938 -10.836 -22.047 1 78.31 357 TYR A CA 1
ATOM 2602 C C . TYR A 1 357 ? -19.734 -11.312 -22.844 1 78.31 357 TYR A C 1
ATOM 2604 O O . TYR A 1 357 ? -19.891 -11.922 -23.906 1 78.31 357 TYR A O 1
ATOM 2612 N N . VAL A 1 358 ? -18.594 -11.125 -22.297 1 81.44 358 VAL A N 1
ATOM 2613 C CA . VAL A 1 358 ? -17.344 -11.555 -22.953 1 81.44 358 VAL A CA 1
ATOM 2614 C C . VAL A 1 358 ? -17.328 -13.07 -23.062 1 81.44 358 VAL A C 1
ATOM 2616 O O . VAL A 1 358 ? -16.625 -13.625 -23.922 1 81.44 358 VAL A O 1
ATOM 2619 N N . LEU A 1 359 ? -18.062 -13.742 -22.234 1 76.56 359 LEU A N 1
ATOM 2620 C CA . LEU A 1 359 ? -18.125 -15.195 -22.281 1 76.56 359 LEU A CA 1
ATOM 2621 C C . LEU A 1 359 ? -18.922 -15.68 -23.484 1 76.56 359 LEU A C 1
ATOM 2623 O O . LEU A 1 359 ? -18.734 -16.812 -23.953 1 76.56 359 LEU A O 1
ATOM 2627 N N . LEU A 1 360 ? -19.812 -14.789 -23.969 1 77.31 360 LEU A N 1
ATOM 2628 C CA . LEU A 1 360 ? -20.609 -15.109 -25.141 1 77.31 360 LEU A CA 1
ATOM 2629 C C . LEU A 1 360 ? -19.938 -14.594 -26.406 1 77.31 360 LEU A C 1
ATOM 2631 O O . LEU A 1 360 ? -19.922 -15.281 -27.438 1 77.31 360 LEU A O 1
ATOM 2635 N N . ASP A 1 361 ? -19.438 -13.422 -26.297 1 86.12 361 ASP A N 1
ATOM 2636 C CA . ASP A 1 361 ? -18.688 -12.805 -27.391 1 86.12 361 ASP A CA 1
ATOM 2637 C C . ASP A 1 361 ? -17.234 -12.586 -27 1 86.12 361 ASP A C 1
ATOM 2639 O O . ASP A 1 361 ? -16.859 -11.523 -26.5 1 86.12 361 ASP A O 1
ATOM 2643 N N . ARG A 1 362 ? -16.406 -13.445 -27.438 1 85.38 362 ARG A N 1
ATOM 2644 C CA . ARG A 1 362 ? -15.016 -13.484 -27.016 1 85.38 362 ARG A CA 1
ATOM 2645 C C . ARG A 1 362 ? -14.219 -12.359 -27.672 1 85.38 362 ARG A C 1
ATOM 2647 O O . ARG A 1 362 ? -13.086 -12.078 -27.281 1 85.38 362 ARG A O 1
ATOM 2654 N N . THR A 1 363 ? -14.766 -11.719 -28.641 1 91 363 THR A N 1
ATOM 2655 C CA . THR A 1 363 ? -14.047 -10.664 -29.359 1 91 363 THR A CA 1
ATOM 2656 C C . THR A 1 363 ? -14.352 -9.297 -28.75 1 91 363 THR A C 1
ATOM 2658 O O . THR A 1 363 ? -13.672 -8.312 -29.047 1 91 363 THR A O 1
ATOM 2661 N N . LEU A 1 364 ? -15.328 -9.258 -27.922 1 93.06 364 LEU A N 1
ATOM 2662 C CA . LEU A 1 364 ? -15.875 -7.992 -27.438 1 93.06 364 LEU A CA 1
ATOM 2663 C C . LEU A 1 364 ? -14.797 -7.18 -26.719 1 93.06 364 LEU A C 1
ATOM 2665 O O . LEU A 1 364 ? -14.703 -5.965 -26.906 1 93.06 364 LEU A O 1
ATOM 2669 N N . LEU A 1 365 ? -14.047 -7.812 -25.891 1 94.06 365 LEU A N 1
ATOM 2670 C CA . LEU A 1 365 ? -13.023 -7.125 -25.109 1 94.06 365 LEU A CA 1
ATOM 2671 C C . LEU A 1 365 ? -12.031 -6.422 -26.031 1 94.06 365 LEU A C 1
ATOM 2673 O O . LEU A 1 365 ? -11.695 -5.254 -25.812 1 94.06 365 LEU A O 1
ATOM 2677 N N . GLY A 1 366 ? -11.539 -7.109 -27.031 1 95.38 366 GLY A N 1
ATOM 2678 C CA . GLY A 1 366 ? -10.594 -6.547 -27.969 1 95.38 366 GLY A CA 1
ATOM 2679 C C . GLY A 1 366 ? -11.172 -5.41 -28.797 1 95.38 366 GLY A C 1
ATOM 2680 O O . GLY A 1 366 ? -10.508 -4.391 -29 1 95.38 366 GLY A O 1
ATOM 2681 N N . ARG A 1 367 ? -12.414 -5.57 -29.234 1 96 367 ARG A N 1
ATOM 2682 C CA . ARG A 1 367 ? -13.07 -4.539 -30.031 1 96 367 ARG A CA 1
ATOM 2683 C C . ARG A 1 367 ? -13.312 -3.283 -29.203 1 96 367 ARG A C 1
ATOM 2685 O O . ARG A 1 367 ? -13.148 -2.164 -29.688 1 96 367 ARG A O 1
ATOM 2692 N N . ALA A 1 368 ? -13.703 -3.502 -27.969 1 97.44 368 ALA A N 1
ATOM 2693 C CA . ALA A 1 368 ? -13.914 -2.365 -27.078 1 97.44 368 ALA A CA 1
ATOM 2694 C C . ALA A 1 368 ? -12.602 -1.619 -26.828 1 97.44 368 ALA A C 1
ATOM 2696 O O . ALA A 1 368 ? -12.578 -0.386 -26.812 1 97.44 368 ALA A O 1
ATOM 2697 N N . MET A 1 369 ? -11.562 -2.344 -26.594 1 97.38 369 MET A N 1
ATOM 2698 C CA . MET A 1 369 ? -10.242 -1.755 -26.391 1 97.38 369 MET A CA 1
ATOM 2699 C C . MET A 1 369 ? -9.836 -0.9 -27.578 1 97.38 369 MET A C 1
ATOM 2701 O O . MET A 1 369 ? -9.289 0.191 -27.422 1 97.38 369 MET A O 1
ATOM 2705 N N . GLU A 1 370 ? -10.133 -1.35 -28.781 1 97.12 370 GLU A N 1
ATOM 2706 C CA . GLU A 1 370 ? -9.805 -0.618 -30.016 1 97.12 370 GLU A CA 1
ATOM 2707 C C . GLU A 1 370 ? -10.5 0.742 -30.031 1 97.12 370 GLU A C 1
ATOM 2709 O O . GLU A 1 370 ? -9.906 1.736 -30.469 1 97.12 370 GLU A O 1
ATOM 2714 N N . VAL A 1 371 ? -11.703 0.732 -29.609 1 97.94 371 VAL A N 1
ATOM 2715 C CA . VAL A 1 371 ? -12.469 1.973 -29.594 1 97.94 371 VAL A CA 1
ATOM 2716 C C . VAL A 1 371 ? -11.891 2.918 -28.531 1 97.94 371 VAL A C 1
ATOM 2718 O O . VAL A 1 371 ? -11.719 4.113 -28.797 1 97.94 371 VAL A O 1
ATOM 2721 N N . VAL A 1 372 ? -11.555 2.41 -27.359 1 98.25 372 VAL A N 1
ATOM 2722 C CA . VAL A 1 372 ? -11.086 3.217 -26.25 1 98.25 372 VAL A CA 1
ATOM 2723 C C . VAL A 1 372 ? -9.719 3.811 -26.562 1 98.25 372 VAL A C 1
ATOM 2725 O O . VAL A 1 372 ? -9.453 4.977 -26.266 1 98.25 372 VAL A O 1
ATOM 2728 N N . VAL A 1 373 ? -8.852 3.057 -27.203 1 97.75 373 VAL A N 1
ATOM 2729 C CA . VAL A 1 373 ? -7.496 3.494 -27.516 1 97.75 373 VAL A CA 1
ATOM 2730 C C . VAL A 1 373 ? -7.543 4.684 -28.469 1 97.75 373 VAL A C 1
ATOM 2732 O O . VAL A 1 373 ? -6.617 5.504 -28.5 1 97.75 373 VAL A O 1
ATOM 2735 N N . ALA A 1 374 ? -8.586 4.785 -29.219 1 97.12 374 ALA A N 1
ATOM 2736 C CA . ALA A 1 374 ? -8.711 5.828 -30.234 1 97.12 374 ALA A CA 1
ATOM 2737 C C . ALA A 1 374 ? -9.336 7.09 -29.641 1 97.12 374 ALA A C 1
ATOM 2739 O O . ALA A 1 374 ? -9.438 8.109 -30.328 1 97.12 374 ALA A O 1
ATOM 2740 N N . ASP A 1 375 ? -9.805 7.043 -28.391 1 98.19 375 ASP A N 1
ATOM 2741 C CA . ASP A 1 375 ? -10.414 8.211 -27.766 1 98.19 375 ASP A CA 1
ATOM 2742 C C . ASP A 1 375 ? -9.391 9.336 -27.594 1 98.19 375 ASP A C 1
ATOM 2744 O O . ASP A 1 375 ? -8.305 9.117 -27.062 1 98.19 375 ASP A O 1
ATOM 2748 N N . PRO A 1 376 ? -9.742 10.562 -28 1 97.12 376 PRO A N 1
ATOM 2749 C CA . PRO A 1 376 ? -8.789 11.672 -27.906 1 97.12 376 PRO A CA 1
ATOM 2750 C C . PRO A 1 376 ? -8.5 12.07 -26.453 1 97.12 376 PRO A C 1
ATOM 2752 O O . PRO A 1 376 ? -7.5 12.742 -26.188 1 97.12 376 PRO A O 1
ATOM 2755 N N . GLY A 1 377 ? -9.375 11.672 -25.578 1 97.31 377 GLY A N 1
ATOM 2756 C CA . GLY A 1 377 ? -9.188 12.016 -24.188 1 97.31 377 GLY A CA 1
ATOM 2757 C C . GLY A 1 377 ? -8.422 10.961 -23.406 1 97.31 377 GLY A C 1
ATOM 2758 O O . GLY A 1 377 ? -8.297 11.047 -22.188 1 97.31 377 GLY A O 1
ATOM 2759 N N . VAL A 1 378 ? -7.859 9.938 -24.016 1 98.06 378 VAL A N 1
ATOM 2760 C CA . VAL A 1 378 ? -7.16 8.844 -23.344 1 98.06 378 VAL A CA 1
ATOM 2761 C C . VAL A 1 378 ? -5.68 8.867 -23.734 1 98.06 378 VAL A C 1
ATOM 2763 O O . VAL A 1 378 ? -5.34 8.867 -24.922 1 98.06 378 VAL A O 1
ATOM 2766 N N . ASP A 1 379 ? -4.797 8.891 -22.703 1 98.25 379 ASP A N 1
ATOM 2767 C CA . ASP A 1 379 ? -3.354 8.875 -22.922 1 98.25 379 ASP A CA 1
ATOM 2768 C C . ASP A 1 379 ? -2.803 7.453 -22.859 1 98.25 379 ASP A C 1
ATOM 2770 O O . ASP A 1 379 ? -1.781 7.145 -23.469 1 98.25 379 ASP A O 1
ATOM 2774 N N . VAL A 1 380 ? -3.391 6.637 -22.062 1 98.25 380 VAL A N 1
ATOM 2775 C CA . VAL A 1 380 ? -3 5.254 -21.812 1 98.25 380 VAL A CA 1
ATOM 2776 C C . VAL A 1 380 ? -4.242 4.398 -21.578 1 98.25 380 VAL A C 1
ATOM 2778 O O . VAL A 1 380 ? -5.199 4.852 -20.938 1 98.25 380 VAL A O 1
ATOM 2781 N N . THR A 1 381 ? -4.262 3.221 -22.109 1 98.5 381 THR A N 1
ATOM 2782 C CA . THR A 1 381 ? -5.387 2.307 -21.922 1 98.5 381 THR A CA 1
ATOM 2783 C C . THR A 1 381 ? -4.98 1.107 -21.078 1 98.5 381 THR A C 1
ATOM 2785 O O . THR A 1 381 ? -3.955 0.474 -21.344 1 98.5 381 THR A O 1
ATOM 2788 N N . MET A 1 382 ? -5.715 0.854 -20.031 1 98.38 382 MET A N 1
ATOM 2789 C CA . MET A 1 382 ? -5.57 -0.354 -19.234 1 98.38 382 MET A CA 1
ATOM 2790 C C . MET A 1 382 ? -6.555 -1.429 -19.672 1 98.38 382 MET A C 1
ATOM 2792 O O . MET A 1 382 ? -7.758 -1.173 -19.766 1 98.38 382 MET A O 1
ATOM 2796 N N . LEU A 1 383 ? -6.066 -2.57 -19.984 1 98.25 383 LEU A N 1
ATOM 2797 C CA . LEU A 1 383 ? -6.871 -3.723 -20.359 1 98.25 383 LEU A CA 1
ATOM 2798 C C . LEU A 1 383 ? -6.801 -4.816 -19.312 1 98.25 383 LEU A C 1
ATOM 2800 O O . LEU A 1 383 ? -5.734 -5.391 -19.078 1 98.25 383 LEU A O 1
ATOM 2804 N N . LEU A 1 384 ? -7.883 -5.074 -18.641 1 97 384 LEU A N 1
ATOM 2805 C CA . LEU A 1 384 ? -7.902 -6.203 -17.703 1 97 384 LEU A CA 1
ATOM 2806 C C . LEU A 1 384 ? -8.07 -7.52 -18.469 1 97 384 LEU A C 1
ATOM 2808 O O . LEU A 1 384 ? -9.086 -7.738 -19.125 1 97 384 LEU A O 1
ATOM 2812 N N . SER A 1 385 ? -7.059 -8.297 -18.422 1 94.12 385 SER A N 1
ATOM 2813 C CA . SER A 1 385 ? -7.02 -9.57 -19.125 1 94.12 385 SER A CA 1
ATOM 2814 C C . SER A 1 385 ? -6.312 -10.641 -18.312 1 94.12 385 SER A C 1
ATOM 2816 O O . SER A 1 385 ? -5.191 -10.43 -17.828 1 94.12 385 SER A O 1
ATOM 2818 N N . GLU A 1 386 ? -6.98 -11.82 -18.203 1 92.62 386 GLU A N 1
ATOM 2819 C CA . GLU A 1 386 ? -6.434 -12.93 -17.438 1 92.62 386 GLU A CA 1
ATOM 2820 C C . GLU A 1 386 ? -5.945 -14.047 -18.359 1 92.62 386 GLU A C 1
ATOM 2822 O O . GLU A 1 386 ? -6.723 -14.609 -19.125 1 92.62 386 GLU A O 1
ATOM 2827 N N . LEU A 1 387 ? -4.652 -14.336 -18.219 1 95.12 387 LEU A N 1
ATOM 2828 C CA . LEU A 1 387 ? -4.16 -15.5 -18.953 1 95.12 387 LEU A CA 1
ATOM 2829 C C . LEU A 1 387 ? -4.727 -16.797 -18.375 1 95.12 387 LEU A C 1
ATOM 2831 O O . LEU A 1 387 ? -4.875 -16.922 -17.172 1 95.12 387 LEU A O 1
ATOM 2835 N N . PRO A 1 388 ? -5.035 -17.734 -19.266 1 93.12 388 PRO A N 1
ATOM 2836 C CA . PRO A 1 388 ? -5.539 -19.031 -18.781 1 93.12 388 PRO A CA 1
ATOM 2837 C C . PRO A 1 388 ? -4.523 -19.766 -17.906 1 93.12 388 PRO A C 1
ATOM 2839 O O . PRO A 1 388 ? -3.322 -19.719 -18.172 1 93.12 388 PRO A O 1
ATOM 2842 N N . ARG A 1 389 ? -5.02 -20.469 -16.953 1 92.5 389 ARG A N 1
ATOM 2843 C CA . ARG A 1 389 ? -4.168 -21.234 -16.047 1 92.5 389 ARG A CA 1
ATOM 2844 C C . ARG A 1 389 ? -4.32 -22.734 -16.312 1 92.5 389 ARG A C 1
ATOM 2846 O O . ARG A 1 389 ? -3.41 -23.516 -16.016 1 92.5 389 ARG A O 1
ATOM 2853 N N . ALA A 1 390 ? -5.508 -23.094 -16.781 1 90.94 390 ALA A N 1
ATOM 2854 C CA . ALA A 1 390 ? -5.758 -24.484 -17.156 1 90.94 390 ALA A CA 1
ATOM 2855 C C . ALA A 1 390 ? -5.578 -24.672 -18.672 1 90.94 390 ALA A C 1
ATOM 2857 O O . ALA A 1 390 ? -5.816 -23.75 -19.453 1 90.94 390 ALA A O 1
ATOM 2858 N N . VAL A 1 391 ? -5.18 -25.812 -19.078 1 92.69 391 VAL A N 1
ATOM 2859 C CA . VAL A 1 391 ? -5.016 -26.125 -20.5 1 92.69 391 VAL A CA 1
ATOM 2860 C C . VAL A 1 391 ? -6.367 -26.047 -21.203 1 92.69 391 VAL A C 1
ATOM 2862 O O . VAL A 1 391 ? -7.301 -26.781 -20.859 1 92.69 391 VAL A O 1
ATOM 2865 N N . PRO A 1 392 ? -6.441 -25.156 -22.156 1 91.19 392 PRO A N 1
ATOM 2866 C CA . PRO A 1 392 ? -7.699 -25.094 -22.906 1 91.19 392 PRO A CA 1
ATOM 2867 C C . PRO A 1 392 ? -7.945 -26.344 -23.75 1 91.19 392 PRO A C 1
ATOM 2869 O O . PRO A 1 392 ? -6.992 -26.984 -24.219 1 91.19 392 PRO A O 1
ATOM 2872 N N . PRO A 1 393 ? -9.242 -26.656 -23.906 1 86.94 393 PRO A N 1
ATOM 2873 C CA . PRO A 1 393 ? -9.547 -27.812 -24.766 1 86.94 393 PRO A CA 1
ATOM 2874 C C . PRO A 1 393 ? -8.969 -27.656 -26.172 1 86.94 393 PRO A C 1
ATOM 2876 O O . PRO A 1 393 ? -8.531 -28.641 -26.781 1 86.94 393 PRO A O 1
ATOM 2879 N N . ASP A 1 394 ? -8.914 -26.438 -26.672 1 92.75 394 ASP A N 1
ATOM 2880 C CA . ASP A 1 394 ? -8.344 -26.078 -27.969 1 92.75 394 ASP A CA 1
ATOM 2881 C C . ASP A 1 394 ? -7.254 -25.016 -27.812 1 92.75 394 ASP A C 1
ATOM 2883 O O . ASP A 1 394 ? -7.527 -23.828 -27.938 1 92.75 394 ASP A O 1
ATOM 2887 N N . MET A 1 395 ? -6.008 -25.484 -27.641 1 94.94 395 MET A N 1
ATOM 2888 C CA . MET A 1 395 ? -4.887 -24.594 -27.391 1 94.94 395 MET A CA 1
ATOM 2889 C C . MET A 1 395 ? -4.641 -23.672 -28.578 1 94.94 395 MET A C 1
ATOM 2891 O O . MET A 1 395 ? -4.461 -22.469 -28.406 1 94.94 395 MET A O 1
ATOM 2895 N N . ASP A 1 396 ? -4.68 -24.203 -29.781 1 96.06 396 ASP A N 1
ATOM 2896 C CA . ASP A 1 396 ? -4.418 -23.422 -30.984 1 96.06 396 ASP A CA 1
ATOM 2897 C C . ASP A 1 396 ? -5.469 -22.328 -31.156 1 96.06 396 ASP A C 1
ATOM 2899 O O . ASP A 1 396 ? -5.141 -21.188 -31.531 1 96.06 396 ASP A O 1
ATOM 2903 N N . GLY A 1 397 ? -6.668 -22.734 -30.938 1 93.69 397 GLY A N 1
ATOM 2904 C CA . GLY A 1 397 ? -7.73 -21.75 -31 1 93.69 397 GLY A CA 1
ATOM 2905 C C . GLY A 1 397 ? -7.562 -20.641 -29.969 1 93.69 397 GLY A C 1
ATOM 2906 O O . GLY A 1 397 ? -7.812 -19.469 -30.266 1 93.69 397 GLY A O 1
ATOM 2907 N N . ALA A 1 398 ? -7.234 -21.047 -28.781 1 93.12 398 ALA A N 1
ATOM 2908 C CA . ALA A 1 398 ? -6.984 -20.062 -27.734 1 93.12 398 ALA A CA 1
ATOM 2909 C C . ALA A 1 398 ? -5.863 -19.109 -28.141 1 93.12 398 ALA A C 1
ATOM 2911 O O . ALA A 1 398 ? -5.992 -17.891 -28 1 93.12 398 ALA A O 1
ATOM 2912 N N . VAL A 1 399 ? -4.75 -19.656 -28.609 1 96.88 399 VAL A N 1
ATOM 2913 C CA . VAL A 1 399 ? -3.602 -18.859 -29.016 1 96.88 399 VAL A CA 1
ATOM 2914 C C . VAL A 1 399 ? -4.027 -17.844 -30.094 1 96.88 399 VAL A C 1
ATOM 2916 O O . VAL A 1 399 ? -3.605 -16.688 -30.062 1 96.88 399 VAL A O 1
ATOM 2919 N N . GLU A 1 400 ? -4.871 -18.234 -31.016 1 95.94 400 GLU A N 1
ATOM 2920 C CA . GLU A 1 400 ? -5.312 -17.359 -32.094 1 95.94 400 GLU A CA 1
ATOM 2921 C C . GLU A 1 400 ? -6.125 -16.188 -31.562 1 95.94 400 GLU A C 1
ATOM 2923 O O . GLU A 1 400 ? -6.016 -15.062 -32.062 1 95.94 400 GLU A O 1
ATOM 2928 N N . MET A 1 401 ? -6.926 -16.438 -30.641 1 92.75 401 MET A N 1
ATOM 2929 C CA . MET A 1 401 ? -7.711 -15.375 -30.031 1 92.75 401 MET A CA 1
ATOM 2930 C C . MET A 1 401 ? -6.801 -14.336 -29.375 1 92.75 401 MET A C 1
ATOM 2932 O O . MET A 1 401 ? -6.996 -13.133 -29.562 1 92.75 401 MET A O 1
ATOM 2936 N N . TRP A 1 402 ? -5.84 -14.789 -28.672 1 96.44 402 TRP A N 1
ATOM 2937 C CA . TRP A 1 402 ? -4.902 -13.898 -28 1 96.44 402 TRP A CA 1
ATOM 2938 C C . TRP A 1 402 ? -4.02 -13.172 -29.016 1 96.44 402 TRP A C 1
ATOM 2940 O O . TRP A 1 402 ? -3.65 -12.016 -28.812 1 96.44 402 TRP A O 1
ATOM 2950 N N . ARG A 1 403 ? -3.686 -13.859 -30.094 1 97.44 403 ARG A N 1
ATOM 2951 C CA . ARG A 1 403 ? -2.9 -13.25 -31.156 1 97.44 403 ARG A CA 1
ATOM 2952 C C . ARG A 1 403 ? -3.648 -12.078 -31.781 1 97.44 403 ARG A C 1
ATOM 2954 O O . ARG A 1 403 ? -3.045 -11.047 -32.094 1 97.44 403 ARG A O 1
ATOM 2961 N N . ALA A 1 404 ? -4.906 -12.234 -31.938 1 96.12 404 ALA A N 1
ATOM 2962 C CA . ALA A 1 404 ? -5.73 -11.156 -32.469 1 96.12 404 ALA A CA 1
ATOM 2963 C C . ALA A 1 404 ? -5.68 -9.93 -31.578 1 96.12 404 ALA A C 1
ATOM 2965 O O . ALA A 1 404 ? -5.578 -8.797 -32.062 1 96.12 404 ALA A O 1
ATOM 2966 N N . ASN A 1 405 ? -5.797 -10.125 -30.312 1 96.06 405 ASN A N 1
ATOM 2967 C CA . ASN A 1 405 ? -5.723 -9.016 -29.375 1 96.06 405 ASN A CA 1
ATOM 2968 C C . ASN A 1 405 ? -4.328 -8.398 -29.328 1 96.06 405 ASN A C 1
ATOM 2970 O O . ASN A 1 405 ? -4.184 -7.188 -29.172 1 96.06 405 ASN A O 1
ATOM 2974 N N . ALA A 1 406 ? -3.32 -9.273 -29.406 1 97.5 406 ALA A N 1
ATOM 2975 C CA . ALA A 1 406 ? -1.949 -8.773 -29.469 1 97.5 406 ALA A CA 1
ATOM 2976 C C . ALA A 1 406 ? -1.756 -7.852 -30.672 1 97.5 406 ALA A C 1
ATOM 2978 O O . ALA A 1 406 ? -1.1 -6.812 -30.562 1 97.5 406 ALA A O 1
ATOM 2979 N N . ALA A 1 407 ? -2.309 -8.227 -31.797 1 97.12 407 ALA A N 1
ATOM 2980 C CA . ALA A 1 407 ? -2.217 -7.418 -33 1 97.12 407 ALA A CA 1
ATOM 2981 C C . ALA A 1 407 ? -2.908 -6.07 -32.812 1 97.12 407 ALA A C 1
ATOM 2983 O O . ALA A 1 407 ? -2.402 -5.039 -33.281 1 97.12 407 ALA A O 1
ATOM 2984 N N . ARG A 1 408 ? -4.039 -6.07 -32.188 1 96.19 408 ARG A N 1
ATOM 2985 C CA . ARG A 1 408 ? -4.758 -4.836 -31.891 1 96.19 408 ARG A CA 1
ATOM 2986 C C . ARG A 1 408 ? -3.92 -3.912 -31 1 96.19 408 ARG A C 1
ATOM 2988 O O . ARG A 1 408 ? -3.883 -2.701 -31.219 1 96.19 408 ARG A O 1
ATOM 2995 N N . ILE A 1 409 ? -3.283 -4.477 -30.031 1 97.25 409 ILE A N 1
ATOM 2996 C CA . ILE A 1 409 ? -2.469 -3.713 -29.094 1 97.25 409 ILE A CA 1
ATOM 2997 C C . ILE A 1 409 ? -1.281 -3.094 -29.828 1 97.25 409 ILE A C 1
ATOM 2999 O O . ILE A 1 409 ? -0.953 -1.924 -29.609 1 97.25 409 ILE A O 1
ATOM 3003 N N . GLU A 1 410 ? -0.662 -3.811 -30.688 1 95.69 410 GLU A N 1
ATOM 3004 C CA . GLU A 1 410 ? 0.485 -3.34 -31.453 1 95.69 410 GLU A CA 1
ATOM 3005 C C . GLU A 1 410 ? 0.107 -2.156 -32.344 1 95.69 410 GLU A C 1
ATOM 3007 O O . GLU A 1 410 ? 0.922 -1.26 -32.562 1 95.69 410 GLU A O 1
ATOM 3012 N N . GLN A 1 411 ? -1.135 -2.125 -32.75 1 95.5 411 GLN A N 1
ATOM 3013 C CA . GLN A 1 411 ? -1.589 -1.1 -33.688 1 95.5 411 GLN A CA 1
ATOM 3014 C C . GLN A 1 411 ? -2.246 0.064 -32.938 1 95.5 411 GLN A C 1
ATOM 3016 O O . GLN A 1 411 ? -2.645 1.052 -33.562 1 95.5 411 GLN A O 1
ATOM 3021 N N . ALA A 1 412 ? -2.334 -0.048 -31.688 1 96.31 412 ALA A N 1
ATOM 3022 C CA . ALA A 1 412 ? -3.049 0.939 -30.891 1 96.31 412 ALA A CA 1
ATOM 3023 C C . ALA A 1 412 ? -2.375 2.307 -30.969 1 96.31 412 ALA A C 1
ATOM 3025 O O . ALA A 1 412 ? -1.147 2.398 -31.016 1 96.31 412 ALA A O 1
ATOM 3026 N N . SER A 1 413 ? -3.174 3.381 -30.938 1 94.56 413 SER A N 1
ATOM 3027 C CA . SER A 1 413 ? -2.678 4.75 -31.031 1 94.56 413 SER A CA 1
ATOM 3028 C C . SER A 1 413 ? -2.105 5.219 -29.688 1 94.56 413 SER A C 1
ATOM 3030 O O . SER A 1 413 ? -1.325 6.172 -29.641 1 94.56 413 SER A O 1
ATOM 3032 N N . THR A 1 414 ? -2.559 4.625 -28.656 1 96 414 THR A N 1
ATOM 3033 C CA . THR A 1 414 ? -2.021 4.891 -27.328 1 96 414 THR A CA 1
ATOM 3034 C C . THR A 1 414 ? -1.513 3.605 -26.688 1 96 414 THR A C 1
ATOM 3036 O O . THR A 1 414 ? -1.937 2.51 -27.062 1 96 414 THR A O 1
ATOM 3039 N N . PRO A 1 415 ? -0.555 3.709 -25.75 1 97.75 415 PRO A N 1
ATOM 3040 C CA . PRO A 1 415 ? -0.056 2.498 -25.094 1 97.75 415 PRO A CA 1
ATOM 3041 C C . PRO A 1 415 ? -1.154 1.73 -24.359 1 97.75 415 PRO A C 1
ATOM 3043 O O . PRO A 1 415 ? -2.035 2.34 -23.75 1 97.75 415 PRO A O 1
ATOM 3046 N N . VAL A 1 416 ? -1.098 0.413 -24.469 1 98.38 416 VAL A N 1
ATOM 3047 C CA . VAL A 1 416 ? -2.021 -0.479 -23.781 1 98.38 416 VAL A CA 1
ATOM 3048 C C . VAL A 1 416 ? -1.265 -1.299 -22.734 1 98.38 416 VAL A C 1
ATOM 3050 O O . VAL A 1 416 ? -0.247 -1.923 -23.047 1 98.38 416 VAL A O 1
ATOM 3053 N N . VAL A 1 417 ? -1.693 -1.259 -21.5 1 98.5 417 VAL A N 1
ATOM 3054 C CA . VAL A 1 417 ? -1.112 -2.041 -20.422 1 98.5 417 VAL A CA 1
ATOM 3055 C C . VAL A 1 417 ? -2.076 -3.15 -20.016 1 98.5 417 VAL A C 1
ATOM 3057 O O . VAL A 1 417 ? -3.184 -2.877 -19.547 1 98.5 417 VAL A O 1
ATOM 3060 N N . ALA A 1 418 ? -1.717 -4.398 -20.188 1 98.38 418 ALA A N 1
ATOM 3061 C CA . ALA A 1 418 ? -2.514 -5.547 -19.766 1 98.38 418 ALA A CA 1
ATOM 3062 C C . ALA A 1 418 ? -2.301 -5.844 -18.281 1 98.38 418 ALA A C 1
ATOM 3064 O O . ALA A 1 418 ? -1.162 -5.879 -17.812 1 98.38 418 ALA A O 1
ATOM 3065 N N . VAL A 1 419 ? -3.389 -6.07 -17.547 1 98.31 419 VAL A N 1
ATOM 3066 C CA . VAL A 1 419 ? -3.33 -6.238 -16.094 1 98.31 419 VAL A CA 1
ATOM 3067 C C . VAL A 1 419 ? -4.246 -7.383 -15.672 1 98.31 419 VAL A C 1
ATOM 3069 O O . VAL A 1 419 ? -5.352 -7.527 -16.203 1 98.31 419 VAL A O 1
ATOM 3072 N N . SER A 1 420 ? -3.787 -8.219 -14.797 1 97.62 420 SER A N 1
ATOM 3073 C CA . SER A 1 420 ? -4.664 -9.18 -14.148 1 97.62 420 SER A CA 1
ATOM 3074 C C . SER A 1 420 ? -5.32 -8.586 -12.906 1 97.62 420 SER A C 1
ATOM 3076 O O . SER A 1 420 ? -4.852 -7.578 -12.375 1 97.62 420 SER A O 1
ATOM 3078 N N . THR A 1 421 ? -6.395 -9.18 -12.43 1 97.12 421 THR A N 1
ATOM 3079 C CA . THR A 1 421 ? -7.152 -8.641 -11.305 1 97.12 421 THR A CA 1
ATOM 3080 C C . THR A 1 421 ? -6.387 -8.812 -10 1 97.12 421 THR A C 1
ATOM 3082 O O . THR A 1 421 ? -6.297 -7.883 -9.195 1 97.12 421 THR A O 1
ATOM 3085 N N . CYS A 1 422 ? -5.859 -10.016 -9.742 1 97.31 422 CYS A N 1
ATOM 3086 C CA . CYS A 1 422 ? -5.051 -10.32 -8.562 1 97.31 422 CYS A CA 1
ATOM 3087 C C . CYS A 1 422 ? -3.637 -10.719 -8.961 1 97.31 422 CYS A C 1
ATOM 3089 O O . CYS A 1 422 ? -3.381 -11.047 -10.125 1 97.31 422 CYS A O 1
ATOM 3091 N N . LEU A 1 423 ? -2.75 -10.602 -8.062 1 97.94 423 LEU A N 1
ATOM 3092 C CA . LEU A 1 423 ? -1.374 -11.031 -8.297 1 97.94 423 LEU A CA 1
ATOM 3093 C C . LEU A 1 423 ? -1.238 -12.539 -8.156 1 97.94 423 LEU A C 1
ATOM 3095 O O . LEU A 1 423 ? -1.043 -13.047 -7.047 1 97.94 423 LEU A O 1
ATOM 3099 N N . THR A 1 424 ? -1.329 -13.242 -9.258 1 97.19 424 THR A N 1
ATOM 3100 C CA . THR A 1 424 ? -1.105 -14.68 -9.359 1 97.19 424 THR A CA 1
ATOM 3101 C C . THR A 1 424 ? -0.004 -14.992 -10.367 1 97.19 424 THR A C 1
ATOM 3103 O O . THR A 1 424 ? 0.296 -14.164 -11.234 1 97.19 424 THR A O 1
ATOM 3106 N N . ASP A 1 425 ? 0.584 -16.109 -10.258 1 97.62 425 ASP A N 1
ATOM 3107 C CA . ASP A 1 425 ? 1.649 -16.531 -11.172 1 97.62 425 ASP A CA 1
ATOM 3108 C C . ASP A 1 425 ? 1.129 -16.656 -12.602 1 97.62 425 ASP A C 1
ATOM 3110 O O . ASP A 1 425 ? -0.054 -16.922 -12.812 1 97.62 425 ASP A O 1
ATOM 3114 N N . ILE A 1 426 ? 1.943 -16.328 -13.57 1 97.5 426 ILE A N 1
ATOM 3115 C CA . ILE A 1 426 ? 1.746 -16.797 -14.93 1 97.5 426 ILE A CA 1
ATOM 3116 C C . ILE A 1 426 ? 2.352 -18.188 -15.094 1 97.5 426 ILE A C 1
ATOM 3118 O O . ILE A 1 426 ? 3.568 -18.328 -15.227 1 97.5 426 ILE A O 1
ATOM 3122 N N . ASN A 1 427 ? 1.497 -19.172 -14.984 1 93.94 427 ASN A N 1
ATOM 3123 C CA . ASN A 1 427 ? 2.014 -20.547 -14.992 1 93.94 427 ASN A CA 1
ATOM 3124 C C . ASN A 1 427 ? 2.416 -20.984 -16.406 1 93.94 427 ASN A C 1
ATOM 3126 O O . ASN A 1 427 ? 2.451 -20.156 -17.328 1 93.94 427 ASN A O 1
ATOM 3130 N N . GLU A 1 428 ? 2.75 -22.203 -16.609 1 93.88 428 GLU A N 1
ATOM 3131 C CA . GLU A 1 428 ? 3.297 -22.719 -17.859 1 93.88 428 GLU A CA 1
ATOM 3132 C C . GLU A 1 428 ? 2.309 -22.531 -19.016 1 93.88 428 GLU A C 1
ATOM 3134 O O . GLU A 1 428 ? 2.705 -22.188 -20.125 1 93.88 428 GLU A O 1
ATOM 3139 N N . VAL A 1 429 ? 1.007 -22.688 -18.719 1 95.75 429 VAL A N 1
ATOM 3140 C CA . VAL A 1 429 ? -0.03 -22.547 -19.734 1 95.75 429 VAL A CA 1
ATOM 3141 C C . VAL A 1 429 ? -0.109 -21.094 -20.203 1 95.75 429 VAL A C 1
ATOM 3143 O O . VAL A 1 429 ? -0.103 -20.812 -21.391 1 95.75 429 VAL A O 1
ATOM 3146 N N . GLY A 1 430 ? -0.188 -20.219 -19.219 1 96.69 430 GLY A N 1
ATOM 3147 C CA . GLY A 1 430 ? -0.225 -18.797 -19.547 1 96.69 430 GLY A CA 1
ATOM 3148 C C . GLY A 1 430 ? 1.004 -18.328 -20.297 1 96.69 430 GLY A C 1
ATOM 3149 O O . GLY A 1 430 ? 0.897 -17.547 -21.25 1 96.69 430 GLY A O 1
ATOM 3150 N N . ARG A 1 431 ? 2.152 -18.812 -19.922 1 95.88 431 ARG A N 1
ATOM 3151 C CA . ARG A 1 431 ? 3.406 -18.453 -20.578 1 95.88 431 ARG A CA 1
ATOM 3152 C C . ARG A 1 431 ? 3.43 -18.922 -22.031 1 95.88 431 ARG A C 1
ATOM 3154 O O . ARG A 1 431 ? 3.893 -18.188 -22.906 1 95.88 431 ARG A O 1
ATOM 3161 N N . GLU A 1 432 ? 2.971 -20.109 -22.219 1 96.69 432 GLU A N 1
ATOM 3162 C CA . GLU A 1 432 ? 2.934 -20.656 -23.578 1 96.69 432 GLU A CA 1
ATOM 3163 C C . GLU A 1 432 ? 2.016 -19.828 -24.469 1 96.69 432 GLU A C 1
ATOM 3165 O O . GLU A 1 432 ? 2.385 -19.484 -25.594 1 96.69 432 GLU A O 1
ATOM 3170 N N . ILE A 1 433 ? 0.873 -19.516 -23.953 1 97.31 433 ILE A N 1
ATOM 3171 C CA . ILE A 1 433 ? -0.09 -18.734 -24.719 1 97.31 433 ILE A CA 1
ATOM 3172 C C . ILE A 1 433 ? 0.497 -17.375 -25.047 1 97.31 433 ILE A C 1
ATOM 3174 O O . ILE A 1 433 ? 0.396 -16.891 -26.188 1 97.31 433 ILE A O 1
ATOM 3178 N N . ARG A 1 434 ? 1.095 -16.766 -24.094 1 96.62 434 ARG A N 1
ATOM 3179 C CA . ARG A 1 434 ? 1.697 -15.445 -24.297 1 96.62 434 ARG A CA 1
ATOM 3180 C C . ARG A 1 434 ? 2.791 -15.508 -25.359 1 96.62 434 ARG A C 1
ATOM 3182 O O . ARG A 1 434 ? 2.828 -14.68 -26.281 1 96.62 434 ARG A O 1
ATOM 3189 N N . GLU A 1 435 ? 3.65 -16.469 -25.266 1 95.62 435 GLU A N 1
ATOM 3190 C CA . GLU A 1 435 ? 4.77 -16.625 -26.188 1 95.62 435 GLU A CA 1
ATOM 3191 C C . GLU A 1 435 ? 4.277 -16.891 -27.609 1 95.62 435 GLU A C 1
ATOM 3193 O O . GLU A 1 435 ? 4.734 -16.234 -28.562 1 95.62 435 GLU A O 1
ATOM 3198 N N . ARG A 1 436 ? 3.322 -17.781 -27.781 1 97.38 436 ARG A N 1
ATOM 3199 C CA . ARG A 1 436 ? 2.834 -18.172 -29.109 1 97.38 436 ARG A CA 1
ATOM 3200 C C . ARG A 1 436 ? 2 -17.062 -29.734 1 97.38 436 ARG A C 1
ATOM 3202 O O . ARG A 1 436 ? 1.979 -16.922 -30.969 1 97.38 436 ARG A O 1
ATOM 3209 N N . SER A 1 437 ? 1.331 -16.312 -28.953 1 97.75 437 SER A N 1
ATOM 3210 C CA . SER A 1 437 ? 0.424 -15.297 -29.484 1 97.75 437 SER A CA 1
ATOM 3211 C C . SER A 1 437 ? 1.135 -13.961 -29.672 1 97.75 437 SER A C 1
ATOM 3213 O O . SER A 1 437 ? 0.654 -13.094 -30.391 1 97.75 437 SER A O 1
ATOM 3215 N N . GLY A 1 438 ? 2.23 -13.734 -28.922 1 96.75 438 GLY A N 1
ATOM 3216 C CA . GLY A 1 438 ? 2.889 -12.438 -28.906 1 96.75 438 GLY A CA 1
ATOM 3217 C C . GLY A 1 438 ? 2.189 -11.422 -28.016 1 96.75 438 GLY A C 1
ATOM 3218 O O . GLY A 1 438 ? 2.428 -10.219 -28.141 1 96.75 438 GLY A O 1
ATOM 3219 N N . PHE A 1 439 ? 1.299 -11.93 -27.156 1 97.31 439 PHE A N 1
ATOM 3220 C CA . PHE A 1 439 ? 0.597 -11.039 -26.25 1 97.31 439 PHE A CA 1
ATOM 3221 C C . PHE A 1 439 ? 1.565 -10.414 -25.25 1 97.31 439 PHE A C 1
ATOM 3223 O O . PHE A 1 439 ? 2.496 -11.078 -24.781 1 97.31 439 PHE A O 1
ATOM 3230 N N . PRO A 1 440 ? 1.426 -9.188 -24.906 1 96.62 440 PRO A N 1
ATOM 3231 C CA . PRO A 1 440 ? 2.383 -8.523 -24.016 1 96.62 440 PRO A CA 1
ATOM 3232 C C . PRO A 1 440 ? 2.33 -9.055 -22.594 1 96.62 440 PRO A C 1
ATOM 3234 O O . PRO A 1 440 ? 1.464 -9.867 -22.266 1 96.62 440 PRO A O 1
ATOM 3237 N N . LEU A 1 441 ? 3.299 -8.602 -21.844 1 96.62 441 LEU A N 1
ATOM 3238 C CA . LEU A 1 441 ? 3.354 -8.961 -20.422 1 96.62 441 LEU A CA 1
ATOM 3239 C C . LEU A 1 441 ? 2.109 -8.484 -19.688 1 96.62 441 LEU A C 1
ATOM 3241 O O . LEU A 1 441 ? 1.673 -7.344 -19.875 1 96.62 441 LEU A O 1
ATOM 3245 N N . VAL A 1 442 ? 1.531 -9.344 -18.891 1 98.19 442 VAL A N 1
ATOM 3246 C CA . VAL A 1 442 ? 0.38 -9 -18.062 1 98.19 442 VAL A CA 1
ATOM 3247 C C . VAL A 1 442 ? 0.847 -8.641 -16.656 1 98.19 442 VAL A C 1
ATOM 3249 O O . VAL A 1 442 ? 1.369 -9.492 -15.922 1 98.19 442 VAL A O 1
ATOM 3252 N N . LEU A 1 443 ? 0.688 -7.383 -16.266 1 98.19 443 LEU A N 1
ATOM 3253 C CA . LEU A 1 443 ? 1.062 -6.984 -14.914 1 98.19 443 LEU A CA 1
ATOM 3254 C C . LEU A 1 443 ? 0.165 -7.656 -13.883 1 98.19 443 LEU A C 1
ATOM 3256 O O . LEU A 1 443 ? -1.034 -7.828 -14.109 1 98.19 443 LEU A O 1
ATOM 3260 N N . GLY A 1 444 ? 0.751 -7.973 -12.781 1 96.06 444 GLY A N 1
ATOM 3261 C CA . GLY A 1 444 ? 0.042 -8.773 -11.797 1 96.06 444 GLY A CA 1
ATOM 3262 C C . GLY A 1 444 ? -0.708 -7.938 -10.773 1 96.06 444 GLY A C 1
ATOM 3263 O O . GLY A 1 444 ? -0.095 -7.242 -9.961 1 96.06 444 GLY A O 1
ATOM 3264 N N . GLY A 1 445 ? -2.078 -8.078 -10.828 1 97.5 445 GLY A N 1
ATOM 3265 C CA . GLY A 1 445 ? -2.906 -7.484 -9.781 1 97.5 445 GLY A CA 1
ATOM 3266 C C . GLY A 1 445 ? -3.16 -6.004 -9.992 1 97.5 445 GLY A C 1
ATOM 3267 O O . GLY A 1 445 ? -2.238 -5.25 -10.312 1 97.5 445 GLY A O 1
ATOM 3268 N N . ILE A 1 446 ? -4.344 -5.535 -9.719 1 98.31 446 ILE A N 1
ATOM 3269 C CA . ILE A 1 446 ? -4.719 -4.133 -9.859 1 98.31 446 ILE A CA 1
ATOM 3270 C C . ILE A 1 446 ? -3.895 -3.279 -8.898 1 98.31 446 ILE A C 1
ATOM 3272 O O . ILE A 1 446 ? -3.424 -2.199 -9.266 1 98.31 446 ILE A O 1
ATOM 3276 N N . GLU A 1 447 ? -3.639 -3.814 -7.68 1 97.69 447 GLU A N 1
ATOM 3277 C CA . GLU A 1 447 ? -2.941 -3.072 -6.633 1 97.69 447 GLU A CA 1
ATOM 3278 C C . GLU A 1 447 ? -1.549 -2.65 -7.09 1 97.69 447 GLU A C 1
ATOM 3280 O O . GLU A 1 447 ? -1.22 -1.463 -7.082 1 97.69 447 GLU A O 1
ATOM 3285 N N . HIS A 1 448 ? -0.753 -3.561 -7.574 1 98.38 448 HIS A N 1
ATOM 3286 C CA . HIS A 1 448 ? 0.627 -3.293 -7.961 1 98.38 448 HIS A CA 1
ATOM 3287 C C . HIS A 1 448 ? 0.697 -2.65 -9.344 1 98.38 448 HIS A C 1
ATOM 3289 O O . HIS A 1 448 ? 1.562 -1.809 -9.594 1 98.38 448 HIS A O 1
ATOM 3295 N N . ALA A 1 449 ? -0.209 -3.053 -10.234 1 98.69 449 ALA A N 1
ATOM 3296 C CA . ALA A 1 449 ? -0.213 -2.51 -11.586 1 98.69 449 ALA A CA 1
ATOM 3297 C C . ALA A 1 449 ? -0.523 -1.015 -11.578 1 98.69 449 ALA A C 1
ATOM 3299 O O . ALA A 1 449 ? 0.083 -0.244 -12.328 1 98.69 449 ALA A O 1
ATOM 3300 N N . MET A 1 450 ? -1.469 -0.648 -10.773 1 98.69 450 MET A N 1
ATOM 3301 C CA . MET A 1 450 ? -1.838 0.763 -10.727 1 98.69 450 MET A CA 1
ATOM 3302 C C . MET A 1 450 ? -0.692 1.605 -10.172 1 98.69 450 MET A C 1
ATOM 3304 O O . MET A 1 450 ? -0.467 2.729 -10.633 1 98.69 450 MET A O 1
ATOM 3308 N N . THR A 1 451 ? 0.04 1.089 -9.156 1 98.56 451 THR A N 1
ATOM 3309 C CA . THR A 1 451 ? 1.24 1.76 -8.672 1 98.56 451 THR A CA 1
ATOM 3310 C C . THR A 1 451 ? 2.273 1.9 -9.789 1 98.56 451 THR A C 1
ATOM 3312 O O . THR A 1 451 ? 2.873 2.963 -9.953 1 98.56 451 THR A O 1
ATOM 3315 N N . ALA A 1 452 ? 2.455 0.869 -10.539 1 98.81 452 ALA A N 1
ATOM 3316 C CA . ALA A 1 452 ? 3.41 0.89 -11.641 1 98.81 452 ALA A CA 1
ATOM 3317 C C . ALA A 1 452 ? 3.002 1.911 -12.695 1 98.81 452 ALA A C 1
ATOM 3319 O O . ALA A 1 452 ? 3.838 2.672 -13.195 1 98.81 452 ALA A O 1
ATOM 3320 N N . ILE A 1 453 ? 1.718 1.928 -13.047 1 98.81 453 ILE A N 1
ATOM 3321 C CA . ILE A 1 453 ? 1.208 2.865 -14.039 1 98.81 453 ILE A CA 1
ATOM 3322 C C . ILE A 1 453 ? 1.396 4.297 -13.539 1 98.81 453 ILE A C 1
ATOM 3324 O O . ILE A 1 453 ? 1.855 5.164 -14.289 1 98.81 453 ILE A O 1
ATOM 3328 N N . GLY A 1 454 ? 1.03 4.539 -12.273 1 98.62 454 GLY A N 1
ATOM 3329 C CA . GLY A 1 454 ? 1.267 5.855 -11.703 1 98.62 454 GLY A CA 1
ATOM 3330 C C . GLY A 1 454 ? 2.715 6.301 -11.797 1 98.62 454 GLY A C 1
ATOM 3331 O O . GLY A 1 454 ? 2.994 7.441 -12.164 1 98.62 454 GLY A O 1
ATOM 3332 N N . ASN A 1 455 ? 3.627 5.422 -11.477 1 98.62 455 ASN A N 1
ATOM 3333 C CA . ASN A 1 455 ? 5.055 5.707 -11.555 1 98.62 455 ASN A CA 1
ATOM 3334 C C . ASN A 1 455 ? 5.484 6.012 -12.984 1 98.62 455 ASN A C 1
ATOM 3336 O O . ASN A 1 455 ? 6.227 6.965 -13.227 1 98.62 455 ASN A O 1
ATOM 3340 N N . ALA A 1 456 ? 5.008 5.211 -13.93 1 98.69 456 ALA A N 1
ATOM 3341 C CA . ALA A 1 456 ? 5.387 5.371 -15.328 1 98.69 456 ALA A CA 1
ATOM 3342 C C . ALA A 1 456 ? 4.867 6.691 -15.891 1 98.69 456 ALA A C 1
ATOM 3344 O O . ALA A 1 456 ? 5.469 7.266 -16.797 1 98.69 456 ALA A O 1
ATOM 3345 N N . VAL A 1 457 ? 3.75 7.148 -15.375 1 98.19 457 VAL A N 1
ATOM 3346 C CA . VAL A 1 457 ? 3.15 8.406 -15.805 1 98.19 457 VAL A CA 1
ATOM 3347 C C . VAL A 1 457 ? 3.932 9.578 -15.211 1 98.19 457 VAL A C 1
ATOM 3349 O O . VAL A 1 457 ? 4.098 10.617 -15.859 1 98.19 457 VAL A O 1
ATOM 3352 N N . ARG A 1 458 ? 4.43 9.461 -14.008 1 96.12 458 ARG A N 1
ATOM 3353 C CA . ARG A 1 458 ? 5.137 10.523 -13.305 1 96.12 458 ARG A CA 1
ATOM 3354 C C . ARG A 1 458 ? 6.566 10.672 -13.828 1 96.12 458 ARG A C 1
ATOM 3356 O O . ARG A 1 458 ? 7.156 11.75 -13.734 1 96.12 458 ARG A O 1
ATOM 3363 N N . TYR A 1 459 ? 7.148 9.656 -14.391 1 97.25 459 TYR A N 1
ATOM 3364 C CA . TYR A 1 459 ? 8.57 9.562 -14.711 1 97.25 459 TYR A CA 1
ATOM 3365 C C . TYR A 1 459 ? 8.984 10.664 -15.672 1 97.25 459 TYR A C 1
ATOM 3367 O O . TYR A 1 459 ? 10 11.328 -15.461 1 97.25 459 TYR A O 1
ATOM 3375 N N . PRO A 1 460 ? 8.188 10.938 -16.75 1 96.38 460 PRO A N 1
ATOM 3376 C CA . PRO A 1 460 ? 8.609 11.984 -17.672 1 96.38 460 PRO A CA 1
ATOM 3377 C C . PRO A 1 460 ? 8.766 13.344 -17.016 1 96.38 460 PRO A C 1
ATOM 3379 O O . PRO A 1 460 ? 9.711 14.078 -17.297 1 96.38 460 PRO A O 1
ATOM 3382 N N . GLU A 1 461 ? 7.871 13.68 -16.156 1 91.75 461 GLU A N 1
ATOM 3383 C CA . GLU A 1 461 ? 7.961 14.953 -15.438 1 91.75 461 GLU A CA 1
ATOM 3384 C C . GLU A 1 461 ? 9.164 14.977 -14.492 1 91.75 461 GLU A C 1
ATOM 3386 O O . GLU A 1 461 ? 9.82 16 -14.344 1 91.75 461 GLU A O 1
ATOM 3391 N N . LEU A 1 462 ? 9.406 13.898 -13.867 1 91.75 462 LEU A N 1
ATOM 3392 C CA . LEU A 1 462 ? 10.562 13.781 -12.992 1 91.75 462 LEU A CA 1
ATOM 3393 C C . LEU A 1 462 ? 11.859 14.016 -13.758 1 91.75 462 LEU A C 1
ATOM 3395 O O . LEU A 1 462 ? 12.766 14.695 -13.266 1 91.75 462 LEU A O 1
ATOM 3399 N N . VAL A 1 463 ? 11.938 13.406 -14.898 1 93.5 463 VAL A N 1
ATOM 3400 C CA . VAL A 1 463 ? 13.133 13.523 -15.734 1 93.5 463 VAL A CA 1
ATOM 3401 C C . VAL A 1 463 ? 13.297 14.961 -16.203 1 93.5 463 VAL A C 1
ATOM 3403 O O . VAL A 1 463 ? 14.406 15.5 -16.219 1 93.5 463 VAL A O 1
ATOM 3406 N N . ARG A 1 464 ? 12.227 15.609 -16.578 1 91.62 464 ARG A N 1
ATOM 3407 C CA . ARG A 1 464 ? 12.273 17 -17.016 1 91.62 464 ARG A CA 1
ATOM 3408 C C . ARG A 1 464 ? 12.781 17.922 -15.914 1 91.62 464 ARG A C 1
ATOM 3410 O O . ARG A 1 464 ? 13.641 18.766 -16.141 1 91.62 464 ARG A O 1
ATOM 3417 N N . THR A 1 465 ? 12.289 17.781 -14.773 1 89.38 465 THR A N 1
ATOM 3418 C CA . THR A 1 465 ? 12.68 18.594 -13.633 1 89.38 465 THR A CA 1
ATOM 3419 C C . THR A 1 465 ? 14.141 18.344 -13.266 1 89.38 465 THR A C 1
ATOM 3421 O O . THR A 1 465 ? 14.867 19.281 -12.922 1 89.38 465 THR A O 1
ATOM 3424 N N . ALA A 1 466 ? 14.516 17.125 -13.359 1 88.38 466 ALA A N 1
ATOM 3425 C CA . ALA A 1 466 ? 15.883 16.734 -13.023 1 88.38 466 ALA A CA 1
ATOM 3426 C C . ALA A 1 466 ? 16.875 17.344 -14 1 88.38 466 ALA A C 1
ATOM 3428 O O . ALA A 1 466 ? 18.047 17.547 -13.656 1 88.38 466 ALA A O 1
ATOM 3429 N N . GLY A 1 467 ? 16.438 17.656 -15.195 1 87.81 467 GLY A N 1
ATOM 3430 C CA . GLY A 1 467 ? 17.312 18.172 -16.234 1 87.81 467 GLY A CA 1
ATOM 3431 C C . GLY A 1 467 ? 17.453 19.688 -16.188 1 87.81 467 GLY A C 1
ATOM 3432 O O . GLY A 1 467 ? 18.281 20.25 -16.922 1 87.81 467 GLY A O 1
ATOM 3433 N N . GLU A 1 468 ? 16.734 20.344 -15.32 1 91.94 468 GLU A N 1
ATOM 3434 C CA . GLU A 1 468 ? 16.781 21.797 -15.234 1 91.94 468 GLU A CA 1
ATOM 3435 C C . GLU A 1 468 ? 18.109 22.266 -14.625 1 91.94 468 GLU A C 1
ATOM 3437 O O . GLU A 1 468 ? 18.625 21.641 -13.695 1 91.94 468 GLU A O 1
ATOM 3442 N N . PRO A 1 469 ? 18.609 23.328 -15.125 1 92.75 469 PRO A N 1
ATOM 3443 C CA . PRO A 1 469 ? 19.906 23.828 -14.617 1 92.75 469 PRO A CA 1
ATOM 3444 C C . PRO A 1 469 ? 19.812 24.297 -13.164 1 92.75 469 PRO A C 1
ATOM 3446 O O . PRO A 1 469 ? 18.844 24.938 -12.773 1 92.75 469 PRO A O 1
ATOM 3449 N N . PRO A 1 470 ? 20.781 24.016 -12.438 1 94.88 470 PRO A N 1
ATOM 3450 C CA . PRO A 1 470 ? 20.797 24.438 -11.039 1 94.88 470 PRO A CA 1
ATOM 3451 C C . PRO A 1 470 ? 21.078 25.922 -10.867 1 94.88 470 PRO A C 1
ATOM 3453 O O . PRO A 1 470 ? 21.656 26.547 -11.773 1 94.88 470 PRO A O 1
ATOM 3456 N N . ILE A 1 471 ? 20.703 26.438 -9.805 1 95.75 471 ILE A N 1
ATOM 3457 C CA . ILE A 1 471 ? 21.031 27.812 -9.406 1 95.75 471 ILE A CA 1
ATOM 3458 C C . ILE A 1 471 ? 22.516 27.906 -9.07 1 95.75 471 ILE A C 1
ATOM 3460 O O . ILE A 1 471 ? 23.016 27.172 -8.219 1 95.75 471 ILE A O 1
ATOM 3464 N N . PRO A 1 472 ? 23.234 28.797 -9.688 1 93.94 472 PRO A N 1
ATOM 3465 C CA . PRO A 1 472 ? 24.656 28.938 -9.406 1 93.94 472 PRO A CA 1
ATOM 3466 C C . PRO A 1 472 ? 24.938 29.578 -8.047 1 93.94 472 PRO A C 1
ATOM 3468 O O . PRO A 1 472 ? 24.094 30.344 -7.539 1 93.94 472 PRO A O 1
ATOM 3471 N N . PRO A 1 473 ? 26.078 29.234 -7.473 1 92.81 473 PRO A N 1
ATOM 3472 C CA . PRO A 1 473 ? 26.469 29.953 -6.246 1 92.81 473 PRO A CA 1
ATOM 3473 C C . PRO A 1 473 ? 26.625 31.453 -6.461 1 92.81 473 PRO A C 1
ATOM 3475 O O . PRO A 1 473 ? 26.906 31.891 -7.578 1 92.81 473 PRO A O 1
ATOM 3478 N N . LEU A 1 474 ? 26.438 32.094 -5.387 1 89.69 474 LEU A N 1
ATOM 3479 C CA . LEU A 1 474 ? 26.641 33.531 -5.43 1 89.69 474 LEU A CA 1
ATOM 3480 C C . LEU A 1 474 ? 28.078 33.875 -5.797 1 89.69 474 LEU A C 1
ATOM 3482 O O . LEU A 1 474 ? 29.016 33.281 -5.242 1 89.69 474 LEU A O 1
ATOM 3486 N N . ALA A 1 475 ? 28.359 34.625 -7.008 1 80.69 475 ALA A N 1
ATOM 3487 C CA . ALA A 1 475 ? 29.688 34.938 -7.535 1 80.69 475 ALA A CA 1
ATOM 3488 C C . ALA A 1 475 ? 30.594 35.531 -6.453 1 80.69 475 ALA A C 1
ATOM 3490 O O . ALA A 1 475 ? 31.719 35.094 -6.266 1 80.69 475 ALA A O 1
ATOM 3491 N N . GLN A 1 476 ? 30.469 36.781 -6.117 1 63.78 476 GLN A N 1
ATOM 3492 C CA . GLN A 1 476 ? 31.453 37.5 -5.301 1 63.78 476 GLN A CA 1
ATOM 3493 C C . GLN A 1 476 ? 30.984 37.625 -3.854 1 63.78 476 GLN A C 1
ATOM 3495 O O . GLN A 1 476 ? 30.062 38.375 -3.555 1 63.78 476 GLN A O 1
ATOM 3500 N N . LEU A 1 477 ? 30.969 36.438 -3.164 1 61.47 477 LEU A N 1
ATOM 3501 C CA . LEU A 1 477 ? 30.828 36.719 -1.737 1 61.47 477 LEU A CA 1
ATOM 3502 C C . LEU A 1 477 ? 32.125 37.25 -1.156 1 61.47 477 LEU A C 1
ATOM 3504 O O . LEU A 1 477 ? 33.156 36.594 -1.222 1 61.47 477 LEU A O 1
ATOM 3508 N N . ASN A 1 478 ? 32.406 38.469 -1.285 1 55.59 478 ASN A N 1
ATOM 3509 C CA . ASN A 1 478 ? 33.594 39.031 -0.676 1 55.59 478 ASN A CA 1
ATOM 3510 C C . ASN A 1 478 ? 34 38.281 0.588 1 55.59 478 ASN A C 1
ATOM 3512 O O . ASN A 1 478 ? 33.156 37.656 1.234 1 55.59 478 ASN A O 1
ATOM 3516 N N . ALA A 1 479 ? 35.312 38.156 0.853 1 54.84 479 ALA A N 1
ATOM 3517 C CA . ALA A 1 479 ? 36 37.562 2.004 1 54.84 479 ALA A CA 1
ATOM 3518 C C . ALA A 1 479 ? 35.25 37.875 3.297 1 54.84 479 ALA A C 1
ATOM 3520 O O . ALA A 1 479 ? 35.156 39.031 3.711 1 54.84 479 ALA A O 1
ATOM 3521 N N . ILE A 1 480 ? 34.062 37.188 3.445 1 60.5 480 ILE A N 1
ATOM 3522 C CA . ILE A 1 480 ? 33.562 37.281 4.812 1 60.5 480 ILE A CA 1
ATOM 3523 C C . ILE A 1 480 ? 34.719 37.188 5.801 1 60.5 480 ILE A C 1
ATOM 3525 O O . ILE A 1 480 ? 35.344 36.125 5.949 1 60.5 480 ILE A O 1
ATOM 3529 N N . ASP A 1 481 ? 35.375 38.281 6.023 1 58 481 ASP A N 1
ATOM 3530 C CA . ASP A 1 481 ? 36.562 38.406 6.848 1 58 481 ASP A CA 1
ATOM 3531 C C . ASP A 1 481 ? 36.281 37.938 8.281 1 58 481 ASP A C 1
ATOM 3533 O O . ASP A 1 481 ? 37.219 37.844 9.094 1 58 481 ASP A O 1
ATOM 3537 N N . ALA A 1 482 ? 35.062 37.688 8.516 1 65.75 482 ALA A N 1
ATOM 3538 C CA . ALA A 1 482 ? 34.812 37.375 9.922 1 65.75 482 ALA A CA 1
ATOM 3539 C C . ALA A 1 482 ? 35.094 35.906 10.203 1 65.75 482 ALA A C 1
ATOM 3541 O O . ALA A 1 482 ? 35.125 35.062 9.289 1 65.75 482 ALA A O 1
ATOM 3542 N N . GLU A 1 483 ? 35.438 35.625 11.383 1 77.88 483 GLU A N 1
ATOM 3543 C CA . GLU A 1 483 ? 35.719 34.281 11.867 1 77.88 483 GLU A CA 1
ATOM 3544 C C . GLU A 1 483 ? 34.5 33.375 11.695 1 77.88 483 GLU A C 1
ATOM 3546 O O . GLU A 1 483 ? 33.406 33.688 12.195 1 77.88 483 GLU A O 1
ATOM 3551 N N . ARG A 1 484 ? 34.625 32.438 10.859 1 85.94 484 ARG A N 1
ATOM 3552 C CA . ARG A 1 484 ? 33.562 31.469 10.555 1 85.94 484 ARG A CA 1
ATOM 3553 C C . ARG A 1 484 ? 33.562 30.328 11.562 1 85.94 484 ARG A C 1
ATOM 3555 O O . ARG A 1 484 ? 33.875 29.188 11.211 1 85.94 484 ARG A O 1
ATOM 3562 N N . THR A 1 485 ? 33.281 30.641 12.828 1 85.31 485 THR A N 1
ATOM 3563 C CA . THR A 1 485 ? 33.219 29.656 13.898 1 85.31 485 THR A CA 1
ATOM 3564 C C . THR A 1 485 ? 31.953 29.844 14.742 1 85.31 485 THR A C 1
ATOM 3566 O O . THR A 1 485 ? 31.438 30.953 14.836 1 85.31 485 THR A O 1
ATOM 3569 N N . GLY A 1 486 ? 31.484 28.781 15.219 1 86 486 GLY A N 1
ATOM 3570 C CA . GLY A 1 486 ? 30.344 28.859 16.125 1 86 486 GLY A CA 1
ATOM 3571 C C . GLY A 1 486 ? 29.062 29.25 15.422 1 86 486 GLY A C 1
ATOM 3572 O O . GLY A 1 486 ? 28.844 28.891 14.266 1 86 486 GLY A O 1
ATOM 3573 N N . VAL A 1 487 ? 28.219 29.953 16.188 1 87.69 487 VAL A N 1
ATOM 3574 C CA . VAL A 1 487 ? 26.906 30.359 15.688 1 87.69 487 VAL A CA 1
ATOM 3575 C C . VAL A 1 487 ? 26.875 31.875 15.523 1 87.69 487 VAL A C 1
ATOM 3577 O O . VAL A 1 487 ? 27.219 32.625 16.453 1 87.69 487 VAL A O 1
ATOM 3580 N N . TRP A 1 488 ? 26.609 32.312 14.281 1 86.75 488 TRP A N 1
ATOM 3581 C CA . TRP A 1 488 ? 26.359 33.719 14.039 1 86.75 488 TRP A CA 1
ATOM 3582 C C . TRP A 1 488 ? 24.922 34.094 14.367 1 86.75 488 TRP A C 1
ATOM 3584 O O . TRP A 1 488 ? 23.984 33.469 13.852 1 86.75 488 TRP A O 1
ATOM 3594 N N . GLY A 1 489 ? 24.828 35.031 15.211 1 81.38 489 GLY A N 1
ATOM 3595 C CA . GLY A 1 489 ? 23.516 35.5 15.625 1 81.38 489 GLY A CA 1
ATOM 3596 C C . GLY A 1 489 ? 22.766 36.25 14.539 1 81.38 489 GLY A C 1
ATOM 3597 O O . GLY A 1 489 ? 23.188 36.25 13.383 1 81.38 489 GLY A O 1
ATOM 3598 N N . GLU A 1 490 ? 21.719 36.875 14.867 1 84.44 490 GLU A N 1
ATOM 3599 C CA . GLU A 1 490 ? 20.734 37.469 13.969 1 84.44 490 GLU A CA 1
ATOM 3600 C C . GLU A 1 490 ? 21.359 38.562 13.109 1 84.44 490 GLU A C 1
ATOM 3602 O O . GLU A 1 490 ? 21.141 38.625 11.898 1 84.44 490 GLU A O 1
ATOM 3607 N N . GLN A 1 491 ? 22.172 39.375 13.711 1 83.44 491 GLN A N 1
ATOM 3608 C CA . GLN A 1 491 ? 22.688 40.531 12.992 1 83.44 491 GLN A CA 1
ATOM 3609 C C . GLN A 1 491 ? 23.688 40.125 11.922 1 83.44 491 GLN A C 1
ATOM 3611 O O . GLN A 1 491 ? 23.609 40.562 10.781 1 83.44 491 GLN A O 1
ATOM 3616 N N . ARG A 1 492 ? 24.609 39.344 12.305 1 87.06 492 ARG A N 1
ATOM 3617 C CA . ARG A 1 492 ? 25.625 38.875 11.359 1 87.06 492 ARG A CA 1
ATOM 3618 C C . ARG A 1 492 ? 25 38.062 10.234 1 87.06 492 ARG A C 1
ATOM 3620 O O . ARG A 1 492 ? 25.375 38.219 9.07 1 87.06 492 ARG A O 1
ATOM 3627 N N . SER A 1 493 ? 24.125 37.219 10.641 1 91.62 493 SER A N 1
ATOM 3628 C CA . SER A 1 493 ? 23.438 36.406 9.656 1 91.62 493 SER A CA 1
ATOM 3629 C C . SER A 1 493 ? 22.625 37.25 8.695 1 91.62 493 SER A C 1
ATOM 3631 O O . SER A 1 493 ? 22.641 37.031 7.484 1 91.62 493 SER A O 1
ATOM 3633 N N . ALA A 1 494 ? 21.938 38.25 9.203 1 91.38 494 ALA A N 1
ATOM 3634 C CA . ALA A 1 494 ? 21.109 39.125 8.391 1 91.38 494 ALA A CA 1
ATOM 3635 C C . ALA A 1 494 ? 21.969 39.906 7.379 1 91.38 494 ALA A C 1
ATOM 3637 O O . ALA A 1 494 ? 21.531 40.156 6.254 1 91.38 494 ALA A O 1
ATOM 3638 N N . GLU A 1 495 ? 23.109 40.281 7.812 1 89 495 GLU A N 1
ATOM 3639 C CA . GLU A 1 495 ? 24 41 6.918 1 89 495 GLU A CA 1
ATOM 3640 C C . GLU A 1 495 ? 24.375 40.156 5.707 1 89 495 GLU A C 1
ATOM 3642 O O . GLU A 1 495 ? 24.422 40.656 4.582 1 89 495 GLU A O 1
ATOM 3647 N N . GLN A 1 496 ? 24.656 38.906 6.02 1 91.5 496 GLN A N 1
ATOM 3648 C CA . GLN A 1 496 ? 24.984 38 4.918 1 91.5 496 GLN A CA 1
ATOM 3649 C C . GLN A 1 496 ? 23.781 37.812 3.984 1 91.5 496 GLN A C 1
ATOM 3651 O O . GLN A 1 496 ? 23.953 37.75 2.764 1 91.5 496 GLN A O 1
ATOM 3656 N N . LEU A 1 497 ? 22.609 37.719 4.5 1 94.81 497 LEU A N 1
ATOM 3657 C CA . LEU A 1 497 ? 21.406 37.562 3.699 1 94.81 497 LEU A CA 1
ATOM 3658 C C . LEU A 1 497 ? 21.172 38.781 2.818 1 94.81 497 LEU A C 1
ATOM 3660 O O . LEU A 1 497 ? 20.859 38.656 1.635 1 94.81 497 LEU A O 1
ATOM 3664 N N . ARG A 1 498 ? 21.406 39.938 3.35 1 93.31 498 ARG A N 1
ATOM 3665 C CA . ARG A 1 498 ? 21.25 41.188 2.594 1 93.31 498 ARG A CA 1
ATOM 3666 C C . ARG A 1 498 ? 22.234 41.25 1.426 1 93.31 498 ARG A C 1
ATOM 3668 O O . ARG A 1 498 ? 21.891 41.719 0.344 1 93.31 498 ARG A O 1
ATOM 3675 N N . ARG A 1 499 ? 23.328 40.812 1.728 1 89.94 499 ARG A N 1
ATOM 3676 C CA . ARG A 1 499 ? 24.359 40.812 0.685 1 89.94 499 ARG A CA 1
ATOM 3677 C C . ARG A 1 499 ? 23.953 39.906 -0.47 1 89.94 499 ARG A C 1
ATOM 3679 O O . ARG A 1 499 ? 24.281 40.156 -1.625 1 89.94 499 ARG A O 1
ATOM 3686 N N . ALA A 1 500 ? 23.266 38.875 -0.127 1 93.38 500 ALA A N 1
ATOM 3687 C CA . ALA A 1 500 ? 22.828 37.938 -1.135 1 93.38 500 ALA A CA 1
ATOM 3688 C C . ALA A 1 500 ? 21.531 38.375 -1.799 1 93.38 500 ALA A C 1
ATOM 3690 O O . ALA A 1 500 ? 21.016 37.688 -2.686 1 93.38 500 ALA A O 1
ATOM 3691 N N . GLY A 1 501 ? 21.016 39.5 -1.371 1 94 501 GLY A N 1
ATOM 3692 C CA . GLY A 1 501 ? 19.797 40.062 -1.962 1 94 501 GLY A CA 1
ATOM 3693 C C . GLY A 1 501 ? 18.531 39.5 -1.335 1 94 501 GLY A C 1
ATOM 3694 O O . GLY A 1 501 ? 17.453 39.656 -1.896 1 94 501 GLY A O 1
ATOM 3695 N N . VAL A 1 502 ? 18.625 38.844 -0.217 1 96.38 502 VAL A N 1
ATOM 3696 C CA . VAL A 1 502 ? 17.453 38.375 0.507 1 96.38 502 VAL A CA 1
ATOM 3697 C C . VAL A 1 502 ? 16.875 39.5 1.352 1 96.38 502 VAL A C 1
ATOM 3699 O O . VAL A 1 502 ? 17.578 40.125 2.143 1 96.38 502 VAL A O 1
ATOM 3702 N N . PRO A 1 503 ? 15.625 39.781 1.156 1 97.06 503 PRO A N 1
ATOM 3703 C CA . PRO A 1 503 ? 15.023 40.812 1.998 1 97.06 503 PRO A CA 1
ATOM 3704 C C . PRO A 1 503 ? 15 40.438 3.477 1 97.06 503 PRO A C 1
ATOM 3706 O O . PRO A 1 503 ? 14.562 39.344 3.824 1 97.06 503 PRO A O 1
ATOM 3709 N N . VAL A 1 504 ? 15.469 41.344 4.336 1 96.19 504 VAL A N 1
ATOM 3710 C CA . VAL A 1 504 ? 15.492 41.125 5.777 1 96.19 504 VAL A CA 1
ATOM 3711 C C . VAL A 1 504 ? 14.875 42.344 6.496 1 96.19 504 VAL A C 1
ATOM 3713 O O . VAL A 1 504 ? 15.047 43.469 6.066 1 96.19 504 VAL A O 1
ATOM 3716 N N . VAL A 1 505 ? 14.234 42.062 7.535 1 94.5 505 VAL A N 1
ATOM 3717 C CA . VAL A 1 505 ? 13.625 43.125 8.336 1 94.5 505 VAL A CA 1
ATOM 3718 C C . VAL A 1 505 ? 14.711 44.031 8.891 1 94.5 505 VAL A C 1
ATOM 3720 O O . VAL A 1 505 ? 15.766 43.562 9.328 1 94.5 505 VAL A O 1
ATOM 3723 N N . PRO A 1 506 ? 14.461 45.312 8.773 1 92.44 506 PRO A N 1
ATOM 3724 C CA . PRO A 1 506 ? 15.445 46.219 9.375 1 92.44 506 PRO A CA 1
ATOM 3725 C C . PRO A 1 506 ? 15.57 46 10.883 1 92.44 506 PRO A C 1
ATOM 3727 O O . PRO A 1 506 ? 14.578 45.719 11.555 1 92.44 506 PRO A O 1
ATOM 3730 N N . ALA A 1 507 ? 16.781 46.125 11.367 1 92.5 507 ALA A N 1
ATOM 3731 C CA . ALA A 1 507 ? 17.031 45.938 12.789 1 92.5 507 ALA A CA 1
ATOM 3732 C C . ALA A 1 507 ? 18.141 46.844 13.281 1 92.5 507 ALA A C 1
ATOM 3734 O O . ALA A 1 507 ? 19.094 47.156 12.547 1 92.5 507 ALA A O 1
ATOM 3735 N N . GLU A 1 508 ? 17.984 47.281 14.5 1 91.94 508 GLU A N 1
ATOM 3736 C CA . GLU A 1 508 ? 19.016 48.094 15.164 1 91.94 508 GLU A CA 1
ATOM 3737 C C . GLU A 1 508 ? 19.438 47.438 16.484 1 91.94 508 GLU A C 1
ATOM 3739 O O . GLU A 1 508 ? 18.578 47.031 17.281 1 91.94 508 GLU A O 1
ATOM 3744 N N . LEU A 1 509 ? 20.672 47.375 16.703 1 92.06 509 LEU A N 1
ATOM 3745 C CA . LEU A 1 509 ? 21.188 46.875 17.969 1 92.06 509 LEU A CA 1
ATOM 3746 C C . LEU A 1 509 ? 21.312 47.969 19.016 1 92.06 509 LEU A C 1
ATOM 3748 O O . LEU A 1 509 ? 21.766 49.062 18.703 1 92.06 509 LEU A O 1
ATOM 3752 N N . VAL A 1 510 ? 20.906 47.594 20.203 1 94.44 510 VAL A N 1
ATOM 3753 C CA . VAL A 1 510 ? 20.953 48.594 21.266 1 94.44 510 VAL A CA 1
ATOM 3754 C C . VAL A 1 510 ? 21.422 47.906 22.562 1 94.44 510 VAL A C 1
ATOM 3756 O O . VAL A 1 510 ? 21.281 46.688 22.734 1 94.44 510 VAL A O 1
ATOM 3759 N N . ASP A 1 511 ? 21.938 48.75 23.5 1 93.88 511 ASP A N 1
ATOM 3760 C CA . ASP A 1 511 ? 22.5 48.188 24.719 1 93.88 511 ASP A CA 1
ATOM 3761 C C . ASP A 1 511 ? 21.859 48.812 25.953 1 93.88 511 ASP A C 1
ATOM 3763 O O . ASP A 1 511 ? 22.312 48.594 27.078 1 93.88 511 ASP A O 1
ATOM 3767 N N . SER A 1 512 ? 20.875 49.688 25.688 1 94.44 512 SER A N 1
ATOM 3768 C CA . SER A 1 512 ? 20.188 50.281 26.828 1 94.44 512 SER A CA 1
ATOM 3769 C C . SER A 1 512 ? 18.719 50.562 26.484 1 94.44 512 SER A C 1
ATOM 3771 O O . SER A 1 512 ? 18.344 50.594 25.312 1 94.44 512 SER A O 1
ATOM 3773 N N . ALA A 1 513 ? 18.016 50.781 27.562 1 95.44 513 ALA A N 1
ATOM 3774 C CA . ALA A 1 513 ? 16.594 51.094 27.406 1 95.44 513 ALA A CA 1
ATOM 3775 C C . ALA A 1 513 ? 16.391 52.375 26.625 1 95.44 513 ALA A C 1
ATOM 3777 O O . ALA A 1 513 ? 15.484 52.469 25.797 1 95.44 513 ALA A O 1
ATOM 3778 N N . ASP A 1 514 ? 17.234 53.312 26.922 1 95.62 514 ASP A N 1
ATOM 3779 C CA . ASP A 1 514 ? 17.125 54.625 26.25 1 95.62 514 ASP A CA 1
ATOM 3780 C C . ASP A 1 514 ? 17.438 54.5 24.766 1 95.62 514 ASP A C 1
ATOM 3782 O O . ASP A 1 514 ? 16.766 55.094 23.922 1 95.62 514 ASP A O 1
ATOM 3786 N N . GLU A 1 515 ? 18.359 53.75 24.516 1 96 515 GLU A N 1
ATOM 3787 C CA . GLU A 1 515 ? 18.703 53.5 23.125 1 96 515 GLU A CA 1
ATOM 3788 C C . GLU A 1 515 ? 17.594 52.719 22.406 1 96 515 GLU A C 1
ATOM 3790 O O . GLU A 1 515 ? 17.344 52.938 21.219 1 96 515 GLU A O 1
ATOM 3795 N N . ALA A 1 516 ? 17.047 51.781 23.078 1 96.56 516 ALA A N 1
ATOM 3796 C CA . ALA A 1 516 ? 15.945 51 22.516 1 96.56 516 ALA A CA 1
ATOM 3797 C C . ALA A 1 516 ? 14.773 51.906 22.125 1 96.56 516 ALA A C 1
ATOM 3799 O O . ALA A 1 516 ? 14.156 51.719 21.078 1 96.56 516 ALA A O 1
ATOM 3800 N N . VAL A 1 517 ? 14.508 52.812 23.016 1 96.75 517 VAL A N 1
ATOM 3801 C CA . VAL A 1 517 ? 13.414 53.75 22.766 1 96.75 517 VAL A CA 1
ATOM 3802 C C . VAL A 1 517 ? 13.742 54.625 21.562 1 96.75 517 VAL A C 1
ATOM 3804 O O . VAL A 1 517 ? 12.883 54.875 20.719 1 96.75 517 VAL A O 1
ATOM 3807 N N . ARG A 1 518 ? 14.938 55.125 21.5 1 96.19 518 ARG A N 1
ATOM 3808 C CA . ARG A 1 518 ? 15.352 55.938 20.375 1 96.19 518 ARG A CA 1
ATOM 3809 C C . ARG A 1 518 ? 15.227 55.188 19.062 1 96.19 518 ARG A C 1
ATOM 3811 O O . ARG A 1 518 ? 14.75 55.719 18.062 1 96.19 518 ARG A O 1
ATOM 3818 N N . ALA A 1 519 ? 15.68 54 19.109 1 95.81 519 ALA A N 1
ATOM 3819 C CA . ALA A 1 519 ? 15.594 53.156 17.938 1 95.81 519 ALA A CA 1
ATOM 3820 C C . ALA A 1 519 ? 14.141 52.906 17.547 1 95.81 519 ALA A C 1
ATOM 3822 O O . ALA A 1 519 ? 13.797 52.875 16.359 1 95.81 519 ALA A O 1
ATOM 3823 N N . ALA A 1 520 ? 13.312 52.594 18.422 1 96.5 520 ALA A N 1
ATOM 3824 C CA . ALA A 1 520 ? 11.891 52.344 18.203 1 96.5 520 ALA A CA 1
ATOM 3825 C C . ALA A 1 520 ? 11.219 53.594 17.578 1 96.5 520 ALA A C 1
ATOM 3827 O O . ALA A 1 520 ? 10.383 53.438 16.672 1 96.5 520 ALA A O 1
ATOM 3828 N N . ASP A 1 521 ? 11.641 54.719 18.109 1 94.88 521 ASP A N 1
ATOM 3829 C CA . ASP A 1 521 ? 11.109 55.969 17.578 1 94.88 521 ASP A CA 1
ATOM 3830 C C . ASP A 1 521 ? 11.5 56.156 16.109 1 94.88 521 ASP A C 1
ATOM 3832 O O . ASP A 1 521 ? 10.711 56.656 15.305 1 94.88 521 ASP A O 1
ATOM 3836 N N . ALA A 1 522 ? 12.602 55.781 15.844 1 93.81 522 ALA A N 1
ATOM 3837 C CA . ALA A 1 522 ? 13.125 55.906 14.492 1 93.81 522 ALA A CA 1
ATOM 3838 C C . ALA A 1 522 ? 12.43 54.969 13.516 1 93.81 522 ALA A C 1
ATOM 3840 O O . ALA A 1 522 ? 12.141 55.344 12.375 1 93.81 522 ALA A O 1
ATOM 3841 N N . VAL A 1 523 ? 12.148 53.75 13.914 1 92.25 523 VAL A N 1
ATOM 3842 C CA . VAL A 1 523 ? 11.586 52.75 13.031 1 92.25 523 VAL A CA 1
ATOM 3843 C C . VAL A 1 523 ? 10.062 52.875 12.992 1 92.25 523 VAL A C 1
ATOM 3845 O O . VAL A 1 523 ? 9.438 52.594 11.969 1 92.25 523 VAL A O 1
ATOM 3848 N N . GLY A 1 524 ? 9.508 53.281 14.078 1 92.44 524 GLY A N 1
ATOM 3849 C CA . GLY A 1 524 ? 8.062 53.469 14.164 1 92.44 524 GLY A CA 1
ATOM 3850 C C . GLY A 1 524 ? 7.379 52.344 14.922 1 92.44 524 GLY A C 1
ATOM 3851 O O . GLY A 1 524 ? 7.742 51.156 14.773 1 92.44 524 GLY A O 1
ATOM 3852 N N . TYR A 1 525 ? 6.402 52.656 15.711 1 92.19 525 TYR A N 1
ATOM 3853 C CA . TYR A 1 525 ? 5.664 51.688 16.531 1 92.19 525 TYR A CA 1
ATOM 3854 C C . TYR A 1 525 ? 4.562 51 15.727 1 92.19 525 TYR A C 1
ATOM 3856 O O . TYR A 1 525 ? 4.047 51.594 14.766 1 92.19 525 TYR A O 1
ATOM 3864 N N . PRO A 1 526 ? 4.098 49.781 15.984 1 93.19 526 PRO A N 1
ATOM 3865 C CA . PRO A 1 526 ? 4.645 48.969 17.062 1 93.19 526 PRO A CA 1
ATOM 3866 C C . PRO A 1 526 ? 5.977 48.312 16.688 1 93.19 526 PRO A C 1
ATOM 3868 O O . PRO A 1 526 ? 6.281 48.156 15.508 1 93.19 526 PRO A O 1
ATOM 3871 N N . VAL A 1 527 ? 6.773 48 17.781 1 94.62 527 VAL A N 1
ATOM 3872 C CA . VAL A 1 527 ? 8.086 47.406 17.516 1 94.62 527 VAL A CA 1
ATOM 3873 C C . VAL A 1 527 ? 8.219 46.094 18.281 1 94.62 527 VAL A C 1
ATOM 3875 O O . VAL A 1 527 ? 7.383 45.75 19.125 1 94.62 527 VAL A O 1
ATOM 3878 N N . VAL A 1 528 ? 9.227 45.312 17.844 1 93.62 528 VAL A N 1
ATOM 3879 C CA . VAL A 1 528 ? 9.602 44.062 18.469 1 93.62 528 VAL A CA 1
ATOM 3880 C C . VAL A 1 528 ? 10.992 44.188 19.078 1 93.62 528 VAL A C 1
ATOM 3882 O O . VAL A 1 528 ? 11.891 44.781 18.5 1 93.62 528 VAL A O 1
ATOM 3885 N N . LEU A 1 529 ? 11.133 43.656 20.297 1 93 529 LEU A N 1
ATOM 3886 C CA . LEU A 1 529 ? 12.445 43.531 20.906 1 93 529 LEU A CA 1
ATOM 3887 C C . LEU A 1 529 ? 12.875 42.062 20.938 1 93 529 LEU A C 1
ATOM 3889 O O . LEU A 1 529 ? 12.078 41.188 21.281 1 93 529 LEU A O 1
ATOM 3893 N N . LYS A 1 530 ? 14.07 41.781 20.484 1 91 530 LYS A N 1
ATOM 3894 C CA . LYS A 1 530 ? 14.664 40.469 20.562 1 91 530 LYS A CA 1
ATOM 3895 C C . LYS A 1 530 ? 16.047 40.531 21.188 1 91 530 LYS A C 1
ATOM 3897 O O . LYS A 1 530 ? 16.859 41.406 20.859 1 91 530 LYS A O 1
ATOM 3902 N N . ILE A 1 531 ? 16.234 39.625 22.109 1 88.19 531 ILE A N 1
ATOM 3903 C CA . ILE A 1 531 ? 17.578 39.531 22.672 1 88.19 531 ILE A CA 1
ATOM 3904 C C . ILE A 1 531 ? 18.562 39.125 21.594 1 88.19 531 ILE A C 1
ATOM 3906 O O . ILE A 1 531 ? 18.25 38.312 20.734 1 88.19 531 ILE A O 1
ATOM 3910 N N . ALA A 1 532 ? 19.656 39.875 21.547 1 85.56 532 ALA A N 1
ATOM 3911 C CA . ALA A 1 532 ? 20.672 39.562 20.562 1 85.56 532 ALA A CA 1
ATOM 3912 C C . ALA A 1 532 ? 21.859 38.844 21.203 1 85.56 532 ALA A C 1
ATOM 3914 O O . ALA A 1 532 ? 22.219 39.125 22.344 1 85.56 532 ALA A O 1
ATOM 3915 N N . GLY A 1 533 ? 22.438 37.875 20.609 1 77.12 533 GLY A N 1
ATOM 3916 C CA . GLY A 1 533 ? 23.625 37.219 21.078 1 77.12 533 GLY A CA 1
ATOM 3917 C C . GLY A 1 533 ? 23.969 35.969 20.266 1 77.12 533 GLY A C 1
ATOM 3918 O O . GLY A 1 533 ? 23.078 35.312 19.734 1 77.12 533 GLY A O 1
ATOM 3919 N N . ASP A 1 534 ? 25.344 35.906 20.312 1 71.19 534 ASP A N 1
ATOM 3920 C CA . ASP A 1 534 ? 25.859 34.719 19.672 1 71.19 534 ASP A CA 1
ATOM 3921 C C . ASP A 1 534 ? 25.547 33.469 20.5 1 71.19 534 ASP A C 1
ATOM 3923 O O . ASP A 1 534 ? 25.453 33.531 21.734 1 71.19 534 ASP A O 1
ATOM 3927 N N . GLU A 1 535 ? 24.875 32.469 20.047 1 66.38 535 GLU A N 1
ATOM 3928 C CA . GLU A 1 535 ? 24.672 31.172 20.688 1 66.38 535 GLU A CA 1
ATOM 3929 C C . GLU A 1 535 ? 23.25 31.031 21.234 1 66.38 535 GLU A C 1
ATOM 3931 O O . GLU A 1 535 ? 22.938 30.062 21.938 1 66.38 535 GLU A O 1
ATOM 3936 N N . ILE A 1 536 ? 22.641 32.281 21.281 1 65.38 536 ILE A N 1
ATOM 3937 C CA . ILE A 1 536 ? 21.281 32.156 21.781 1 65.38 536 ILE A CA 1
ATOM 3938 C C . ILE A 1 536 ? 20.359 31.641 20.672 1 65.38 536 ILE A C 1
ATOM 3940 O O . ILE A 1 536 ? 19.984 32.406 19.781 1 65.38 536 ILE A O 1
ATOM 3944 N N . ALA A 1 537 ? 20.156 30.297 20.859 1 63.22 537 ALA A N 1
ATOM 3945 C CA . ALA A 1 537 ? 19.156 29.688 19.984 1 63.22 537 ALA A CA 1
ATOM 3946 C C . ALA A 1 537 ? 17.766 29.688 20.656 1 63.22 537 ALA A C 1
ATOM 3948 O O . ALA A 1 537 ? 17.656 29.906 21.859 1 63.22 537 ALA A O 1
ATOM 3949 N N . HIS A 1 538 ? 16.609 29.938 19.984 1 65.5 538 HIS A N 1
ATOM 3950 C CA . HIS A 1 538 ? 15.219 29.828 20.391 1 65.5 538 HIS A CA 1
ATOM 3951 C C . HIS A 1 538 ? 14.859 30.891 21.422 1 65.5 538 HIS A C 1
ATOM 3953 O O . HIS A 1 538 ? 14.422 30.562 22.531 1 65.5 538 HIS A O 1
ATOM 3959 N N . LYS A 1 539 ? 14.984 32 21.141 1 75.81 539 LYS A N 1
ATOM 3960 C CA . LYS A 1 539 ? 14.844 33.188 21.984 1 75.81 539 LYS A CA 1
ATOM 3961 C C . LYS A 1 539 ? 13.477 33.25 22.656 1 75.81 539 LYS A C 1
ATOM 3963 O O . LYS A 1 539 ? 13.375 33.656 23.812 1 75.81 539 LYS A O 1
ATOM 3968 N N . SER A 1 540 ? 12.508 32.75 21.969 1 68.88 540 SER A N 1
ATOM 3969 C CA . SER A 1 540 ? 11.156 32.812 22.5 1 68.88 540 SER A CA 1
ATOM 3970 C C . SER A 1 540 ? 11.008 31.938 23.734 1 68.88 540 SER A C 1
ATOM 3972 O O . SER A 1 540 ? 10.281 32.281 24.672 1 68.88 540 SER A O 1
ATOM 3974 N N . ASP A 1 541 ? 11.781 30.875 23.828 1 65.88 541 ASP A N 1
ATOM 3975 C CA . ASP A 1 541 ? 11.672 29.891 24.906 1 65.88 541 ASP A CA 1
ATOM 3976 C C . ASP A 1 541 ? 12.203 30.469 26.219 1 65.88 541 ASP A C 1
ATOM 3978 O O . ASP A 1 541 ? 11.789 30.047 27.297 1 65.88 541 ASP A O 1
ATOM 3982 N N . ILE A 1 542 ? 13.016 31.516 26.078 1 70.62 542 ILE A N 1
ATOM 3983 C CA . ILE A 1 542 ? 13.648 32.031 27.281 1 70.62 542 ILE A CA 1
ATOM 3984 C C . ILE A 1 542 ? 13.141 33.438 27.562 1 70.62 542 ILE A C 1
ATOM 3986 O O . ILE A 1 542 ? 13.773 34.219 28.297 1 70.62 542 ILE A O 1
ATOM 3990 N N . GLY A 1 543 ? 12.094 33.812 26.781 1 76.31 543 GLY A N 1
ATOM 3991 C CA . GLY A 1 543 ? 11.508 35.125 26.984 1 76.31 543 GLY A CA 1
ATOM 3992 C C . GLY A 1 543 ? 12.297 36.219 26.328 1 76.31 543 GLY A C 1
ATOM 3993 O O . GLY A 1 543 ? 12.234 37.375 26.75 1 76.31 543 GLY A O 1
ATOM 3994 N N . GLY A 1 544 ? 13.016 35.938 25.438 1 81.19 544 GLY A N 1
ATOM 3995 C CA . GLY A 1 544 ? 13.906 36.875 24.781 1 81.19 544 GLY A CA 1
ATOM 3996 C C . GLY A 1 544 ? 13.25 37.625 23.641 1 81.19 544 GLY A C 1
ATOM 3997 O O . GLY A 1 544 ? 13.93 38.281 22.859 1 81.19 544 GLY A O 1
ATOM 3998 N N . VAL A 1 545 ? 11.914 37.438 23.516 1 85.69 545 VAL A N 1
ATOM 3999 C CA . VAL A 1 545 ? 11.195 38.156 22.453 1 85.69 545 VAL A CA 1
ATOM 4000 C C . VAL A 1 545 ? 9.977 38.844 23.047 1 85.69 545 VAL A C 1
ATOM 4002 O O . VAL A 1 545 ? 9.227 38.281 23.828 1 85.69 545 VAL A O 1
ATOM 4005 N N . ARG A 1 546 ? 9.844 40.062 22.766 1 86.81 546 ARG A N 1
ATOM 4006 C CA . ARG A 1 546 ? 8.68 40.875 23.141 1 86.81 546 ARG A CA 1
ATOM 4007 C C . ARG A 1 546 ? 8.039 41.5 21.906 1 86.81 546 ARG A C 1
ATOM 4009 O O . ARG A 1 546 ? 8.711 42.188 21.141 1 86.81 546 ARG A O 1
ATOM 4016 N N . LEU A 1 547 ? 6.773 41.25 21.797 1 84.81 547 LEU A N 1
ATOM 4017 C CA . LEU A 1 547 ? 6.102 41.656 20.562 1 84.81 547 LEU A CA 1
ATOM 4018 C C . LEU A 1 547 ? 5.152 42.844 20.812 1 84.81 547 LEU A C 1
ATOM 4020 O O . LEU A 1 547 ? 4.785 43.094 21.969 1 84.81 547 LEU A O 1
ATOM 4024 N N . ALA A 1 548 ? 4.84 43.562 19.797 1 85.12 548 ALA A N 1
ATOM 4025 C CA . ALA A 1 548 ? 3.742 44.531 19.703 1 85.12 548 ALA A CA 1
ATOM 4026 C C . ALA A 1 548 ? 3.895 45.625 20.75 1 85.12 548 ALA A C 1
ATOM 4028 O O . ALA A 1 548 ? 2.939 45.969 21.453 1 85.12 548 ALA A O 1
ATOM 4029 N N . LEU A 1 549 ? 5.09 46.094 20.875 1 89.88 549 LEU A N 1
ATOM 4030 C CA . LEU A 1 549 ? 5.32 47.188 21.781 1 89.88 549 LEU A CA 1
ATOM 4031 C C . LEU A 1 549 ? 4.867 48.531 21.172 1 89.88 549 LEU A C 1
ATOM 4033 O O . LEU A 1 549 ? 5.445 48.969 20.172 1 89.88 549 LEU A O 1
ATOM 4037 N N . ALA A 1 550 ? 3.955 49.188 21.766 1 90 550 ALA A N 1
ATOM 4038 C CA . ALA A 1 550 ? 3.166 50.188 21.094 1 90 550 ALA A CA 1
ATOM 4039 C C . ALA A 1 550 ? 3.773 51.594 21.312 1 90 550 ALA A C 1
ATOM 4041 O O . ALA A 1 550 ? 3.449 52.531 20.578 1 90 550 ALA A O 1
ATOM 4042 N N . ASP A 1 551 ? 4.617 51.75 22.406 1 92.12 551 ASP A N 1
ATOM 4043 C CA . ASP A 1 551 ? 5.141 53.094 22.703 1 92.12 551 ASP A CA 1
ATOM 4044 C C . ASP A 1 551 ? 6.441 53 23.5 1 92.12 551 ASP A C 1
ATOM 4046 O O . ASP A 1 551 ? 6.918 51.906 23.797 1 92.12 551 ASP A O 1
ATOM 4050 N N . ALA A 1 552 ? 6.93 54.188 23.812 1 94.81 552 ALA A N 1
ATOM 4051 C CA . ALA A 1 552 ? 8.234 54.312 24.453 1 94.81 552 ALA A CA 1
ATOM 4052 C C . ALA A 1 552 ? 8.227 53.625 25.828 1 94.81 552 ALA A C 1
ATOM 4054 O O . ALA A 1 552 ? 9.195 53 26.219 1 94.81 552 ALA A O 1
ATOM 4055 N N . ASP A 1 553 ? 7.191 53.812 26.469 1 94.38 553 ASP A N 1
ATOM 4056 C CA . ASP A 1 553 ? 7.094 53.25 27.812 1 94.38 553 ASP A CA 1
ATOM 4057 C C . ASP A 1 553 ? 7.062 51.719 27.75 1 94.38 553 ASP A C 1
ATOM 4059 O O . ASP A 1 553 ? 7.699 51.062 28.562 1 94.38 553 ASP A O 1
ATOM 4063 N N . ALA A 1 554 ? 6.312 51.25 26.828 1 94 554 ALA A N 1
ATOM 4064 C CA . ALA A 1 554 ? 6.246 49.812 26.625 1 94 554 ALA A CA 1
ATOM 4065 C C . ALA A 1 554 ? 7.617 49.219 26.281 1 94 554 ALA A C 1
ATOM 4067 O O . ALA A 1 554 ? 7.977 48.125 26.719 1 94 554 ALA A O 1
ATOM 4068 N N . VAL A 1 555 ? 8.336 49.906 25.531 1 96.19 555 VAL A N 1
ATOM 4069 C CA . VAL A 1 555 ? 9.664 49.469 25.094 1 96.19 555 VAL A CA 1
ATOM 4070 C C . VAL A 1 555 ? 10.609 49.438 26.297 1 96.19 555 VAL A C 1
ATOM 4072 O O . VAL A 1 555 ? 11.367 48.469 26.469 1 96.19 555 VAL A O 1
ATOM 4075 N N . ARG A 1 556 ? 10.578 50.5 27.078 1 95.19 556 ARG A N 1
ATOM 4076 C CA . ARG A 1 556 ? 11.445 50.594 28.25 1 95.19 556 ARG A CA 1
ATOM 4077 C C . ARG A 1 556 ? 11.172 49.438 29.219 1 95.19 556 ARG A C 1
ATOM 4079 O O . ARG A 1 556 ? 12.102 48.781 29.688 1 95.19 556 ARG A O 1
ATOM 4086 N N . THR A 1 557 ? 9.953 49.25 29.422 1 94.56 557 THR A N 1
ATOM 4087 C CA . THR A 1 557 ? 9.539 48.188 30.328 1 94.56 557 THR A CA 1
ATOM 4088 C C . THR A 1 557 ? 9.938 46.812 29.781 1 94.56 557 THR A C 1
ATOM 4090 O O . THR A 1 557 ? 10.461 46 30.516 1 94.56 557 THR A O 1
ATOM 4093 N N . ALA A 1 558 ? 9.656 46.625 28.547 1 94.31 558 ALA A N 1
ATOM 4094 C CA . ALA A 1 558 ? 9.953 45.344 27.906 1 94.31 558 ALA A CA 1
ATOM 4095 C C . ALA A 1 558 ? 11.453 45.062 27.906 1 94.31 558 ALA A C 1
ATOM 4097 O O . ALA A 1 558 ? 11.875 43.938 28.062 1 94.31 558 ALA A O 1
ATOM 4098 N N . TYR A 1 559 ? 12.227 46.062 27.656 1 94.56 559 TYR A N 1
ATOM 4099 C CA . TYR A 1 559 ? 13.68 45.938 27.656 1 94.56 559 TYR A CA 1
ATOM 4100 C C . TYR A 1 559 ? 14.172 45.406 29 1 94.56 559 TYR A C 1
ATOM 4102 O O . TYR A 1 559 ? 14.922 44.438 29.062 1 94.56 559 TYR A O 1
ATOM 4110 N N . ASP A 1 560 ? 13.695 46 30.016 1 92.56 560 ASP A N 1
ATOM 4111 C CA . ASP A 1 560 ? 14.133 45.625 31.375 1 92.56 560 ASP A CA 1
ATOM 4112 C C . ASP A 1 560 ? 13.648 44.25 31.734 1 92.56 560 ASP A C 1
ATOM 4114 O O . ASP A 1 560 ? 14.398 43.438 32.312 1 92.56 560 ASP A O 1
ATOM 4118 N N . GLU A 1 561 ? 12.461 44.031 31.422 1 91.69 561 GLU A N 1
ATOM 4119 C CA . GLU A 1 561 ? 11.883 42.719 31.734 1 91.69 561 GLU A CA 1
ATOM 4120 C C . GLU A 1 561 ? 12.57 41.625 30.969 1 91.69 561 GLU A C 1
ATOM 4122 O O . GLU A 1 561 ? 12.789 40.531 31.484 1 91.69 561 GLU A O 1
ATOM 4127 N N . MET A 1 562 ? 12.773 41.844 29.797 1 90.94 562 MET A N 1
ATOM 4128 C CA . MET A 1 562 ? 13.438 40.875 28.938 1 90.94 562 MET A CA 1
ATOM 4129 C C . MET A 1 562 ? 14.836 40.562 29.453 1 90.94 562 MET A C 1
ATOM 4131 O O . MET A 1 562 ? 15.227 39.375 29.516 1 90.94 562 MET A O 1
ATOM 4135 N N . LEU A 1 563 ? 15.57 41.469 29.828 1 89.06 563 LEU A N 1
ATOM 4136 C CA . LEU A 1 563 ? 16.922 41.25 30.344 1 89.06 563 LEU A CA 1
ATOM 4137 C C . LEU A 1 563 ? 16.875 40.469 31.641 1 89.06 563 LEU A C 1
ATOM 4139 O O . LEU A 1 563 ? 17.734 39.594 31.875 1 89.06 563 LEU A O 1
ATOM 4143 N N . ALA A 1 564 ? 15.945 40.781 32.375 1 88.06 564 ALA A N 1
ATOM 4144 C CA . ALA A 1 564 ? 15.797 40.062 33.625 1 88.06 564 ALA A CA 1
ATOM 4145 C C . ALA A 1 564 ? 15.508 38.562 33.375 1 88.06 564 ALA A C 1
ATOM 4147 O O . ALA A 1 564 ? 16.062 37.688 34.031 1 88.06 564 ALA A O 1
ATOM 4148 N N . ALA A 1 565 ? 14.641 38.406 32.438 1 85 565 ALA A N 1
ATOM 4149 C CA . ALA A 1 565 ? 14.227 37.062 32.094 1 85 565 ALA A CA 1
ATOM 4150 C C . ALA A 1 565 ? 15.391 36.25 31.547 1 85 565 ALA A C 1
ATOM 4152 O O . ALA A 1 565 ? 15.578 35.094 31.906 1 85 565 ALA A O 1
ATOM 4153 N N . VAL A 1 566 ? 16.125 36.812 30.672 1 85.44 566 VAL A N 1
ATOM 4154 C CA . VAL A 1 566 ? 17.172 36.062 29.984 1 85.44 566 VAL A CA 1
ATOM 4155 C C . VAL A 1 566 ? 18.359 35.844 30.922 1 85.44 566 VAL A C 1
ATOM 4157 O O . VAL A 1 566 ? 19.125 34.906 30.766 1 85.44 566 VAL A O 1
ATOM 4160 N N . GLN A 1 567 ? 18.5 36.656 31.875 1 82.38 567 GLN A N 1
ATOM 4161 C CA . GLN A 1 567 ? 19.547 36.469 32.875 1 82.38 567 GLN A CA 1
ATOM 4162 C C . GLN A 1 567 ? 19.281 35.219 33.719 1 82.38 567 GLN A C 1
ATOM 4164 O O . GLN A 1 567 ? 20.234 34.531 34.094 1 82.38 567 GLN A O 1
ATOM 4169 N N . VAL A 1 568 ? 18.141 35.031 33.906 1 81.44 568 VAL A N 1
ATOM 4170 C CA . VAL A 1 568 ? 17.75 33.844 34.656 1 81.44 568 VAL A CA 1
ATOM 4171 C C . VAL A 1 568 ? 18.094 32.594 33.844 1 81.44 568 VAL A C 1
ATOM 4173 O O . VAL A 1 568 ? 18.422 31.531 34.406 1 81.44 568 VAL A O 1
ATOM 4176 N N . ALA A 1 569 ? 18 32.75 32.625 1 77.94 569 ALA A N 1
ATOM 4177 C CA . ALA A 1 569 ? 18.281 31.625 31.75 1 77.94 569 ALA A CA 1
ATOM 4178 C C . ALA A 1 569 ? 19.781 31.5 31.484 1 77.94 569 ALA A C 1
ATOM 4180 O O . ALA A 1 569 ? 20.219 30.641 30.719 1 77.94 569 ALA A O 1
ATOM 4181 N N . GLY A 1 570 ? 20.562 32.438 32.031 1 79.19 570 GLY A N 1
ATOM 4182 C CA . GLY A 1 570 ? 22.016 32.344 31.984 1 79.19 570 GLY A CA 1
ATOM 4183 C C . GLY A 1 570 ? 22.625 33.156 30.844 1 79.19 570 GLY A C 1
ATOM 4184 O O . GLY A 1 570 ? 23.812 33 30.531 1 79.19 570 GLY A O 1
ATOM 4185 N N . VAL A 1 571 ? 21.812 33.875 30.203 1 79.12 571 VAL A N 1
ATOM 4186 C CA . VAL A 1 571 ? 22.312 34.719 29.109 1 79.12 571 VAL A CA 1
ATOM 4187 C C . VAL A 1 571 ? 22.875 36.031 29.641 1 79.12 571 VAL A C 1
ATOM 4189 O O . VAL A 1 571 ? 22.219 36.719 30.422 1 79.12 571 VAL A O 1
ATOM 4192 N N . LYS A 1 572 ? 24.141 36.375 29.266 1 74.5 572 LYS A N 1
ATOM 4193 C CA . LYS A 1 572 ? 24.844 37.531 29.812 1 74.5 572 LYS A CA 1
ATOM 4194 C C . LYS A 1 572 ? 24.719 38.75 28.891 1 74.5 572 LYS A C 1
ATOM 4196 O O . LYS A 1 572 ? 24.969 39.875 29.312 1 74.5 572 LYS A O 1
ATOM 4201 N N . SER A 1 573 ? 24.188 38.531 27.734 1 78.81 573 SER A N 1
ATOM 4202 C CA . SER A 1 573 ? 24.141 39.594 26.75 1 78.81 573 SER A CA 1
ATOM 4203 C C . SER A 1 573 ? 23.109 40.656 27.156 1 78.81 573 SER A C 1
ATOM 4205 O O . SER A 1 573 ? 22.062 40.344 27.719 1 78.81 573 SER A O 1
ATOM 4207 N N . ARG A 1 574 ? 23.438 41.906 26.922 1 81.31 574 ARG A N 1
ATOM 4208 C CA . ARG A 1 574 ? 22.516 43 27.172 1 81.31 574 ARG A CA 1
ATOM 4209 C C . ARG A 1 574 ? 22.094 43.656 25.859 1 81.31 574 ARG A C 1
ATOM 4211 O O . ARG A 1 574 ? 21.344 44.656 25.875 1 81.31 574 ARG A O 1
ATOM 4218 N N . THR A 1 575 ? 22.609 43.094 24.891 1 88.44 575 THR A N 1
ATOM 4219 C CA . THR A 1 575 ? 22.312 43.688 23.578 1 88.44 575 THR A CA 1
ATOM 4220 C C . THR A 1 575 ? 20.969 43.156 23.062 1 88.44 575 THR A C 1
ATOM 4222 O O . THR A 1 575 ? 20.672 41.969 23.141 1 88.44 575 THR A O 1
ATOM 4225 N N . VAL A 1 576 ? 20.156 44.094 22.609 1 91.94 576 VAL A N 1
ATOM 4226 C CA . VAL A 1 576 ? 18.797 43.781 22.141 1 91.94 576 VAL A CA 1
ATOM 4227 C C . VAL A 1 576 ? 18.609 44.312 20.734 1 91.94 576 VAL A C 1
ATOM 4229 O O . VAL A 1 576 ? 19.156 45.375 20.375 1 91.94 576 VAL A O 1
ATOM 4232 N N . LEU A 1 577 ? 17.859 43.562 20 1 92.38 577 LEU A N 1
ATOM 4233 C CA . LEU A 1 577 ? 17.5 44 18.656 1 92.38 577 LEU A CA 1
ATOM 4234 C C . LEU A 1 577 ? 16.109 44.656 18.641 1 92.38 577 LEU A C 1
ATOM 4236 O O . LEU A 1 577 ? 15.156 44.094 19.188 1 92.38 577 LEU A O 1
ATOM 4240 N N . VAL A 1 578 ? 16.078 45.844 18.062 1 94.69 578 VAL A N 1
ATOM 4241 C CA . VAL A 1 578 ? 14.797 46.531 17.875 1 94.69 578 VAL A CA 1
ATOM 4242 C C . VAL A 1 578 ? 14.375 46.438 16.406 1 94.69 578 VAL A C 1
ATOM 4244 O O . VAL A 1 578 ? 15.133 46.812 15.508 1 94.69 578 VAL A O 1
ATOM 4247 N N . GLN A 1 579 ? 13.18 45.906 16.156 1 94.44 579 GLN A N 1
ATOM 4248 C CA . GLN A 1 579 ? 12.648 45.75 14.805 1 94.44 579 GLN A CA 1
ATOM 4249 C C . GLN A 1 579 ? 11.211 46.219 14.703 1 94.44 579 GLN A C 1
ATOM 4251 O O . GLN A 1 579 ? 10.469 46.219 15.688 1 94.44 579 GLN A O 1
ATOM 4256 N N . PRO A 1 580 ? 10.836 46.75 13.539 1 94.31 580 PRO A N 1
ATOM 4257 C CA . PRO A 1 580 ? 9.414 47.062 13.375 1 94.31 580 PRO A CA 1
ATOM 4258 C C . PRO A 1 580 ? 8.539 45.812 13.367 1 94.31 580 PRO A C 1
ATOM 4260 O O . PRO A 1 580 ? 8.93 44.781 12.828 1 94.31 580 PRO A O 1
ATOM 4263 N N . MET A 1 581 ? 7.426 45.969 14.008 1 91.25 581 MET A N 1
ATOM 4264 C CA . MET A 1 581 ? 6.461 44.875 13.93 1 91.25 581 MET A CA 1
ATOM 4265 C C . MET A 1 581 ? 5.918 44.719 12.516 1 91.25 581 MET A C 1
ATOM 4267 O O . MET A 1 581 ? 5.664 45.719 11.836 1 91.25 581 MET A O 1
ATOM 4271 N N . ARG A 1 582 ? 5.781 43.562 12.031 1 88.56 582 ARG A N 1
ATOM 4272 C CA . ARG A 1 582 ? 5.168 43.25 10.742 1 88.56 582 ARG A CA 1
ATOM 4273 C C . ARG A 1 582 ? 3.77 42.688 10.922 1 88.56 582 ARG A C 1
ATOM 4275 O O . ARG A 1 582 ? 3.514 41.938 11.883 1 88.56 582 ARG A O 1
ATOM 4282 N N . PRO A 1 583 ? 2.879 43.031 9.938 1 78.94 583 PRO A N 1
ATOM 4283 C CA . PRO A 1 583 ? 1.556 42.406 10 1 78.94 583 PRO A CA 1
ATOM 4284 C C . PRO A 1 583 ? 1.613 40.906 9.859 1 78.94 583 PRO A C 1
ATOM 4286 O O . PRO A 1 583 ? 2.625 40.344 9.406 1 78.94 583 PRO A O 1
ATOM 4289 N N . LEU A 1 584 ? 0.494 40.344 10.227 1 74.19 584 LEU A N 1
ATOM 4290 C CA . LEU A 1 584 ? 0.412 38.875 10.156 1 74.19 584 LEU A CA 1
ATOM 4291 C C . LEU A 1 584 ? 0.567 38.406 8.727 1 74.19 584 LEU A C 1
ATOM 4293 O O . LEU A 1 584 ? 0.039 39 7.793 1 74.19 584 LEU A O 1
ATOM 4297 N N . GLY A 1 585 ? 1.32 37.344 8.469 1 78.5 585 GLY A N 1
ATOM 4298 C CA . GLY A 1 585 ? 1.505 36.656 7.211 1 78.5 585 GLY A CA 1
ATOM 4299 C C . GLY A 1 585 ? 1.773 35.188 7.391 1 78.5 585 GLY A C 1
ATOM 4300 O O . GLY A 1 585 ? 1.685 34.656 8.5 1 78.5 585 GLY A O 1
ATOM 4301 N N . THR A 1 586 ? 1.938 34.531 6.23 1 82.88 586 THR A N 1
ATOM 4302 C CA . THR A 1 586 ? 2.334 33.125 6.309 1 82.88 586 THR A CA 1
ATOM 4303 C C . THR A 1 586 ? 3.824 33 6.609 1 82.88 586 THR A C 1
ATOM 4305 O O . THR A 1 586 ? 4.645 33.719 6.008 1 82.88 586 THR A O 1
ATOM 4308 N N . GLU A 1 587 ? 4.105 32.25 7.609 1 86.12 587 GLU A N 1
ATOM 4309 C CA . GLU A 1 587 ? 5.5 32.062 8 1 86.12 587 GLU A CA 1
ATOM 4310 C C . GLU A 1 587 ? 6.055 30.75 7.492 1 86.12 587 GLU A C 1
ATOM 4312 O O . GLU A 1 587 ? 5.395 29.719 7.59 1 86.12 587 GLU A O 1
ATOM 4317 N N . LEU A 1 588 ? 7.27 30.797 6.914 1 90 588 LEU A N 1
ATOM 4318 C CA . LEU A 1 588 ? 7.977 29.609 6.449 1 90 588 LEU A CA 1
ATOM 4319 C C . LEU A 1 588 ? 9.305 29.453 7.18 1 90 588 LEU A C 1
ATOM 4321 O O . LEU A 1 588 ? 9.859 30.422 7.695 1 90 588 LEU A O 1
ATOM 4325 N N . LEU A 1 589 ? 9.656 28.266 7.359 1 90.25 589 LEU A N 1
ATOM 4326 C CA . LEU A 1 589 ? 11.039 27.938 7.684 1 90.25 589 LEU A CA 1
ATOM 4327 C C . LEU A 1 589 ? 11.82 27.578 6.426 1 90.25 589 LEU A C 1
ATOM 4329 O O . LEU A 1 589 ? 11.398 26.719 5.652 1 90.25 589 LEU A O 1
ATOM 4333 N N . VAL A 1 590 ? 12.82 28.266 6.156 1 94.06 590 VAL A N 1
ATOM 4334 C CA . VAL A 1 590 ? 13.727 27.984 5.051 1 94.06 590 VAL A CA 1
ATOM 4335 C C . VAL A 1 590 ? 15.148 27.828 5.574 1 94.06 590 VAL A C 1
ATOM 4337 O O . VAL A 1 590 ? 15.703 28.75 6.176 1 94.06 590 VAL A O 1
ATOM 4340 N N . GLY A 1 591 ? 15.656 26.688 5.406 1 94.12 591 GLY A N 1
ATOM 4341 C CA . GLY A 1 591 ? 16.984 26.438 5.926 1 94.12 591 GLY A CA 1
ATOM 4342 C C . GLY A 1 591 ? 17.828 25.547 5.031 1 94.12 591 GLY A C 1
ATOM 4343 O O . GLY A 1 591 ? 17.281 24.781 4.23 1 94.12 591 GLY A O 1
ATOM 4344 N N . VAL A 1 592 ? 19.109 25.688 5.094 1 95.38 592 VAL A N 1
ATOM 4345 C CA . VAL A 1 592 ? 20.078 24.797 4.469 1 95.38 592 VAL A CA 1
ATOM 4346 C C . VAL A 1 592 ? 20.953 24.141 5.543 1 95.38 592 VAL A C 1
ATOM 4348 O O . VAL A 1 592 ? 21.594 24.844 6.332 1 95.38 592 VAL A O 1
ATOM 4351 N N . VAL A 1 593 ? 20.859 22.875 5.617 1 93.75 593 VAL A N 1
ATOM 4352 C CA . VAL A 1 593 ? 21.625 22.141 6.613 1 93.75 593 VAL A CA 1
ATOM 4353 C C . VAL A 1 593 ? 22.547 21.141 5.922 1 93.75 593 VAL A C 1
ATOM 4355 O O . VAL A 1 593 ? 22.203 20.562 4.891 1 93.75 593 VAL A O 1
ATOM 4358 N N . ARG A 1 594 ? 23.641 20.844 6.52 1 92.38 594 ARG A N 1
ATOM 4359 C CA . ARG A 1 594 ? 24.578 19.906 5.922 1 92.38 594 ARG A CA 1
ATOM 4360 C C . ARG A 1 594 ? 24.234 18.469 6.316 1 92.38 594 ARG A C 1
ATOM 4362 O O . ARG A 1 594 ? 24.25 18.125 7.5 1 92.38 594 ARG A O 1
ATOM 4369 N N . ASP A 1 595 ? 23.906 17.703 5.309 1 90.06 595 ASP A N 1
ATOM 4370 C CA . ASP A 1 595 ? 23.75 16.266 5.461 1 90.06 595 ASP A CA 1
ATOM 4371 C C . ASP A 1 595 ? 25.109 15.555 5.41 1 90.06 595 ASP A C 1
ATOM 4373 O O . ASP A 1 595 ? 25.938 15.859 4.555 1 90.06 595 ASP A O 1
ATOM 4377 N N . PRO A 1 596 ? 25.328 14.617 6.266 1 86.5 596 PRO A N 1
ATOM 4378 C CA . PRO A 1 596 ? 26.625 13.969 6.328 1 86.5 596 PRO A CA 1
ATOM 4379 C C . PRO A 1 596 ? 26.969 13.188 5.055 1 86.5 596 PRO A C 1
ATOM 4381 O O . PRO A 1 596 ? 28.141 12.992 4.738 1 86.5 596 PRO A O 1
ATOM 4384 N N . VAL A 1 597 ? 26.016 12.781 4.312 1 88.31 597 VAL A N 1
ATOM 4385 C CA . VAL A 1 597 ? 26.25 11.945 3.143 1 88.31 597 VAL A CA 1
ATOM 4386 C C . VAL A 1 597 ? 26.094 12.766 1.869 1 88.31 597 VAL A C 1
ATOM 4388 O O . VAL A 1 597 ? 26.922 12.688 0.96 1 88.31 597 VAL A O 1
ATOM 4391 N N . TRP A 1 598 ? 25.141 13.711 1.833 1 92.81 598 TRP A N 1
ATOM 4392 C CA . TRP A 1 598 ? 24.734 14.289 0.556 1 92.81 598 TRP A CA 1
ATOM 4393 C C . TRP A 1 598 ? 25.109 15.766 0.485 1 92.81 598 TRP A C 1
ATOM 4395 O O . TRP A 1 598 ? 24.984 16.391 -0.569 1 92.81 598 TRP A O 1
ATOM 4405 N N . GLY A 1 599 ? 25.578 16.297 1.646 1 92 599 GLY A N 1
ATOM 4406 C CA . GLY A 1 599 ? 26 17.688 1.638 1 92 599 GLY A CA 1
ATOM 4407 C C . GLY A 1 599 ? 24.875 18.656 1.977 1 92 599 GLY A C 1
ATOM 4408 O O . GLY A 1 599 ? 24.016 18.344 2.797 1 92 599 GLY A O 1
ATOM 4409 N N . LEU A 1 600 ? 24.984 19.859 1.464 1 95.19 600 LEU A N 1
ATOM 4410 C CA . LEU A 1 600 ? 24.016 20.891 1.803 1 95.19 600 LEU A CA 1
ATOM 4411 C C . LEU A 1 600 ? 22.609 20.516 1.316 1 95.19 600 LEU A C 1
ATOM 4413 O O . LEU A 1 600 ? 22.438 20.172 0.149 1 95.19 600 LEU A O 1
ATOM 4417 N N . THR A 1 601 ? 21.641 20.625 2.195 1 95.69 601 THR A N 1
ATOM 4418 C CA . THR A 1 601 ? 20.266 20.234 1.924 1 95.69 601 THR A CA 1
ATOM 4419 C C . THR A 1 601 ? 19.297 21.344 2.328 1 95.69 601 THR A C 1
ATOM 4421 O O . THR A 1 601 ? 19.281 21.766 3.482 1 95.69 601 THR A O 1
ATOM 4424 N N . LEU A 1 602 ? 18.516 21.781 1.366 1 96.44 602 LEU A N 1
ATOM 4425 C CA . LEU A 1 602 ? 17.484 22.797 1.583 1 96.44 602 LEU A CA 1
ATOM 4426 C C . LEU A 1 602 ? 16.25 22.188 2.252 1 96.44 602 LEU A C 1
ATOM 4428 O O . LEU A 1 602 ? 15.781 21.109 1.849 1 96.44 602 LEU A O 1
ATOM 4432 N N . ALA A 1 603 ? 15.805 22.781 3.285 1 94.06 603 ALA A N 1
ATOM 4433 C CA . ALA A 1 603 ? 14.555 22.406 3.951 1 94.06 603 ALA A CA 1
ATOM 4434 C C . ALA A 1 603 ? 13.547 23.562 3.908 1 94.06 603 ALA A C 1
ATOM 4436 O O . ALA A 1 603 ? 13.883 24.703 4.219 1 94.06 603 ALA A O 1
ATOM 4437 N N . ILE A 1 604 ? 12.375 23.297 3.436 1 93.38 604 ILE A N 1
ATOM 4438 C CA . ILE A 1 604 ? 11.273 24.25 3.428 1 93.38 604 ILE A CA 1
ATOM 4439 C C . ILE A 1 604 ? 10.102 23.688 4.227 1 93.38 604 ILE A C 1
ATOM 4441 O O . ILE A 1 604 ? 9.711 22.531 4.039 1 93.38 604 ILE A O 1
ATOM 4445 N N . ALA A 1 605 ? 9.57 24.391 5.102 1 88.5 605 ALA A N 1
ATOM 4446 C CA . ALA A 1 605 ? 8.43 23.984 5.918 1 88.5 605 ALA A CA 1
ATOM 4447 C C . ALA A 1 605 ? 7.559 25.172 6.285 1 88.5 605 ALA A C 1
ATOM 4449 O O . ALA A 1 605 ? 7.996 26.328 6.184 1 88.5 605 ALA A O 1
ATOM 4450 N N . LEU A 1 606 ? 6.379 24.875 6.59 1 81.12 606 LEU A N 1
ATOM 4451 C CA . LEU A 1 606 ? 5.582 25.938 7.203 1 81.12 606 LEU A CA 1
ATOM 4452 C C . LEU A 1 606 ? 6.086 26.25 8.609 1 81.12 606 LEU A C 1
ATOM 4454 O O . LEU A 1 606 ? 6.523 25.359 9.328 1 81.12 606 LEU A O 1
ATOM 4458 N N . GLY A 1 607 ? 6.176 27.453 8.852 1 71.81 607 GLY A N 1
ATOM 4459 C CA . GLY A 1 607 ? 6.758 27.891 10.109 1 71.81 607 GLY A CA 1
ATOM 4460 C C . GLY A 1 607 ? 5.727 28.094 11.203 1 71.81 607 GLY A C 1
ATOM 4461 O O . GLY A 1 607 ? 4.547 27.781 11.016 1 71.81 607 GLY A O 1
ATOM 4462 N N . GLY A 1 608 ? 6.25 28.469 12.234 1 60.53 608 GLY A N 1
ATOM 4463 C CA . GLY A 1 608 ? 5.418 28.781 13.391 1 60.53 608 GLY A CA 1
ATOM 4464 C C . GLY A 1 608 ? 4.93 27.531 14.117 1 60.53 608 GLY A C 1
ATOM 4465 O O . GLY A 1 608 ? 5.711 26.609 14.383 1 60.53 608 GLY A O 1
ATOM 4466 N N . VAL A 1 609 ? 3.783 27.609 14.445 1 57.59 609 VAL A N 1
ATOM 4467 C CA . VAL A 1 609 ? 3.201 26.547 15.25 1 57.59 609 VAL A CA 1
ATOM 4468 C C . VAL A 1 609 ? 3 25.297 14.391 1 57.59 609 VAL A C 1
ATOM 4470 O O . VAL A 1 609 ? 2.91 24.188 14.914 1 57.59 609 VAL A O 1
ATOM 4473 N N . TRP A 1 610 ? 3.115 25.5 13.078 1 60.62 610 TRP A N 1
ATOM 4474 C CA . TRP A 1 610 ? 2.771 24.422 12.164 1 60.62 610 TRP A CA 1
ATOM 4475 C C . TRP A 1 610 ? 3.887 23.375 12.102 1 60.62 610 TRP A C 1
ATOM 4477 O O . TRP A 1 610 ? 3.629 22.188 11.898 1 60.62 610 TRP A O 1
ATOM 4487 N N . VAL A 1 611 ? 5.102 23.875 12.234 1 56.84 611 VAL A N 1
ATOM 4488 C CA . VAL A 1 611 ? 6.262 23.016 12.031 1 56.84 611 VAL A CA 1
ATOM 4489 C C . VAL A 1 611 ? 6.191 21.812 12.977 1 56.84 611 VAL A C 1
ATOM 4491 O O . VAL A 1 611 ? 6.461 20.688 12.578 1 56.84 611 VAL A O 1
ATOM 4494 N N . GLU A 1 612 ? 5.859 22.125 14.102 1 56.38 612 GLU A N 1
ATOM 4495 C CA . GLU A 1 612 ? 5.895 21.062 15.094 1 56.38 612 GLU A CA 1
ATOM 4496 C C . GLU A 1 612 ? 4.672 20.156 14.977 1 56.38 612 GLU A C 1
ATOM 4498 O O . GLU A 1 612 ? 4.742 18.953 15.289 1 56.38 612 GLU A O 1
ATOM 4503 N N . LEU A 1 613 ? 3.727 20.906 14.422 1 59.88 613 LEU A N 1
ATOM 4504 C CA . LEU A 1 613 ? 2.473 20.156 14.43 1 59.88 613 LEU A CA 1
ATOM 4505 C C . LEU A 1 613 ? 2.354 19.281 13.18 1 59.88 613 LEU A C 1
ATOM 4507 O O . LEU A 1 613 ? 1.683 18.25 13.203 1 59.88 613 LEU A O 1
ATOM 4511 N N . MET A 1 614 ? 2.996 19.984 12.242 1 62.09 614 MET A N 1
ATOM 4512 C CA . MET A 1 614 ? 2.885 19.266 10.977 1 62.09 614 MET A CA 1
ATOM 4513 C C . MET A 1 614 ? 4.25 18.781 10.508 1 62.09 614 MET A C 1
ATOM 4515 O O . MET A 1 614 ? 5.227 19.531 10.516 1 62.09 614 MET A O 1
ATOM 4519 N N . ASP A 1 615 ? 4.594 17.672 10.773 1 67.62 615 ASP A N 1
ATOM 4520 C CA . ASP A 1 615 ? 5.816 17.141 10.172 1 67.62 615 ASP A CA 1
ATOM 4521 C C . ASP A 1 615 ? 5.797 17.297 8.656 1 67.62 615 ASP A C 1
ATOM 4523 O O . ASP A 1 615 ? 5.961 16.328 7.926 1 67.62 615 ASP A O 1
ATOM 4527 N N . ASP A 1 616 ? 5.594 18.656 8.266 1 75.69 616 ASP A N 1
ATOM 4528 C CA . ASP A 1 616 ? 5.414 18.969 6.844 1 75.69 616 ASP A CA 1
ATOM 4529 C C . ASP A 1 616 ? 6.648 19.656 6.27 1 75.69 616 ASP A C 1
ATOM 4531 O O . ASP A 1 616 ? 6.629 20.859 6.023 1 75.69 616 ASP A O 1
ATOM 4535 N N . SER A 1 617 ? 7.711 19.125 6.172 1 86.69 617 SER A N 1
ATOM 4536 C CA . SER A 1 617 ? 8.898 19.703 5.551 1 86.69 617 SER A CA 1
ATOM 4537 C C . SER A 1 617 ? 9.266 18.969 4.262 1 86.69 617 SER A C 1
ATOM 4539 O O . SER A 1 617 ? 8.984 17.781 4.121 1 86.69 617 SER A O 1
ATOM 4541 N N . VAL A 1 618 ? 9.75 19.734 3.309 1 91.25 618 VAL A N 1
ATOM 4542 C CA . VAL A 1 618 ? 10.234 19.172 2.055 1 91.25 618 VAL A CA 1
ATOM 4543 C C . VAL A 1 618 ? 11.727 19.453 1.902 1 91.25 618 VAL A C 1
ATOM 4545 O O . VAL A 1 618 ? 12.188 20.562 2.176 1 91.25 618 VAL A O 1
ATOM 4548 N N . LEU A 1 619 ? 12.445 18.469 1.544 1 94.25 619 LEU A N 1
ATOM 4549 C CA . LEU A 1 619 ? 13.891 18.594 1.426 1 94.25 619 LEU A CA 1
ATOM 4550 C C . LEU A 1 619 ? 14.32 18.562 -0.038 1 94.25 619 LEU A C 1
ATOM 4552 O O . LEU A 1 619 ? 13.672 17.922 -0.868 1 94.25 619 LEU A O 1
ATOM 4556 N N . ARG A 1 620 ? 15.367 19.297 -0.347 1 95.75 620 ARG A N 1
ATOM 4557 C CA . ARG A 1 620 ? 16.078 19.25 -1.623 1 95.75 620 ARG A CA 1
ATOM 4558 C C . ARG A 1 620 ? 17.594 19.344 -1.416 1 95.75 620 ARG A C 1
ATOM 4560 O O . ARG A 1 620 ? 18.078 20.234 -0.714 1 95.75 620 ARG A O 1
ATOM 4567 N N . VAL A 1 621 ? 18.281 18.406 -2.004 1 95.19 621 VAL A N 1
ATOM 4568 C CA . VAL A 1 621 ? 19.734 18.422 -1.894 1 95.19 621 VAL A CA 1
ATOM 4569 C C . VAL A 1 621 ? 20.312 19.391 -2.922 1 95.19 621 VAL A C 1
ATOM 4571 O O . VAL A 1 621 ? 19.922 19.375 -4.09 1 95.19 621 VAL A O 1
ATOM 4574 N N . LEU A 1 622 ? 21.281 20.281 -2.48 1 95.25 622 LEU A N 1
ATOM 4575 C CA . LEU A 1 622 ? 21.906 21.25 -3.383 1 95.25 622 LEU A CA 1
ATOM 4576 C C . LEU A 1 622 ? 22.938 20.578 -4.27 1 95.25 622 LEU A C 1
ATOM 4578 O O . LEU A 1 622 ? 23.594 19.609 -3.852 1 95.25 622 LEU A O 1
ATOM 4582 N N . PRO A 1 623 ? 23.094 21.031 -5.512 1 94.44 623 PRO A N 1
ATOM 4583 C CA . PRO A 1 623 ? 22.422 22.203 -6.09 1 94.44 623 PRO A CA 1
ATOM 4584 C C . PRO A 1 623 ? 21 21.891 -6.566 1 94.44 623 PRO A C 1
ATOM 4586 O O . PRO A 1 623 ? 20.672 20.734 -6.805 1 94.44 623 PRO A O 1
ATOM 4589 N N . VAL A 1 624 ? 20.172 22.922 -6.668 1 95.69 624 VAL A N 1
ATOM 4590 C CA . VAL A 1 624 ? 18.781 22.766 -7.086 1 95.69 624 VAL A CA 1
ATOM 4591 C C . VAL A 1 624 ? 18.422 23.844 -8.102 1 95.69 624 VAL A C 1
ATOM 4593 O O . VAL A 1 624 ? 19.078 24.875 -8.172 1 95.69 624 VAL A O 1
ATOM 4596 N N . SER A 1 625 ? 17.422 23.562 -8.891 1 95.75 625 SER A N 1
ATOM 4597 C CA . SER A 1 625 ? 16.906 24.547 -9.836 1 95.75 625 SER A CA 1
ATOM 4598 C C . SER A 1 625 ? 15.719 25.297 -9.25 1 95.75 625 SER A C 1
ATOM 4600 O O . SER A 1 625 ? 15.195 24.922 -8.195 1 95.75 625 SER A O 1
ATOM 4602 N N . ALA A 1 626 ? 15.383 26.359 -9.945 1 96.19 626 ALA A N 1
ATOM 4603 C CA . ALA A 1 626 ? 14.18 27.109 -9.555 1 96.19 626 ALA A CA 1
ATOM 4604 C C . ALA A 1 626 ? 12.945 26.219 -9.625 1 96.19 626 ALA A C 1
ATOM 4606 O O . ALA A 1 626 ? 12.055 26.312 -8.781 1 96.19 626 ALA A O 1
ATOM 4607 N N . ALA A 1 627 ? 12.953 25.391 -10.594 1 94.19 627 ALA A N 1
ATOM 4608 C CA . ALA A 1 627 ? 11.828 24.469 -10.758 1 94.19 627 ALA A CA 1
ATOM 4609 C C . ALA A 1 627 ? 11.742 23.484 -9.594 1 94.19 627 ALA A C 1
ATOM 4611 O O . ALA A 1 627 ? 10.648 23.125 -9.156 1 94.19 627 ALA A O 1
ATOM 4612 N N . SER A 1 628 ? 12.859 23.047 -9.172 1 94.5 628 SER A N 1
ATOM 4613 C CA . SER A 1 628 ? 12.906 22.141 -8.016 1 94.5 628 SER A CA 1
ATOM 4614 C C . SER A 1 628 ? 12.359 22.828 -6.766 1 94.5 628 SER A C 1
ATOM 4616 O O . SER A 1 628 ? 11.648 22.188 -5.98 1 94.5 628 SER A O 1
ATOM 4618 N N . ILE A 1 629 ? 12.672 24.062 -6.574 1 96.25 629 ILE A N 1
ATOM 4619 C CA . ILE A 1 629 ? 12.18 24.828 -5.434 1 96.25 629 ILE A CA 1
ATOM 4620 C C . ILE A 1 629 ? 10.664 24.984 -5.535 1 96.25 629 ILE A C 1
ATOM 4622 O O . ILE A 1 629 ? 9.945 24.797 -4.547 1 96.25 629 ILE A O 1
ATOM 4626 N N . ARG A 1 630 ? 10.242 25.359 -6.676 1 94.94 630 ARG A N 1
ATOM 4627 C CA . ARG A 1 630 ? 8.805 25.484 -6.914 1 94.94 630 ARG A CA 1
ATOM 4628 C C . ARG A 1 630 ? 8.078 24.188 -6.582 1 94.94 630 ARG A C 1
ATOM 4630 O O . ARG A 1 630 ? 7.051 24.203 -5.898 1 94.94 630 ARG A O 1
ATOM 4637 N N . GLY A 1 631 ? 8.648 23.109 -7.074 1 92.38 631 GLY A N 1
ATOM 4638 C CA . GLY A 1 631 ? 8.07 21.812 -6.781 1 92.38 631 GLY A CA 1
ATOM 4639 C C . GLY A 1 631 ? 8.031 21.5 -5.301 1 92.38 631 GLY A C 1
ATOM 4640 O O . GLY A 1 631 ? 7.078 20.875 -4.812 1 92.38 631 GLY A O 1
ATOM 4641 N N . ALA A 1 632 ? 9.039 21.844 -4.59 1 93.19 632 ALA A N 1
ATOM 4642 C CA . ALA A 1 632 ? 9.086 21.625 -3.146 1 93.19 632 ALA A CA 1
ATOM 4643 C C . ALA A 1 632 ? 7.961 22.375 -2.439 1 93.19 632 ALA A C 1
ATOM 4645 O O . ALA A 1 632 ? 7.312 21.844 -1.543 1 93.19 632 ALA A O 1
ATOM 4646 N N . LEU A 1 633 ? 7.738 23.609 -2.855 1 93.38 633 LEU A N 1
ATOM 4647 C CA . LEU A 1 633 ? 6.684 24.422 -2.273 1 93.38 633 LEU A CA 1
ATOM 4648 C C . LEU A 1 633 ? 5.312 23.812 -2.531 1 93.38 633 LEU A C 1
ATOM 4650 O O . LEU A 1 633 ? 4.473 23.75 -1.63 1 93.38 633 LEU A O 1
ATOM 4654 N N . GLU A 1 634 ? 5.125 23.312 -3.654 1 91.19 634 GLU A N 1
ATOM 4655 C CA . GLU A 1 634 ? 3.836 22.766 -4.051 1 91.19 634 GLU A CA 1
ATOM 4656 C C . GLU A 1 634 ? 3.564 21.438 -3.344 1 91.19 634 GLU A C 1
ATOM 4658 O O . GLU A 1 634 ? 2.416 21 -3.25 1 91.19 634 GLU A O 1
ATOM 4663 N N . LYS A 1 635 ? 4.578 20.859 -2.881 1 89.19 635 LYS A N 1
ATOM 4664 C CA . LYS A 1 635 ? 4.445 19.562 -2.205 1 89.19 635 LYS A CA 1
ATOM 4665 C C . LYS A 1 635 ? 4.102 19.75 -0.731 1 89.19 635 LYS A C 1
ATOM 4667 O O . LYS A 1 635 ? 3.707 18.797 -0.057 1 89.19 635 LYS A O 1
ATOM 4672 N N . LEU A 1 636 ? 4.211 20.969 -0.22 1 85.5 636 LEU A N 1
ATOM 4673 C CA . LEU A 1 636 ? 3.859 21.203 1.174 1 85.5 636 LEU A CA 1
ATOM 4674 C C . LEU A 1 636 ? 2.385 20.906 1.423 1 85.5 636 LEU A C 1
ATOM 4676 O O . LEU A 1 636 ? 1.525 21.297 0.628 1 85.5 636 LEU A O 1
ATOM 4680 N N . ARG A 1 637 ? 2.07 20.219 2.396 1 77.75 637 ARG A N 1
ATOM 4681 C CA . ARG A 1 637 ? 0.689 19.922 2.758 1 77.75 637 ARG A CA 1
ATOM 4682 C C . ARG A 1 637 ? -0.107 21.203 2.998 1 77.75 637 ARG A C 1
ATOM 4684 O O . ARG A 1 637 ? -1.305 21.25 2.711 1 77.75 637 ARG A O 1
ATOM 4691 N N . GLY A 1 638 ? 0.594 22.219 3.467 1 75.81 638 GLY A N 1
ATOM 4692 C CA . GLY A 1 638 ? -0.056 23.484 3.76 1 75.81 638 GLY A CA 1
ATOM 4693 C C . GLY A 1 638 ? 0.044 24.484 2.623 1 75.81 638 GLY A C 1
ATOM 4694 O O . GLY A 1 638 ? -0.039 25.688 2.844 1 75.81 638 GLY A O 1
ATOM 4695 N N . ILE A 1 639 ? 0.209 23.969 1.452 1 83.12 639 ILE A N 1
ATOM 4696 C CA . ILE A 1 639 ? 0.418 24.828 0.292 1 83.12 639 ILE A CA 1
ATOM 4697 C C . ILE A 1 639 ? -0.767 25.781 0.134 1 83.12 639 ILE A C 1
ATOM 4699 O O . ILE A 1 639 ? -0.611 26.906 -0.355 1 83.12 639 ILE A O 1
ATOM 4703 N N . ASP A 1 640 ? -1.907 25.359 0.557 1 78.44 640 ASP A N 1
ATOM 4704 C CA . ASP A 1 640 ? -3.107 26.172 0.419 1 78.44 640 ASP A CA 1
ATOM 4705 C C . ASP A 1 640 ? -2.982 27.469 1.221 1 78.44 640 ASP A C 1
ATOM 4707 O O . ASP A 1 640 ? -3.541 28.5 0.838 1 78.44 640 ASP A O 1
ATOM 4711 N N . ALA A 1 641 ? -2.25 27.422 2.26 1 76.94 641 ALA A N 1
ATOM 4712 C CA . ALA A 1 641 ? -1.976 28.625 3.021 1 76.94 641 ALA A CA 1
ATOM 4713 C C . ALA A 1 641 ? -1.217 29.656 2.176 1 76.94 641 ALA A C 1
ATOM 4715 O O . ALA A 1 641 ? -1.432 30.859 2.303 1 76.94 641 ALA A O 1
ATOM 4716 N N . LEU A 1 642 ? -0.432 29.156 1.309 1 84.19 642 LEU A N 1
ATOM 4717 C CA . LEU A 1 642 ? 0.345 30.031 0.434 1 84.19 642 LEU A CA 1
ATOM 4718 C C . LEU A 1 642 ? -0.509 30.547 -0.72 1 84.19 642 LEU A C 1
ATOM 4720 O O . LEU A 1 642 ? -0.253 31.625 -1.253 1 84.19 642 LEU A O 1
ATOM 4724 N N . LYS A 1 643 ? -1.532 29.766 -0.964 1 83.81 643 LYS A N 1
ATOM 4725 C CA . LYS A 1 643 ? -2.396 30.141 -2.082 1 83.81 643 LYS A CA 1
ATOM 4726 C C . LYS A 1 643 ? -3.527 31.047 -1.625 1 83.81 643 LYS A C 1
ATOM 4728 O O . LYS A 1 643 ? -4.363 31.469 -2.432 1 83.81 643 LYS A O 1
ATOM 4733 N N . GLY A 1 644 ? -3.594 31.422 -0.451 1 74.06 644 GLY A N 1
ATOM 4734 C CA . GLY A 1 644 ? -4.531 32.438 0.015 1 74.06 644 GLY A CA 1
ATOM 4735 C C . GLY A 1 644 ? -5.723 31.844 0.75 1 74.06 644 GLY A C 1
ATOM 4736 O O . GLY A 1 644 ? -6.773 32.5 0.845 1 74.06 644 GLY A O 1
ATOM 4737 N N . ALA A 1 645 ? -5.566 30.719 1.142 1 65 645 ALA A N 1
ATOM 4738 C CA . ALA A 1 645 ? -6.676 30.125 1.896 1 65 645 ALA A CA 1
ATOM 4739 C C . ALA A 1 645 ? -7.016 30.984 3.117 1 65 645 ALA A C 1
ATOM 4741 O O . ALA A 1 645 ? -6.137 31.625 3.693 1 65 645 ALA A O 1
ATOM 4742 N N . ARG A 1 646 ? -8.383 31.156 3.406 1 55.69 646 ARG A N 1
ATOM 4743 C CA . ARG A 1 646 ? -8.984 31.797 4.57 1 55.69 646 ARG A CA 1
ATOM 4744 C C . ARG A 1 646 ? -8.734 33.312 4.559 1 55.69 646 ARG A C 1
ATOM 4746 O O . ARG A 1 646 ? -8.414 33.906 5.59 1 55.69 646 ARG A O 1
ATOM 4753 N N . GLY A 1 647 ? -8.539 33.75 3.422 1 60.22 647 GLY A N 1
ATOM 4754 C CA . GLY A 1 647 ? -8.508 35.188 3.354 1 60.22 647 GLY A CA 1
ATOM 4755 C C . GLY A 1 647 ? -7.098 35.75 3.346 1 60.22 647 GLY A C 1
ATOM 4756 O O . GLY A 1 647 ? -6.914 36.969 3.223 1 60.22 647 GLY A O 1
ATOM 4757 N N . ALA A 1 648 ? -6.191 34.812 3.549 1 65.75 648 ALA A N 1
ATOM 4758 C CA . ALA A 1 648 ? -4.824 35.312 3.453 1 65.75 648 ALA A CA 1
ATOM 4759 C C . ALA A 1 648 ? -4.504 35.75 2.033 1 65.75 648 ALA A C 1
ATOM 4761 O O . ALA A 1 648 ? -5.141 35.312 1.073 1 65.75 648 ALA A O 1
ATOM 4762 N N . GLN A 1 649 ? -3.688 36.719 1.968 1 77.56 649 GLN A N 1
ATOM 4763 C CA . GLN A 1 649 ? -3.238 37.156 0.647 1 77.56 649 GLN A CA 1
ATOM 4764 C C . GLN A 1 649 ? -2.406 36.062 -0.031 1 77.56 649 GLN A C 1
ATOM 4766 O O . GLN A 1 649 ? -1.442 35.562 0.548 1 77.56 649 GLN A O 1
ATOM 4771 N N . PRO A 1 650 ? -2.867 35.688 -1.215 1 87.88 650 PRO A N 1
ATOM 4772 C CA . PRO A 1 650 ? -2.07 34.688 -1.927 1 87.88 650 PRO A CA 1
ATOM 4773 C C . PRO A 1 650 ? -0.624 35.125 -2.141 1 87.88 650 PRO A C 1
ATOM 4775 O O . PRO A 1 650 ? -0.367 36.312 -2.451 1 87.88 650 PRO A O 1
ATOM 4778 N N . VAL A 1 651 ? 0.198 34.25 -1.933 1 90.94 651 VAL A N 1
ATOM 4779 C CA . VAL A 1 651 ? 1.63 34.531 -2.031 1 90.94 651 VAL A CA 1
ATOM 4780 C C . VAL A 1 651 ? 2.062 34.5 -3.494 1 90.94 651 VAL A C 1
ATOM 4782 O O . VAL A 1 651 ? 1.572 33.656 -4.273 1 90.94 651 VAL A O 1
ATOM 4785 N N . ASP A 1 652 ? 2.865 35.406 -3.891 1 94.06 652 ASP A N 1
ATOM 4786 C CA . ASP A 1 652 ? 3.562 35.312 -5.168 1 94.06 652 ASP A CA 1
ATOM 4787 C C . ASP A 1 652 ? 4.629 34.219 -5.137 1 94.06 652 ASP A C 1
ATOM 4789 O O . ASP A 1 652 ? 5.781 34.469 -4.785 1 94.06 652 ASP A O 1
ATOM 4793 N N . LEU A 1 653 ? 4.297 33.125 -5.672 1 94.88 653 LEU A N 1
ATOM 4794 C CA . LEU A 1 653 ? 5.176 31.969 -5.57 1 94.88 653 LEU A CA 1
ATOM 4795 C C . LEU A 1 653 ? 6.453 32.188 -6.375 1 94.88 653 LEU A C 1
ATOM 4797 O O . LEU A 1 653 ? 7.52 31.688 -5.996 1 94.88 653 LEU A O 1
ATOM 4801 N N . ASP A 1 654 ? 6.379 32.844 -7.453 1 95.44 654 ASP A N 1
ATOM 4802 C CA . ASP A 1 654 ? 7.57 33.125 -8.25 1 95.44 654 ASP A CA 1
ATOM 4803 C C . ASP A 1 654 ? 8.57 33.969 -7.477 1 95.44 654 ASP A C 1
ATOM 4805 O O . ASP A 1 654 ? 9.773 33.688 -7.492 1 95.44 654 ASP A O 1
ATOM 4809 N N . ALA A 1 655 ? 8.031 34.969 -6.855 1 96.31 655 ALA A N 1
ATOM 4810 C CA . ALA A 1 655 ? 8.891 35.812 -6.027 1 96.31 655 ALA A CA 1
ATOM 4811 C C . ALA A 1 655 ? 9.5 35.031 -4.879 1 96.31 655 ALA A C 1
ATOM 4813 O O . ALA A 1 655 ? 10.664 35.219 -4.523 1 96.31 655 ALA A O 1
ATOM 4814 N N . LEU A 1 656 ? 8.695 34.219 -4.324 1 97 656 LEU A N 1
ATOM 4815 C CA . LEU A 1 656 ? 9.18 33.375 -3.232 1 97 656 LEU A CA 1
ATOM 4816 C C . LEU A 1 656 ? 10.289 32.438 -3.711 1 97 656 LEU A C 1
ATOM 4818 O O . LEU A 1 656 ? 11.289 32.25 -3.02 1 97 656 LEU A O 1
ATOM 4822 N N . VAL A 1 657 ? 10.148 31.844 -4.883 1 97.44 657 VAL A N 1
ATOM 4823 C CA . VAL A 1 657 ? 11.156 30.969 -5.473 1 97.44 657 VAL A CA 1
ATOM 4824 C C . VAL A 1 657 ? 12.453 31.734 -5.676 1 97.44 657 VAL A C 1
ATOM 4826 O O . VAL A 1 657 ? 13.539 31.219 -5.422 1 97.44 657 VAL A O 1
ATOM 4829 N N . GLU A 1 658 ? 12.32 32.938 -6.098 1 97.06 658 GLU A N 1
ATOM 4830 C CA . GLU A 1 658 ? 13.5 33.781 -6.316 1 97.06 658 GLU A CA 1
ATOM 4831 C C . GLU A 1 658 ? 14.242 34.031 -5.012 1 97.06 658 GLU A C 1
ATOM 4833 O O . GLU A 1 658 ? 15.469 33.938 -4.965 1 97.06 658 GLU A O 1
ATOM 4838 N N . VAL A 1 659 ? 13.508 34.312 -4.016 1 97.81 659 VAL A N 1
ATOM 4839 C CA . VAL A 1 659 ? 14.117 34.625 -2.721 1 97.81 659 VAL A CA 1
ATOM 4840 C C . VAL A 1 659 ? 14.805 33.375 -2.178 1 97.81 659 VAL A C 1
ATOM 4842 O O . VAL A 1 659 ? 15.938 33.438 -1.699 1 97.81 659 VAL A O 1
ATOM 4845 N N . ILE A 1 660 ? 14.133 32.281 -2.223 1 98.12 660 ILE A N 1
ATOM 4846 C CA . ILE A 1 660 ? 14.719 31.016 -1.759 1 98.12 660 ILE A CA 1
ATOM 4847 C C . ILE A 1 660 ? 15.953 30.688 -2.6 1 98.12 660 ILE A C 1
ATOM 4849 O O . ILE A 1 660 ? 16.938 30.172 -2.08 1 98.12 660 ILE A O 1
ATOM 4853 N N . GLY A 1 661 ? 15.836 30.938 -3.885 1 97.81 661 GLY A N 1
ATOM 4854 C CA . GLY A 1 661 ? 16.984 30.766 -4.758 1 97.81 661 GLY A CA 1
ATOM 4855 C C . GLY A 1 661 ? 18.203 31.547 -4.305 1 97.81 661 GLY A C 1
ATOM 4856 O O . GLY A 1 661 ? 19.328 31.047 -4.402 1 97.81 661 GLY A O 1
ATOM 4857 N N . ARG A 1 662 ? 18.016 32.719 -3.857 1 96.94 662 ARG A N 1
ATOM 4858 C CA . ARG A 1 662 ? 19.109 33.562 -3.35 1 96.94 662 ARG A CA 1
ATOM 4859 C C . ARG A 1 662 ? 19.703 32.938 -2.088 1 96.94 662 ARG A C 1
ATOM 4861 O O . ARG A 1 662 ? 20.922 33.031 -1.874 1 96.94 662 ARG A O 1
ATOM 4868 N N . VAL A 1 663 ? 18.844 32.438 -1.267 1 97.25 663 VAL A N 1
ATOM 4869 C CA . VAL A 1 663 ? 19.328 31.734 -0.071 1 97.25 663 VAL A CA 1
ATOM 4870 C C . VAL A 1 663 ? 20.203 30.562 -0.47 1 97.25 663 VAL A C 1
ATOM 4872 O O . VAL A 1 663 ? 21.266 30.344 0.121 1 97.25 663 VAL A O 1
ATOM 4875 N N . VAL A 1 664 ? 19.719 29.812 -1.443 1 97.19 664 VAL A N 1
ATOM 4876 C CA . VAL A 1 664 ? 20.453 28.656 -1.953 1 97.19 664 VAL A CA 1
ATOM 4877 C C . VAL A 1 664 ? 21.797 29.094 -2.506 1 97.19 664 VAL A C 1
ATOM 4879 O O . VAL A 1 664 ? 22.828 28.469 -2.211 1 97.19 664 VAL A O 1
ATOM 4882 N N . ALA A 1 665 ? 21.766 30.141 -3.271 1 96.19 665 ALA A N 1
ATOM 4883 C CA . ALA A 1 665 ? 23 30.672 -3.85 1 96.19 665 ALA A CA 1
ATOM 4884 C C . ALA A 1 665 ? 23.984 31.078 -2.76 1 96.19 665 ALA A C 1
ATOM 4886 O O . ALA A 1 665 ? 25.188 30.828 -2.871 1 96.19 665 ALA A O 1
ATOM 4887 N N . LEU A 1 666 ? 23.5 31.672 -1.742 1 95.56 666 LEU A N 1
ATOM 4888 C CA . LEU A 1 666 ? 24.344 32.094 -0.625 1 95.56 666 LEU A CA 1
ATOM 4889 C C . LEU A 1 666 ? 24.953 30.891 0.089 1 95.56 666 LEU A C 1
ATOM 4891 O O . LEU A 1 666 ? 26.156 30.859 0.358 1 95.56 666 LEU A O 1
ATOM 4895 N N . ALA A 1 667 ? 24.141 29.984 0.445 1 95.62 667 ALA A N 1
ATOM 4896 C CA . ALA A 1 667 ? 24.609 28.797 1.16 1 95.62 667 ALA A CA 1
ATOM 4897 C C . ALA A 1 667 ? 25.719 28.109 0.394 1 95.62 667 ALA A C 1
ATOM 4899 O O . ALA A 1 667 ? 26.719 27.672 0.987 1 95.62 667 ALA A O 1
ATOM 4900 N N . GLN A 1 668 ? 25.531 27.984 -0.866 1 94.94 668 GLN A N 1
ATOM 4901 C CA . GLN A 1 668 ? 26.547 27.359 -1.708 1 94.94 668 GLN A CA 1
ATOM 4902 C C . GLN A 1 668 ? 27.859 28.156 -1.681 1 94.94 668 GLN A C 1
ATOM 4904 O O . GLN A 1 668 ? 28.938 27.562 -1.668 1 94.94 668 GLN A O 1
ATOM 4909 N N . ALA A 1 669 ? 27.703 29.406 -1.677 1 92.94 669 ALA A N 1
ATOM 4910 C CA . ALA A 1 669 ? 28.875 30.297 -1.693 1 92.94 669 ALA A CA 1
ATOM 4911 C C . ALA A 1 669 ? 29.641 30.219 -0.369 1 92.94 669 ALA A C 1
ATOM 4913 O O . ALA A 1 669 ? 30.859 30.375 -0.337 1 92.94 669 ALA A O 1
ATOM 4914 N N . LEU A 1 670 ? 28.906 30.047 0.694 1 91.25 670 LEU A N 1
ATOM 4915 C CA . LEU A 1 670 ? 29.531 29.984 2.01 1 91.25 670 LEU A CA 1
ATOM 4916 C C . LEU A 1 670 ? 30.391 28.734 2.143 1 91.25 670 LEU A C 1
ATOM 4918 O O . LEU A 1 670 ? 31.281 28.688 2.998 1 91.25 670 LEU A O 1
ATOM 4922 N N . GLY A 1 671 ? 30.188 27.703 1.39 1 82.31 671 GLY A N 1
ATOM 4923 C CA . GLY A 1 671 ? 31.156 26.641 1.152 1 82.31 671 GLY A CA 1
ATOM 4924 C C . GLY A 1 671 ? 31.078 25.516 2.176 1 82.31 671 GLY A C 1
ATOM 4925 O O . GLY A 1 671 ? 30.016 25.297 2.775 1 82.31 671 GLY A O 1
ATOM 4926 N N . GLU A 1 672 ? 32.125 24.812 2.438 1 87.69 672 GLU A N 1
ATOM 4927 C CA . GLU A 1 672 ? 32.188 23.562 3.189 1 87.69 672 GLU A CA 1
ATOM 4928 C C . GLU A 1 672 ? 32.156 23.828 4.691 1 87.69 672 GLU A C 1
ATOM 4930 O O . GLU A 1 672 ? 31.844 22.922 5.473 1 87.69 672 GLU A O 1
ATOM 4935 N N . GLU A 1 673 ? 32.375 25.016 5.062 1 90.25 673 GLU A N 1
ATOM 4936 C CA . GLU A 1 673 ? 32.406 25.328 6.492 1 90.25 673 GLU A CA 1
ATOM 4937 C C . GLU A 1 673 ? 31.016 25.562 7.039 1 90.25 673 GLU A C 1
ATOM 4939 O O . GLU A 1 673 ? 30.812 25.578 8.258 1 90.25 673 GLU A O 1
ATOM 4944 N N . LEU A 1 674 ? 30.094 25.75 6.164 1 93.31 674 LEU A N 1
ATOM 4945 C CA . LEU A 1 674 ? 28.719 26.016 6.602 1 93.31 674 LEU A CA 1
ATOM 4946 C C . LEU A 1 674 ? 28.078 24.75 7.164 1 93.31 674 LEU A C 1
ATOM 4948 O O . LEU A 1 674 ? 28.016 23.719 6.484 1 93.31 674 LEU A O 1
ATOM 4952 N N . GLU A 1 675 ? 27.688 24.812 8.406 1 94 675 GLU A N 1
ATOM 4953 C CA . GLU A 1 675 ? 26.922 23.719 9.008 1 94 675 GLU A CA 1
ATOM 4954 C C . GLU A 1 675 ? 25.422 23.891 8.75 1 94 675 GLU A C 1
ATOM 4956 O O . GLU A 1 675 ? 24.734 22.922 8.414 1 94 675 GLU A O 1
ATOM 4961 N N . SER A 1 676 ? 24.984 25.109 8.945 1 94.44 676 SER A N 1
ATOM 4962 C CA . SER A 1 676 ? 23.562 25.359 8.68 1 94.44 676 SER A CA 1
ATOM 4963 C C . SER A 1 676 ? 23.281 26.859 8.523 1 94.44 676 SER A C 1
ATOM 4965 O O . SER A 1 676 ? 24.031 27.688 9.047 1 94.44 676 SER A O 1
ATOM 4967 N N . LEU A 1 677 ? 22.344 27.203 7.734 1 94.75 677 LEU A N 1
ATOM 4968 C CA . LEU A 1 677 ? 21.719 28.5 7.547 1 94.75 677 LEU A CA 1
ATOM 4969 C C . LEU A 1 677 ? 20.203 28.391 7.688 1 94.75 677 LEU A C 1
ATOM 4971 O O . LEU A 1 677 ? 19.547 27.703 6.898 1 94.75 677 LEU A O 1
ATOM 4975 N N . GLU A 1 678 ? 19.641 29.078 8.711 1 91.38 678 GLU A N 1
ATOM 4976 C CA . GLU A 1 678 ? 18.219 28.906 8.992 1 91.38 678 GLU A CA 1
ATOM 4977 C C . GLU A 1 678 ? 17.516 30.266 9.062 1 91.38 678 GLU A C 1
ATOM 4979 O O . GLU A 1 678 ? 17.938 31.156 9.789 1 91.38 678 GLU A O 1
ATOM 4984 N N . ILE A 1 679 ? 16.562 30.344 8.289 1 92.94 679 ILE A N 1
ATOM 4985 C CA . ILE A 1 679 ? 15.633 31.469 8.375 1 92.94 679 ILE A CA 1
ATOM 4986 C C . ILE A 1 679 ? 14.312 31 8.984 1 92.94 679 ILE A C 1
ATOM 4988 O O . ILE A 1 679 ? 13.594 30.203 8.383 1 92.94 679 ILE A O 1
ATOM 4992 N N . ASN A 1 680 ? 14.062 31.547 10.133 1 86.06 680 ASN A N 1
ATOM 4993 C CA . ASN A 1 680 ? 12.836 31.172 10.828 1 86.06 680 ASN A CA 1
ATOM 4994 C C . ASN A 1 680 ? 12.289 32.312 11.664 1 86.06 680 ASN A C 1
ATOM 4996 O O . ASN A 1 680 ? 12.75 32.562 12.789 1 86.06 680 ASN A O 1
ATOM 5000 N N . PRO A 1 681 ? 11.336 32.969 11.18 1 89.12 681 PRO A N 1
ATOM 5001 C CA . PRO A 1 681 ? 10.562 32.656 9.984 1 89.12 681 PRO A CA 1
ATOM 5002 C C . PRO A 1 681 ? 10.953 33.5 8.781 1 89.12 681 PRO A C 1
ATOM 5004 O O . PRO A 1 681 ? 11.531 34.594 8.945 1 89.12 681 PRO A O 1
ATOM 5007 N N . LEU A 1 682 ? 10.648 33 7.652 1 93.81 682 LEU A N 1
ATOM 5008 C CA . LEU A 1 682 ? 10.477 33.781 6.445 1 93.81 682 LEU A CA 1
ATOM 5009 C C . LEU A 1 682 ? 9.016 34.188 6.262 1 93.81 682 LEU A C 1
ATOM 5011 O O . LEU A 1 682 ? 8.164 33.344 5.984 1 93.81 682 LEU A O 1
ATOM 5015 N N . ARG A 1 683 ? 8.758 35.438 6.477 1 92.19 683 ARG A N 1
ATOM 5016 C CA . ARG A 1 683 ? 7.391 35.938 6.379 1 92.19 683 ARG A CA 1
ATOM 5017 C C . ARG A 1 683 ? 7.008 36.219 4.926 1 92.19 683 ARG A C 1
ATOM 5019 O O . ARG A 1 683 ? 7.773 36.844 4.184 1 92.19 683 ARG A O 1
ATOM 5026 N N . VAL A 1 684 ? 5.852 35.719 4.57 1 92.62 684 VAL A N 1
ATOM 5027 C CA . VAL A 1 684 ? 5.375 35.906 3.207 1 92.62 684 VAL A CA 1
ATOM 5028 C C . VAL A 1 684 ? 3.943 36.438 3.23 1 92.62 684 VAL A C 1
ATOM 5030 O O . VAL A 1 684 ? 3.074 35.875 3.898 1 92.62 684 VAL A O 1
ATOM 5033 N N . SER A 1 685 ? 3.699 37.5 2.584 1 89.38 685 SER A N 1
ATOM 5034 C CA . SER A 1 685 ? 2.379 38.094 2.428 1 89.38 685 SER A CA 1
ATOM 5035 C C . SER A 1 685 ? 2.227 38.75 1.056 1 89.38 685 SER A C 1
ATOM 5037 O O . SER A 1 685 ? 2.674 39.875 0.842 1 89.38 685 SER A O 1
ATOM 5039 N N . GLY A 1 686 ? 1.542 38.031 0.159 1 88.5 686 GLY A N 1
ATOM 5040 C CA . GLY A 1 686 ? 1.499 38.5 -1.217 1 88.5 686 GLY A CA 1
ATOM 5041 C C . GLY A 1 686 ? 2.861 38.5 -1.887 1 88.5 686 GLY A C 1
ATOM 5042 O O . GLY A 1 686 ? 3.529 37.469 -1.963 1 88.5 686 GLY A O 1
ATOM 5043 N N . GLY A 1 687 ? 3.25 39.625 -2.186 1 87.69 687 GLY A N 1
ATOM 5044 C CA . GLY A 1 687 ? 4.559 39.781 -2.801 1 87.69 687 GLY A CA 1
ATOM 5045 C C . GLY A 1 687 ? 5.633 40.188 -1.816 1 87.69 687 GLY A C 1
ATOM 5046 O O . GLY A 1 687 ? 6.82 40.188 -2.146 1 87.69 687 GLY A O 1
ATOM 5047 N N . GLU A 1 688 ? 5.223 40.5 -0.65 1 92.12 688 GLU A N 1
ATOM 5048 C CA . GLU A 1 688 ? 6.18 40.906 0.377 1 92.12 688 GLU A CA 1
ATOM 5049 C C . GLU A 1 688 ? 6.793 39.688 1.069 1 92.12 688 GLU A C 1
ATOM 5051 O O . GLU A 1 688 ? 6.086 38.906 1.717 1 92.12 688 GLU A O 1
ATOM 5056 N N . ILE A 1 689 ? 8.031 39.531 0.918 1 95.69 689 ILE A N 1
ATOM 5057 C CA . ILE A 1 689 ? 8.797 38.438 1.492 1 95.69 689 ILE A CA 1
ATOM 5058 C C . ILE A 1 689 ? 9.969 39 2.297 1 95.69 689 ILE A C 1
ATOM 5060 O O . ILE A 1 689 ? 10.773 39.781 1.775 1 95.69 689 ILE A O 1
ATOM 5064 N N . GLU A 1 690 ? 10 38.562 3.592 1 95.81 690 GLU A N 1
ATOM 5065 C CA . GLU A 1 690 ? 11.039 39.125 4.445 1 95.81 690 GLU A CA 1
ATOM 5066 C C . GLU A 1 690 ? 11.484 38.125 5.504 1 95.81 690 GLU A C 1
ATOM 5068 O O . GLU A 1 690 ? 10.656 37.469 6.137 1 95.81 690 GLU A O 1
ATOM 5073 N N . ALA A 1 691 ? 12.812 38 5.664 1 95.44 691 ALA A N 1
ATOM 5074 C CA . ALA A 1 691 ? 13.336 37.188 6.773 1 95.44 691 ALA A CA 1
ATOM 5075 C C . ALA A 1 691 ? 13.227 37.969 8.094 1 95.44 691 ALA A C 1
ATOM 5077 O O . ALA A 1 691 ? 13.766 39.062 8.219 1 95.44 691 ALA A O 1
ATOM 5078 N N . LEU A 1 692 ? 12.609 37.375 9.07 1 91 692 LEU A N 1
ATOM 5079 C CA . LEU A 1 692 ? 12.43 38.062 10.352 1 91 692 LEU A CA 1
ATOM 5080 C C . LEU A 1 692 ? 13.523 37.656 11.336 1 91 692 LEU A C 1
ATOM 5082 O O . LEU A 1 692 ? 13.812 38.375 12.289 1 91 692 LEU A O 1
ATOM 5086 N N . ASP A 1 693 ? 14.031 36.469 11.109 1 87.56 693 ASP A N 1
ATOM 5087 C CA . ASP A 1 693 ? 15.141 35.969 11.914 1 87.56 693 ASP A CA 1
ATOM 5088 C C . ASP A 1 693 ? 15.984 34.969 11.109 1 87.56 693 ASP A C 1
ATOM 5090 O O . ASP A 1 693 ? 15.477 34.312 10.211 1 87.56 693 ASP A O 1
ATOM 5094 N N . ALA A 1 694 ? 17.281 34.906 11.43 1 90.88 694 ALA A N 1
ATOM 5095 C CA . ALA A 1 694 ? 18.188 34 10.734 1 90.88 694 ALA A CA 1
ATOM 5096 C C . ALA A 1 694 ? 19.375 33.625 11.617 1 90.88 694 ALA A C 1
ATOM 5098 O O . ALA A 1 694 ? 19.797 34.406 12.477 1 90.88 694 ALA A O 1
ATOM 5099 N N . LEU A 1 695 ? 19.812 32.469 11.422 1 89.81 695 LEU A N 1
ATOM 5100 C CA . LEU A 1 695 ? 20.969 31.922 12.133 1 89.81 695 LEU A CA 1
ATOM 5101 C C . LEU A 1 695 ? 21.891 31.172 11.18 1 89.81 695 LEU A C 1
ATOM 5103 O O . LEU A 1 695 ? 21.438 30.406 10.344 1 89.81 695 LEU A O 1
ATOM 5107 N N . ILE A 1 696 ? 23.188 31.406 11.281 1 92.06 696 ILE A N 1
ATOM 5108 C CA . ILE A 1 696 ? 24.203 30.656 10.539 1 92.06 696 ILE A CA 1
ATOM 5109 C C . ILE A 1 696 ? 25.125 29.938 11.516 1 92.06 696 ILE A C 1
ATOM 5111 O O . ILE A 1 696 ? 25.641 30.531 12.461 1 92.06 696 ILE A O 1
ATOM 5115 N N . THR A 1 697 ? 25.219 28.719 11.344 1 92.56 697 THR A N 1
ATOM 5116 C CA . THR A 1 697 ? 26.094 27.891 12.172 1 92.56 697 THR A CA 1
ATOM 5117 C C . THR A 1 697 ? 27.25 27.328 11.336 1 92.56 697 THR A C 1
ATOM 5119 O O . THR A 1 697 ? 27.031 26.891 10.203 1 92.56 697 THR A O 1
ATOM 5122 N N . TRP A 1 698 ? 28.375 27.328 11.977 1 91.69 698 TRP A N 1
ATOM 5123 C CA . TRP A 1 698 ? 29.578 26.859 11.289 1 91.69 698 TRP A CA 1
ATOM 5124 C C . TRP A 1 698 ? 30.062 25.531 11.875 1 91.69 698 TRP A C 1
ATOM 5126 O O . TRP A 1 698 ? 29.766 25.219 13.031 1 91.69 698 TRP A O 1
ATOM 5136 N N . ARG A 1 699 ? 30.844 24.75 11.094 1 88.38 699 ARG A N 1
ATOM 5137 C CA . ARG A 1 699 ? 31.359 23.453 11.484 1 88.38 699 ARG A CA 1
ATOM 5138 C C . ARG A 1 699 ? 32.531 23.594 12.453 1 88.38 699 ARG A C 1
ATOM 5140 O O . ARG A 1 699 ? 33.375 24.469 12.297 1 88.38 699 ARG A O 1
ATOM 5147 N N . MET B 1 1 ? -33.781 -11.742 10.055 1 72.12 1 MET B N 1
ATOM 5148 C CA . MET B 1 1 ? -32.969 -12.297 8.969 1 72.12 1 MET B CA 1
ATOM 5149 C C . MET B 1 1 ? -33.562 -13.594 8.453 1 72.12 1 MET B C 1
ATOM 5151 O O . MET B 1 1 ? -34.219 -14.336 9.203 1 72.12 1 MET B O 1
ATOM 5155 N N . LYS B 1 2 ? -33.406 -13.836 7.301 1 74.25 2 LYS B N 1
ATOM 5156 C CA . LYS B 1 2 ? -33.969 -15.016 6.652 1 74.25 2 LYS B CA 1
ATOM 5157 C C . LYS B 1 2 ? -33.219 -16.281 7.043 1 74.25 2 LYS B C 1
ATOM 5159 O O . LYS B 1 2 ? -32 -16.25 7.238 1 74.25 2 LYS B O 1
ATOM 5164 N N . ASP B 1 3 ? -33.906 -17.25 7.281 1 85.88 3 ASP B N 1
ATOM 5165 C CA . ASP B 1 3 ? -33.25 -18.547 7.461 1 85.88 3 ASP B CA 1
ATOM 5166 C C . ASP B 1 3 ? -32.844 -19.141 6.117 1 85.88 3 ASP B C 1
ATOM 5168 O O . ASP B 1 3 ? -33.688 -19.531 5.309 1 85.88 3 ASP B O 1
ATOM 5172 N N . LEU B 1 4 ? -31.5 -19.188 5.895 1 94.31 4 LEU B N 1
ATOM 5173 C CA . LEU B 1 4 ? -30.969 -19.578 4.594 1 94.31 4 LEU B CA 1
ATOM 5174 C C . LEU B 1 4 ? -30.359 -20.969 4.652 1 94.31 4 LEU B C 1
ATOM 5176 O O . LEU B 1 4 ? -29.641 -21.375 3.736 1 94.31 4 LEU B O 1
ATOM 5180 N N . SER B 1 5 ? -30.656 -21.719 5.645 1 92.19 5 SER B N 1
ATOM 5181 C CA . SER B 1 5 ? -30.047 -23.031 5.84 1 92.19 5 SER B CA 1
ATOM 5182 C C . SER B 1 5 ? -30.422 -23.984 4.703 1 92.19 5 SER B C 1
ATOM 5184 O O . SER B 1 5 ? -29.547 -24.656 4.148 1 92.19 5 SER B O 1
ATOM 5186 N N . SER B 1 6 ? -31.719 -23.969 4.418 1 92.44 6 SER B N 1
ATOM 5187 C CA . SER B 1 6 ? -32.156 -24.859 3.348 1 92.44 6 SER B CA 1
ATOM 5188 C C . SER B 1 6 ? -31.703 -24.344 1.983 1 92.44 6 SER B C 1
ATOM 5190 O O . SER B 1 6 ? -31.453 -25.141 1.07 1 92.44 6 SER B O 1
ATOM 5192 N N . PHE B 1 7 ? -31.562 -23.109 1.878 1 97.25 7 PHE B N 1
ATOM 5193 C CA . PHE B 1 7 ? -31.109 -22.5 0.627 1 97.25 7 PHE B CA 1
ATOM 5194 C C . PHE B 1 7 ? -29.688 -22.938 0.294 1 97.25 7 PHE B C 1
ATOM 5196 O O . PHE B 1 7 ? -29.422 -23.359 -0.826 1 97.25 7 PHE B O 1
ATOM 5203 N N . PHE B 1 8 ? -28.781 -22.875 1.301 1 97.88 8 PHE B N 1
ATOM 5204 C CA . PHE B 1 8 ? -27.359 -23.078 1.076 1 97.88 8 PHE B CA 1
ATOM 5205 C C . PHE B 1 8 ? -26.969 -24.547 1.276 1 97.88 8 PHE B C 1
ATOM 5207 O O . PHE B 1 8 ? -25.812 -24.922 1.133 1 97.88 8 PHE B O 1
ATOM 5214 N N . ARG B 1 9 ? -27.969 -25.422 1.529 1 97.12 9 ARG B N 1
ATOM 5215 C CA . ARG B 1 9 ? -27.75 -26.859 1.641 1 97.12 9 ARG B CA 1
ATOM 5216 C C . ARG B 1 9 ? -28.875 -27.641 0.953 1 97.12 9 ARG B C 1
ATOM 5218 O O . ARG B 1 9 ? -29.5 -28.5 1.568 1 97.12 9 ARG B O 1
ATOM 5225 N N . PRO B 1 10 ? -29.031 -27.375 -0.285 1 97.88 10 PRO B N 1
ATOM 5226 C CA . PRO B 1 10 ? -30.062 -28.109 -1.021 1 97.88 10 PRO B CA 1
ATOM 5227 C C . PRO B 1 10 ? -29.703 -29.578 -1.224 1 97.88 10 PRO B C 1
ATOM 5229 O O . PRO B 1 10 ? -28.531 -29.922 -1.407 1 97.88 10 PRO B O 1
ATOM 5232 N N . LYS B 1 11 ? -30.688 -30.375 -1.286 1 96.88 11 LYS B N 1
ATOM 5233 C CA . LYS B 1 11 ? -30.5 -31.812 -1.527 1 96.88 11 LYS B CA 1
ATOM 5234 C C . LYS B 1 11 ? -30.672 -32.156 -3.008 1 96.88 11 LYS B C 1
ATOM 5236 O O . LYS B 1 11 ? -30.297 -33.25 -3.447 1 96.88 11 LYS B O 1
ATOM 5241 N N . SER B 1 12 ? -31.188 -31.266 -3.725 1 97.88 12 SER B N 1
ATOM 5242 C CA . SER B 1 12 ? -31.328 -31.391 -5.172 1 97.88 12 SER B CA 1
ATOM 5243 C C . SER B 1 12 ? -31.266 -30.016 -5.848 1 97.88 12 SER B C 1
ATOM 5245 O O . SER B 1 12 ? -31.734 -29.016 -5.281 1 97.88 12 SER B O 1
ATOM 5247 N N . VAL B 1 13 ? -30.688 -29.984 -7.051 1 98.44 13 VAL B N 1
ATOM 5248 C CA . VAL B 1 13 ? -30.531 -28.734 -7.805 1 98.44 13 VAL B CA 1
ATOM 5249 C C . VAL B 1 13 ? -31.047 -28.938 -9.234 1 98.44 13 VAL B C 1
ATOM 5251 O O . VAL B 1 13 ? -30.703 -29.922 -9.891 1 98.44 13 VAL B O 1
ATOM 5254 N N . ALA B 1 14 ? -31.891 -28.062 -9.695 1 98.5 14 ALA B N 1
ATOM 5255 C CA . ALA B 1 14 ? -32.375 -28.062 -11.078 1 98.5 14 ALA B CA 1
ATOM 5256 C C . ALA B 1 14 ? -31.766 -26.891 -11.859 1 98.5 14 ALA B C 1
ATOM 5258 O O . ALA B 1 14 ? -31.875 -25.734 -11.453 1 98.5 14 ALA B O 1
ATOM 5259 N N . LEU B 1 15 ? -31.094 -27.203 -12.93 1 98.5 15 LEU B N 1
ATOM 5260 C CA . LEU B 1 15 ? -30.594 -26.188 -13.844 1 98.5 15 LEU B CA 1
ATOM 5261 C C . LEU B 1 15 ? -31.625 -25.875 -14.914 1 98.5 15 LEU B C 1
ATOM 5263 O O . LEU B 1 15 ? -31.797 -26.641 -15.867 1 98.5 15 LEU B O 1
ATOM 5267 N N . VAL B 1 16 ? -32.25 -24.719 -14.75 1 98.19 16 VAL B N 1
ATOM 5268 C CA . VAL B 1 16 ? -33.312 -24.344 -15.656 1 98.19 16 VAL B CA 1
ATOM 5269 C C . VAL B 1 16 ? -32.781 -23.531 -16.812 1 98.19 16 VAL B C 1
ATOM 5271 O O . VAL B 1 16 ? -32.094 -22.516 -16.609 1 98.19 16 VAL B O 1
ATOM 5274 N N . GLY B 1 17 ? -33.094 -23.906 -17.953 1 96.69 17 GLY B N 1
ATOM 5275 C CA . GLY B 1 17 ? -32.531 -23.281 -19.141 1 96.69 17 GLY B CA 1
ATOM 5276 C C . GLY B 1 17 ? -31.219 -23.922 -19.578 1 96.69 17 GLY B C 1
ATOM 5277 O O . GLY B 1 17 ? -30.391 -23.281 -20.203 1 96.69 17 GLY B O 1
ATOM 5278 N N . ALA B 1 18 ? -30.984 -25.141 -19.219 1 96.81 18 ALA B N 1
ATOM 5279 C CA . ALA B 1 18 ? -29.797 -25.891 -19.578 1 96.81 18 ALA B CA 1
ATOM 5280 C C . ALA B 1 18 ? -29.672 -26.031 -21.094 1 96.81 18 ALA B C 1
ATOM 5282 O O . ALA B 1 18 ? -30.656 -26.344 -21.781 1 96.81 18 ALA B O 1
ATOM 5283 N N . THR B 1 19 ? -28.516 -25.75 -21.625 1 94.69 19 THR B N 1
ATOM 5284 C CA . THR B 1 19 ? -28.266 -25.812 -23.047 1 94.69 19 THR B CA 1
ATOM 5285 C C . THR B 1 19 ? -26.781 -25.984 -23.344 1 94.69 19 THR B C 1
ATOM 5287 O O . THR B 1 19 ? -25.938 -25.609 -22.531 1 94.69 19 THR B O 1
ATOM 5290 N N . GLU B 1 20 ? -26.453 -26.5 -24.484 1 91.25 20 GLU B N 1
ATOM 5291 C CA . GLU B 1 20 ? -25.062 -26.688 -24.906 1 91.25 20 GLU B CA 1
ATOM 5292 C C . GLU B 1 20 ? -24.438 -25.359 -25.312 1 91.25 20 GLU B C 1
ATOM 5294 O O . GLU B 1 20 ? -23.203 -25.234 -25.359 1 91.25 20 GLU B O 1
ATOM 5299 N N . LYS B 1 21 ? -25.234 -24.391 -25.547 1 86.75 21 LYS B N 1
ATOM 5300 C CA . LYS B 1 21 ? -24.766 -23.125 -26.125 1 86.75 21 LYS B CA 1
ATOM 5301 C C . LYS B 1 21 ? -24.359 -22.141 -25.031 1 86.75 21 LYS B C 1
ATOM 5303 O O . LYS B 1 21 ? -23.828 -21.078 -25.328 1 86.75 21 LYS B O 1
ATOM 5308 N N . SER B 1 22 ? -24.594 -22.547 -23.844 1 88.25 22 SER B N 1
ATOM 5309 C CA . SER B 1 22 ? -24.344 -21.641 -22.734 1 88.25 22 SER B CA 1
ATOM 5310 C C . SER B 1 22 ? -23.141 -22.078 -21.891 1 88.25 22 SER B C 1
ATOM 5312 O O . SER B 1 22 ? -23.156 -23.188 -21.328 1 88.25 22 SER B O 1
ATOM 5314 N N . GLY B 1 23 ? -22.109 -21.156 -21.766 1 87 23 GLY B N 1
ATOM 5315 C CA . GLY B 1 23 ? -20.969 -21.438 -20.906 1 87 23 GLY B CA 1
ATOM 5316 C C . GLY B 1 23 ? -21.359 -21.547 -19.438 1 87 23 GLY B C 1
ATOM 5317 O O . GLY B 1 23 ? -20.75 -22.297 -18.688 1 87 23 GLY B O 1
ATOM 5318 N N . TRP B 1 24 ? -22.406 -20.859 -19.047 1 91.81 24 TRP B N 1
ATOM 5319 C CA . TRP B 1 24 ? -22.906 -20.938 -17.672 1 91.81 24 TRP B CA 1
ATOM 5320 C C . TRP B 1 24 ? -23.531 -22.297 -17.391 1 91.81 24 TRP B C 1
ATOM 5322 O O . TRP B 1 24 ? -23.328 -22.875 -16.312 1 91.81 24 TRP B O 1
ATOM 5332 N N . SER B 1 25 ? -24.328 -22.734 -18.391 1 94.38 25 SER B N 1
ATOM 5333 C CA . SER B 1 25 ? -24.922 -24.062 -18.25 1 94.38 25 SER B CA 1
ATOM 5334 C C . SER B 1 25 ? -23.859 -25.125 -18.094 1 94.38 25 SER B C 1
ATOM 5336 O O . SER B 1 25 ? -23.938 -25.953 -17.188 1 94.38 25 SER B O 1
ATOM 5338 N N . ALA B 1 26 ? -22.844 -25.031 -18.875 1 93.19 26 ALA B N 1
ATOM 5339 C CA . ALA B 1 26 ? -21.75 -26 -18.844 1 93.19 26 ALA B CA 1
ATOM 5340 C C . ALA B 1 26 ? -20.984 -25.922 -17.531 1 93.19 26 ALA B C 1
ATOM 5342 O O . ALA B 1 26 ? -20.688 -26.953 -16.906 1 93.19 26 ALA B O 1
ATOM 5343 N N . ALA B 1 27 ? -20.625 -24.766 -17.125 1 93.81 27 ALA B N 1
ATOM 5344 C CA . ALA B 1 27 ? -19.812 -24.578 -15.922 1 93.81 27 ALA B CA 1
ATOM 5345 C C . ALA B 1 27 ? -20.578 -25.031 -14.68 1 93.81 27 ALA B C 1
ATOM 5347 O O . ALA B 1 27 ? -20.031 -25.719 -13.82 1 93.81 27 ALA B O 1
ATOM 5348 N N . THR B 1 28 ? -21.859 -24.609 -14.586 1 97.31 28 THR B N 1
ATOM 5349 C CA . THR B 1 28 ? -22.641 -24.953 -13.406 1 97.31 28 THR B CA 1
ATOM 5350 C C . THR B 1 28 ? -22.797 -26.469 -13.281 1 97.31 28 THR B C 1
ATOM 5352 O O . THR B 1 28 ? -22.641 -27.016 -12.188 1 97.31 28 THR B O 1
ATOM 5355 N N . TYR B 1 29 ? -23.125 -27.094 -14.367 1 97.75 29 TYR B N 1
ATOM 5356 C CA . TYR B 1 29 ? -23.25 -28.547 -14.367 1 97.75 29 TYR B CA 1
ATOM 5357 C C . TYR B 1 29 ? -21.938 -29.203 -13.984 1 97.75 29 TYR B C 1
ATOM 5359 O O . TYR B 1 29 ? -21.906 -30.062 -13.109 1 97.75 29 TYR B O 1
ATOM 5367 N N . ALA B 1 30 ? -20.891 -28.797 -14.625 1 96.5 30 ALA B N 1
ATOM 5368 C CA . ALA B 1 30 ? -19.578 -29.359 -14.359 1 96.5 30 ALA B CA 1
ATOM 5369 C C . ALA B 1 30 ? -19.172 -29.172 -12.898 1 96.5 30 ALA B C 1
ATOM 5371 O O . ALA B 1 30 ? -18.562 -30.062 -12.297 1 96.5 30 ALA B O 1
ATOM 5372 N N . ASN B 1 31 ? -19.438 -28.031 -12.352 1 97.81 31 ASN B N 1
ATOM 5373 C CA . ASN B 1 31 ? -19.094 -27.75 -10.961 1 97.81 31 ASN B CA 1
ATOM 5374 C C . ASN B 1 31 ? -19.781 -28.719 -10.008 1 97.81 31 ASN B C 1
ATOM 5376 O O . ASN B 1 31 ? -19.141 -29.234 -9.078 1 97.81 31 ASN B O 1
ATOM 5380 N N . LEU B 1 32 ? -21.047 -28.969 -10.25 1 98.31 32 LEU B N 1
ATOM 5381 C CA . LEU B 1 32 ? -21.812 -29.859 -9.375 1 98.31 32 LEU B CA 1
ATOM 5382 C C . LEU B 1 32 ? -21.312 -31.297 -9.492 1 98.31 32 LEU B C 1
ATOM 5384 O O . LEU B 1 32 ? -21.172 -31.984 -8.484 1 98.31 32 LEU B O 1
ATOM 5388 N N . ILE B 1 33 ? -20.969 -31.672 -10.648 1 97.5 33 ILE B N 1
ATOM 5389 C CA . ILE B 1 33 ? -20.578 -33.062 -10.891 1 97.5 33 ILE B CA 1
ATOM 5390 C C . ILE B 1 33 ? -19.141 -33.25 -10.438 1 97.5 33 ILE B C 1
ATOM 5392 O O . ILE B 1 33 ? -18.859 -34.188 -9.695 1 97.5 33 ILE B O 1
ATOM 5396 N N . SER B 1 34 ? -18.25 -32.406 -10.844 1 96 34 SER B N 1
ATOM 5397 C CA . SER B 1 34 ? -16.828 -32.594 -10.594 1 96 34 SER B CA 1
ATOM 5398 C C . SER B 1 34 ? -16.484 -32.438 -9.117 1 96 34 SER B C 1
ATOM 5400 O O . SER B 1 34 ? -15.484 -32.938 -8.641 1 96 34 SER B O 1
ATOM 5402 N N . ASN B 1 35 ? -17.281 -31.672 -8.398 1 96.62 35 ASN B N 1
ATOM 5403 C CA . ASN B 1 35 ? -17.031 -31.5 -6.969 1 96.62 35 ASN B CA 1
ATOM 5404 C C . ASN B 1 35 ? -17.906 -32.438 -6.125 1 96.62 35 ASN B C 1
ATOM 5406 O O . ASN B 1 35 ? -18.062 -32.219 -4.922 1 96.62 35 ASN B O 1
ATOM 5410 N N . ALA B 1 36 ? -18.562 -33.406 -6.773 1 96.12 36 ALA B N 1
ATOM 5411 C CA . ALA B 1 36 ? -19.266 -34.531 -6.141 1 96.12 36 ALA B CA 1
ATOM 5412 C C . ALA B 1 36 ? -20.422 -34.031 -5.27 1 96.12 36 ALA B C 1
ATOM 5414 O O . ALA B 1 36 ? -20.531 -34.406 -4.105 1 96.12 36 ALA B O 1
ATOM 5415 N N . PHE B 1 37 ? -21.25 -33.156 -5.832 1 97.12 37 PHE B N 1
ATOM 5416 C CA . PHE B 1 37 ? -22.484 -32.781 -5.145 1 97.12 37 PHE B CA 1
ATOM 5417 C C . PHE B 1 37 ? -23.25 -34.031 -4.684 1 97.12 37 PHE B C 1
ATOM 5419 O O . PHE B 1 37 ? -23.5 -34.938 -5.477 1 97.12 37 PHE B O 1
ATOM 5426 N N . PRO B 1 38 ? -23.562 -34.062 -3.393 1 95.88 38 PRO B N 1
ATOM 5427 C CA . PRO B 1 38 ? -24.172 -35.281 -2.859 1 95.88 38 PRO B CA 1
ATOM 5428 C C . PRO B 1 38 ? -25.625 -35.438 -3.268 1 95.88 38 PRO B C 1
ATOM 5430 O O . PRO B 1 38 ? -26.203 -36.531 -3.109 1 95.88 38 PRO B O 1
ATOM 5433 N N . GLY B 1 39 ? -26.266 -34.438 -3.779 1 96.06 39 GLY B N 1
ATOM 5434 C CA . GLY B 1 39 ? -27.672 -34.5 -4.133 1 96.06 39 GLY B CA 1
ATOM 5435 C C . GLY B 1 39 ? -27.906 -34.75 -5.609 1 96.06 39 GLY B C 1
ATOM 5436 O O . GLY B 1 39 ? -26.969 -35.031 -6.352 1 96.06 39 GLY B O 1
ATOM 5437 N N . ASP B 1 40 ? -29.172 -34.656 -6.02 1 96.56 40 ASP B N 1
ATOM 5438 C CA . ASP B 1 40 ? -29.562 -34.875 -7.406 1 96.56 40 ASP B CA 1
ATOM 5439 C C . ASP B 1 40 ? -29.422 -33.594 -8.234 1 96.56 40 ASP B C 1
ATOM 5441 O O . ASP B 1 40 ? -29.688 -32.5 -7.734 1 96.56 40 ASP B O 1
ATOM 5445 N N . VAL B 1 41 ? -28.984 -33.844 -9.453 1 98.06 41 VAL B N 1
ATOM 5446 C CA . VAL B 1 41 ? -28.906 -32.719 -10.391 1 98.06 41 VAL B CA 1
ATOM 5447 C C . VAL B 1 41 ? -29.844 -32.969 -11.562 1 98.06 41 VAL B C 1
ATOM 5449 O O . VAL B 1 41 ? -29.75 -34 -12.242 1 98.06 41 VAL B O 1
ATOM 5452 N N . PHE B 1 42 ? -30.75 -32.062 -11.773 1 97.94 42 PHE B N 1
ATOM 5453 C CA . PHE B 1 42 ? -31.703 -32.156 -12.875 1 97.94 42 PHE B CA 1
ATOM 5454 C C . PHE B 1 42 ? -31.469 -31.031 -13.891 1 97.94 42 PHE B C 1
ATOM 5456 O O . PHE B 1 42 ? -31.188 -29.891 -13.508 1 97.94 42 PHE B O 1
ATOM 5463 N N . LEU B 1 43 ? -31.547 -31.391 -15.141 1 98.12 43 LEU B N 1
ATOM 5464 C CA . LEU B 1 43 ? -31.469 -30.391 -16.203 1 98.12 43 LEU B CA 1
ATOM 5465 C C . LEU B 1 43 ? -32.844 -30.172 -16.844 1 98.12 43 LEU B C 1
ATOM 5467 O O . LEU B 1 43 ? -33.531 -31.141 -17.156 1 98.12 43 LEU B O 1
ATOM 5471 N N . LEU B 1 44 ? -33.188 -29 -16.906 1 98 44 LEU B N 1
ATOM 5472 C CA . LEU B 1 44 ? -34.469 -28.672 -17.516 1 98 44 LEU B CA 1
ATOM 5473 C C . LEU B 1 44 ? -34.281 -27.891 -18.812 1 98 44 LEU B C 1
ATOM 5475 O O . LEU B 1 44 ? -33.594 -26.875 -18.844 1 98 44 LEU B O 1
ATOM 5479 N N . ASN B 1 45 ? -34.844 -28.297 -19.828 1 96.31 45 ASN B N 1
ATOM 5480 C CA . ASN B 1 45 ? -34.906 -27.703 -21.172 1 96.31 45 ASN B CA 1
ATOM 5481 C C . ASN B 1 45 ? -36.25 -27.953 -21.828 1 96.31 45 ASN B C 1
ATOM 5483 O O . ASN B 1 45 ? -36.656 -29.109 -21.984 1 96.31 45 ASN B O 1
ATOM 5487 N N . PRO B 1 46 ? -36.875 -26.875 -22.25 1 93.25 46 PRO B N 1
ATOM 5488 C CA . PRO B 1 46 ? -38.25 -27.047 -22.75 1 93.25 46 PRO B CA 1
ATOM 5489 C C . PRO B 1 46 ? -38.312 -28.031 -23.906 1 93.25 46 PRO B C 1
ATOM 5491 O O . PRO B 1 46 ? -39.375 -28.641 -24.141 1 93.25 46 PRO B O 1
ATOM 5494 N N . LYS B 1 47 ? -37.312 -28.312 -24.641 1 93.5 47 LYS B N 1
ATOM 5495 C CA . LYS B 1 47 ? -37.281 -29.203 -25.797 1 93.5 47 LYS B CA 1
ATOM 5496 C C . LYS B 1 47 ? -36.969 -30.641 -25.375 1 93.5 47 LYS B C 1
ATOM 5498 O O . LYS B 1 47 ? -37.094 -31.578 -26.172 1 93.5 47 LYS B O 1
ATOM 5503 N N . GLY B 1 48 ? -36.656 -30.812 -24.141 1 90.5 48 GLY B N 1
ATOM 5504 C CA . GLY B 1 48 ? -36.312 -32.125 -23.656 1 90.5 48 GLY B CA 1
ATOM 5505 C C . GLY B 1 48 ? -35.094 -32.719 -24.344 1 90.5 48 GLY B C 1
ATOM 5506 O O . GLY B 1 48 ? -35 -33.938 -24.547 1 90.5 48 GLY B O 1
ATOM 5507 N N . ALA B 1 49 ? -34.156 -31.906 -24.719 1 92.38 49 ALA B N 1
ATOM 5508 C CA . ALA B 1 49 ? -32.969 -32.312 -25.469 1 92.38 49 ALA B CA 1
ATOM 5509 C C . ALA B 1 49 ? -31.922 -32.906 -24.547 1 92.38 49 ALA B C 1
ATOM 5511 O O . ALA B 1 49 ? -32.031 -32.812 -23.328 1 92.38 49 ALA B O 1
ATOM 5512 N N . VAL B 1 50 ? -30.984 -33.688 -25.094 1 96.69 50 VAL B N 1
ATOM 5513 C CA . VAL B 1 50 ? -29.812 -34.125 -24.359 1 96.69 50 VAL B CA 1
ATOM 5514 C C . VAL B 1 50 ? -28.828 -32.969 -24.219 1 96.69 50 VAL B C 1
ATOM 5516 O O . VAL B 1 50 ? -28.406 -32.375 -25.219 1 96.69 50 VAL B O 1
ATOM 5519 N N . VAL B 1 51 ? -28.562 -32.625 -23.047 1 97.12 51 VAL B N 1
ATOM 5520 C CA . VAL B 1 51 ? -27.625 -31.547 -22.734 1 97.12 51 VAL B CA 1
ATOM 5521 C C . VAL B 1 51 ? -26.547 -32.031 -21.781 1 97.12 51 VAL B C 1
ATOM 5523 O O . VAL B 1 51 ? -26.844 -32.688 -20.781 1 97.12 51 VAL B O 1
ATOM 5526 N N . HIS B 1 52 ? -25.281 -31.75 -22.109 1 96.44 52 HIS B N 1
ATOM 5527 C CA . HIS B 1 52 ? -24.141 -32.156 -21.297 1 96.44 52 HIS B CA 1
ATOM 5528 C C . HIS B 1 52 ? -24.125 -33.656 -21.078 1 96.44 52 HIS B C 1
ATOM 5530 O O . HIS B 1 52 ? -23.766 -34.125 -19.984 1 96.44 52 HIS B O 1
ATOM 5536 N N . GLY B 1 53 ? -24.703 -34.406 -22.031 1 95.69 53 GLY B N 1
ATOM 5537 C CA . GLY B 1 53 ? -24.688 -35.844 -22.016 1 95.69 53 GLY B CA 1
ATOM 5538 C C . GLY B 1 53 ? -25.828 -36.469 -21.219 1 95.69 53 GLY B C 1
ATOM 5539 O O . GLY B 1 53 ? -25.875 -37.656 -21.016 1 95.69 53 GLY B O 1
ATOM 5540 N N . VAL B 1 54 ? -26.781 -35.562 -20.781 1 96.31 54 VAL B N 1
ATOM 5541 C CA . VAL B 1 54 ? -27.875 -36.031 -19.922 1 96.31 54 VAL B CA 1
ATOM 5542 C C . VAL B 1 54 ? -29.219 -35.656 -20.531 1 96.31 54 VAL B C 1
ATOM 5544 O O . VAL B 1 54 ? -29.375 -34.562 -21.078 1 96.31 54 VAL B O 1
ATOM 5547 N N . GLN B 1 55 ? -30.172 -36.562 -20.406 1 95.69 55 GLN B N 1
ATOM 5548 C CA . GLN B 1 55 ? -31.531 -36.25 -20.844 1 95.69 55 GLN B CA 1
ATOM 5549 C C . GLN B 1 55 ? -32.188 -35.219 -19.922 1 95.69 55 GLN B C 1
ATOM 5551 O O . GLN B 1 55 ? -32.219 -35.406 -18.703 1 95.69 55 GLN B O 1
ATOM 5556 N N . THR B 1 56 ? -32.625 -34.188 -20.531 1 97.62 56 THR B N 1
ATOM 5557 C CA . THR B 1 56 ? -33.25 -33.125 -19.734 1 97.62 56 THR B CA 1
ATOM 5558 C C . THR B 1 56 ? -34.719 -33.344 -19.547 1 97.62 56 THR B C 1
ATOM 5560 O O . THR B 1 56 ? -35.312 -34.188 -20.234 1 97.62 56 THR B O 1
ATOM 5563 N N . PHE B 1 57 ? -35.281 -32.719 -18.562 1 97.62 57 PHE B N 1
ATOM 5564 C CA . PHE B 1 57 ? -36.75 -32.656 -18.359 1 97.62 57 PHE B CA 1
ATOM 5565 C C . PHE B 1 57 ? -37.312 -31.391 -19 1 97.62 57 PHE B C 1
ATOM 5567 O O . PHE B 1 57 ? -36.688 -30.328 -19 1 97.62 57 PHE B O 1
ATOM 5574 N N . ALA B 1 58 ? -38.5 -31.438 -19.469 1 96.31 58 ALA B N 1
ATOM 5575 C CA . ALA B 1 58 ? -39.125 -30.297 -20.156 1 96.31 58 ALA B CA 1
ATOM 5576 C C . ALA B 1 58 ? -39.625 -29.25 -19.156 1 96.31 58 ALA B C 1
ATOM 5578 O O . ALA B 1 58 ? -39.625 -28.047 -19.453 1 96.31 58 ALA B O 1
ATOM 5579 N N . SER B 1 59 ? -40.062 -29.75 -18.016 1 95.19 59 SER B N 1
ATOM 5580 C CA . SER B 1 59 ? -40.594 -28.859 -17 1 95.19 59 SER B CA 1
ATOM 5581 C C . SER B 1 59 ? -40.375 -29.422 -15.594 1 95.19 59 SER B C 1
ATOM 5583 O O . SER B 1 59 ? -39.938 -30.562 -15.438 1 95.19 59 SER B O 1
ATOM 5585 N N . PHE B 1 60 ? -40.688 -28.562 -14.633 1 96.94 60 PHE B N 1
ATOM 5586 C CA . PHE B 1 60 ? -40.562 -28.984 -13.242 1 96.94 60 PHE B CA 1
ATOM 5587 C C . PHE B 1 60 ? -41.5 -30.156 -12.961 1 96.94 60 PHE B C 1
ATOM 5589 O O . PHE B 1 60 ? -41.156 -31.031 -12.148 1 96.94 60 PHE B O 1
ATOM 5596 N N . ALA B 1 61 ? -42.594 -30.203 -13.586 1 94.88 61 ALA B N 1
ATOM 5597 C CA . ALA B 1 61 ? -43.594 -31.234 -13.359 1 94.88 61 ALA B CA 1
ATOM 5598 C C . ALA B 1 61 ? -43.062 -32.594 -13.766 1 94.88 61 ALA B C 1
ATOM 5600 O O . ALA B 1 61 ? -43.5 -33.625 -13.266 1 94.88 61 ALA B O 1
ATOM 5601 N N . ASP B 1 62 ? -42.156 -32.625 -14.641 1 96.06 62 ASP B N 1
ATOM 5602 C CA . ASP B 1 62 ? -41.594 -33.875 -15.18 1 96.06 62 ASP B CA 1
ATOM 5603 C C . ASP B 1 62 ? -40.469 -34.406 -14.305 1 96.06 62 ASP B C 1
ATOM 5605 O O . ASP B 1 62 ? -40 -35.531 -14.492 1 96.06 62 ASP B O 1
ATOM 5609 N N . VAL B 1 63 ? -39.938 -33.625 -13.406 1 96.44 63 VAL B N 1
ATOM 5610 C CA . VAL B 1 63 ? -38.812 -34 -12.562 1 96.44 63 VAL B CA 1
ATOM 5611 C C . VAL B 1 63 ? -39.25 -35 -11.5 1 96.44 63 VAL B C 1
ATOM 5613 O O . VAL B 1 63 ? -40.25 -34.75 -10.812 1 96.44 63 VAL B O 1
ATOM 5616 N N . PRO B 1 64 ? -38.531 -36.125 -11.43 1 92.06 64 PRO B N 1
ATOM 5617 C CA . PRO B 1 64 ? -38.875 -37.062 -10.367 1 92.06 64 PRO B CA 1
ATOM 5618 C C . PRO B 1 64 ? -38.469 -36.562 -8.977 1 92.06 64 PRO B C 1
ATOM 5620 O O . PRO B 1 64 ? -37.281 -36.281 -8.75 1 92.06 64 PRO B O 1
ATOM 5623 N N . GLY B 1 65 ? -39.344 -36.281 -8.141 1 89.06 65 GLY B N 1
ATOM 5624 C CA . GLY B 1 65 ? -39.031 -35.875 -6.773 1 89.06 65 GLY B CA 1
ATOM 5625 C C . GLY B 1 65 ? -39.094 -34.375 -6.559 1 89.06 65 GLY B C 1
ATOM 5626 O O . GLY B 1 65 ? -39.625 -33.656 -7.383 1 89.06 65 GLY B O 1
ATOM 5627 N N . GLN B 1 66 ? -38.5 -34 -5.43 1 93.69 66 GLN B N 1
ATOM 5628 C CA . GLN B 1 66 ? -38.562 -32.594 -5.02 1 93.69 66 GLN B CA 1
ATOM 5629 C C . GLN B 1 66 ? -37.312 -31.844 -5.43 1 93.69 66 GLN B C 1
ATOM 5631 O O . GLN B 1 66 ? -36.188 -32.375 -5.312 1 93.69 66 GLN B O 1
ATOM 5636 N N . VAL B 1 67 ? -37.5 -30.641 -6 1 97.5 67 VAL B N 1
ATOM 5637 C CA . VAL B 1 67 ? -36.375 -29.734 -6.293 1 97.5 67 VAL B CA 1
ATOM 5638 C C . VAL B 1 67 ? -36.188 -28.75 -5.141 1 97.5 67 VAL B C 1
ATOM 5640 O O . VAL B 1 67 ? -37.125 -27.984 -4.828 1 97.5 67 VAL B O 1
ATOM 5643 N N . ASP B 1 68 ? -35.031 -28.797 -4.547 1 97.69 68 ASP B N 1
ATOM 5644 C CA . ASP B 1 68 ? -34.75 -27.922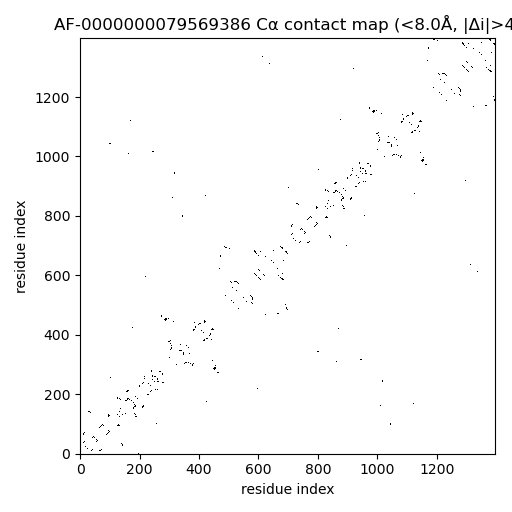 -3.4 1 97.69 68 ASP B CA 1
ATOM 5645 C C . ASP B 1 68 ? -34.281 -26.547 -3.854 1 97.69 68 ASP B C 1
ATOM 5647 O O . ASP B 1 68 ? -34.5 -25.547 -3.166 1 97.69 68 ASP B O 1
ATOM 5651 N N . LEU B 1 69 ? -33.5 -26.469 -4.926 1 98.62 69 LEU B N 1
ATOM 5652 C CA . LEU B 1 69 ? -32.938 -25.219 -5.453 1 98.62 69 LEU B CA 1
ATOM 5653 C C . LEU B 1 69 ? -33 -25.203 -6.977 1 98.62 69 LEU B C 1
ATOM 5655 O O . LEU B 1 69 ? -32.594 -26.156 -7.633 1 98.62 69 LEU B O 1
ATOM 5659 N N . ALA B 1 70 ? -33.562 -24.172 -7.523 1 98.69 70 ALA B N 1
ATOM 5660 C CA . ALA B 1 70 ? -33.562 -23.969 -8.969 1 98.69 70 ALA B CA 1
ATOM 5661 C C . ALA B 1 70 ? -32.562 -22.906 -9.375 1 98.69 70 ALA B C 1
ATOM 5663 O O . ALA B 1 70 ? -32.594 -21.781 -8.883 1 98.69 70 ALA B O 1
ATOM 5664 N N . TYR B 1 71 ? -31.609 -23.266 -10.18 1 98.69 71 TYR B N 1
ATOM 5665 C CA . TYR B 1 71 ? -30.656 -22.344 -10.797 1 98.69 71 TYR B CA 1
ATOM 5666 C C . TYR B 1 71 ? -31.172 -21.875 -12.156 1 98.69 71 TYR B C 1
ATOM 5668 O O . TYR B 1 71 ? -31.141 -22.641 -13.125 1 98.69 71 TYR B O 1
ATOM 5676 N N . VAL B 1 72 ? -31.547 -20.625 -12.234 1 98.25 72 VAL B N 1
ATOM 5677 C CA . VAL B 1 72 ? -32.281 -20.125 -13.391 1 98.25 72 VAL B CA 1
ATOM 5678 C C . VAL B 1 72 ? -31.344 -19.422 -14.344 1 98.25 72 VAL B C 1
ATOM 5680 O O . VAL B 1 72 ? -30.75 -18.391 -14 1 98.25 72 VAL B O 1
ATOM 5683 N N . MET B 1 73 ? -31.219 -19.891 -15.57 1 96.06 73 MET B N 1
ATOM 5684 C CA . MET B 1 73 ? -30.344 -19.344 -16.609 1 96.06 73 MET B CA 1
ATOM 5685 C C . MET B 1 73 ? -31.141 -19.031 -17.875 1 96.06 73 MET B C 1
ATOM 5687 O O . MET B 1 73 ? -30.734 -19.391 -18.984 1 96.06 73 MET B O 1
ATOM 5691 N N . THR B 1 74 ? -32.312 -18.422 -17.797 1 95.12 74 THR B N 1
ATOM 5692 C CA . THR B 1 74 ? -33.188 -18.109 -18.906 1 95.12 74 THR B CA 1
ATOM 5693 C C . THR B 1 74 ? -33.156 -16.625 -19.219 1 95.12 74 THR B C 1
ATOM 5695 O O . THR B 1 74 ? -32.656 -15.828 -18.422 1 95.12 74 THR B O 1
ATOM 5698 N N . PRO B 1 75 ? -33.656 -16.281 -20.375 1 92.5 75 PRO B N 1
ATOM 5699 C CA . PRO B 1 75 ? -33.844 -14.852 -20.641 1 92.5 75 PRO B CA 1
ATOM 5700 C C . PRO B 1 75 ? -34.781 -14.18 -19.625 1 92.5 75 PRO B C 1
ATOM 5702 O O . PRO B 1 75 ? -35.594 -14.844 -19 1 92.5 75 PRO B O 1
ATOM 5705 N N . ILE B 1 76 ? -34.656 -12.945 -19.547 1 93.88 76 ILE B N 1
ATOM 5706 C CA . ILE B 1 76 ? -35.25 -12.164 -18.469 1 93.88 76 ILE B CA 1
ATOM 5707 C C . ILE B 1 76 ? -36.781 -12.328 -18.484 1 93.88 76 ILE B C 1
ATOM 5709 O O . ILE B 1 76 ? -37.406 -12.406 -17.438 1 93.88 76 ILE B O 1
ATOM 5713 N N . ASP B 1 77 ? -37.375 -12.461 -19.641 1 94.62 77 ASP B N 1
ATOM 5714 C CA . ASP B 1 77 ? -38.844 -12.539 -19.766 1 94.62 77 ASP B CA 1
ATOM 5715 C C . ASP B 1 77 ? -39.375 -13.898 -19.328 1 94.62 77 ASP B C 1
ATOM 5717 O O . ASP B 1 77 ? -40.531 -14.047 -19.016 1 94.62 77 ASP B O 1
ATOM 5721 N N . ALA B 1 78 ? -38.531 -14.812 -19.25 1 96.56 78 ALA B N 1
ATOM 5722 C CA . ALA B 1 78 ? -38.906 -16.172 -18.891 1 96.56 78 ALA B CA 1
ATOM 5723 C C . ALA B 1 78 ? -38.719 -16.422 -17.391 1 96.56 78 ALA B C 1
ATOM 5725 O O . ALA B 1 78 ? -39.188 -17.438 -16.859 1 96.56 78 ALA B O 1
ATOM 5726 N N . VAL B 1 79 ? -38.094 -15.562 -16.641 1 97.81 79 VAL B N 1
ATOM 5727 C CA . VAL B 1 79 ? -37.719 -15.812 -15.266 1 97.81 79 VAL B CA 1
ATOM 5728 C C . VAL B 1 79 ? -38.938 -15.977 -14.391 1 97.81 79 VAL B C 1
ATOM 5730 O O . VAL B 1 79 ? -39.094 -16.969 -13.68 1 97.81 79 VAL B O 1
ATOM 5733 N N . ILE B 1 80 ? -39.875 -15.047 -14.461 1 97.81 80 ILE B N 1
ATOM 5734 C CA . ILE B 1 80 ? -41.031 -15.094 -13.602 1 97.81 80 ILE B CA 1
ATOM 5735 C C . ILE B 1 80 ? -41.906 -16.312 -13.953 1 97.81 80 ILE B C 1
ATOM 5737 O O . ILE B 1 80 ? -42.312 -17.062 -13.07 1 97.81 80 ILE B O 1
ATOM 5741 N N . PRO B 1 81 ? -42.094 -16.625 -15.266 1 97.62 81 PRO B N 1
ATOM 5742 C CA . PRO B 1 81 ? -42.812 -17.844 -15.617 1 97.62 81 PRO B CA 1
ATOM 5743 C C . PRO B 1 81 ? -42.156 -19.094 -15.062 1 97.62 81 PRO B C 1
ATOM 5745 O O . PRO B 1 81 ? -42.844 -20.016 -14.586 1 97.62 81 PRO B O 1
ATOM 5748 N N . VAL B 1 82 ? -40.906 -19.172 -15.109 1 97.75 82 VAL B N 1
ATOM 5749 C CA . VAL B 1 82 ? -40.156 -20.297 -14.57 1 97.75 82 VAL B CA 1
ATOM 5750 C C . VAL B 1 82 ? -40.375 -20.406 -13.062 1 97.75 82 VAL B C 1
ATOM 5752 O O . VAL B 1 82 ? -40.625 -21.5 -12.539 1 97.75 82 VAL B O 1
ATOM 5755 N N . MET B 1 83 ? -40.281 -19.266 -12.398 1 98.06 83 MET B N 1
ATOM 5756 C CA . MET B 1 83 ? -40.469 -19.25 -10.945 1 98.06 83 MET B CA 1
ATOM 5757 C C . MET B 1 83 ? -41.875 -19.641 -10.586 1 98.06 83 MET B C 1
ATOM 5759 O O . MET B 1 83 ? -42.125 -20.328 -9.578 1 98.06 83 MET B O 1
ATOM 5763 N N . GLU B 1 84 ? -42.812 -19.188 -11.398 1 97.69 84 GLU B N 1
ATOM 5764 C CA . GLU B 1 84 ? -44.219 -19.562 -11.188 1 97.69 84 GLU B CA 1
ATOM 5765 C C . GLU B 1 84 ? -44.406 -21.078 -11.312 1 97.69 84 GLU B C 1
ATOM 5767 O O . GLU B 1 84 ? -45.031 -21.688 -10.461 1 97.69 84 GLU B O 1
ATOM 5772 N N . ALA B 1 85 ? -43.875 -21.625 -12.359 1 97.38 85 ALA B N 1
ATOM 5773 C CA . ALA B 1 85 ? -43.969 -23.062 -12.586 1 97.38 85 ALA B CA 1
ATOM 5774 C C . ALA B 1 85 ? -43.312 -23.844 -11.445 1 97.38 85 ALA B C 1
ATOM 5776 O O . ALA B 1 85 ? -43.844 -24.859 -11 1 97.38 85 ALA B O 1
ATOM 5777 N N . GLY B 1 86 ? -42.188 -23.375 -11 1 97.81 86 GLY B N 1
ATOM 5778 C CA . GLY B 1 86 ? -41.5 -24.016 -9.883 1 97.81 86 GLY B CA 1
ATOM 5779 C C . GLY B 1 86 ? -42.281 -23.938 -8.586 1 97.81 86 GLY B C 1
ATOM 5780 O O . GLY B 1 86 ? -42.375 -24.922 -7.848 1 97.81 86 GLY B O 1
ATOM 5781 N N . ALA B 1 87 ? -42.75 -22.766 -8.32 1 97.06 87 ALA B N 1
ATOM 5782 C CA . ALA B 1 87 ? -43.531 -22.562 -7.098 1 97.06 87 ALA B CA 1
ATOM 5783 C C . ALA B 1 87 ? -44.719 -23.516 -7.027 1 97.06 87 ALA B C 1
ATOM 5785 O O . ALA B 1 87 ? -45.062 -24.031 -5.953 1 97.06 87 ALA B O 1
ATOM 5786 N N . ARG B 1 88 ? -45.312 -23.766 -8.125 1 96 88 ARG B N 1
ATOM 5787 C CA . ARG B 1 88 ? -46.438 -24.688 -8.195 1 96 88 ARG B CA 1
ATOM 5788 C C . ARG B 1 88 ? -46 -26.094 -7.812 1 96 88 ARG B C 1
ATOM 5790 O O . ARG B 1 88 ? -46.812 -26.875 -7.309 1 96 88 ARG B O 1
ATOM 5797 N N . GLN B 1 89 ? -44.812 -26.406 -8.062 1 96.38 89 GLN B N 1
ATOM 5798 C CA . GLN B 1 89 ? -44.281 -27.734 -7.758 1 96.38 89 GLN B CA 1
ATOM 5799 C C . GLN B 1 89 ? -43.562 -27.75 -6.414 1 96.38 89 GLN B C 1
ATOM 5801 O O . GLN B 1 89 ? -42.906 -28.734 -6.078 1 96.38 89 GLN B O 1
ATOM 5806 N N . GLY B 1 90 ? -43.562 -26.625 -5.703 1 95.75 90 GLY B N 1
ATOM 5807 C CA . GLY B 1 90 ? -43.031 -26.594 -4.34 1 95.75 90 GLY B CA 1
ATOM 5808 C C . GLY B 1 90 ? -41.625 -26.062 -4.242 1 95.75 90 GLY B C 1
ATOM 5809 O O . GLY B 1 90 ? -41.031 -26.047 -3.16 1 95.75 90 GLY B O 1
ATOM 5810 N N . VAL B 1 91 ? -41.031 -25.656 -5.328 1 97.5 91 VAL B N 1
ATOM 5811 C CA . VAL B 1 91 ? -39.688 -25.078 -5.285 1 97.5 91 VAL B CA 1
ATOM 5812 C C . VAL B 1 91 ? -39.75 -23.688 -4.629 1 97.5 91 VAL B C 1
ATOM 5814 O O . VAL B 1 91 ? -40.531 -22.828 -5.047 1 97.5 91 VAL B O 1
ATOM 5817 N N . ARG B 1 92 ? -38.875 -23.484 -3.629 1 96.94 92 ARG B N 1
ATOM 5818 C CA . ARG B 1 92 ? -38.938 -22.219 -2.893 1 96.94 92 ARG B CA 1
ATOM 5819 C C . ARG B 1 92 ? -37.656 -21.422 -3.059 1 96.94 92 ARG B C 1
ATOM 5821 O O . ARG B 1 92 ? -37.656 -20.203 -2.898 1 96.94 92 ARG B O 1
ATOM 5828 N N . ASN B 1 93 ? -36.531 -22.062 -3.342 1 98.25 93 ASN B N 1
ATOM 5829 C CA . ASN B 1 93 ? -35.219 -21.438 -3.422 1 98.25 93 ASN B CA 1
ATOM 5830 C C . ASN B 1 93 ? -34.75 -21.297 -4.867 1 98.25 93 ASN B C 1
ATOM 5832 O O . ASN B 1 93 ? -34.812 -22.25 -5.641 1 98.25 93 ASN B O 1
ATOM 5836 N N . TYR B 1 94 ? -34.281 -20.047 -5.219 1 98.5 94 TYR B N 1
ATOM 5837 C CA . TYR B 1 94 ? -33.875 -19.781 -6.594 1 98.5 94 TYR B CA 1
ATOM 5838 C C . TYR B 1 94 ? -32.562 -19.016 -6.637 1 98.5 94 TYR B C 1
ATOM 5840 O O . TYR B 1 94 ? -32.344 -18.109 -5.824 1 98.5 94 TYR B O 1
ATOM 5848 N N . VAL B 1 95 ? -31.625 -19.422 -7.465 1 98.38 95 VAL B N 1
ATOM 5849 C CA . VAL B 1 95 ? -30.531 -18.578 -7.945 1 98.38 95 VAL B CA 1
ATOM 5850 C C . VAL B 1 95 ? -30.859 -18.062 -9.344 1 98.38 95 VAL B C 1
ATOM 5852 O O . VAL B 1 95 ? -31.125 -18.844 -10.258 1 98.38 95 VAL B O 1
ATOM 5855 N N . VAL B 1 96 ? -30.906 -16.781 -9.492 1 97.75 96 VAL B N 1
ATOM 5856 C CA . VAL B 1 96 ? -31.219 -16.188 -10.789 1 97.75 96 VAL B CA 1
ATOM 5857 C C . VAL B 1 96 ? -29.953 -15.555 -11.383 1 97.75 96 VAL B C 1
ATOM 5859 O O . VAL B 1 96 ? -29.531 -14.477 -10.953 1 97.75 96 VAL B O 1
ATOM 5862 N N . LEU B 1 97 ? -29.453 -16.141 -12.391 1 94.69 97 LEU B N 1
ATOM 5863 C CA . LEU B 1 97 ? -28.234 -15.703 -13.07 1 94.69 97 LEU B CA 1
ATOM 5864 C C . LEU B 1 97 ? -28.531 -14.516 -13.977 1 94.69 97 LEU B C 1
ATOM 5866 O O . LEU B 1 97 ? -27.672 -13.664 -14.195 1 94.69 97 LEU B O 1
ATOM 5870 N N . THR B 1 98 ? -29.688 -14.375 -14.406 1 91.75 98 THR B N 1
ATOM 5871 C CA . THR B 1 98 ? -30.109 -13.492 -15.484 1 91.75 98 THR B CA 1
ATOM 5872 C C . THR B 1 98 ? -29.875 -12.031 -15.109 1 91.75 98 THR B C 1
ATOM 5874 O O . THR B 1 98 ? -30.172 -11.617 -13.984 1 91.75 98 THR B O 1
ATOM 5877 N N . SER B 1 99 ? -29.25 -11.336 -16.047 1 87.94 99 SER B N 1
ATOM 5878 C CA . SER B 1 99 ? -29 -9.906 -15.898 1 87.94 99 SER B CA 1
ATOM 5879 C C . SER B 1 99 ? -30.062 -9.078 -16.609 1 87.94 99 SER B C 1
ATOM 5881 O O . SER B 1 99 ? -31 -9.633 -17.188 1 87.94 99 SER B O 1
ATOM 5883 N N . GLY B 1 100 ? -29.984 -7.746 -16.469 1 85.81 100 GLY B N 1
ATOM 5884 C CA . GLY B 1 100 ? -30.922 -6.855 -17.141 1 85.81 100 GLY B CA 1
ATOM 5885 C C . GLY B 1 100 ? -31.891 -6.188 -16.203 1 85.81 100 GLY B C 1
ATOM 5886 O O . GLY B 1 100 ? -32.875 -5.562 -16.641 1 85.81 100 GLY B O 1
ATOM 5887 N N . TYR B 1 101 ? -31.703 -6.258 -15.047 1 90.81 101 TYR B N 1
ATOM 5888 C CA . TYR B 1 101 ? -32.594 -5.703 -14.031 1 90.81 101 TYR B CA 1
ATOM 5889 C C . TYR B 1 101 ? -32.094 -4.324 -13.586 1 90.81 101 TYR B C 1
ATOM 5891 O O . TYR B 1 101 ? -31.781 -3.475 -14.422 1 90.81 101 TYR B O 1
ATOM 5899 N N . GLY B 1 102 ? -32.094 -3.951 -12.391 1 83.81 102 GLY B N 1
ATOM 5900 C CA . GLY B 1 102 ? -31.844 -2.613 -11.883 1 83.81 102 GLY B CA 1
ATOM 5901 C C . GLY B 1 102 ? -30.5 -2.062 -12.344 1 83.81 102 GLY B C 1
ATOM 5902 O O . GLY B 1 102 ? -30.344 -0.849 -12.492 1 83.81 102 GLY B O 1
ATOM 5903 N N . GLU B 1 103 ? -29.5 -2.873 -12.648 1 76.94 103 GLU B N 1
ATOM 5904 C CA . GLU B 1 103 ? -28.156 -2.441 -13 1 76.94 103 GLU B CA 1
ATOM 5905 C C . GLU B 1 103 ? -28.125 -1.786 -14.375 1 76.94 103 GLU B C 1
ATOM 59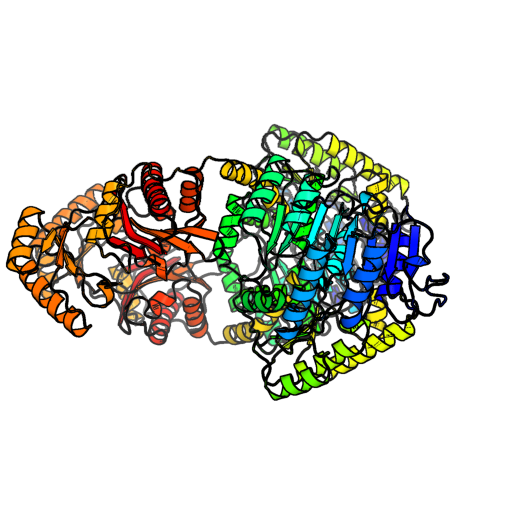07 O O . GLU B 1 103 ? -27.141 -1.126 -14.734 1 76.94 103 GLU B O 1
ATOM 5912 N N . VAL B 1 104 ? -29.312 -1.918 -15.164 1 77 104 VAL B N 1
ATOM 5913 C CA . VAL B 1 104 ? -29.281 -1.379 -16.516 1 77 104 VAL B CA 1
ATOM 5914 C C . VAL B 1 104 ? -30.172 -0.141 -16.594 1 77 104 VAL B C 1
ATOM 5916 O O . VAL B 1 104 ? -30.469 0.357 -17.688 1 77 104 VAL B O 1
ATOM 5919 N N . GLY B 1 105 ? -30.75 0.298 -15.547 1 78.56 105 GLY B N 1
ATOM 5920 C CA . GLY B 1 105 ? -31.484 1.55 -15.578 1 78.56 105 GLY B CA 1
ATOM 5921 C C . GLY B 1 105 ? -32.906 1.411 -15.07 1 78.56 105 GLY B C 1
ATOM 5922 O O . GLY B 1 105 ? -33.25 0.439 -14.391 1 78.56 105 GLY B O 1
ATOM 5923 N N . ALA B 1 106 ? -33.719 2.332 -15.508 1 82.62 106 ALA B N 1
ATOM 5924 C CA . ALA B 1 106 ? -35.062 2.459 -14.945 1 82.62 106 ALA B CA 1
ATOM 5925 C C . ALA B 1 106 ? -35.969 1.308 -15.398 1 82.62 106 ALA B C 1
ATOM 5927 O O . ALA B 1 106 ? -36.75 0.789 -14.617 1 82.62 106 ALA B O 1
ATOM 5928 N N . GLU B 1 107 ? -35.844 0.956 -16.641 1 85.81 107 GLU B N 1
ATOM 5929 C CA . GLU B 1 107 ? -36.625 -0.152 -17.141 1 85.81 107 GLU B CA 1
ATOM 5930 C C . GLU B 1 107 ? -36.281 -1.458 -16.438 1 85.81 107 GLU B C 1
ATOM 5932 O O . GLU B 1 107 ? -37.188 -2.232 -16.078 1 85.81 107 GLU B O 1
ATOM 5937 N N . GLY B 1 108 ? -35.031 -1.692 -16.281 1 89.56 108 GLY B N 1
ATOM 5938 C CA . GLY B 1 108 ? -34.594 -2.863 -15.539 1 89.56 108 GLY B CA 1
ATOM 5939 C C . GLY B 1 108 ? -35.031 -2.859 -14.086 1 89.56 108 GLY B C 1
ATOM 5940 O O . GLY B 1 108 ? -35.375 -3.904 -13.531 1 89.56 108 GLY B O 1
ATOM 5941 N N . ALA B 1 109 ? -35.031 -1.697 -13.547 1 90.75 109 ALA B N 1
ATOM 5942 C CA . ALA B 1 109 ? -35.469 -1.556 -12.156 1 90.75 109 ALA B CA 1
ATOM 5943 C C . ALA B 1 109 ? -36.938 -1.938 -11.984 1 90.75 109 ALA B C 1
ATOM 5945 O O . ALA B 1 109 ? -37.312 -2.492 -10.953 1 90.75 109 ALA B O 1
ATOM 5946 N N . ALA B 1 110 ? -37.688 -1.589 -12.953 1 94.12 110 ALA B N 1
ATOM 5947 C CA . ALA B 1 110 ? -39.094 -1.959 -12.922 1 94.12 110 ALA B CA 1
ATOM 5948 C C . ALA B 1 110 ? -39.281 -3.475 -12.961 1 94.12 110 ALA B C 1
ATOM 5950 O O . ALA B 1 110 ? -40.094 -4.031 -12.227 1 94.12 110 ALA B O 1
ATOM 5951 N N . LYS B 1 111 ? -38.531 -4.098 -13.828 1 94.94 111 LYS B N 1
ATOM 5952 C CA . LYS B 1 111 ? -38.562 -5.555 -13.914 1 94.94 111 LYS B CA 1
ATOM 5953 C C . LYS B 1 111 ? -38.094 -6.191 -12.602 1 94.94 111 LYS B C 1
ATOM 5955 O O . LYS B 1 111 ? -38.594 -7.234 -12.195 1 94.94 111 LYS B O 1
ATOM 5960 N N . GLU B 1 112 ? -37.188 -5.605 -12.031 1 95.31 112 GLU B N 1
ATOM 5961 C CA . GLU B 1 112 ? -36.656 -6.094 -10.758 1 95.31 112 GLU B CA 1
ATOM 5962 C C . GLU B 1 112 ? -37.719 -5.992 -9.656 1 95.31 112 GLU B C 1
ATOM 5964 O O . GLU B 1 112 ? -37.844 -6.906 -8.844 1 95.31 112 GLU B O 1
ATOM 5969 N N . ARG B 1 113 ? -38.406 -4.898 -9.633 1 96.19 113 ARG B N 1
ATOM 5970 C CA . ARG B 1 113 ? -39.5 -4.738 -8.672 1 96.19 113 ARG B CA 1
ATOM 5971 C C . ARG B 1 113 ? -40.562 -5.809 -8.875 1 96.19 113 ARG B C 1
ATOM 5973 O O . ARG B 1 113 ? -41.094 -6.348 -7.906 1 96.19 113 ARG B O 1
ATOM 5980 N N . GLU B 1 114 ? -40.812 -6.047 -10.125 1 96.94 114 GLU B N 1
ATOM 5981 C CA . GLU B 1 114 ? -41.75 -7.105 -10.43 1 96.94 114 GLU B CA 1
ATOM 5982 C C . GLU B 1 114 ? -41.281 -8.453 -9.891 1 96.94 114 GLU B C 1
ATOM 5984 O O . GLU B 1 114 ? -42.094 -9.219 -9.344 1 96.94 114 GLU B O 1
ATOM 5989 N N . LEU B 1 115 ? -40.062 -8.695 -10.086 1 97.44 115 LEU B N 1
ATOM 5990 C CA . LEU B 1 115 ? -39.469 -9.93 -9.594 1 97.44 115 LEU B CA 1
ATOM 5991 C C . LEU B 1 115 ? -39.594 -10.023 -8.07 1 97.44 115 LEU B C 1
ATOM 5993 O O . LEU B 1 115 ? -39.938 -11.07 -7.531 1 97.44 115 LEU B O 1
ATOM 5997 N N . VAL B 1 116 ? -39.25 -8.969 -7.371 1 97.5 116 VAL B N 1
ATOM 5998 C CA . VAL B 1 116 ? -39.281 -8.914 -5.914 1 97.5 116 VAL B CA 1
ATOM 5999 C C . VAL B 1 116 ? -40.719 -9.109 -5.418 1 97.5 116 VAL B C 1
ATOM 6001 O O . VAL B 1 116 ? -40.969 -9.883 -4.484 1 97.5 116 VAL B O 1
ATOM 6004 N N . ASP B 1 117 ? -41.656 -8.43 -6.082 1 97.56 117 ASP B N 1
ATOM 6005 C CA . ASP B 1 117 ? -43.062 -8.539 -5.711 1 97.56 117 ASP B CA 1
ATOM 6006 C C . ASP B 1 117 ? -43.562 -9.961 -5.906 1 97.56 117 ASP B C 1
ATOM 6008 O O . ASP B 1 117 ? -44.312 -10.492 -5.055 1 97.56 117 ASP B O 1
ATOM 6012 N N . PHE B 1 118 ? -43.25 -10.492 -6.988 1 97.81 118 PHE B N 1
ATOM 6013 C CA . PHE B 1 118 ? -43.688 -11.859 -7.277 1 97.81 118 PHE B CA 1
ATOM 6014 C C . PHE B 1 118 ? -43.125 -12.828 -6.238 1 97.81 118 PHE B C 1
ATOM 6016 O O . PHE B 1 118 ? -43.875 -13.688 -5.742 1 97.81 118 PHE B O 1
ATOM 6023 N N . ALA B 1 119 ? -41.844 -12.766 -5.957 1 97.81 119 ALA B N 1
ATOM 6024 C CA . ALA B 1 119 ? -41.219 -13.625 -4.969 1 97.81 119 ALA B CA 1
ATOM 6025 C C . ALA B 1 119 ? -41.906 -13.492 -3.607 1 97.81 119 ALA B C 1
ATOM 6027 O O . ALA B 1 119 ? -42.156 -14.5 -2.932 1 97.81 119 ALA B O 1
ATOM 6028 N N . ALA B 1 120 ? -42.156 -12.258 -3.221 1 96.62 120 ALA B N 1
ATOM 6029 C CA . ALA B 1 120 ? -42.812 -12 -1.938 1 96.62 120 ALA B CA 1
ATOM 6030 C C . ALA B 1 120 ? -44.219 -12.617 -1.896 1 96.62 120 ALA B C 1
ATOM 6032 O O . ALA B 1 120 ? -44.594 -13.227 -0.899 1 96.62 120 ALA B O 1
ATOM 6033 N N . ALA B 1 121 ? -44.938 -12.453 -2.967 1 97 121 ALA B N 1
ATOM 6034 C CA . ALA B 1 121 ? -46.312 -12.945 -3.047 1 97 121 ALA B CA 1
ATOM 6035 C C . ALA B 1 121 ? -46.344 -14.469 -2.982 1 97 121 ALA B C 1
ATOM 6037 O O . ALA B 1 121 ? -47.344 -15.047 -2.559 1 97 121 ALA B O 1
ATOM 6038 N N . ASN B 1 122 ? -45.312 -15.086 -3.324 1 97 122 ASN B N 1
ATOM 6039 C CA . ASN B 1 122 ? -45.281 -16.547 -3.398 1 97 122 ASN B CA 1
ATOM 6040 C C . ASN B 1 122 ? -44.312 -17.141 -2.377 1 97 122 ASN B C 1
ATOM 6042 O O . ASN B 1 122 ? -44.031 -18.344 -2.424 1 97 122 ASN B O 1
ATOM 6046 N N . ASP B 1 123 ? -43.719 -16.328 -1.5 1 95.44 123 ASP B N 1
ATOM 6047 C CA . ASP B 1 123 ? -42.812 -16.75 -0.437 1 95.44 123 ASP B CA 1
ATOM 6048 C C . ASP B 1 123 ? -41.594 -17.453 -1.007 1 95.44 123 ASP B C 1
ATOM 6050 O O . ASP B 1 123 ? -41.25 -18.562 -0.579 1 95.44 123 ASP B O 1
ATOM 6054 N N . LEU B 1 124 ? -41.031 -16.922 -2.033 1 97.12 124 LEU B N 1
ATOM 6055 C CA . LEU B 1 124 ? -39.844 -17.453 -2.664 1 97.12 124 LEU B CA 1
ATOM 6056 C C . LEU B 1 124 ? -38.594 -16.719 -2.184 1 97.12 124 LEU B C 1
ATOM 6058 O O . LEU B 1 124 ? -38.656 -15.523 -1.883 1 97.12 124 LEU B O 1
ATOM 6062 N N . ILE B 1 125 ? -37.469 -17.406 -2.051 1 97.31 125 ILE B N 1
ATOM 6063 C CA . ILE B 1 125 ? -36.188 -16.828 -1.712 1 97.31 125 ILE B CA 1
ATOM 6064 C C . ILE B 1 125 ? -35.281 -16.844 -2.941 1 97.31 125 ILE B C 1
ATOM 6066 O O . ILE B 1 125 ? -35.094 -17.875 -3.594 1 97.31 125 ILE B O 1
ATOM 6070 N N . VAL B 1 126 ? -34.656 -15.695 -3.262 1 97.69 126 VAL B N 1
ATOM 6071 C CA . VAL B 1 126 ? -33.938 -15.57 -4.512 1 97.69 126 VAL B CA 1
ATOM 6072 C C . VAL B 1 126 ? -32.562 -14.953 -4.242 1 97.69 126 VAL B C 1
ATOM 6074 O O . VAL B 1 126 ? -32.469 -13.891 -3.633 1 97.69 126 VAL B O 1
ATOM 6077 N N . LEU B 1 127 ? -31.453 -15.656 -4.566 1 97.38 127 LEU B N 1
ATOM 6078 C CA . LEU B 1 127 ? -30.125 -15.062 -4.676 1 97.38 127 LEU B CA 1
ATOM 6079 C C . LEU B 1 127 ? -29.906 -14.461 -6.059 1 97.38 127 LEU B C 1
ATOM 6081 O O . LEU B 1 127 ? -30.062 -15.148 -7.07 1 97.38 127 LEU B O 1
ATOM 6085 N N . GLY B 1 128 ? -29.531 -13.281 -6.145 1 93.88 128 GLY B N 1
ATOM 6086 C CA . GLY B 1 128 ? -29.5 -12.508 -7.375 1 93.88 128 GLY B CA 1
ATOM 6087 C C . GLY B 1 128 ? -30.594 -11.461 -7.445 1 93.88 128 GLY B C 1
ATOM 6088 O O . GLY B 1 128 ? -30.953 -10.859 -6.434 1 93.88 128 GLY B O 1
ATOM 6089 N N . PRO B 1 129 ? -31.109 -11.195 -8.625 1 94.5 129 PRO B N 1
ATOM 6090 C CA . PRO B 1 129 ? -30.672 -11.641 -9.945 1 94.5 129 PRO B CA 1
ATOM 6091 C C . PRO B 1 129 ? -29.281 -11.141 -10.305 1 94.5 129 PRO B C 1
ATOM 6093 O O . PRO B 1 129 ? -28.562 -10.602 -9.445 1 94.5 129 PRO B O 1
ATOM 6096 N N . ASN B 1 130 ? -28.844 -11.398 -11.492 1 90.62 130 ASN B N 1
ATOM 6097 C CA . ASN B 1 130 ? -27.547 -10.938 -11.945 1 90.62 130 ASN B CA 1
ATOM 6098 C C . ASN B 1 130 ? -26.422 -11.438 -11.031 1 90.62 130 ASN B C 1
ATOM 6100 O O . ASN B 1 130 ? -25.609 -10.648 -10.562 1 90.62 130 ASN B O 1
ATOM 6104 N N . GLY B 1 131 ? -26.484 -12.672 -10.688 1 91.5 131 GLY B N 1
ATOM 6105 C CA . GLY B 1 131 ? -25.484 -13.273 -9.82 1 91.5 131 GLY B CA 1
ATOM 6106 C C . GLY B 1 131 ? -25.094 -14.672 -10.242 1 91.5 131 GLY B C 1
ATOM 6107 O O . GLY B 1 131 ? -25.922 -15.438 -10.734 1 91.5 131 GLY B O 1
ATOM 6108 N N . ASN B 1 132 ? -23.922 -15.094 -9.922 1 94.5 132 ASN B N 1
ATOM 6109 C CA . ASN B 1 132 ? -23.375 -16.359 -10.398 1 94.5 132 ASN B CA 1
ATOM 6110 C C . ASN B 1 132 ? -23.672 -17.5 -9.422 1 94.5 132 ASN B C 1
ATOM 6112 O O . ASN B 1 132 ? -23.344 -18.656 -9.688 1 94.5 132 ASN B O 1
ATOM 6116 N N . GLY B 1 133 ? -24.25 -17.234 -8.273 1 97.19 133 GLY B N 1
ATOM 6117 C CA . GLY B 1 133 ? -24.594 -18.281 -7.316 1 97.19 133 GLY B CA 1
ATOM 6118 C C . GLY B 1 133 ? -23.641 -18.328 -6.137 1 97.19 133 GLY B C 1
ATOM 6119 O O . GLY B 1 133 ? -23.188 -17.297 -5.641 1 97.19 133 GLY B O 1
ATOM 6120 N N . PHE B 1 134 ? -23.453 -19.547 -5.57 1 98 134 PHE B N 1
ATOM 6121 C CA . PHE B 1 134 ? -22.641 -19.688 -4.359 1 98 134 PHE B CA 1
ATOM 6122 C C . PHE B 1 134 ? -21.906 -21.016 -4.355 1 98 134 PHE B C 1
ATOM 6124 O O . PHE B 1 134 ? -22.188 -21.891 -5.18 1 98 134 PHE B O 1
ATOM 6131 N N . ILE B 1 135 ? -20.938 -21.094 -3.543 1 98.25 135 ILE B N 1
ATOM 6132 C CA . ILE B 1 135 ? -20.156 -22.297 -3.285 1 98.25 135 ILE B CA 1
ATOM 6133 C C . ILE B 1 135 ? -20.141 -22.578 -1.786 1 98.25 135 ILE B C 1
ATOM 6135 O O . ILE B 1 135 ? -19.641 -21.781 -0.993 1 98.25 135 ILE B O 1
ATOM 6139 N N . ASN B 1 136 ? -20.812 -23.594 -1.323 1 98.19 136 ASN B N 1
ATOM 6140 C CA . ASN B 1 136 ? -20.562 -24.203 -0.013 1 98.19 136 ASN B CA 1
ATOM 6141 C C . ASN B 1 136 ? -19.484 -25.266 -0.071 1 98.19 136 ASN B C 1
ATOM 6143 O O . ASN B 1 136 ? -19.781 -26.453 -0.281 1 98.19 136 ASN B O 1
ATOM 6147 N N . ALA B 1 137 ? -18.312 -24.859 0.119 1 97.38 137 ALA B N 1
ATOM 6148 C CA . ALA B 1 137 ? -17.141 -25.703 -0.139 1 97.38 137 ALA B CA 1
ATOM 6149 C C . ALA B 1 137 ? -17.062 -26.859 0.847 1 97.38 137 ALA B C 1
ATOM 6151 O O . ALA B 1 137 ? -16.656 -27.969 0.48 1 97.38 137 ALA B O 1
ATOM 6152 N N . THR B 1 138 ? -17.438 -26.641 2.061 1 94.44 138 THR B N 1
ATOM 6153 C CA . THR B 1 138 ? -17.312 -27.641 3.107 1 94.44 138 THR B CA 1
ATOM 6154 C C . THR B 1 138 ? -18.266 -28.812 2.859 1 94.44 138 THR B C 1
ATOM 6156 O O . THR B 1 138 ? -17.938 -29.953 3.182 1 94.44 138 THR B O 1
ATOM 6159 N N . ASP B 1 139 ? -19.422 -28.516 2.25 1 95.62 139 ASP B N 1
ATOM 6160 C CA . ASP B 1 139 ? -20.422 -29.562 2.027 1 95.62 139 ASP B CA 1
ATOM 6161 C C . ASP B 1 139 ? -20.438 -30 0.564 1 95.62 139 ASP B C 1
ATOM 6163 O O . ASP B 1 139 ? -21.328 -30.75 0.147 1 95.62 139 ASP B O 1
ATOM 6167 N N . SER B 1 140 ? -19.516 -29.469 -0.257 1 97 140 SER B N 1
ATOM 6168 C CA . SER B 1 140 ? -19.375 -29.812 -1.671 1 97 140 SER B CA 1
ATOM 6169 C C . SER B 1 140 ? -20.656 -29.469 -2.443 1 97 140 SER B C 1
ATOM 6171 O O . SER B 1 140 ? -21.156 -30.297 -3.219 1 97 140 SER B O 1
ATOM 6173 N N . ILE B 1 141 ? -21.266 -28.359 -2.186 1 98.19 141 ILE B N 1
ATOM 6174 C CA . ILE B 1 141 ? -22.422 -27.828 -2.896 1 98.19 141 ILE B CA 1
ATOM 6175 C C . ILE B 1 141 ? -22 -26.609 -3.719 1 98.19 141 ILE B C 1
ATOM 6177 O O . ILE B 1 141 ? -21.703 -25.547 -3.162 1 98.19 141 ILE B O 1
ATOM 6181 N N . THR B 1 142 ? -22.016 -26.766 -5.082 1 98.44 142 THR B N 1
ATOM 6182 C CA . THR B 1 142 ? -21.328 -25.766 -5.883 1 98.44 142 THR B CA 1
ATOM 6183 C C . THR B 1 142 ? -22.219 -25.297 -7.031 1 98.44 142 THR B C 1
ATOM 6185 O O . THR B 1 142 ? -21.797 -25.312 -8.195 1 98.44 142 THR B O 1
ATOM 6188 N N . PRO B 1 143 ? -23.469 -24.797 -6.773 1 98.25 143 PRO B N 1
ATOM 6189 C CA . PRO B 1 143 ? -24.25 -24.156 -7.836 1 98.25 143 PRO B CA 1
ATOM 6190 C C . PRO B 1 143 ? -23.703 -22.781 -8.211 1 98.25 143 PRO B C 1
ATOM 6192 O O . PRO B 1 143 ? -24.328 -21.766 -7.883 1 98.25 143 PRO B O 1
ATOM 6195 N N . TYR B 1 144 ? -22.641 -22.781 -8.914 1 97.31 144 TYR B N 1
ATOM 6196 C CA . TYR B 1 144 ? -21.891 -21.578 -9.305 1 97.31 144 TYR B CA 1
ATOM 6197 C C . TYR B 1 144 ? -21.688 -21.531 -10.812 1 97.31 144 TYR B C 1
ATOM 6199 O O . TYR B 1 144 ? -21.266 -22.531 -11.422 1 97.31 144 TYR B O 1
ATOM 6207 N N . GLY B 1 145 ? -21.938 -20.438 -11.383 1 94.44 145 GLY B N 1
ATOM 6208 C CA . GLY B 1 145 ? -22.125 -20.328 -12.82 1 94.44 145 GLY B CA 1
ATOM 6209 C C . GLY B 1 145 ? -20.812 -20.141 -13.578 1 94.44 145 GLY B C 1
ATOM 6210 O O . GLY B 1 145 ? -20.812 -20.031 -14.805 1 94.44 145 GLY B O 1
ATOM 6211 N N . LEU B 1 146 ? -19.656 -20.125 -12.891 1 92.44 146 LEU B N 1
ATOM 6212 C CA . LEU B 1 146 ? -18.344 -19.984 -13.508 1 92.44 146 LEU B CA 1
ATOM 6213 C C . LEU B 1 146 ? -17.406 -21.109 -13.055 1 92.44 146 LEU B C 1
ATOM 6215 O O . LEU B 1 146 ? -17.656 -21.75 -12.031 1 92.44 146 LEU B O 1
ATOM 6219 N N . PRO B 1 147 ? -16.375 -21.375 -13.82 1 91.81 147 PRO B N 1
ATOM 6220 C CA . PRO B 1 147 ? -15.5 -22.5 -13.469 1 91.81 147 PRO B CA 1
ATOM 6221 C C . PRO B 1 147 ? -14.844 -22.328 -12.102 1 91.81 147 PRO B C 1
ATOM 6223 O O . PRO B 1 147 ? -14.461 -21.219 -11.727 1 91.81 147 PRO B O 1
ATOM 6226 N N . ILE B 1 148 ? -14.766 -23.391 -11.398 1 95.44 148 ILE B N 1
ATOM 6227 C CA . ILE B 1 148 ? -14.07 -23.453 -10.125 1 95.44 148 ILE B CA 1
ATOM 6228 C C . ILE B 1 148 ? -12.711 -24.125 -10.312 1 95.44 148 ILE B C 1
ATOM 6230 O O . ILE B 1 148 ? -12.633 -25.234 -10.852 1 95.44 148 ILE B O 1
ATOM 6234 N N . PRO B 1 149 ? -11.641 -23.422 -9.898 1 93.5 149 PRO B N 1
ATOM 6235 C CA . PRO B 1 149 ? -10.344 -24.094 -9.992 1 93.5 149 PRO B CA 1
ATOM 6236 C C . PRO B 1 149 ? -10.312 -25.406 -9.211 1 93.5 149 PRO B C 1
ATOM 6238 O O . PRO B 1 149 ? -10.898 -25.5 -8.125 1 93.5 149 PRO B O 1
ATOM 6241 N N . LYS B 1 150 ? -9.664 -26.438 -9.75 1 92.44 150 LYS B N 1
ATOM 6242 C CA . LYS B 1 150 ? -9.609 -27.75 -9.133 1 92.44 150 LYS B CA 1
ATOM 6243 C C . LYS B 1 150 ? -8.273 -27.969 -8.43 1 92.44 150 LYS B C 1
ATOM 6245 O O . LYS B 1 150 ? -7.227 -27.578 -8.945 1 92.44 150 LYS B O 1
ATOM 6250 N N . PRO B 1 151 ? -8.227 -28.578 -7.34 1 93.31 151 PRO B N 1
ATOM 6251 C CA . PRO B 1 151 ? -9.383 -29.016 -6.551 1 93.31 151 PRO B CA 1
ATOM 6252 C C . PRO B 1 151 ? -10.008 -27.875 -5.746 1 93.31 151 PRO B C 1
ATOM 6254 O O . PRO B 1 151 ? -9.344 -26.891 -5.457 1 93.31 151 PRO B O 1
ATOM 6257 N N . LEU B 1 152 ? -11.25 -28.047 -5.488 1 95.19 152 LEU B N 1
ATOM 6258 C CA . LEU B 1 152 ? -11.891 -27.109 -4.562 1 95.19 152 LEU B CA 1
ATOM 6259 C C . LEU B 1 152 ? -11.289 -27.234 -3.166 1 95.19 152 LEU B C 1
ATOM 6261 O O . LEU B 1 152 ? -11.258 -28.328 -2.594 1 95.19 152 LEU B O 1
ATOM 6265 N N . LEU B 1 153 ? -10.773 -26.172 -2.643 1 95.06 153 LEU B N 1
ATOM 6266 C CA . LEU B 1 153 ? -10.148 -26.188 -1.326 1 95.06 153 LEU B CA 1
ATOM 6267 C C . LEU B 1 153 ? -11.125 -25.719 -0.251 1 95.06 153 LEU B C 1
ATOM 6269 O O . LEU B 1 153 ? -11.516 -24.547 -0.228 1 95.06 153 LEU B O 1
ATOM 6273 N N . ALA B 1 154 ? -11.523 -26.625 0.61 1 96.5 154 ALA B N 1
ATOM 6274 C CA . ALA B 1 154 ? -12.406 -26.297 1.728 1 96.5 154 ALA B CA 1
ATOM 6275 C C . ALA B 1 154 ? -11.609 -25.766 2.918 1 96.5 154 ALA B C 1
ATOM 6277 O O . ALA B 1 154 ? -10.477 -26.203 3.15 1 96.5 154 ALA B O 1
ATOM 6278 N N . GLY B 1 155 ? -12.148 -24.812 3.602 1 97.06 155 GLY B N 1
ATOM 6279 C CA . GLY B 1 155 ? -11.516 -24.219 4.777 1 97.06 155 GLY B CA 1
ATOM 6280 C C . GLY B 1 155 ? -12.469 -23.391 5.609 1 97.06 155 GLY B C 1
ATOM 6281 O O . GLY B 1 155 ? -13.648 -23.719 5.75 1 97.06 155 GLY B O 1
ATOM 6282 N N . SER B 1 156 ? -11.961 -22.281 6.207 1 98.19 156 SER B N 1
ATOM 6283 C CA . SER B 1 156 ? -12.758 -21.656 7.262 1 98.19 156 SER B CA 1
ATOM 6284 C C . SER B 1 156 ? -13.023 -20.188 6.953 1 98.19 156 SER B C 1
ATOM 6286 O O . SER B 1 156 ? -13.57 -19.469 7.789 1 98.19 156 SER B O 1
ATOM 6288 N N . VAL B 1 157 ? -12.664 -19.75 5.777 1 98.75 157 VAL B N 1
ATOM 6289 C CA . VAL B 1 157 ? -12.945 -18.359 5.406 1 98.75 157 VAL B CA 1
ATOM 6290 C C . VAL B 1 157 ? -14.25 -18.297 4.625 1 98.75 157 VAL B C 1
ATOM 6292 O O . VAL B 1 157 ? -14.414 -18.969 3.607 1 98.75 157 VAL B O 1
ATOM 6295 N N . GLY B 1 158 ? -15.234 -17.562 5.086 1 98.81 158 GLY B N 1
ATOM 6296 C CA . GLY B 1 158 ? -16.438 -17.266 4.332 1 98.81 158 GLY B CA 1
ATOM 6297 C C . GLY B 1 158 ? -16.359 -15.945 3.576 1 98.81 158 GLY B C 1
ATOM 6298 O O . GLY B 1 158 ? -16 -14.914 4.148 1 98.81 158 GLY B O 1
ATOM 6299 N N . VAL B 1 159 ? -16.672 -15.969 2.271 1 98.56 159 VAL B N 1
ATOM 6300 C CA . VAL B 1 159 ? -16.5 -14.789 1.429 1 98.56 159 VAL B CA 1
ATOM 6301 C C . VAL B 1 159 ? -17.844 -14.367 0.85 1 98.56 159 VAL B C 1
ATOM 6303 O O . VAL B 1 159 ? -18.562 -15.188 0.264 1 98.56 159 VAL B O 1
ATOM 6306 N N . VAL B 1 160 ? -18.203 -13.125 1.015 1 98.12 160 VAL B N 1
ATOM 6307 C CA . VAL B 1 160 ? -19.422 -12.539 0.453 1 98.12 160 VAL B CA 1
ATOM 6308 C C . VAL B 1 160 ? -19.047 -11.367 -0.449 1 98.12 160 VAL B C 1
ATOM 6310 O O . VAL B 1 160 ? -18.453 -10.391 0.007 1 98.12 160 VAL B O 1
ATOM 6313 N N . LEU B 1 161 ? -19.469 -11.422 -1.717 1 96.19 161 LEU B N 1
ATOM 6314 C CA . LEU B 1 161 ? -19.031 -10.414 -2.678 1 96.19 161 LEU B CA 1
ATOM 6315 C C . LEU B 1 161 ? -20.219 -9.789 -3.393 1 96.19 161 LEU B C 1
ATOM 6317 O O . LEU B 1 161 ? -21.062 -10.492 -3.959 1 96.19 161 LEU B O 1
ATOM 6321 N N . GLN B 1 162 ? -20.328 -8.5 -3.42 1 89.75 162 GLN B N 1
ATOM 6322 C CA . GLN B 1 162 ? -21.328 -7.781 -4.215 1 89.75 162 GLN B CA 1
ATOM 6323 C C . GLN B 1 162 ? -20.875 -7.645 -5.668 1 89.75 162 GLN B C 1
ATOM 6325 O O . GLN B 1 162 ? -21.25 -6.691 -6.352 1 89.75 162 GLN B O 1
ATOM 6330 N N . SER B 1 163 ? -19.938 -8.484 -6.188 1 84.31 163 SER B N 1
ATOM 6331 C CA . SER B 1 163 ? -19.453 -8.492 -7.562 1 84.31 163 SER B CA 1
ATOM 6332 C C . SER B 1 163 ? -19.266 -9.914 -8.078 1 84.31 163 SER B C 1
ATOM 6334 O O . SER B 1 16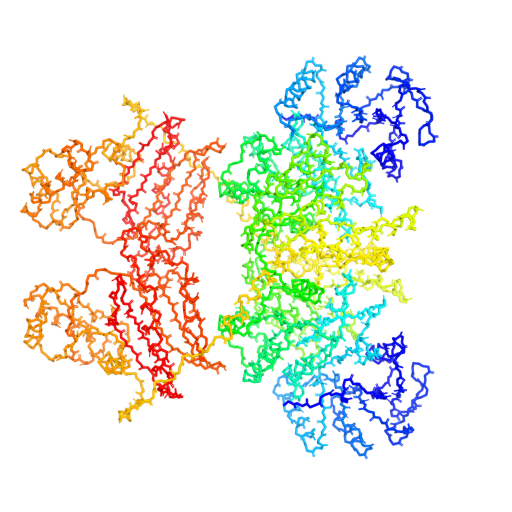3 ? -18.562 -10.719 -7.469 1 84.31 163 SER B O 1
ATOM 6336 N N . GLY B 1 164 ? -19.906 -10.125 -9.156 1 81.06 164 GLY B N 1
ATOM 6337 C CA . GLY B 1 164 ? -19.844 -11.453 -9.734 1 81.06 164 GLY B CA 1
ATOM 6338 C C . GLY B 1 164 ? -18.484 -11.773 -10.352 1 81.06 164 GLY B C 1
ATOM 6339 O O . GLY B 1 164 ? -17.922 -12.836 -10.102 1 81.06 164 GLY B O 1
ATOM 6340 N N . ALA B 1 165 ? -18 -10.875 -11.156 1 81.12 165 ALA B N 1
ATOM 6341 C CA . ALA B 1 165 ? -16.719 -11.109 -11.836 1 81.12 165 ALA B CA 1
ATOM 6342 C C . ALA B 1 165 ? -15.57 -11.195 -10.836 1 81.12 165 ALA B C 1
ATOM 6344 O O . ALA B 1 165 ? -14.656 -12 -11.008 1 81.12 165 ALA B O 1
ATOM 6345 N N . LEU B 1 166 ? -15.656 -10.477 -9.852 1 90.38 166 LEU B N 1
ATOM 6346 C CA . LEU B 1 166 ? -14.602 -10.477 -8.844 1 90.38 166 LEU B CA 1
ATOM 6347 C C . LEU B 1 166 ? -14.578 -11.789 -8.07 1 90.38 166 LEU B C 1
ATOM 6349 O O . LEU B 1 166 ? -13.531 -12.203 -7.574 1 90.38 166 LEU B O 1
ATOM 6353 N N . ALA B 1 167 ? -15.688 -12.406 -7.984 1 92.19 167 ALA B N 1
ATOM 6354 C CA . ALA B 1 167 ? -15.773 -13.68 -7.262 1 92.19 167 ALA B CA 1
ATOM 6355 C C . ALA B 1 167 ? -14.844 -14.719 -7.879 1 92.19 167 ALA B C 1
ATOM 6357 O O . ALA B 1 167 ? -14.203 -15.492 -7.16 1 92.19 167 ALA B O 1
ATOM 6358 N N . SER B 1 168 ? -14.773 -14.719 -9.188 1 91 168 SER B N 1
ATOM 6359 C CA . SER B 1 168 ? -13.875 -15.656 -9.859 1 91 168 SER B CA 1
ATOM 6360 C C . SER B 1 168 ? -12.414 -15.336 -9.562 1 91 168 SER B C 1
ATOM 6362 O O . SER B 1 168 ? -11.602 -16.25 -9.391 1 91 168 SER B O 1
ATOM 6364 N N . SER B 1 169 ? -12.109 -14.086 -9.531 1 93.75 169 SER B N 1
ATOM 6365 C CA . SER B 1 169 ? -10.75 -13.672 -9.219 1 93.75 169 SER B CA 1
ATOM 6366 C C . SER B 1 169 ? -10.375 -14.031 -7.785 1 93.75 169 SER B C 1
ATOM 6368 O O . SER B 1 169 ? -9.258 -14.477 -7.523 1 93.75 169 SER B O 1
ATOM 6370 N N . VAL B 1 170 ? -11.297 -13.828 -6.918 1 95.81 170 VAL B N 1
ATOM 6371 C CA . VAL B 1 170 ? -11.086 -14.148 -5.512 1 95.81 170 VAL B CA 1
ATOM 6372 C C . VAL B 1 170 ? -10.898 -15.656 -5.352 1 95.81 170 VAL B C 1
ATOM 6374 O O . VAL B 1 170 ? -10.008 -16.109 -4.625 1 95.81 170 VAL B O 1
ATOM 6377 N N . LEU B 1 171 ? -11.742 -16.438 -6.031 1 95.44 171 LEU B N 1
ATOM 6378 C CA . LEU B 1 171 ? -11.648 -17.891 -5.988 1 95.44 171 LEU B CA 1
ATOM 6379 C C . LEU B 1 171 ? -10.297 -18.359 -6.516 1 95.44 171 LEU B C 1
ATOM 6381 O O . LEU B 1 171 ? -9.656 -19.219 -5.902 1 95.44 171 LEU B O 1
ATOM 6385 N N . SER B 1 172 ? -9.898 -17.797 -7.605 1 95.31 172 SER B N 1
ATOM 6386 C CA . SER B 1 172 ? -8.625 -18.156 -8.211 1 95.31 172 SER B CA 1
ATOM 6387 C C . SER B 1 172 ? -7.457 -17.797 -7.309 1 95.31 172 SER B C 1
ATOM 6389 O O . SER B 1 172 ? -6.496 -18.562 -7.184 1 95.31 172 SER B O 1
ATOM 6391 N N . PHE B 1 173 ? -7.527 -16.672 -6.719 1 97.44 173 PHE B N 1
ATOM 6392 C CA . PHE B 1 173 ? -6.465 -16.219 -5.824 1 97.44 173 PHE B CA 1
ATOM 6393 C C . PHE B 1 173 ? -6.398 -17.094 -4.578 1 97.44 173 PHE B C 1
ATOM 6395 O O . PHE B 1 173 ? -5.312 -17.469 -4.137 1 97.44 173 PHE B O 1
ATOM 6402 N N . ALA B 1 174 ? -7.562 -17.344 -3.992 1 98.06 174 ALA B N 1
ATOM 6403 C CA . ALA B 1 174 ? -7.605 -18.234 -2.836 1 98.06 174 ALA B CA 1
ATOM 6404 C C . ALA B 1 174 ? -6.977 -19.578 -3.162 1 98.06 174 ALA B C 1
ATOM 6406 O O . ALA B 1 174 ? -6.176 -20.109 -2.383 1 98.06 174 ALA B O 1
ATOM 6407 N N . HIS B 1 175 ? -7.332 -20.109 -4.316 1 97.31 175 HIS B N 1
ATOM 6408 C CA . HIS B 1 175 ? -6.781 -21.391 -4.754 1 97.31 175 HIS B CA 1
ATOM 6409 C C . HIS B 1 175 ? -5.27 -21.312 -4.938 1 97.31 175 HIS B C 1
ATOM 6411 O O . HIS B 1 175 ? -4.535 -22.188 -4.484 1 97.31 175 HIS B O 1
ATOM 6417 N N . ALA B 1 176 ? -4.836 -20.234 -5.578 1 97.06 176 ALA B N 1
ATOM 6418 C CA . ALA B 1 176 ? -3.418 -20.031 -5.863 1 97.06 176 ALA B CA 1
ATOM 6419 C C . ALA B 1 176 ? -2.605 -19.969 -4.574 1 97.06 176 ALA B C 1
ATOM 6421 O O . ALA B 1 176 ? -1.443 -20.375 -4.543 1 97.06 176 ALA B O 1
ATOM 6422 N N . ARG B 1 177 ? -3.223 -19.531 -3.537 1 97.75 177 ARG B N 1
ATOM 6423 C CA . ARG B 1 177 ? -2.504 -19.328 -2.283 1 97.75 177 ARG B CA 1
ATOM 6424 C C . ARG B 1 177 ? -2.867 -20.406 -1.263 1 97.75 177 ARG B C 1
ATOM 6426 O O . ARG B 1 177 ? -2.533 -20.281 -0.082 1 97.75 177 ARG B O 1
ATOM 6433 N N . SER B 1 178 ? -3.627 -21.391 -1.655 1 97.19 178 SER B N 1
ATOM 6434 C CA . SER B 1 178 ? -4.023 -22.531 -0.838 1 97.19 178 SER B CA 1
ATOM 6435 C C . SER B 1 178 ? -4.863 -22.094 0.357 1 97.19 178 SER B C 1
ATOM 6437 O O . SER B 1 178 ? -4.707 -22.625 1.46 1 97.19 178 SER B O 1
ATOM 6439 N N . ILE B 1 179 ? -5.684 -21.125 0.14 1 97.69 179 ILE B N 1
ATOM 6440 C CA . ILE B 1 179 ? -6.617 -20.672 1.165 1 97.69 179 ILE B CA 1
ATOM 6441 C C . ILE B 1 179 ? -7.941 -21.406 1.025 1 97.69 179 ILE B C 1
ATOM 6443 O O . ILE B 1 179 ? -8.594 -21.344 -0.017 1 97.69 179 ILE B O 1
ATOM 6447 N N . GLY B 1 180 ? -8.312 -22.125 2.012 1 97.25 180 GLY B N 1
ATOM 6448 C CA . GLY B 1 180 ? -9.57 -22.844 1.995 1 97.25 180 GLY B CA 1
ATOM 6449 C C . GLY B 1 180 ? -10.766 -21.984 2.348 1 97.25 180 GLY B C 1
ATOM 6450 O O . GLY B 1 180 ? -10.695 -21.172 3.279 1 97.25 180 GLY B O 1
ATOM 6451 N N . LEU B 1 181 ? -11.797 -22.141 1.598 1 98.25 181 LEU B N 1
ATOM 6452 C CA . LEU B 1 181 ? -13.023 -21.391 1.828 1 98.25 181 LEU B CA 1
ATOM 6453 C C . LEU B 1 181 ? -14.102 -22.266 2.434 1 98.25 181 LEU B C 1
ATOM 6455 O O . LEU B 1 181 ? -14.234 -23.438 2.066 1 98.25 181 LEU B O 1
ATOM 6459 N N . SER B 1 182 ? -14.773 -21.75 3.422 1 98.5 182 SER B N 1
ATOM 6460 C CA . SER B 1 182 ? -15.984 -22.438 3.877 1 98.5 182 SER B CA 1
ATOM 6461 C C . SER B 1 182 ? -17.156 -22.188 2.926 1 98.5 182 SER B C 1
ATOM 6463 O O . SER B 1 182 ? -17.906 -23.109 2.607 1 98.5 182 SER B O 1
ATOM 6465 N N . PHE B 1 183 ? -17.141 -20.953 2.502 1 98 183 PHE B N 1
ATOM 6466 C CA . PHE B 1 183 ? -18.297 -20.469 1.747 1 98 183 PHE B CA 1
ATOM 6467 C C . PHE B 1 183 ? -17.906 -19.312 0.838 1 98 183 PHE B C 1
ATOM 6469 O O . PHE B 1 183 ? -17 -18.547 1.17 1 98 183 PHE B O 1
ATOM 6476 N N . LEU B 1 184 ? -18.516 -19.25 -0.373 1 98.19 184 LEU B N 1
ATOM 6477 C CA . LEU B 1 184 ? -18.391 -18.094 -1.262 1 98.19 184 LEU B CA 1
ATOM 6478 C C . LEU B 1 184 ? -19.719 -17.781 -1.937 1 98.19 184 LEU B C 1
ATOM 6480 O O . LEU B 1 184 ? -20.391 -18.688 -2.441 1 98.19 184 LEU B O 1
ATOM 6484 N N . THR B 1 185 ? -20.125 -16.516 -1.902 1 97.38 185 THR B N 1
ATOM 6485 C CA . THR B 1 185 ? -21.359 -16.141 -2.584 1 97.38 185 THR B CA 1
ATOM 6486 C C . THR B 1 185 ? -21.156 -14.898 -3.436 1 97.38 185 THR B C 1
ATOM 6488 O O . THR B 1 185 ? -20.438 -13.977 -3.031 1 97.38 185 THR B O 1
ATOM 6491 N N . SER B 1 186 ? -21.672 -14.891 -4.605 1 95.31 186 SER B N 1
ATOM 6492 C CA . SER B 1 186 ? -21.875 -13.719 -5.449 1 95.31 186 SER B CA 1
ATOM 6493 C C . SER B 1 186 ? -23.281 -13.172 -5.328 1 95.31 186 SER B C 1
ATOM 6495 O O . SER B 1 186 ? -24.234 -13.789 -5.812 1 95.31 186 SER B O 1
ATOM 6497 N N . MET B 1 187 ? -23.422 -12.062 -4.852 1 94.56 187 MET B N 1
ATOM 6498 C CA . MET B 1 187 ? -24.719 -11.57 -4.375 1 94.56 187 MET B CA 1
ATOM 6499 C C . MET B 1 187 ? -25.609 -11.141 -5.543 1 94.56 187 MET B C 1
ATOM 6501 O O . MET B 1 187 ? -26.828 -11.172 -5.445 1 94.56 187 MET B O 1
ATOM 6505 N N . GLY B 1 188 ? -25.016 -10.68 -6.621 1 91.94 188 GLY B N 1
ATOM 6506 C CA . GLY B 1 188 ? -25.781 -10.031 -7.664 1 91.94 188 GLY B CA 1
ATOM 6507 C C . GLY B 1 188 ? -26.391 -8.711 -7.227 1 91.94 188 GLY B C 1
ATOM 6508 O O . GLY B 1 188 ? -25.703 -7.883 -6.617 1 91.94 188 GLY B O 1
ATOM 6509 N N . ASN B 1 189 ? -27.688 -8.508 -7.551 1 90.94 189 ASN B N 1
ATOM 6510 C CA . ASN B 1 189 ? -28.328 -7.227 -7.262 1 90.94 189 ASN B CA 1
ATOM 6511 C C . ASN B 1 189 ? -28.812 -7.152 -5.816 1 90.94 189 ASN B C 1
ATOM 6513 O O . ASN B 1 189 ? -29.219 -6.094 -5.348 1 90.94 189 ASN B O 1
ATOM 6517 N N . GLU B 1 190 ? -28.766 -8.234 -5.16 1 91.81 190 GLU B N 1
ATOM 6518 C CA . GLU B 1 190 ? -29.188 -8.258 -3.764 1 91.81 190 GLU B CA 1
ATOM 6519 C C . GLU B 1 190 ? -30.625 -7.773 -3.617 1 91.81 190 GLU B C 1
ATOM 6521 O O . GLU B 1 190 ? -30.922 -6.918 -2.777 1 91.81 190 GLU B O 1
ATOM 6526 N N . SER B 1 191 ? -31.484 -8.328 -4.406 1 91.62 191 SER B N 1
ATOM 6527 C CA . SER B 1 191 ? -32.844 -7.82 -4.438 1 91.62 191 SER B CA 1
ATOM 6528 C C . SER B 1 191 ? -33.719 -8.453 -3.34 1 91.62 191 SER B C 1
ATOM 6530 O O . SER B 1 191 ? -34.656 -7.844 -2.854 1 91.62 191 SER B O 1
ATOM 6532 N N . ILE B 1 192 ? -33.406 -9.688 -2.961 1 93.69 192 ILE B N 1
ATOM 6533 C CA . ILE B 1 192 ? -34.188 -10.391 -1.949 1 93.69 192 ILE B CA 1
ATOM 6534 C C . ILE B 1 192 ? -33.25 -10.844 -0.817 1 93.69 192 ILE B C 1
ATOM 6536 O O . ILE B 1 192 ? -33.438 -10.43 0.333 1 93.69 192 ILE B O 1
ATOM 6540 N N . ILE B 1 193 ? -32.25 -11.641 -1.148 1 95.62 193 ILE B N 1
ATOM 6541 C CA . ILE B 1 193 ? -31.203 -11.961 -0.173 1 95.62 193 ILE B CA 1
ATOM 6542 C C . ILE B 1 193 ? -30.172 -10.836 -0.126 1 95.62 193 ILE B C 1
ATOM 6544 O O . ILE B 1 193 ? -29.672 -10.398 -1.165 1 95.62 193 ILE B O 1
ATOM 6548 N N . SER B 1 194 ? -29.906 -10.398 1.093 1 94.81 194 SER B N 1
ATOM 6549 C CA . SER B 1 194 ? -28.938 -9.312 1.266 1 94.81 194 SER B CA 1
ATOM 6550 C C . SER B 1 194 ? -27.641 -9.836 1.853 1 94.81 194 SER B C 1
ATOM 6552 O O . SER B 1 194 ? -27.562 -10.977 2.311 1 94.81 194 SER B O 1
ATOM 6554 N N . VAL B 1 195 ? -26.641 -8.992 1.745 1 96.19 195 VAL B N 1
ATOM 6555 C CA . VAL B 1 195 ? -25.344 -9.305 2.338 1 96.19 195 VAL B CA 1
ATOM 6556 C C . VAL B 1 195 ? -25.531 -9.625 3.822 1 96.19 195 VAL B C 1
ATOM 6558 O O . VAL B 1 195 ? -24.906 -10.555 4.34 1 96.19 195 VAL B O 1
ATOM 6561 N N . THR B 1 196 ? -26.391 -8.859 4.516 1 97.12 196 THR B N 1
ATOM 6562 C CA . THR B 1 196 ? -26.578 -9.055 5.949 1 97.12 196 THR B CA 1
ATOM 6563 C C . THR B 1 196 ? -27.203 -10.414 6.23 1 97.12 196 THR B C 1
ATOM 6565 O O . THR B 1 196 ? -26.891 -11.047 7.238 1 97.12 196 THR B O 1
ATOM 6568 N N . ASP B 1 197 ? -28.078 -10.891 5.289 1 97.38 197 ASP B N 1
ATOM 6569 C CA . ASP B 1 197 ? -28.641 -12.227 5.426 1 97.38 197 ASP B CA 1
ATOM 6570 C C . ASP B 1 197 ? -27.547 -13.289 5.387 1 97.38 197 ASP B C 1
ATOM 6572 O O . ASP B 1 197 ? -27.562 -14.234 6.188 1 97.38 197 ASP B O 1
ATOM 6576 N N . VAL B 1 198 ? -26.672 -13.156 4.473 1 98.06 198 VAL B N 1
ATOM 6577 C CA . VAL B 1 198 ? -25.625 -14.156 4.289 1 98.06 198 VAL B CA 1
ATOM 6578 C C . VAL B 1 198 ? -24.641 -14.102 5.457 1 98.06 198 VAL B C 1
ATOM 6580 O O . VAL B 1 198 ? -24.188 -15.133 5.941 1 98.06 198 VAL B O 1
ATOM 6583 N N . VAL B 1 199 ? -24.281 -12.922 5.875 1 98.31 199 VAL B N 1
ATOM 6584 C CA . VAL B 1 199 ? -23.375 -12.781 7.02 1 98.31 199 VAL B CA 1
ATOM 6585 C C . VAL B 1 199 ? -24 -13.461 8.242 1 98.31 199 VAL B C 1
ATOM 6587 O O . VAL B 1 199 ? -23.297 -14.164 8.984 1 98.31 199 VAL B O 1
ATOM 6590 N N . ALA B 1 200 ? -25.328 -13.211 8.469 1 98.12 200 ALA B N 1
ATOM 6591 C CA . ALA B 1 200 ? -26 -13.867 9.578 1 98.12 200 ALA B CA 1
ATOM 6592 C C . ALA B 1 200 ? -25.875 -15.383 9.484 1 98.12 200 ALA B C 1
ATOM 6594 O O . ALA B 1 200 ? -25.641 -16.062 10.492 1 98.12 200 ALA B O 1
ATOM 6595 N N . HIS B 1 201 ? -26.047 -15.883 8.297 1 97.75 201 HIS B N 1
ATOM 6596 C CA . HIS B 1 201 ? -25.891 -17.312 8.062 1 97.75 201 HIS B CA 1
ATOM 6597 C C . HIS B 1 201 ? -24.469 -17.781 8.414 1 97.75 201 HIS B C 1
ATOM 6599 O O . HIS B 1 201 ? -24.297 -18.828 9.039 1 97.75 201 HIS B O 1
ATOM 6605 N N . LEU B 1 202 ? -23.469 -17.062 8.023 1 98.25 202 LEU B N 1
ATOM 6606 C CA . LEU B 1 202 ? -22.078 -17.422 8.25 1 98.25 202 LEU B CA 1
ATOM 6607 C C . LEU B 1 202 ? -21.734 -17.328 9.727 1 98.25 202 LEU B C 1
ATOM 6609 O O . LEU B 1 202 ? -20.859 -18.062 10.211 1 98.25 202 LEU B O 1
ATOM 6613 N N . VAL B 1 203 ? -22.344 -16.375 10.445 1 98 203 VAL B N 1
ATOM 6614 C CA . VAL B 1 203 ? -22.156 -16.281 11.883 1 98 203 VAL B CA 1
ATOM 6615 C C . VAL B 1 203 ? -22.562 -17.594 12.555 1 98 203 VAL B C 1
ATOM 6617 O O . VAL B 1 203 ? -21.891 -18.062 13.469 1 98 203 VAL B O 1
ATOM 6620 N N . ASP B 1 204 ? -23.578 -18.219 12.039 1 96.62 204 ASP B N 1
ATOM 6621 C CA . ASP B 1 204 ? -24.125 -19.438 12.625 1 96.62 204 ASP B CA 1
ATOM 6622 C C . ASP B 1 204 ? -23.406 -20.672 12.094 1 96.62 204 ASP B C 1
ATOM 6624 O O . ASP B 1 204 ? -23.516 -21.75 12.672 1 96.62 204 ASP B O 1
ATOM 6628 N N . ASP B 1 205 ? -22.688 -20.531 11 1 97 205 ASP B N 1
ATOM 6629 C CA . ASP B 1 205 ? -21.984 -21.656 10.383 1 97 205 ASP B CA 1
ATOM 6630 C C . ASP B 1 205 ? -20.75 -22.031 11.188 1 97 205 ASP B C 1
ATOM 6632 O O . ASP B 1 205 ? -19.797 -21.25 11.258 1 97 205 ASP B O 1
ATOM 6636 N N . PRO B 1 206 ? -20.672 -23.219 11.727 1 96.56 206 PRO B N 1
ATOM 6637 C CA . PRO B 1 206 ? -19.531 -23.578 12.578 1 96.56 206 PRO B CA 1
ATOM 6638 C C . PRO B 1 206 ? -18.234 -23.703 11.797 1 96.56 206 PRO B C 1
ATOM 6640 O O . PRO B 1 206 ? -17.141 -23.641 12.383 1 96.56 206 PRO B O 1
ATOM 6643 N N . GLN B 1 207 ? -18.297 -23.875 10.5 1 97 207 GLN B N 1
ATOM 6644 C CA . GLN B 1 207 ? -17.094 -24.047 9.688 1 97 207 GLN B CA 1
ATOM 6645 C C . GLN B 1 207 ? -16.438 -22.703 9.375 1 97 207 GLN B C 1
ATOM 6647 O O . GLN B 1 207 ? -15.266 -22.641 9.016 1 97 207 GLN B O 1
ATOM 6652 N N . THR B 1 208 ? -17.156 -21.641 9.453 1 98.38 208 THR B N 1
ATOM 6653 C CA . THR B 1 208 ? -16.625 -20.312 9.156 1 98.38 208 THR B CA 1
ATOM 6654 C C . THR B 1 208 ? -16.016 -19.688 10.406 1 98.38 208 THR B C 1
ATOM 6656 O O . THR B 1 208 ? -16.688 -19.516 11.422 1 98.38 208 THR B O 1
ATOM 6659 N N . LYS B 1 209 ? -14.758 -19.328 10.281 1 98.62 209 LYS B N 1
ATOM 6660 C CA . LYS B 1 209 ? -14.062 -18.719 11.422 1 98.62 209 LYS B CA 1
ATOM 6661 C C . LYS B 1 209 ? -13.773 -17.25 11.172 1 98.62 209 LYS B C 1
ATOM 6663 O O . LYS B 1 209 ? -13.531 -16.5 12.117 1 98.62 209 LYS B O 1
ATOM 6668 N N . CYS B 1 210 ? -13.727 -16.844 9.977 1 98.81 210 CYS B N 1
ATOM 6669 C CA . CYS B 1 210 ? -13.562 -15.453 9.57 1 98.81 210 CYS B CA 1
ATOM 6670 C C . CYS B 1 210 ? -14.414 -15.133 8.352 1 98.81 210 CYS B C 1
ATOM 6672 O O . CYS B 1 210 ? -14.555 -15.969 7.453 1 98.81 210 CYS B O 1
ATOM 6674 N N . ILE B 1 211 ? -14.984 -13.938 8.297 1 98.88 211 ILE B N 1
ATOM 6675 C CA . ILE B 1 211 ? -15.852 -13.523 7.203 1 98.88 211 ILE B CA 1
ATOM 6676 C C . ILE B 1 211 ? -15.18 -12.406 6.406 1 98.88 211 ILE B C 1
ATOM 6678 O O . ILE B 1 211 ? -14.773 -11.383 6.969 1 98.88 211 ILE B O 1
ATOM 6682 N N . ALA B 1 212 ? -14.984 -12.594 5.113 1 98.81 212 ALA B N 1
ATOM 6683 C CA . ALA B 1 212 ? -14.43 -11.602 4.195 1 98.81 212 ALA B CA 1
ATOM 6684 C C . ALA B 1 212 ? -15.523 -10.977 3.34 1 98.81 212 ALA B C 1
ATOM 6686 O O . ALA B 1 212 ? -16.297 -11.68 2.699 1 98.81 212 ALA B O 1
ATOM 6687 N N . LEU B 1 213 ? -15.57 -9.641 3.277 1 98.5 213 LEU B N 1
ATOM 6688 C CA . LEU B 1 213 ? -16.625 -8.93 2.559 1 98.5 213 LEU B CA 1
ATOM 6689 C C . LEU B 1 213 ? -16.031 -8.008 1.497 1 98.5 213 LEU B C 1
ATOM 6691 O O . LEU B 1 213 ? -15.086 -7.27 1.77 1 98.5 213 LEU B O 1
ATOM 6695 N N . PHE B 1 214 ? -16.531 -8.102 0.352 1 97 214 PHE B N 1
ATOM 6696 C CA . PHE B 1 214 ? -16.375 -7.043 -0.64 1 97 214 PHE B CA 1
ATOM 6697 C C . PHE B 1 214 ? -17.672 -6.262 -0.799 1 97 214 PHE B C 1
ATOM 6699 O O . PHE B 1 214 ? -18.672 -6.805 -1.256 1 97 214 PHE B O 1
ATOM 6706 N N . LEU B 1 215 ? -17.625 -4.918 -0.537 1 95.19 215 LEU B N 1
ATOM 6707 C CA . LEU B 1 215 ? -18.844 -4.121 -0.45 1 95.19 215 LEU B CA 1
ATOM 6708 C C . LEU B 1 215 ? -18.781 -2.918 -1.384 1 95.19 215 LEU B C 1
ATOM 6710 O O . LEU B 1 215 ? -17.828 -2.129 -1.319 1 95.19 215 LEU B O 1
ATOM 6714 N N . GLU B 1 216 ? -19.781 -2.803 -2.174 1 90.56 216 GLU B N 1
ATOM 6715 C CA . GLU B 1 216 ? -19.969 -1.599 -2.977 1 90.56 216 GLU B CA 1
ATOM 6716 C C . GLU B 1 216 ? -20.875 -0.593 -2.258 1 90.56 216 GLU B C 1
ATOM 6718 O O . GLU B 1 216 ? -20.625 0.615 -2.32 1 90.56 216 GLU B O 1
ATOM 6723 N N . SER B 1 217 ? -21.859 -1.147 -1.581 1 88.12 217 SER B N 1
ATOM 6724 C CA . SER B 1 217 ? -22.812 -0.352 -0.817 1 88.12 217 SER B CA 1
ATOM 6725 C C . SER B 1 217 ? -23.344 -1.131 0.379 1 88.12 217 SER B C 1
ATOM 6727 O O . SER B 1 217 ? -23.281 -2.361 0.405 1 88.12 217 SER B O 1
ATOM 6729 N N . ILE B 1 218 ? -23.781 -0.444 1.324 1 91.06 218 ILE B N 1
ATOM 6730 C CA . ILE B 1 218 ? -24.469 -1.017 2.475 1 91.06 218 ILE B CA 1
ATOM 6731 C C . ILE B 1 218 ? -25.938 -0.58 2.467 1 91.06 218 ILE B C 1
ATOM 6733 O O . ILE B 1 218 ? -26.266 0.523 2.912 1 91.06 218 ILE B O 1
ATOM 6737 N N . ARG B 1 219 ? -26.797 -1.441 2.127 1 89 219 ARG B N 1
ATOM 6738 C CA . ARG B 1 219 ? -28.203 -1.121 1.867 1 89 219 ARG B CA 1
ATOM 6739 C C . ARG B 1 219 ? -28.984 -1.025 3.168 1 89 219 ARG B C 1
ATOM 6741 O O . ARG B 1 219 ? -29.922 -0.234 3.271 1 89 219 ARG B O 1
ATOM 6748 N N . TYR B 1 220 ? -28.688 -1.84 4.09 1 92.75 220 TYR B N 1
ATOM 6749 C CA . TYR B 1 220 ? -29.406 -1.904 5.355 1 92.75 220 TYR B CA 1
ATOM 6750 C C . TYR B 1 220 ? -28.453 -1.673 6.531 1 92.75 220 TYR B C 1
ATOM 6752 O O . TYR B 1 220 ? -28.062 -2.621 7.215 1 92.75 220 TYR B O 1
ATOM 6760 N N . PRO B 1 221 ? -28.234 -0.411 6.852 1 93.5 221 PRO B N 1
ATOM 6761 C CA . PRO B 1 221 ? -27.234 -0.068 7.871 1 93.5 221 PRO B CA 1
ATOM 6762 C C . PRO B 1 221 ? -27.547 -0.691 9.227 1 93.5 221 PRO B C 1
ATOM 6764 O O . PRO B 1 221 ? -26.641 -1.231 9.883 1 93.5 221 PRO B O 1
ATOM 6767 N N . ASP B 1 222 ? -28.844 -0.688 9.656 1 94.44 222 ASP B N 1
ATOM 6768 C CA . ASP B 1 222 ? -29.219 -1.235 10.961 1 94.44 222 ASP B CA 1
ATOM 6769 C C . ASP B 1 222 ? -28.953 -2.738 11.016 1 94.44 222 ASP B C 1
ATOM 6771 O O . ASP B 1 222 ? -28.438 -3.246 12.016 1 94.44 222 ASP B O 1
ATOM 6775 N N . GLU B 1 223 ? -29.328 -3.42 9.93 1 96.19 223 GLU B N 1
ATOM 6776 C CA . GLU B 1 223 ? -29.062 -4.855 9.867 1 96.19 223 GLU B CA 1
ATOM 6777 C C . GLU B 1 223 ? -27.562 -5.141 9.852 1 96.19 223 GLU B C 1
ATOM 6779 O O . GLU B 1 223 ? -27.109 -6.113 10.453 1 96.19 223 GLU B O 1
ATOM 6784 N N . PHE B 1 224 ? -26.875 -4.32 9.148 1 96.75 224 PHE B N 1
ATOM 6785 C CA . PHE B 1 224 ? -25.422 -4.477 9.055 1 96.75 224 PHE B CA 1
ATOM 6786 C C . PHE B 1 224 ? -24.781 -4.367 10.43 1 96.75 224 PHE B C 1
ATOM 6788 O O . PHE B 1 224 ? -23.922 -5.172 10.781 1 96.75 224 PHE B O 1
ATOM 6795 N N . ILE B 1 225 ? -25.188 -3.395 11.195 1 95.69 225 ILE B N 1
ATOM 6796 C CA . ILE B 1 225 ? -24.703 -3.213 12.555 1 95.69 225 ILE B CA 1
ATOM 6797 C C . ILE B 1 225 ? -25 -4.457 13.391 1 95.69 225 ILE B C 1
ATOM 6799 O O . ILE B 1 225 ? -24.125 -4.973 14.086 1 95.69 225 ILE B O 1
ATOM 6803 N N . ALA B 1 226 ? -26.203 -4.949 13.266 1 96.56 226 ALA B N 1
ATOM 6804 C CA . ALA B 1 226 ? -26.641 -6.09 14.062 1 96.56 226 ALA B CA 1
ATOM 6805 C C . ALA B 1 226 ? -25.812 -7.336 13.75 1 96.56 226 ALA B C 1
ATOM 6807 O O . ALA B 1 226 ? -25.375 -8.047 14.656 1 96.56 226 ALA B O 1
ATOM 6808 N N . VAL B 1 227 ? -25.562 -7.602 12.516 1 97.81 227 VAL B N 1
ATOM 6809 C CA . VAL B 1 227 ? -24.859 -8.828 12.148 1 97.81 227 VAL B CA 1
ATOM 6810 C C . VAL B 1 227 ? -23.375 -8.688 12.477 1 97.81 227 VAL B C 1
ATOM 6812 O O . VAL B 1 227 ? -22.719 -9.672 12.836 1 97.81 227 VAL B O 1
ATOM 6815 N N . ALA B 1 228 ? -22.844 -7.52 12.336 1 97.5 228 ALA B N 1
ATOM 6816 C CA . ALA B 1 228 ? -21.453 -7.293 12.734 1 97.5 228 ALA B CA 1
ATOM 6817 C C . ALA B 1 228 ? -21.266 -7.555 14.227 1 97.5 228 ALA B C 1
ATOM 6819 O O . ALA B 1 228 ? -20.266 -8.156 14.633 1 97.5 228 ALA B O 1
ATOM 6820 N N . GLN B 1 229 ? -22.188 -7.074 15.008 1 95.94 229 GLN B N 1
ATOM 6821 C CA . GLN B 1 229 ? -22.156 -7.324 16.438 1 95.94 229 GLN B CA 1
ATOM 6822 C C . GLN B 1 229 ? -22.266 -8.82 16.734 1 95.94 229 GLN B C 1
ATOM 6824 O O . GLN B 1 229 ? -21.547 -9.344 17.594 1 95.94 229 GLN B O 1
ATOM 6829 N N . ALA B 1 230 ? -23.156 -9.461 16.016 1 97.5 230 ALA B N 1
ATOM 6830 C CA . ALA B 1 230 ? -23.328 -10.898 16.188 1 97.5 230 ALA B CA 1
ATOM 6831 C C . ALA B 1 230 ? -22.047 -11.648 15.859 1 97.5 230 ALA B C 1
ATOM 6833 O O . ALA B 1 230 ? -21.672 -12.602 16.547 1 97.5 230 ALA B O 1
ATOM 6834 N N . ALA B 1 231 ? -21.406 -11.242 14.797 1 98.12 231 ALA B N 1
ATOM 6835 C CA . ALA B 1 231 ? -20.141 -11.859 14.406 1 98.12 231 ALA B CA 1
ATOM 6836 C C . ALA B 1 231 ? -19.078 -11.672 15.492 1 98.12 231 ALA B C 1
ATOM 6838 O O . ALA B 1 231 ? -18.359 -12.617 15.844 1 98.12 231 ALA B O 1
ATOM 6839 N N . ARG B 1 232 ? -18.969 -10.461 15.977 1 95.81 232 ARG B N 1
ATOM 6840 C CA . ARG B 1 232 ? -18.031 -10.164 17.047 1 95.81 232 ARG B CA 1
ATOM 6841 C C . ARG B 1 232 ? -18.312 -11.023 18.281 1 95.81 232 ARG B C 1
ATOM 6843 O O . ARG B 1 232 ? -17.391 -11.594 18.859 1 95.81 232 ARG B O 1
ATOM 6850 N N . ASP B 1 233 ? -19.562 -11.156 18.656 1 95.44 233 ASP B N 1
ATOM 6851 C CA . ASP B 1 233 ? -19.953 -11.938 19.828 1 95.44 233 ASP B CA 1
ATOM 6852 C C . ASP B 1 233 ? -19.656 -13.422 19.625 1 95.44 233 ASP B C 1
ATOM 6854 O O . ASP B 1 233 ? -19.344 -14.133 20.578 1 95.44 233 ASP B O 1
ATOM 6858 N N . ALA B 1 234 ? -19.734 -13.844 18.391 1 97.25 234 ALA B N 1
ATOM 6859 C CA . ALA B 1 234 ? -19.453 -15.242 18.062 1 97.25 234 ALA B CA 1
ATOM 6860 C C . ALA B 1 234 ? -17.953 -15.477 17.922 1 97.25 234 ALA B C 1
ATOM 6862 O O . ALA B 1 234 ? -17.516 -16.609 17.703 1 97.25 234 ALA B O 1
ATOM 6863 N N . GLY B 1 235 ? -17.156 -14.43 18.016 1 96.44 235 GLY B N 1
ATOM 6864 C CA . GLY B 1 235 ? -15.719 -14.531 17.875 1 96.44 235 GLY B CA 1
ATOM 6865 C C . GLY B 1 235 ? -15.273 -14.703 16.438 1 96.44 235 GLY B C 1
ATOM 6866 O O . GLY B 1 235 ? -14.258 -15.344 16.172 1 96.44 235 GLY B O 1
ATOM 6867 N N . LYS B 1 236 ? -16.031 -14.227 15.492 1 98.25 236 LYS B N 1
ATOM 6868 C CA . LYS B 1 236 ? -15.711 -14.336 14.07 1 98.25 236 LYS B CA 1
ATOM 6869 C C . LYS B 1 236 ? -15.391 -12.969 13.469 1 98.25 236 LYS B C 1
ATOM 6871 O O . LYS B 1 236 ? -16.297 -12.219 13.109 1 98.25 236 LYS B O 1
ATOM 6876 N N . PRO B 1 237 ? -14.125 -12.672 13.273 1 98.62 237 PRO B N 1
ATOM 6877 C CA . PRO B 1 237 ? -13.758 -11.383 12.695 1 98.62 237 PRO B CA 1
ATOM 6878 C C . PRO B 1 237 ? -14.336 -11.172 11.297 1 98.62 237 PRO B C 1
ATOM 6880 O O . PRO B 1 237 ? -14.508 -12.133 10.547 1 98.62 237 PRO B O 1
ATOM 6883 N N . ILE B 1 238 ? -14.656 -9.938 11.008 1 98.75 238 ILE B N 1
ATOM 6884 C CA . ILE B 1 238 ? -15.031 -9.516 9.656 1 98.75 238 ILE B CA 1
ATOM 6885 C C . ILE B 1 238 ? -13.922 -8.664 9.055 1 98.75 238 ILE B C 1
ATOM 6887 O O . ILE B 1 238 ? -13.461 -7.703 9.68 1 98.75 238 ILE B O 1
ATOM 6891 N N . VAL B 1 239 ? -13.406 -9.023 7.93 1 98.88 239 VAL B N 1
ATOM 6892 C CA . VAL B 1 239 ? -12.492 -8.234 7.105 1 98.88 239 VAL B CA 1
ATOM 6893 C C . VAL B 1 239 ? -13.227 -7.727 5.867 1 98.88 239 VAL B C 1
ATOM 6895 O O . VAL B 1 239 ? -13.883 -8.5 5.164 1 98.88 239 VAL B O 1
ATOM 6898 N N . ALA B 1 240 ? -13.109 -6.414 5.547 1 98.62 240 ALA B N 1
ATOM 6899 C CA . ALA B 1 240 ? -13.93 -5.871 4.465 1 98.62 240 ALA B CA 1
ATOM 6900 C C . ALA B 1 240 ? -13.094 -5.004 3.527 1 98.62 240 ALA B C 1
ATOM 6902 O O . ALA B 1 240 ? -12.234 -4.246 3.977 1 98.62 240 ALA B O 1
ATOM 6903 N N . LEU B 1 241 ? -13.25 -5.176 2.297 1 97.75 241 LEU B N 1
ATOM 6904 C CA . LEU B 1 241 ? -12.852 -4.246 1.247 1 97.75 241 LEU B CA 1
ATOM 6905 C C . LEU B 1 241 ? -14.047 -3.451 0.738 1 97.75 241 LEU B C 1
ATOM 6907 O O . LEU B 1 241 ? -14.898 -3.992 0.031 1 97.75 241 LEU B O 1
ATOM 6911 N N . LYS B 1 242 ? -14.109 -2.197 1.136 1 96.19 242 LYS B N 1
ATOM 6912 C CA . LYS B 1 242 ? -15.195 -1.306 0.747 1 96.19 242 LYS B CA 1
ATOM 6913 C C . LYS B 1 242 ? -14.742 -0.317 -0.323 1 96.19 242 LYS B C 1
ATOM 6915 O O . LYS B 1 242 ? -13.812 0.457 -0.105 1 96.19 242 LYS B O 1
ATOM 6920 N N . ILE B 1 243 ? -15.391 -0.313 -1.443 1 91.88 243 ILE B N 1
ATOM 6921 C CA . ILE B 1 243 ? -15.031 0.595 -2.527 1 91.88 243 ILE B CA 1
ATOM 6922 C C . ILE B 1 243 ? -15.852 1.881 -2.414 1 91.88 243 ILE B C 1
ATOM 6924 O O . ILE B 1 243 ? -16.766 1.972 -1.593 1 91.88 243 ILE B O 1
ATOM 6928 N N . GLY B 1 244 ? -15.461 2.914 -3.219 1 88.88 244 GLY B N 1
ATOM 6929 C CA . GLY B 1 244 ? -16.203 4.168 -3.262 1 88.88 244 GLY B CA 1
ATOM 6930 C C . GLY B 1 244 ? -15.484 5.301 -2.549 1 88.88 244 GLY B C 1
ATOM 6931 O O . GLY B 1 244 ? -16.125 6.27 -2.123 1 88.88 244 GLY B O 1
ATOM 6932 N N . ARG B 1 245 ? -14.188 5.172 -2.307 1 87.81 245 ARG B N 1
ATOM 6933 C CA . ARG B 1 245 ? -13.406 6.25 -1.708 1 87.81 245 ARG B CA 1
ATOM 6934 C C . ARG B 1 245 ? -13.344 7.457 -2.635 1 87.81 245 ARG B C 1
ATOM 6936 O O . ARG B 1 245 ? -13.391 8.602 -2.178 1 87.81 245 ARG B O 1
ATOM 6943 N N . SER B 1 246 ? -13.281 7.199 -3.846 1 81.19 246 SER B N 1
ATOM 6944 C CA . SER B 1 246 ? -13.258 8.266 -4.84 1 81.19 246 SER B CA 1
ATOM 6945 C C . SER B 1 246 ? -14.672 8.648 -5.273 1 81.19 246 SER B C 1
ATOM 6947 O O . SER B 1 246 ? -15.594 7.836 -5.203 1 81.19 246 SER B O 1
ATOM 6949 N N . ALA B 1 247 ? -14.812 9.93 -5.699 1 74.69 247 ALA B N 1
ATOM 6950 C CA . ALA B 1 247 ? -16.094 10.367 -6.238 1 74.69 247 ALA B CA 1
ATOM 6951 C C . ALA B 1 247 ? -16.516 9.492 -7.418 1 74.69 247 ALA B C 1
ATOM 6953 O O . ALA B 1 247 ? -17.688 9.109 -7.523 1 74.69 247 ALA B O 1
ATOM 6954 N N . LYS B 1 248 ? -15.578 9.172 -8.203 1 70.94 248 LYS B N 1
ATOM 6955 C CA . LYS B 1 248 ? -15.859 8.344 -9.375 1 70.94 248 LYS B CA 1
ATOM 6956 C C . LYS B 1 248 ? -16.312 6.945 -8.953 1 70.94 248 LYS B C 1
ATOM 6958 O O . LYS B 1 248 ? -17.312 6.426 -9.477 1 70.94 248 LYS B O 1
ATOM 6963 N N . ALA B 1 249 ? -15.625 6.367 -8.055 1 74.38 249 ALA B N 1
ATOM 6964 C CA . ALA B 1 249 ? -16.016 5.047 -7.57 1 74.38 249 ALA B CA 1
ATOM 6965 C C . ALA B 1 249 ? -17.391 5.086 -6.926 1 74.38 249 ALA B C 1
ATOM 6967 O O . ALA B 1 249 ? -18.188 4.16 -7.098 1 74.38 249 ALA B O 1
ATOM 6968 N N . SER B 1 250 ? -17.594 6.125 -6.16 1 71.94 250 SER B N 1
ATOM 6969 C CA . SER B 1 250 ? -18.891 6.281 -5.504 1 71.94 250 SER B CA 1
ATOM 6970 C C . SER B 1 250 ? -20.016 6.379 -6.523 1 71.94 250 SER B C 1
ATOM 6972 O O . SER B 1 250 ? -21.047 5.711 -6.391 1 71.94 250 SER B O 1
ATOM 6974 N N . ARG B 1 251 ? -19.844 7.102 -7.531 1 71.06 251 ARG B N 1
ATOM 6975 C CA . ARG B 1 251 ? -20.844 7.242 -8.586 1 71.06 251 ARG B CA 1
ATOM 6976 C C . ARG B 1 251 ? -21.047 5.926 -9.328 1 71.06 251 ARG B C 1
ATOM 6978 O O . ARG B 1 251 ? -22.188 5.539 -9.617 1 71.06 251 ARG B O 1
ATOM 6985 N N . THR B 1 252 ? -19.953 5.254 -9.625 1 67.44 252 THR B N 1
ATOM 6986 C CA . THR B 1 252 ? -20.016 3.975 -10.32 1 67.44 252 THR B CA 1
ATOM 6987 C C . THR B 1 252 ? -20.766 2.938 -9.484 1 67.44 252 THR B C 1
ATOM 6989 O O . THR B 1 252 ? -21.594 2.195 -10.008 1 67.44 252 THR B O 1
ATOM 6992 N N . ALA B 1 253 ? -20.469 2.928 -8.25 1 66.56 253 ALA B N 1
ATOM 6993 C CA . ALA B 1 253 ? -21.141 2.004 -7.348 1 66.56 253 ALA B CA 1
ATOM 6994 C C . ALA B 1 253 ? -22.641 2.311 -7.281 1 66.56 253 ALA B C 1
ATOM 6996 O O . ALA B 1 253 ? -23.469 1.397 -7.293 1 66.56 253 ALA B O 1
ATOM 6997 N N . GLN B 1 254 ? -22.938 3.568 -7.168 1 69.44 254 GLN B N 1
ATOM 6998 C CA . GLN B 1 254 ? -24.328 3.971 -7.121 1 69.44 254 GLN B CA 1
ATOM 6999 C C . GLN B 1 254 ? -25.062 3.559 -8.391 1 69.44 254 GLN B C 1
ATOM 7001 O O . GLN B 1 254 ? -26.203 3.07 -8.336 1 69.44 254 GLN B O 1
ATOM 7006 N N . ALA B 1 255 ? -24.453 3.732 -9.484 1 67.81 255 ALA B N 1
ATOM 7007 C CA . ALA B 1 255 ? -25.047 3.357 -10.766 1 67.81 255 ALA B CA 1
ATOM 7008 C C . ALA B 1 255 ? -25.203 1.843 -10.867 1 67.81 255 ALA B C 1
ATOM 7010 O O . ALA B 1 255 ? -26.203 1.354 -11.398 1 67.81 255 ALA B O 1
ATOM 7011 N N . HIS B 1 256 ? -24.219 1.211 -10.352 1 66.75 256 HIS B N 1
ATOM 7012 C CA . HIS B 1 256 ? -24.172 -0.244 -10.445 1 66.75 256 HIS B CA 1
ATOM 7013 C C . HIS B 1 256 ? -25.156 -0.9 -9.484 1 66.75 256 HIS B C 1
ATOM 7015 O O . HIS B 1 256 ? -25.766 -1.917 -9.82 1 66.75 256 HIS B O 1
ATOM 7021 N N . THR B 1 257 ? -25.328 -0.264 -8.281 1 65.56 257 THR B N 1
ATOM 7022 C CA . THR B 1 257 ? -26.125 -0.923 -7.25 1 65.56 257 THR B CA 1
ATOM 7023 C C . THR B 1 257 ? -27.484 -0.229 -7.082 1 65.56 257 THR B C 1
ATOM 7025 O O . THR B 1 257 ? -28.406 -0.795 -6.496 1 65.56 257 THR B O 1
ATOM 7028 N N . GLY B 1 258 ? -27.562 1.011 -7.496 1 60.78 258 GLY B N 1
ATOM 7029 C CA . GLY B 1 258 ? -28.766 1.801 -7.281 1 60.78 258 GLY B CA 1
ATOM 7030 C C . GLY B 1 258 ? -28.891 2.324 -5.863 1 60.78 258 GLY 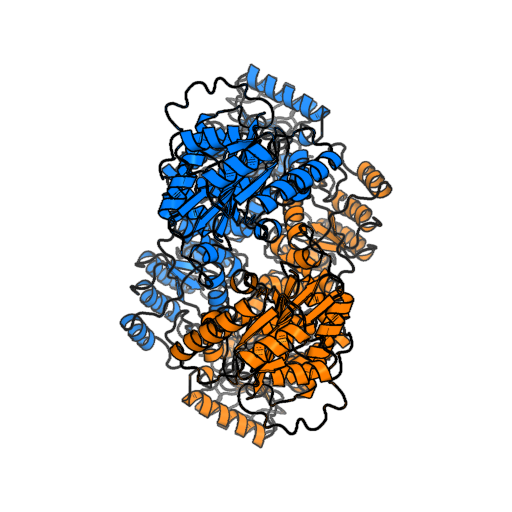B C 1
ATOM 7031 O O . GLY B 1 258 ? -29.828 3.051 -5.543 1 60.78 258 GLY B O 1
ATOM 7032 N N . ALA B 1 259 ? -28.031 2.01 -5.047 1 62.25 259 ALA B N 1
ATOM 7033 C CA . ALA B 1 259 ? -28.094 2.395 -3.641 1 62.25 259 ALA B CA 1
ATOM 7034 C C . ALA B 1 259 ? -27.25 3.633 -3.369 1 62.25 259 ALA B C 1
ATOM 7036 O O . ALA B 1 259 ? -26.281 3.898 -4.086 1 62.25 259 ALA B O 1
ATOM 7037 N N . LEU B 1 260 ? -27.641 4.504 -2.334 1 61.06 260 LEU B N 1
ATOM 7038 C CA . LEU B 1 260 ? -26.859 5.648 -1.889 1 61.06 260 LEU B CA 1
ATOM 7039 C C . LEU B 1 260 ? -25.516 5.191 -1.316 1 61.06 260 LEU B C 1
ATOM 7041 O O . LEU B 1 260 ? -25.453 4.195 -0.596 1 61.06 260 LEU B O 1
ATOM 7045 N N . VAL B 1 261 ? -24.484 5.883 -1.884 1 58.53 261 VAL B N 1
ATOM 7046 C CA . VAL B 1 261 ? -23.141 5.609 -1.356 1 58.53 261 VAL B CA 1
ATOM 7047 C C . VAL B 1 261 ? -22.766 6.676 -0.329 1 58.53 261 VAL B C 1
ATOM 7049 O O . VAL B 1 261 ? -22.828 7.875 -0.616 1 58.53 261 VAL B O 1
ATOM 7052 N N . GLY B 1 262 ? -22.781 6.496 0.932 1 64.12 262 GLY B N 1
ATOM 7053 C CA . GLY B 1 262 ? -22.422 7.387 2.027 1 64.12 262 GLY B CA 1
ATOM 7054 C C . GLY B 1 262 ? -21 7.891 1.947 1 64.12 262 GLY B C 1
ATOM 7055 O O . GLY B 1 262 ? -20.25 7.508 1.048 1 64.12 262 GLY B O 1
ATOM 7056 N N . ASP B 1 263 ? -20.719 8.836 2.801 1 80.75 263 ASP B N 1
ATOM 7057 C CA . ASP B 1 263 ? -19.359 9.359 2.938 1 80.75 263 ASP B CA 1
ATOM 7058 C C . ASP B 1 263 ? -18.391 8.258 3.379 1 80.75 263 ASP B C 1
ATOM 7060 O O . ASP B 1 263 ? -18.656 7.543 4.344 1 80.75 263 ASP B O 1
ATOM 7064 N N . ASP B 1 264 ? -17.344 8.109 2.586 1 89.38 264 ASP B N 1
ATOM 7065 C CA . ASP B 1 264 ? -16.391 7.035 2.85 1 89.38 264 ASP B CA 1
ATOM 7066 C C . ASP B 1 264 ? -15.781 7.172 4.242 1 89.38 264 ASP B C 1
ATOM 7068 O O . ASP B 1 264 ? -15.469 6.172 4.891 1 89.38 264 ASP B O 1
ATOM 7072 N N . ARG B 1 265 ? -15.508 8.344 4.676 1 89.94 265 ARG B N 1
ATOM 7073 C CA . ARG B 1 265 ? -14.938 8.562 6.004 1 89.94 265 ARG B CA 1
ATOM 7074 C C . ARG B 1 265 ? -15.898 8.086 7.094 1 89.94 265 ARG B C 1
ATOM 7076 O O . ARG B 1 265 ? -15.461 7.609 8.141 1 89.94 265 ARG B O 1
ATOM 7083 N N . THR B 1 266 ? -17.141 8.266 6.875 1 92.38 266 THR B N 1
ATOM 7084 C CA . THR B 1 266 ? -18.141 7.781 7.824 1 92.38 266 THR B CA 1
ATOM 7085 C C . THR B 1 266 ? -18.125 6.258 7.879 1 92.38 266 THR B C 1
ATOM 7087 O O . THR B 1 266 ? -18.219 5.672 8.961 1 92.38 266 THR B O 1
ATOM 7090 N N . VAL B 1 267 ? -18.031 5.633 6.723 1 93.88 267 VAL B N 1
ATOM 7091 C CA . VAL B 1 267 ? -17.984 4.176 6.68 1 93.88 267 VAL B CA 1
ATOM 7092 C C . VAL B 1 267 ? -16.766 3.674 7.449 1 93.88 267 VAL B C 1
ATOM 7094 O O . VAL B 1 267 ? -16.859 2.682 8.18 1 93.88 267 VAL B O 1
ATOM 7097 N N . ASP B 1 268 ? -15.703 4.348 7.281 1 94 268 ASP B N 1
ATOM 7098 C CA . ASP B 1 268 ? -14.492 3.996 8.023 1 94 268 ASP B CA 1
ATOM 7099 C C . ASP B 1 268 ? -14.734 4.039 9.523 1 94 268 ASP B C 1
ATOM 7101 O O . ASP B 1 268 ? -14.305 3.146 10.258 1 94 268 ASP B O 1
ATOM 7105 N N . ALA B 1 269 ? -15.359 5.059 9.977 1 93.94 269 ALA B N 1
ATOM 7106 C CA . ALA B 1 269 ? -15.703 5.199 11.391 1 93.94 269 ALA B CA 1
ATOM 7107 C C . ALA B 1 269 ? -16.609 4.066 11.852 1 93.94 269 ALA B C 1
ATOM 7109 O O . ALA B 1 269 ? -16.422 3.506 12.93 1 93.94 269 ALA B O 1
ATOM 7110 N N . VAL B 1 270 ? -17.562 3.762 10.992 1 95.25 270 VAL B N 1
ATOM 7111 C CA . VAL B 1 270 ? -18.516 2.695 11.312 1 95.25 270 VAL B CA 1
ATOM 7112 C C . VAL B 1 270 ? -17.766 1.37 11.461 1 95.25 270 VAL B C 1
ATOM 7114 O O . VAL B 1 270 ? -18 0.621 12.406 1 95.25 270 VAL B O 1
ATOM 7117 N N . PHE B 1 271 ? -16.906 1.062 10.5 1 96.5 271 PHE B N 1
ATOM 7118 C CA . PHE B 1 271 ? -16.141 -0.18 10.547 1 96.5 271 PHE B CA 1
ATOM 7119 C C . PHE B 1 271 ? -15.328 -0.271 11.828 1 96.5 271 PHE B C 1
ATOM 7121 O O . PHE B 1 271 ? -15.344 -1.301 12.508 1 96.5 271 PHE B O 1
ATOM 7128 N N . GLU B 1 272 ? -14.68 0.811 12.164 1 94.06 272 GLU B N 1
ATOM 7129 C CA . GLU B 1 272 ? -13.875 0.836 13.383 1 94.06 272 GLU B CA 1
ATOM 7130 C C . GLU B 1 272 ? -14.734 0.593 14.617 1 94.06 272 GLU B C 1
ATOM 7132 O O . GLU B 1 272 ? -14.352 -0.171 15.508 1 94.06 272 GLU B O 1
ATOM 7137 N N . GLN B 1 273 ? -15.82 1.199 14.688 1 94.38 273 GLN B N 1
ATOM 7138 C CA . GLN B 1 273 ? -16.703 1.113 15.844 1 94.38 273 GLN B CA 1
ATOM 7139 C C . GLN B 1 273 ? -17.328 -0.275 15.953 1 94.38 273 GLN B C 1
ATOM 7141 O O . GLN B 1 273 ? -17.734 -0.696 17.031 1 94.38 273 GLN B O 1
ATOM 7146 N N . LEU B 1 274 ? -17.422 -0.985 14.828 1 95.25 274 LEU B N 1
ATOM 7147 C CA . LEU B 1 274 ? -18.047 -2.301 14.82 1 95.25 274 LEU B CA 1
ATOM 7148 C C . LEU B 1 274 ? -17 -3.406 14.922 1 95.25 274 LEU B C 1
ATOM 7150 O O . LEU B 1 274 ? -17.344 -4.586 14.984 1 95.25 274 LEU B O 1
ATOM 7154 N N . GLY B 1 275 ? -15.766 -3.033 14.969 1 95.25 275 GLY B N 1
ATOM 7155 C CA . GLY B 1 275 ? -14.695 -4.023 15.016 1 95.25 275 GLY B CA 1
ATOM 7156 C C . GLY B 1 275 ? -14.461 -4.703 13.68 1 95.25 275 GLY B C 1
ATOM 7157 O O . GLY B 1 275 ? -14.086 -5.879 13.633 1 95.25 275 GLY B O 1
ATOM 7158 N N . ILE B 1 276 ? -14.766 -4.074 12.602 1 97.81 276 ILE B N 1
ATOM 7159 C CA . ILE B 1 276 ? -14.531 -4.59 11.258 1 97.81 276 ILE B CA 1
ATOM 7160 C C . ILE B 1 276 ? -13.18 -4.094 10.75 1 97.81 276 ILE B C 1
ATOM 7162 O O . ILE B 1 276 ? -12.867 -2.904 10.844 1 97.81 276 ILE B O 1
ATOM 7166 N N . LEU B 1 277 ? -12.312 -5 10.297 1 98.44 277 LEU B N 1
ATOM 7167 C CA . LEU B 1 277 ? -11.023 -4.637 9.734 1 98.44 277 LEU B CA 1
ATOM 7168 C C . LEU B 1 277 ? -11.156 -4.246 8.266 1 98.44 277 LEU B C 1
ATOM 7170 O O . LEU B 1 277 ? -11.57 -5.066 7.441 1 98.44 277 LEU B O 1
ATOM 7174 N N . ARG B 1 278 ? -10.852 -3.039 7.945 1 97.88 278 ARG B N 1
ATOM 7175 C CA . ARG B 1 278 ? -10.898 -2.568 6.562 1 97.88 278 ARG B CA 1
ATOM 7176 C C . ARG B 1 278 ? -9.547 -2.77 5.871 1 97.88 278 ARG B C 1
ATOM 7178 O O . ARG B 1 278 ? -8.5 -2.525 6.469 1 97.88 278 ARG B O 1
ATOM 7185 N N . VAL B 1 279 ? -9.539 -3.271 4.68 1 98.06 279 VAL B N 1
ATOM 7186 C CA . VAL B 1 279 ? -8.312 -3.461 3.908 1 98.06 279 VAL B CA 1
ATOM 7187 C C . VAL B 1 279 ? -8.438 -2.74 2.568 1 98.06 279 VAL B C 1
ATOM 7189 O O . VAL B 1 279 ? -9.508 -2.234 2.221 1 98.06 279 VAL B O 1
ATOM 7192 N N . ALA B 1 280 ? -7.344 -2.764 1.771 1 95.5 280 ALA B N 1
ATOM 7193 C CA . ALA B 1 280 ? -7.289 -1.871 0.616 1 95.5 280 ALA B CA 1
ATOM 7194 C C . ALA B 1 280 ? -7.215 -2.664 -0.686 1 95.5 280 ALA B C 1
ATOM 7196 O O . ALA B 1 280 ? -7.336 -2.098 -1.773 1 95.5 280 ALA B O 1
ATOM 7197 N N . SER B 1 281 ? -7.086 -3.951 -0.622 1 96.94 281 SER B N 1
ATOM 7198 C CA . SER B 1 281 ? -6.957 -4.766 -1.825 1 96.94 281 SER B CA 1
ATOM 7199 C C . SER B 1 281 ? -7.535 -6.16 -1.613 1 96.94 281 SER B C 1
ATOM 7201 O O . SER B 1 281 ? -7.777 -6.574 -0.477 1 96.94 281 SER B O 1
ATOM 7203 N N . VAL B 1 282 ? -7.746 -6.824 -2.719 1 97.56 282 VAL B N 1
ATOM 7204 C CA . VAL B 1 282 ? -8.242 -8.195 -2.652 1 97.56 282 VAL B CA 1
ATOM 7205 C C . VAL B 1 282 ? -7.188 -9.102 -2.027 1 97.56 282 VAL B C 1
ATOM 7207 O O . VAL B 1 282 ? -7.516 -10.016 -1.267 1 97.56 282 VAL B O 1
ATOM 7210 N N . GLU B 1 283 ? -5.902 -8.844 -2.344 1 98.44 283 GLU B N 1
ATOM 7211 C CA . GLU B 1 283 ? -4.812 -9.602 -1.729 1 98.44 283 GLU B CA 1
ATOM 7212 C C . GLU B 1 283 ? -4.832 -9.453 -0.21 1 98.44 283 GLU B C 1
ATOM 7214 O O . GLU B 1 283 ? -4.758 -10.453 0.513 1 98.44 283 GLU B O 1
ATOM 7219 N N . ASP B 1 284 ? -4.969 -8.234 0.251 1 98.56 284 ASP B N 1
ATOM 7220 C CA . ASP B 1 284 ? -4.996 -7.992 1.69 1 98.56 284 ASP B CA 1
ATOM 7221 C C . ASP B 1 284 ? -6.246 -8.594 2.324 1 98.56 284 ASP B C 1
ATOM 7223 O O . ASP B 1 284 ? -6.207 -9.055 3.471 1 98.56 284 ASP B O 1
ATOM 7227 N N . LEU B 1 285 ? -7.367 -8.57 1.589 1 98.62 285 LEU B N 1
ATOM 7228 C CA . LEU B 1 285 ? -8.617 -9.141 2.074 1 98.62 285 LEU B CA 1
ATOM 7229 C C . LEU B 1 285 ? -8.438 -10.617 2.426 1 98.62 285 LEU B C 1
ATOM 7231 O O . LEU B 1 285 ? -8.688 -11.023 3.562 1 98.62 285 LEU B O 1
ATOM 7235 N N . LEU B 1 286 ? -7.898 -11.375 1.553 1 98.62 286 LEU B N 1
ATOM 7236 C CA . LEU B 1 286 ? -7.812 -12.82 1.749 1 98.62 286 LEU B CA 1
ATOM 7237 C C . LEU B 1 286 ? -6.633 -13.18 2.646 1 98.62 286 LEU B C 1
ATOM 7239 O O . LEU B 1 286 ? -6.703 -14.133 3.424 1 98.62 286 LEU B O 1
ATOM 7243 N N . THR B 1 287 ? -5.504 -12.422 2.527 1 98.75 287 THR B N 1
ATOM 7244 C CA . THR B 1 287 ? -4.359 -12.695 3.391 1 98.75 287 THR B CA 1
ATOM 7245 C C . THR B 1 287 ? -4.715 -12.445 4.855 1 98.75 287 THR B C 1
ATOM 7247 O O . THR B 1 287 ? -4.395 -13.258 5.723 1 98.75 287 THR B O 1
ATOM 7250 N N . THR B 1 288 ? -5.422 -11.336 5.141 1 98.88 288 THR B N 1
ATOM 7251 C CA . THR B 1 288 ? -5.828 -11.023 6.504 1 98.88 288 THR B CA 1
ATOM 7252 C C . THR B 1 288 ? -6.867 -12.016 7.008 1 98.88 288 THR B C 1
ATOM 7254 O O . THR B 1 288 ? -6.746 -12.539 8.117 1 98.88 288 THR B O 1
ATOM 7257 N N . ALA B 1 289 ? -7.867 -12.32 6.156 1 98.88 289 ALA B N 1
ATOM 7258 C CA . ALA B 1 289 ? -8.922 -13.25 6.551 1 98.88 289 ALA B CA 1
ATOM 7259 C C . ALA B 1 289 ? -8.352 -14.633 6.836 1 98.88 289 ALA B C 1
ATOM 7261 O O . ALA B 1 289 ? -8.75 -15.289 7.797 1 98.88 289 ALA B O 1
ATOM 7262 N N . SER B 1 290 ? -7.434 -15.094 6.027 1 98.62 290 SER B N 1
ATOM 7263 C CA . SER B 1 290 ? -6.871 -16.422 6.203 1 98.62 290 SER B CA 1
ATOM 7264 C C . SER B 1 290 ? -6.039 -16.516 7.477 1 98.62 290 SER B C 1
ATOM 7266 O O . SER B 1 290 ? -6.055 -17.531 8.164 1 98.62 290 SER B O 1
ATOM 7268 N N . LEU B 1 291 ? -5.25 -15.445 7.773 1 98.69 291 LEU B N 1
ATOM 7269 C CA . LEU B 1 291 ? -4.488 -15.414 9.016 1 98.69 291 LEU B CA 1
ATOM 7270 C C . LEU B 1 291 ? -5.414 -15.523 10.227 1 98.69 291 LEU B C 1
ATOM 7272 O O . LEU B 1 291 ? -5.18 -16.328 11.125 1 98.69 291 LEU B O 1
ATOM 7276 N N . LEU B 1 292 ? -6.484 -14.75 10.234 1 98.69 292 LEU B N 1
ATOM 7277 C CA . LEU B 1 292 ? -7.422 -14.719 11.359 1 98.69 292 LEU B CA 1
ATOM 7278 C C . LEU B 1 292 ? -8.156 -16.047 11.477 1 98.69 292 LEU B C 1
ATOM 7280 O O . LEU B 1 292 ? -8.477 -16.484 12.586 1 98.69 292 LEU B O 1
ATOM 7284 N N . ALA B 1 293 ? -8.438 -16.656 10.328 1 97.94 293 ALA B N 1
ATOM 7285 C CA . ALA B 1 293 ? -9.141 -17.938 10.344 1 97.94 293 ALA B CA 1
ATOM 7286 C C . ALA B 1 293 ? -8.234 -19.062 10.867 1 97.94 293 ALA B C 1
ATOM 7288 O O . ALA B 1 293 ? -8.695 -19.953 11.586 1 97.94 293 ALA B O 1
ATOM 7289 N N . GLU B 1 294 ? -6.977 -19 10.531 1 95 294 GLU B N 1
ATOM 7290 C CA . GLU B 1 294 ? -6.051 -20.094 10.836 1 95 294 GLU B CA 1
ATOM 7291 C C . GLU B 1 294 ? -5.441 -19.922 12.227 1 95 294 GLU B C 1
ATOM 7293 O O . GLU B 1 294 ? -5.348 -20.891 12.992 1 95 294 GLU B O 1
ATOM 7298 N N . VAL B 1 295 ? -5.008 -18.703 12.539 1 95.5 295 VAL B N 1
ATOM 7299 C CA . VAL B 1 295 ? -4.25 -18.453 13.766 1 95.5 295 VAL B CA 1
ATOM 7300 C C . VAL B 1 295 ? -5.117 -17.688 14.758 1 95.5 295 VAL B C 1
ATOM 7302 O O . VAL B 1 295 ? -4.961 -17.844 15.977 1 95.5 295 VAL B O 1
ATOM 7305 N N . GLY B 1 296 ? -6.055 -16.891 14.258 1 96.44 296 GLY B N 1
ATOM 7306 C CA . GLY B 1 296 ? -6.859 -16.047 15.125 1 96.44 296 GLY B CA 1
ATOM 7307 C C . GLY B 1 296 ? -6.211 -14.703 15.414 1 96.44 296 GLY B C 1
ATOM 7308 O O . GLY B 1 296 ? -5.172 -14.375 14.836 1 96.44 296 GLY B O 1
ATOM 7309 N N . PRO B 1 297 ? -6.859 -13.875 16.219 1 97.69 297 PRO B N 1
ATOM 7310 C CA . PRO B 1 297 ? -6.258 -12.609 16.641 1 97.69 297 PRO B CA 1
ATOM 7311 C C . PRO B 1 297 ? -4.918 -12.797 17.359 1 97.69 297 PRO B C 1
ATOM 7313 O O . PRO B 1 297 ? -4.719 -13.805 18.047 1 97.69 297 PRO B O 1
ATOM 7316 N N . LEU B 1 298 ? -4.027 -11.883 17.188 1 98.06 298 LEU B N 1
ATOM 7317 C CA . LEU B 1 298 ? -2.697 -11.984 17.781 1 98.06 298 LEU B CA 1
ATOM 7318 C C . LEU B 1 298 ? -2.629 -11.203 19.094 1 98.06 298 LEU B C 1
ATOM 7320 O O . LEU B 1 298 ? -3.242 -10.141 19.234 1 98.06 298 LEU B O 1
ATOM 7324 N N . PRO B 1 299 ? -1.904 -11.625 20 1 96.19 299 PRO B N 1
ATOM 7325 C CA . PRO B 1 299 ? -2.027 -11.172 21.391 1 96.19 299 PRO B CA 1
ATOM 7326 C C . PRO B 1 299 ? -1.301 -9.859 21.641 1 96.19 299 PRO B C 1
ATOM 7328 O O . PRO B 1 299 ? -1.525 -9.219 22.672 1 96.19 299 PRO B O 1
ATOM 7331 N N . GLY B 1 300 ? -0.319 -9.5 20.75 1 96.81 300 GLY B N 1
ATOM 7332 C CA . GLY B 1 300 ? 0.41 -8.273 21.031 1 96.81 300 GLY B CA 1
ATOM 7333 C C . GLY B 1 300 ? 1.221 -7.785 19.844 1 96.81 300 GLY B C 1
ATOM 7334 O O . GLY B 1 300 ? 1.258 -8.438 18.797 1 96.81 300 GLY B O 1
ATOM 7335 N N . ARG B 1 301 ? 1.9 -6.613 20.109 1 97.31 301 ARG B N 1
ATOM 7336 C CA . ARG B 1 301 ? 2.568 -5.914 19.016 1 97.31 301 ARG B CA 1
ATOM 7337 C C . ARG B 1 301 ? 4.051 -6.27 18.969 1 97.31 301 ARG B C 1
ATOM 7339 O O . ARG B 1 301 ? 4.746 -5.914 18.016 1 97.31 301 ARG B O 1
ATOM 7346 N N . ARG B 1 302 ? 4.555 -6.961 20.078 1 98.19 302 ARG B N 1
ATOM 7347 C CA . ARG B 1 302 ? 5.973 -7.309 20.094 1 98.19 302 ARG B CA 1
ATOM 7348 C C . ARG B 1 302 ? 6.262 -8.508 19.203 1 98.19 302 ARG B C 1
ATOM 7350 O O . ARG B 1 302 ? 5.926 -9.641 19.547 1 98.19 302 ARG B O 1
ATOM 7357 N N . LEU B 1 303 ? 6.969 -8.195 18.016 1 98.44 303 LEU B N 1
ATOM 7358 C CA . LEU B 1 303 ? 7.195 -9.164 16.938 1 98.44 303 LEU B CA 1
ATOM 7359 C C . LEU B 1 303 ? 8.609 -9.742 17.016 1 98.44 303 LEU B C 1
ATOM 7361 O O . LEU B 1 303 ? 9.586 -8.984 17.094 1 98.44 303 LEU B O 1
ATOM 7365 N N . GLY B 1 304 ? 8.766 -11.047 17.141 1 98.44 304 GLY B N 1
ATOM 7366 C CA . GLY B 1 304 ? 10.016 -11.742 16.875 1 98.44 304 GLY B CA 1
ATOM 7367 C C . GLY B 1 304 ? 10.109 -12.281 15.461 1 98.44 304 GLY B C 1
ATOM 7368 O O . GLY B 1 304 ? 9.141 -12.836 14.93 1 98.44 304 GLY B O 1
ATOM 7369 N N . VAL B 1 305 ? 11.281 -12.102 14.836 1 98.31 305 VAL B N 1
ATOM 7370 C CA . VAL B 1 305 ? 11.414 -12.492 13.438 1 98.31 305 VAL B CA 1
ATOM 7371 C C . VAL B 1 305 ? 12.578 -13.469 13.281 1 98.31 305 VAL B C 1
ATOM 7373 O O . VAL B 1 305 ? 13.656 -13.25 13.836 1 98.31 305 VAL B O 1
ATOM 7376 N N . VAL B 1 306 ? 12.359 -14.547 12.602 1 97.75 306 VAL B N 1
ATOM 7377 C CA . VAL B 1 306 ? 13.391 -15.508 12.219 1 97.75 306 VAL B CA 1
ATOM 7378 C C . VAL B 1 306 ? 13.422 -15.641 10.695 1 97.75 306 VAL B C 1
ATOM 7380 O O . VAL B 1 306 ? 12.43 -16.031 10.078 1 97.75 306 VAL B O 1
ATOM 7383 N N . THR B 1 307 ? 14.492 -15.312 10.086 1 95.38 307 THR B N 1
ATOM 7384 C CA . THR B 1 307 ? 14.609 -15.305 8.633 1 95.38 307 THR B CA 1
ATOM 7385 C C . THR B 1 307 ? 16.016 -15.68 8.195 1 95.38 307 THR B C 1
ATOM 7387 O O . THR B 1 307 ? 16.984 -15.461 8.938 1 95.38 307 THR B O 1
ATOM 7390 N N . PRO B 1 308 ? 16.141 -16.219 7.035 1 92.06 308 PRO B N 1
ATOM 7391 C CA . PRO B 1 308 ? 17.484 -16.5 6.496 1 92.06 308 PRO B CA 1
ATOM 7392 C C . PRO B 1 308 ? 18.031 -15.367 5.641 1 92.06 308 PRO B C 1
ATOM 7394 O O . PRO B 1 308 ? 19.031 -15.539 4.941 1 92.06 308 PRO B O 1
ATOM 7397 N N . SER B 1 309 ? 17.391 -14.258 5.668 1 90.06 309 SER B N 1
ATOM 7398 C CA . SER B 1 309 ? 17.734 -13.188 4.742 1 90.06 309 SER B CA 1
ATOM 7399 C C . SER B 1 309 ? 17.906 -11.859 5.469 1 90.06 309 SER B C 1
ATOM 7401 O O . SER B 1 309 ? 16.953 -11.352 6.07 1 90.06 309 SER B O 1
ATOM 7403 N N . GLY B 1 310 ? 19.094 -11.352 5.348 1 88.19 310 GLY B N 1
ATOM 7404 C CA . GLY B 1 310 ? 19.328 -10.023 5.891 1 88.19 310 GLY B CA 1
ATOM 7405 C C . GLY B 1 310 ? 18.484 -8.953 5.223 1 88.19 310 GLY B C 1
ATOM 7406 O O . GLY B 1 310 ? 17.938 -8.07 5.891 1 88.19 310 GLY B O 1
ATOM 7407 N N . GLY B 1 311 ? 18.391 -9.008 3.9 1 90.31 311 GLY B N 1
ATOM 7408 C CA . GLY B 1 311 ? 17.547 -8.078 3.162 1 90.31 311 GLY B CA 1
ATOM 7409 C C . GLY B 1 311 ? 16.094 -8.117 3.59 1 90.31 311 GLY B C 1
ATOM 7410 O O . GLY B 1 311 ? 15.445 -7.078 3.719 1 90.31 311 GLY B O 1
ATOM 7411 N N . ALA B 1 312 ? 15.617 -9.297 3.805 1 94 312 ALA B N 1
ATOM 7412 C CA . ALA B 1 312 ? 14.242 -9.438 4.277 1 94 312 ALA B CA 1
ATOM 7413 C C . ALA B 1 312 ? 14.07 -8.805 5.656 1 94 312 ALA B C 1
ATOM 7415 O O . ALA B 1 312 ? 13.039 -8.188 5.934 1 94 312 ALA B O 1
ATOM 7416 N N . SER B 1 313 ? 15.062 -8.992 6.504 1 93.5 313 SER B N 1
ATOM 7417 C CA . SER B 1 313 ? 15.023 -8.406 7.84 1 93.5 313 SER B CA 1
ATOM 7418 C C . SER B 1 313 ? 14.82 -6.898 7.773 1 93.5 313 SER B C 1
ATOM 7420 O O . SER B 1 313 ? 14.078 -6.332 8.578 1 93.5 313 SER B O 1
ATOM 7422 N N . GLU B 1 314 ? 15.508 -6.352 6.875 1 92.88 314 GLU B N 1
ATOM 7423 C CA . GLU B 1 314 ? 15.453 -4.898 6.746 1 92.88 314 GLU B CA 1
ATOM 7424 C C . GLU B 1 314 ? 14.094 -4.449 6.215 1 92.88 314 GLU B C 1
ATOM 7426 O O . GLU B 1 314 ? 13.531 -3.457 6.691 1 92.88 314 GLU B O 1
ATOM 7431 N N . ILE B 1 315 ? 13.555 -5.172 5.219 1 96 315 ILE B N 1
ATOM 7432 C CA . ILE B 1 315 ? 12.227 -4.875 4.703 1 96 315 ILE B CA 1
ATOM 7433 C C . ILE B 1 315 ? 11.195 -5.02 5.82 1 96 315 ILE B C 1
ATOM 7435 O O . ILE B 1 315 ? 10.328 -4.156 5.992 1 96 315 ILE B O 1
ATOM 7439 N N . ILE B 1 316 ? 11.312 -6.086 6.602 1 97.5 316 ILE B N 1
ATOM 7440 C CA . ILE B 1 316 ? 10.383 -6.367 7.691 1 97.5 316 ILE B CA 1
ATOM 7441 C C . ILE B 1 316 ? 10.461 -5.258 8.742 1 97.5 316 ILE B C 1
ATOM 7443 O O . ILE B 1 316 ? 9.438 -4.836 9.281 1 97.5 316 ILE B O 1
ATOM 7447 N N . SER B 1 317 ? 11.672 -4.746 9.023 1 96.12 317 SER B N 1
ATOM 7448 C CA . SER B 1 317 ? 11.852 -3.668 9.984 1 96.12 317 SER B CA 1
ATOM 7449 C C . SER B 1 317 ? 11.109 -2.408 9.555 1 96.12 317 SER B C 1
ATOM 7451 O O . SER B 1 317 ? 10.43 -1.774 10.359 1 96.12 317 SER B O 1
ATOM 7453 N N . ASP B 1 318 ? 11.281 -2.059 8.289 1 95.75 318 ASP B N 1
ATOM 7454 C CA . ASP B 1 318 ? 10.57 -0.896 7.758 1 95.75 318 ASP B CA 1
ATOM 7455 C C . ASP B 1 318 ? 9.055 -1.092 7.836 1 95.75 318 ASP B C 1
ATOM 7457 O O . ASP B 1 318 ? 8.328 -0.189 8.25 1 95.75 318 ASP B O 1
ATOM 7461 N N . ARG B 1 319 ? 8.562 -2.252 7.445 1 97.31 319 ARG B N 1
ATOM 7462 C CA . ARG B 1 319 ? 7.129 -2.529 7.422 1 97.31 319 ARG B CA 1
ATOM 7463 C C . ARG B 1 319 ? 6.562 -2.596 8.836 1 97.31 319 ARG B C 1
ATOM 7465 O O . ARG B 1 319 ? 5.406 -2.232 9.062 1 97.31 319 ARG B O 1
ATOM 7472 N N . ALA B 1 320 ? 7.371 -3.168 9.789 1 97.69 320 ALA B N 1
ATOM 7473 C CA . ALA B 1 320 ? 6.934 -3.193 11.18 1 97.69 320 ALA B CA 1
ATOM 7474 C C . ALA B 1 320 ? 6.613 -1.788 11.68 1 97.69 320 ALA B C 1
ATOM 7476 O O . ALA B 1 320 ? 5.605 -1.58 12.367 1 97.69 320 ALA B O 1
ATOM 7477 N N . MET B 1 321 ? 7.469 -0.871 11.336 1 94.69 321 MET B N 1
ATOM 7478 C CA . MET B 1 321 ? 7.223 0.524 11.688 1 94.69 321 MET B CA 1
ATOM 7479 C C . MET B 1 321 ? 5.918 1.018 11.07 1 94.69 321 MET B C 1
ATOM 7481 O O . MET B 1 321 ? 5.109 1.657 11.75 1 94.69 321 MET B O 1
ATOM 7485 N N . ASP B 1 322 ? 5.656 0.688 9.812 1 94.94 322 ASP B N 1
ATOM 7486 C CA . ASP B 1 322 ? 4.438 1.114 9.125 1 94.94 322 ASP B CA 1
ATOM 7487 C C . ASP B 1 322 ? 3.193 0.586 9.836 1 94.94 322 ASP B C 1
ATOM 7489 O O . ASP B 1 322 ? 2.156 1.252 9.859 1 94.94 322 ASP B O 1
ATOM 7493 N N . GLU B 1 323 ? 3.295 -0.605 10.352 1 97.19 323 GLU B N 1
ATOM 7494 C CA . GLU B 1 323 ? 2.125 -1.278 10.914 1 97.19 323 GLU B CA 1
ATOM 7495 C C . GLU B 1 323 ? 2.033 -1.064 12.422 1 97.19 323 GLU B C 1
ATOM 7497 O O . GLU B 1 323 ? 1.142 -1.609 13.07 1 97.19 323 GLU B O 1
ATOM 7502 N N . GLY B 1 324 ? 2.969 -0.339 13.016 1 94.75 324 GLY B N 1
ATOM 7503 C CA . GLY B 1 324 ? 2.965 -0.081 14.445 1 94.75 324 GLY B CA 1
ATOM 7504 C C . GLY B 1 324 ? 3.367 -1.289 15.273 1 94.75 324 GLY B C 1
ATOM 7505 O O . GLY B 1 324 ? 2.855 -1.492 16.375 1 94.75 324 GLY B O 1
ATOM 7506 N N . LEU B 1 325 ? 4.215 -2.139 14.719 1 97.62 325 LEU B N 1
ATOM 7507 C CA . LEU B 1 325 ? 4.734 -3.305 15.422 1 97.62 325 LEU B CA 1
ATOM 7508 C C . LEU B 1 325 ? 6.102 -3.014 16.031 1 97.62 325 LEU B C 1
ATOM 7510 O O . LEU B 1 325 ? 6.852 -2.184 15.5 1 97.62 325 LEU B O 1
ATOM 7514 N N . ASP B 1 326 ? 6.418 -3.717 17.109 1 97 326 ASP B N 1
ATOM 7515 C CA . ASP B 1 326 ? 7.66 -3.473 17.844 1 97 326 ASP B CA 1
ATOM 7516 C C . ASP B 1 326 ? 8.648 -4.617 17.641 1 97 326 ASP B C 1
ATOM 7518 O O . ASP B 1 326 ? 8.312 -5.781 17.859 1 97 326 ASP B O 1
ATOM 7522 N N . LEU B 1 327 ? 9.805 -4.262 17.188 1 97 327 LEU B N 1
ATOM 7523 C CA . LEU B 1 327 ? 10.914 -5.207 17.109 1 97 327 LEU B CA 1
ATOM 7524 C C . LEU B 1 327 ? 11.875 -5.004 18.281 1 97 327 LEU B C 1
ATOM 7526 O O . LEU B 1 327 ? 12.977 -4.484 18.094 1 97 327 LEU B O 1
ATOM 7530 N N . VAL B 1 328 ? 11.531 -5.566 19.406 1 93.5 328 VAL B N 1
ATOM 7531 C CA . VAL B 1 328 ? 12.281 -5.371 20.641 1 93.5 328 VAL B CA 1
ATOM 7532 C C . VAL B 1 328 ? 13.508 -6.277 20.641 1 93.5 328 VAL B C 1
ATOM 7534 O O . VAL B 1 328 ? 13.492 -7.355 20.047 1 93.5 328 VAL B O 1
ATOM 7537 N N . ASP B 1 329 ? 14.523 -5.793 21.297 1 95.31 329 ASP B N 1
ATOM 7538 C CA . ASP B 1 329 ? 15.711 -6.633 21.453 1 95.31 329 ASP B CA 1
ATOM 7539 C C . ASP B 1 329 ? 15.391 -7.891 22.266 1 95.31 329 ASP B C 1
ATOM 7541 O O . ASP B 1 329 ? 14.609 -7.84 23.219 1 95.31 329 ASP B O 1
ATOM 7545 N N . PHE B 1 330 ? 16.016 -8.977 21.906 1 97.44 330 PHE B N 1
ATOM 7546 C CA . PHE B 1 330 ? 15.812 -10.211 22.656 1 97.44 330 PHE B CA 1
ATOM 7547 C C . PHE B 1 330 ? 16.328 -10.078 24.078 1 97.44 330 PHE B C 1
ATOM 7549 O O . PHE B 1 330 ? 17.297 -9.359 24.328 1 97.44 330 PHE B O 1
ATOM 7556 N N . ALA B 1 331 ? 15.664 -10.836 24.984 1 97.69 331 ALA B N 1
ATOM 7557 C CA . ALA B 1 331 ? 16.172 -10.953 26.344 1 97.69 331 ALA B CA 1
ATOM 7558 C C . ALA B 1 331 ? 17.562 -11.586 26.359 1 97.69 331 ALA B C 1
ATOM 7560 O O . ALA B 1 331 ? 17.938 -12.297 25.438 1 97.69 331 ALA B O 1
ATOM 7561 N N . GLU B 1 332 ? 18.328 -11.398 27.422 1 96.62 332 GLU B N 1
ATOM 7562 C CA . GLU B 1 332 ? 19.703 -11.883 27.547 1 96.62 332 GLU B CA 1
ATOM 7563 C C . GLU B 1 332 ? 19.766 -13.406 27.438 1 96.62 332 GLU B C 1
ATOM 7565 O O . GLU B 1 332 ? 20.672 -13.953 26.812 1 96.62 332 GLU B O 1
ATOM 7570 N N . GLN B 1 333 ? 18.859 -14.023 28.078 1 96.94 333 GLN B N 1
ATOM 7571 C CA . GLN B 1 333 ? 18.828 -15.484 28.047 1 96.94 333 GLN B CA 1
ATOM 7572 C C . GLN B 1 333 ? 18.578 -16 26.641 1 96.94 333 GLN B C 1
ATOM 7574 O O . GLN B 1 333 ? 19.156 -17.016 26.234 1 96.94 333 GLN B O 1
ATOM 7579 N N . THR B 1 334 ? 17.672 -15.352 25.906 1 97.69 334 THR B N 1
ATOM 7580 C CA . THR B 1 334 ? 17.391 -15.719 24.531 1 97.69 334 THR B CA 1
ATOM 7581 C C . THR B 1 334 ? 18.625 -15.516 23.656 1 97.69 334 THR B C 1
ATOM 7583 O O . THR B 1 334 ? 18.984 -16.391 22.859 1 97.69 334 THR B O 1
ATOM 7586 N N . THR B 1 335 ? 19.266 -14.406 23.797 1 96.94 335 THR B N 1
ATOM 7587 C CA . THR B 1 335 ? 20.484 -14.109 23.047 1 96.94 335 THR B CA 1
ATOM 7588 C C . THR B 1 335 ? 21.547 -15.164 23.328 1 96.94 335 THR B C 1
ATOM 7590 O O . THR B 1 335 ? 22.219 -15.625 22.391 1 96.94 335 THR B O 1
ATOM 7593 N N . ALA B 1 336 ? 21.688 -15.547 24.562 1 96.5 336 ALA B N 1
ATOM 7594 C CA . ALA B 1 336 ? 22.672 -16.562 24.938 1 96.5 336 ALA B CA 1
ATOM 7595 C C . ALA B 1 336 ? 22.391 -17.891 24.25 1 96.5 336 ALA B C 1
ATOM 7597 O O . ALA B 1 336 ? 23.312 -18.531 23.734 1 96.5 336 ALA B O 1
ATOM 7598 N N . LYS B 1 337 ? 21.172 -18.266 24.234 1 97.44 337 LYS B N 1
ATOM 7599 C CA . LYS B 1 337 ? 20.781 -19.531 23.594 1 97.44 337 LYS B CA 1
ATOM 7600 C C . LYS B 1 337 ? 21 -19.469 22.094 1 97.44 337 LYS B C 1
ATOM 7602 O O . LYS B 1 337 ? 21.422 -20.453 21.469 1 97.44 337 LYS B O 1
ATOM 7607 N N . LEU B 1 338 ? 20.672 -18.344 21.453 1 97.25 338 LEU B N 1
ATOM 7608 C CA . LEU B 1 338 ? 20.859 -18.172 20.016 1 97.25 338 LEU B CA 1
ATOM 7609 C C . LEU B 1 338 ? 22.328 -18.219 19.641 1 97.25 338 LEU B C 1
ATOM 7611 O O . LEU B 1 338 ? 22.703 -18.828 18.625 1 97.25 338 LEU B O 1
ATOM 7615 N N . VAL B 1 339 ? 23.172 -17.641 20.422 1 94.31 339 VAL B N 1
ATOM 7616 C CA . VAL B 1 339 ? 24.609 -17.625 20.156 1 94.31 339 VAL B CA 1
ATOM 7617 C C . VAL B 1 339 ? 25.156 -19.062 20.156 1 94.31 339 VAL B C 1
ATOM 7619 O O . VAL B 1 339 ? 26.062 -19.375 19.391 1 94.31 339 VAL B O 1
ATOM 7622 N N . GLU B 1 340 ? 24.547 -19.906 20.891 1 94.69 340 GLU B N 1
ATOM 7623 C CA . GLU B 1 340 ? 24.984 -21.297 21 1 94.69 340 GLU B CA 1
ATOM 7624 C C . GLU B 1 340 ? 24.688 -22.062 19.703 1 94.69 340 GLU B C 1
ATOM 7626 O O . GLU B 1 340 ? 25.406 -23 19.359 1 94.69 340 GLU B O 1
ATOM 7631 N N . ILE B 1 341 ? 23.719 -21.609 19.031 1 92.69 341 ILE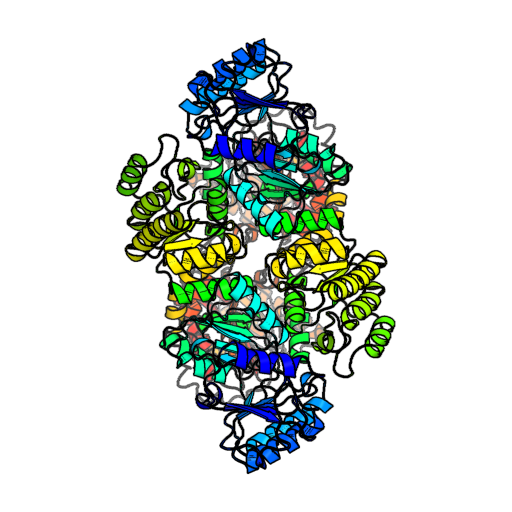 B N 1
ATOM 7632 C CA . ILE B 1 341 ? 23.297 -22.438 17.906 1 92.69 341 ILE B CA 1
ATOM 7633 C C . ILE B 1 341 ? 23.656 -21.75 16.594 1 92.69 341 ILE B C 1
ATOM 7635 O O . ILE B 1 341 ? 23.766 -22.406 15.547 1 92.69 341 ILE B O 1
ATOM 7639 N N . LEU B 1 342 ? 23.875 -20.516 16.578 1 90.94 342 LEU B N 1
ATOM 7640 C CA . LEU B 1 342 ? 24.188 -19.75 15.375 1 90.94 342 LEU B CA 1
ATOM 7641 C C . LEU B 1 342 ? 25.672 -19.859 15.031 1 90.94 342 LEU B C 1
ATOM 7643 O O . LEU B 1 342 ? 26.5 -20.078 15.914 1 90.94 342 LEU B O 1
ATOM 7647 N N . PRO B 1 343 ? 25.875 -19.766 13.758 1 83.19 343 PRO B N 1
ATOM 7648 C CA . PRO B 1 343 ? 27.297 -19.625 13.422 1 83.19 343 PRO B CA 1
ATOM 7649 C C . PRO B 1 343 ? 27.922 -18.359 14.016 1 83.19 343 PRO B C 1
ATOM 7651 O O . PRO B 1 343 ? 27.219 -17.391 14.312 1 83.19 343 PRO B O 1
ATOM 7654 N N . ASP B 1 344 ? 29.172 -18.312 14.109 1 77.25 344 ASP B N 1
ATOM 7655 C CA . ASP B 1 344 ? 29.922 -17.266 14.812 1 77.25 344 ASP B CA 1
ATOM 7656 C C . ASP B 1 344 ? 29.719 -15.914 14.141 1 77.25 344 ASP B C 1
ATOM 7658 O O . ASP B 1 344 ? 29.812 -14.875 14.797 1 77.25 344 ASP B O 1
ATOM 7662 N N . PHE B 1 345 ? 29.391 -15.938 12.922 1 74.5 345 PHE B N 1
ATOM 7663 C CA . PHE B 1 345 ? 29.344 -14.68 12.195 1 74.5 345 PHE B CA 1
ATOM 7664 C C . PHE B 1 345 ? 27.938 -14.109 12.195 1 74.5 345 PHE B C 1
ATOM 7666 O O . PHE B 1 345 ? 27.719 -12.984 11.727 1 74.5 345 PHE B O 1
ATOM 7673 N N . ALA B 1 346 ? 27.016 -14.82 12.695 1 80.38 346 ALA B N 1
ATOM 7674 C CA . ALA B 1 346 ? 25.641 -14.344 12.758 1 80.38 346 ALA B CA 1
ATOM 7675 C C . ALA B 1 346 ? 25.391 -13.555 14.039 1 80.38 346 ALA B C 1
ATOM 7677 O O . ALA B 1 346 ? 25.969 -13.852 15.086 1 80.38 346 ALA B O 1
ATOM 7678 N N . SER B 1 347 ? 24.578 -12.539 13.914 1 82.69 347 SER B N 1
ATOM 7679 C CA . SER B 1 347 ? 24.219 -11.734 15.086 1 82.69 347 SER B CA 1
ATOM 7680 C C . SER B 1 347 ? 22.844 -12.133 15.633 1 82.69 347 SER B C 1
ATOM 7682 O O . SER B 1 347 ? 21.891 -12.305 14.867 1 82.69 347 SER B O 1
ATOM 7684 N N . ALA B 1 348 ? 22.812 -12.211 16.922 1 91.06 348 ALA B N 1
ATOM 7685 C CA . ALA B 1 348 ? 21.578 -12.625 17.594 1 91.06 348 ALA B CA 1
ATOM 7686 C C . ALA B 1 348 ? 20.672 -11.43 17.875 1 91.06 348 ALA B C 1
ATOM 7688 O O . ALA B 1 348 ? 20.281 -11.195 19.016 1 91.06 348 ALA B O 1
ATOM 7689 N N . ASN B 1 349 ? 20.266 -10.742 16.844 1 91.81 349 ASN B N 1
ATOM 7690 C CA . ASN B 1 349 ? 19.406 -9.57 16.969 1 91.81 349 ASN B CA 1
ATOM 7691 C C . ASN B 1 349 ? 18 -9.852 16.438 1 91.81 349 ASN B C 1
ATOM 7693 O O . ASN B 1 349 ? 17.766 -10.859 15.773 1 91.81 349 ASN B O 1
ATOM 7697 N N . ASN B 1 350 ? 17.109 -8.992 16.781 1 95.81 350 ASN B N 1
ATOM 7698 C CA . ASN B 1 350 ? 15.766 -8.992 16.234 1 95.81 350 ASN B CA 1
ATOM 7699 C C . ASN B 1 350 ? 15.586 -7.863 15.211 1 95.81 350 ASN B C 1
ATOM 7701 O O . ASN B 1 350 ? 15.688 -6.688 15.562 1 95.81 350 ASN B O 1
ATOM 7705 N N . PRO B 1 351 ? 15.273 -8.195 14.016 1 95.56 351 PRO B N 1
ATOM 7706 C CA . PRO B 1 351 ? 15.031 -9.508 13.414 1 95.56 351 PRO B CA 1
ATOM 7707 C C . PRO B 1 351 ? 16.281 -10.391 13.398 1 95.56 351 PRO B C 1
ATOM 7709 O O . PRO B 1 351 ? 17.391 -9.883 13.234 1 95.56 351 PRO B O 1
ATOM 7712 N N . LEU B 1 352 ? 16 -11.664 13.516 1 95.81 352 LEU B N 1
ATOM 7713 C CA . LEU B 1 352 ? 17.094 -12.633 13.508 1 95.81 352 LEU B CA 1
ATOM 7714 C C . LEU B 1 352 ? 17.359 -13.148 12.102 1 95.81 352 LEU B C 1
ATOM 7716 O O . LEU B 1 352 ? 16.484 -13.789 11.492 1 95.81 352 LEU B O 1
ATOM 7720 N N . ASP B 1 353 ? 18.5 -12.867 11.594 1 91.62 353 ASP B N 1
ATOM 7721 C CA . ASP B 1 353 ? 19 -13.445 10.344 1 91.62 353 ASP B CA 1
ATOM 7722 C C . ASP B 1 353 ? 19.891 -14.656 10.617 1 91.62 353 ASP B C 1
ATOM 7724 O O . ASP B 1 353 ? 21.031 -14.5 11.062 1 91.62 353 ASP B O 1
ATOM 7728 N N . VAL B 1 354 ? 19.344 -15.789 10.258 1 90.44 354 VAL B N 1
ATOM 7729 C CA . VAL B 1 354 ? 20.141 -16.984 10.484 1 90.44 354 VAL B CA 1
ATOM 7730 C C . VAL B 1 354 ? 21.078 -17.234 9.305 1 90.44 354 VAL B C 1
ATOM 7732 O O . VAL B 1 354 ? 21.766 -18.25 9.25 1 90.44 354 VAL B O 1
ATOM 7735 N N . THR B 1 355 ? 21.016 -16.422 8.352 1 82.19 355 THR B N 1
ATOM 7736 C CA . THR B 1 355 ? 21.938 -16.375 7.215 1 82.19 355 THR B CA 1
ATOM 7737 C C . THR B 1 355 ? 21.719 -17.562 6.289 1 82.19 355 THR B C 1
ATOM 7739 O O . THR B 1 355 ? 20.781 -18.344 6.48 1 82.19 355 THR B O 1
ATOM 7742 N N . GLY B 1 356 ? 22.516 -17.609 5.25 1 79.62 356 GLY B N 1
ATOM 7743 C CA . GLY B 1 356 ? 22.484 -18.703 4.293 1 79.62 356 GLY B CA 1
ATOM 7744 C C . GLY B 1 356 ? 22.984 -20.016 4.867 1 79.62 356 GLY B C 1
ATOM 7745 O O . GLY B 1 356 ? 22.859 -21.062 4.23 1 79.62 356 GLY B O 1
ATOM 7746 N N . TYR B 1 357 ? 23.391 -20.016 6.086 1 78.31 357 TYR B N 1
ATOM 7747 C CA . TYR B 1 357 ? 23.875 -21.203 6.754 1 78.31 357 TYR B CA 1
ATOM 7748 C C . TYR B 1 357 ? 22.781 -22.266 6.82 1 78.31 357 TYR B C 1
ATOM 7750 O O . TYR B 1 357 ? 23.078 -23.453 7.02 1 78.31 357 TYR B O 1
ATOM 7758 N N . VAL B 1 358 ? 21.594 -21.891 6.562 1 81.56 358 VAL B N 1
ATOM 7759 C CA . VAL B 1 358 ? 20.453 -22.797 6.562 1 81.56 358 VAL B CA 1
ATOM 7760 C C . VAL B 1 358 ? 20.625 -23.828 5.453 1 81.56 358 VAL B C 1
ATOM 7762 O O . VAL B 1 358 ? 20.047 -24.922 5.52 1 81.56 358 VAL B O 1
ATOM 7765 N N . LEU B 1 359 ? 21.391 -23.516 4.453 1 76.44 359 LEU B N 1
ATOM 7766 C CA . LEU B 1 359 ? 21.625 -24.438 3.35 1 76.44 359 LEU B CA 1
ATOM 7767 C C . LEU B 1 359 ? 22.547 -25.578 3.781 1 76.44 359 LEU B C 1
ATOM 7769 O O . LEU B 1 359 ? 22.531 -26.656 3.184 1 76.44 359 LEU B O 1
ATOM 7773 N N . LEU B 1 360 ? 23.344 -25.297 4.832 1 77.06 360 LEU B N 1
ATOM 7774 C CA . LEU B 1 360 ? 24.25 -26.297 5.375 1 77.06 360 LEU 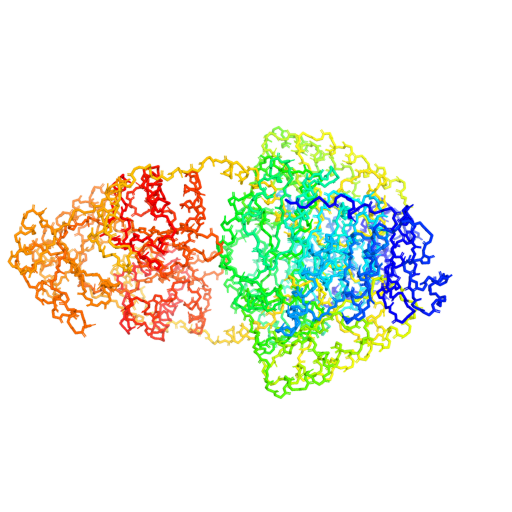B CA 1
ATOM 7775 C C . LEU B 1 360 ? 23.594 -27.047 6.531 1 77.06 360 LEU B C 1
ATOM 7777 O O . LEU B 1 360 ? 23.719 -28.266 6.637 1 77.06 360 LEU B O 1
ATOM 7781 N N . ASP B 1 361 ? 22.953 -26.297 7.34 1 86.19 361 ASP B N 1
ATOM 7782 C CA . ASP B 1 361 ? 22.203 -26.844 8.461 1 86.19 361 ASP B CA 1
ATOM 7783 C C . ASP B 1 361 ? 20.703 -26.594 8.297 1 86.19 361 ASP B C 1
ATOM 7785 O O . ASP B 1 361 ? 20.188 -25.594 8.789 1 86.19 361 ASP B O 1
ATOM 7789 N N . ARG B 1 362 ? 20.031 -27.578 7.867 1 85.31 362 ARG B N 1
ATOM 7790 C CA . ARG B 1 362 ? 18.625 -27.453 7.496 1 85.31 362 ARG B CA 1
ATOM 7791 C C . ARG B 1 362 ? 17.734 -27.375 8.734 1 85.31 362 ARG B C 1
ATOM 7793 O O . ARG B 1 362 ? 16.562 -27.031 8.633 1 85.31 362 ARG B O 1
ATOM 7800 N N . THR B 1 363 ? 18.25 -27.625 9.883 1 90.94 363 THR B N 1
ATOM 7801 C CA . THR B 1 363 ? 17.453 -27.609 11.102 1 90.94 363 THR B CA 1
ATOM 7802 C C . THR B 1 363 ? 17.562 -26.25 11.789 1 90.94 363 THR B C 1
ATOM 7804 O O . THR B 1 363 ? 16.781 -25.953 12.711 1 90.94 363 THR B O 1
ATOM 7807 N N . LEU B 1 364 ? 18.469 -25.469 11.359 1 92.94 364 LEU B N 1
ATOM 7808 C CA . LEU B 1 364 ? 18.828 -24.234 12.062 1 92.94 364 LEU B CA 1
ATOM 7809 C C . LEU B 1 364 ? 17.625 -23.312 12.18 1 92.94 364 LEU B C 1
ATOM 7811 O O . LEU B 1 364 ? 17.391 -22.719 13.234 1 92.94 364 LEU B O 1
ATOM 7815 N N . LEU B 1 365 ? 16.906 -23.156 11.125 1 94 365 LEU B N 1
ATOM 7816 C CA . LEU B 1 365 ? 15.758 -22.266 11.109 1 94 365 LEU B CA 1
ATOM 7817 C C . LEU B 1 365 ? 14.734 -22.656 12.172 1 94 365 LEU B C 1
ATOM 7819 O O . LEU B 1 365 ? 14.25 -21.797 12.922 1 94 365 LEU B O 1
ATOM 7823 N N . GLY B 1 366 ? 14.406 -23.906 12.242 1 95.31 366 GLY B N 1
ATOM 7824 C CA . GLY B 1 366 ? 13.453 -24.422 13.219 1 95.31 366 GLY B CA 1
ATOM 7825 C C . GLY B 1 366 ? 13.945 -24.266 14.648 1 95.31 366 GLY B C 1
ATOM 7826 O O . GLY B 1 366 ? 13.172 -23.891 15.531 1 95.31 366 GLY B O 1
ATOM 7827 N N . ARG B 1 367 ? 15.211 -24.562 14.867 1 95.94 367 ARG B N 1
ATOM 7828 C CA . ARG B 1 367 ? 15.789 -24.453 16.203 1 95.94 367 ARG B CA 1
ATOM 7829 C C . ARG B 1 367 ? 15.82 -23 16.672 1 95.94 367 ARG B C 1
ATOM 7831 O O . ARG B 1 367 ? 15.547 -22.703 17.828 1 95.94 367 ARG B O 1
ATOM 7838 N N . ALA B 1 368 ? 16.172 -22.141 15.75 1 97.44 368 ALA B N 1
ATOM 7839 C CA . ALA B 1 368 ? 16.172 -20.703 16.078 1 97.44 368 ALA B CA 1
ATOM 7840 C C . ALA B 1 368 ? 14.773 -20.219 16.422 1 97.44 368 ALA B C 1
ATOM 7842 O O . ALA B 1 368 ? 14.594 -19.438 17.359 1 97.44 368 ALA B O 1
ATOM 7843 N N . MET B 1 369 ? 13.812 -20.609 15.656 1 97.38 369 MET B N 1
ATOM 7844 C CA . MET B 1 369 ? 12.414 -20.25 15.906 1 97.38 369 MET B CA 1
ATOM 7845 C C . MET B 1 369 ? 11.984 -20.703 17.297 1 97.38 369 MET B C 1
ATOM 7847 O O . MET B 1 369 ? 11.297 -19.953 18 1 97.38 369 MET B O 1
ATOM 7851 N N . GLU B 1 370 ? 12.406 -21.875 17.734 1 97.06 370 GLU B N 1
ATOM 7852 C CA . GLU B 1 370 ? 12.062 -22.391 19.047 1 97.06 370 GLU B CA 1
ATOM 7853 C C . GLU B 1 370 ? 12.586 -21.484 20.156 1 97.06 370 GLU B C 1
ATOM 7855 O O . GLU B 1 370 ? 11.906 -21.281 21.156 1 97.06 370 GLU B O 1
ATOM 7860 N N . VAL B 1 371 ? 13.75 -21.016 19.953 1 97.94 371 VAL B N 1
ATOM 7861 C CA . VAL B 1 371 ? 14.359 -20.125 20.953 1 97.94 371 VAL B CA 1
ATOM 7862 C C . VAL B 1 371 ? 13.609 -18.797 20.984 1 97.94 371 VAL B C 1
ATOM 7864 O O . VAL B 1 371 ? 13.297 -18.281 22.062 1 97.94 371 VAL B O 1
ATOM 7867 N N . VAL B 1 372 ? 13.266 -18.25 19.828 1 98.19 372 VAL B N 1
ATOM 7868 C CA . VAL B 1 372 ? 12.641 -16.938 19.719 1 98.19 372 VAL B CA 1
ATOM 7869 C C . VAL B 1 372 ? 11.227 -16.984 20.297 1 98.19 372 VAL B C 1
ATOM 7871 O O . VAL B 1 372 ? 10.805 -16.062 21 1 98.19 372 VAL B O 1
ATOM 7874 N N . VAL B 1 373 ? 10.5 -18.062 20.062 1 97.69 373 VAL B N 1
ATOM 7875 C CA . VAL B 1 373 ? 9.117 -18.188 20.516 1 97.69 373 VAL B CA 1
ATOM 7876 C C . VAL B 1 373 ? 9.07 -18.188 22.047 1 97.69 373 VAL B C 1
ATOM 7878 O O . VAL B 1 373 ? 8.055 -17.812 22.641 1 97.69 373 VAL B O 1
ATOM 7881 N N . ALA B 1 374 ? 10.141 -18.578 22.656 1 97.12 374 ALA B N 1
ATOM 7882 C CA . ALA B 1 374 ? 10.188 -18.688 24.109 1 97.12 374 ALA B CA 1
ATOM 7883 C C . ALA B 1 374 ? 10.633 -17.375 24.75 1 97.12 374 ALA B C 1
ATOM 7885 O O . ALA B 1 374 ? 10.648 -17.266 25.984 1 97.12 374 ALA B O 1
ATOM 7886 N N . ASP B 1 375 ? 11.023 -16.391 23.969 1 98.19 375 ASP B N 1
ATOM 7887 C CA . ASP B 1 375 ? 11.445 -15.094 24.5 1 98.19 375 ASP B CA 1
ATOM 7888 C C . ASP B 1 375 ? 10.297 -14.391 25.219 1 98.19 375 ASP B C 1
ATOM 7890 O O . ASP B 1 375 ? 9.211 -14.25 24.656 1 98.19 375 ASP B O 1
ATOM 7894 N N . PRO B 1 376 ? 10.516 -13.906 26.438 1 97.12 376 PRO B N 1
ATOM 7895 C CA . PRO B 1 376 ? 9.438 -13.258 27.188 1 97.12 376 PRO B CA 1
ATOM 7896 C C . PRO B 1 376 ? 9.008 -11.93 26.562 1 97.12 376 PRO B C 1
ATOM 7898 O O . PRO B 1 376 ? 7.922 -11.43 26.844 1 97.12 376 PRO B O 1
ATOM 7901 N N . GLY B 1 377 ? 9.875 -11.383 25.75 1 97.31 377 GLY B N 1
ATOM 7902 C CA . GLY B 1 377 ? 9.562 -10.109 25.125 1 97.31 377 GLY B CA 1
ATOM 7903 C C . GLY B 1 377 ? 8.883 -10.266 23.766 1 97.31 377 GLY B C 1
ATOM 7904 O O . GLY B 1 377 ? 8.672 -9.281 23.062 1 97.31 377 GLY B O 1
ATOM 7905 N N . VAL B 1 378 ? 8.484 -11.438 23.328 1 98.06 378 VAL B N 1
ATOM 7906 C CA . VAL B 1 378 ? 7.887 -11.688 22.031 1 98.06 378 VAL B CA 1
ATOM 7907 C C . VAL B 1 378 ? 6.441 -12.148 22.203 1 98.06 378 VAL B C 1
ATOM 7909 O O . VAL B 1 378 ? 6.172 -13.109 22.922 1 98.06 378 VAL B O 1
ATOM 7912 N N . ASP B 1 379 ? 5.504 -11.438 21.516 1 98.25 379 ASP B N 1
ATOM 7913 C CA . ASP B 1 379 ? 4.09 -11.797 21.562 1 98.25 379 ASP B CA 1
ATOM 7914 C C . ASP B 1 379 ? 3.713 -12.695 20.391 1 98.25 379 ASP B C 1
ATOM 7916 O O . ASP B 1 379 ? 2.773 -13.484 20.484 1 98.25 379 ASP B O 1
ATOM 7920 N N . VAL B 1 380 ? 4.34 -12.508 19.281 1 98.25 380 VAL B N 1
ATOM 7921 C CA . VAL B 1 380 ? 4.105 -13.234 18.047 1 98.25 380 VAL B CA 1
ATOM 7922 C C . VAL B 1 380 ? 5.426 -13.43 17.297 1 98.25 380 VAL B C 1
ATOM 7924 O O . VAL B 1 380 ? 6.285 -12.539 17.297 1 98.25 380 VAL B O 1
ATOM 7927 N N . THR B 1 381 ? 5.621 -14.562 16.719 1 98.5 381 THR B N 1
ATOM 7928 C CA . THR B 1 381 ? 6.836 -14.859 15.969 1 98.5 381 THR B CA 1
ATOM 7929 C C . THR B 1 381 ? 6.527 -15 14.477 1 98.5 381 THR B C 1
ATOM 7931 O O . THR B 1 381 ? 5.602 -15.711 14.094 1 98.5 381 THR B O 1
ATOM 7934 N N . MET B 1 382 ? 7.23 -14.266 13.672 1 98.38 382 MET B N 1
ATOM 7935 C CA . MET B 1 382 ? 7.184 -14.406 12.219 1 98.38 382 MET B CA 1
ATOM 7936 C C . MET B 1 382 ? 8.32 -15.297 11.719 1 98.38 382 MET B C 1
ATOM 7938 O O . MET B 1 382 ? 9.484 -15.07 12.047 1 98.38 382 MET B O 1
ATOM 7942 N N . LEU B 1 383 ? 7.996 -16.297 11 1 98.25 383 LEU B N 1
ATOM 7943 C CA . LEU B 1 383 ? 8.961 -17.219 10.398 1 98.25 383 LEU B CA 1
ATOM 7944 C C . LEU B 1 383 ? 8.961 -17.078 8.875 1 98.25 383 LEU B C 1
ATOM 7946 O O . LEU B 1 383 ? 7.957 -17.391 8.227 1 98.25 383 LEU B O 1
ATOM 7950 N N . LEU B 1 384 ? 10.016 -16.609 8.32 1 97.06 384 LEU B N 1
ATOM 7951 C CA . LEU B 1 384 ? 10.117 -16.594 6.863 1 97.06 384 LEU B CA 1
ATOM 7952 C C . LEU B 1 384 ? 10.492 -17.969 6.328 1 97.06 384 LEU B C 1
ATOM 7954 O O . LEU B 1 384 ? 11.57 -18.484 6.637 1 97.06 384 LEU B O 1
ATOM 7958 N N . SER B 1 385 ? 9.586 -18.531 5.637 1 94.06 385 SER B N 1
ATOM 7959 C CA . SER B 1 385 ? 9.742 -19.875 5.098 1 94.06 385 SER B CA 1
ATOM 7960 C C . SER B 1 385 ? 9.117 -20 3.715 1 94.06 385 SER B C 1
ATOM 7962 O O . SER B 1 385 ? 7.953 -19.641 3.521 1 94.06 385 SER B O 1
ATOM 7964 N N . GLU B 1 386 ? 9.906 -20.562 2.773 1 92.56 386 GLU B N 1
ATOM 7965 C CA . GLU B 1 386 ? 9.445 -20.734 1.396 1 92.56 386 GLU B CA 1
ATOM 7966 C C . GLU B 1 386 ? 9.156 -22.188 1.079 1 92.56 386 GLU B C 1
ATOM 7968 O O . GLU B 1 386 ? 10.055 -23.031 1.162 1 92.56 386 GLU B O 1
ATOM 7973 N N . LEU B 1 387 ? 7.914 -22.422 0.699 1 95.19 387 LEU B N 1
ATOM 7974 C CA . LEU B 1 387 ? 7.613 -23.781 0.237 1 95.19 387 LEU B CA 1
ATOM 7975 C C . LEU B 1 387 ? 8.297 -24.062 -1.097 1 95.19 387 LEU B C 1
ATOM 7977 O O . LEU B 1 387 ? 8.383 -23.188 -1.955 1 95.19 387 LEU B O 1
ATOM 7981 N N . PRO B 1 388 ? 8.773 -25.297 -1.253 1 93.12 388 PRO B N 1
ATOM 7982 C CA . PRO B 1 388 ? 9.398 -25.656 -2.529 1 93.12 388 PRO B CA 1
ATOM 7983 C C . PRO B 1 388 ? 8.43 -25.562 -3.709 1 93.12 388 PRO B C 1
ATOM 7985 O O . PRO B 1 388 ? 7.254 -25.891 -3.572 1 93.12 388 PRO B O 1
ATOM 7988 N N . ARG B 1 389 ? 8.945 -25.188 -4.832 1 92.5 389 ARG B N 1
ATOM 7989 C CA . ARG B 1 389 ? 8.148 -25.078 -6.043 1 92.5 389 ARG B CA 1
ATOM 7990 C C . ARG B 1 389 ? 8.492 -26.188 -7.035 1 92.5 389 ARG B C 1
ATOM 7992 O O . ARG B 1 389 ? 7.672 -26.562 -7.875 1 92.5 389 ARG B O 1
ATOM 7999 N N . ALA B 1 390 ? 9.75 -26.625 -6.957 1 90.94 390 ALA B N 1
ATOM 8000 C CA . ALA B 1 390 ? 10.18 -27.766 -7.777 1 90.94 390 ALA B CA 1
ATOM 8001 C C . ALA B 1 390 ? 10.125 -29.062 -6.988 1 90.94 390 ALA B C 1
ATOM 8003 O O . ALA B 1 390 ? 10.297 -29.062 -5.766 1 90.94 390 ALA B O 1
ATOM 8004 N N . VAL B 1 391 ? 9.898 -30.156 -7.625 1 92.69 391 VAL B N 1
ATOM 8005 C CA . VAL B 1 391 ? 9.859 -31.469 -6.984 1 92.69 391 VAL B CA 1
ATOM 8006 C C . VAL B 1 391 ? 11.227 -31.797 -6.395 1 92.69 391 VAL B C 1
ATOM 8008 O O . VAL B 1 391 ? 12.219 -31.859 -7.121 1 92.69 391 VAL B O 1
ATOM 8011 N N . PRO B 1 392 ? 11.25 -31.969 -5.105 1 91.25 392 PRO B N 1
ATOM 8012 C CA . PRO B 1 392 ? 12.531 -32.344 -4.512 1 91.25 392 PRO B CA 1
ATOM 8013 C C . PRO B 1 392 ? 12.984 -33.75 -4.93 1 91.25 392 PRO B C 1
ATOM 8015 O O . PRO B 1 392 ? 12.148 -34.625 -5.188 1 91.25 392 PRO B O 1
ATOM 8018 N N . PRO B 1 393 ? 14.328 -33.906 -4.996 1 86.88 393 PRO B N 1
ATOM 8019 C CA . PRO B 1 393 ? 14.828 -35.25 -5.32 1 86.88 393 PRO B CA 1
ATOM 8020 C C . PRO B 1 393 ? 14.32 -36.312 -4.355 1 86.88 393 PRO B C 1
ATOM 8022 O O . PRO B 1 393 ? 14.047 -37.438 -4.766 1 86.88 393 PRO B O 1
ATOM 8025 N N . ASP B 1 394 ? 14.141 -35.938 -3.102 1 92.75 394 ASP B N 1
ATOM 8026 C CA . ASP B 1 394 ? 13.602 -36.812 -2.051 1 92.75 394 ASP B CA 1
ATOM 8027 C C . ASP B 1 394 ? 12.383 -36.156 -1.388 1 92.75 394 ASP B C 1
ATOM 8029 O O . ASP B 1 394 ? 12.516 -35.469 -0.37 1 92.75 394 ASP B O 1
ATOM 8033 N N . MET B 1 395 ? 11.195 -36.469 -1.93 1 94.94 395 MET B N 1
ATOM 8034 C CA . MET B 1 395 ? 9.953 -35.844 -1.462 1 94.94 395 MET B CA 1
ATOM 8035 C C . MET B 1 395 ? 9.664 -36.25 -0.014 1 94.94 395 MET B C 1
ATOM 8037 O O . MET B 1 395 ? 9.336 -35.375 0.806 1 94.94 395 MET B O 1
ATOM 8041 N N . ASP B 1 396 ? 9.844 -37.5 0.335 1 96 396 ASP B N 1
ATOM 8042 C CA . ASP B 1 396 ? 9.562 -37.969 1.688 1 96 396 ASP B CA 1
ATOM 8043 C C . ASP B 1 396 ? 10.477 -37.312 2.707 1 96 396 ASP B C 1
ATOM 8045 O O . ASP B 1 396 ? 10.039 -36.938 3.797 1 96 396 ASP B O 1
ATOM 8049 N N . GLY B 1 397 ? 11.703 -37.219 2.312 1 93.62 397 GLY B N 1
ATOM 8050 C CA . GLY B 1 397 ? 12.641 -36.531 3.176 1 93.62 397 GLY B CA 1
ATOM 8051 C C . GLY B 1 397 ? 12.281 -35.062 3.377 1 93.62 397 GLY B C 1
ATOM 8052 O O . GLY B 1 397 ? 12.391 -34.531 4.488 1 93.62 397 GLY B O 1
ATOM 8053 N N . ALA B 1 398 ? 11.922 -34.438 2.299 1 93.12 398 ALA B N 1
ATOM 8054 C CA . ALA B 1 398 ? 11.492 -33.062 2.389 1 93.12 398 ALA B CA 1
ATOM 8055 C C . ALA B 1 398 ? 10.289 -32.906 3.312 1 93.12 398 ALA B C 1
ATOM 8057 O O . ALA B 1 398 ? 10.258 -32.031 4.176 1 93.12 398 ALA B O 1
ATOM 8058 N N . VAL B 1 399 ? 9.281 -33.75 3.125 1 96.94 399 VAL B N 1
ATOM 8059 C CA . VAL B 1 399 ? 8.07 -33.719 3.936 1 96.94 399 VAL B CA 1
ATOM 8060 C C . VAL B 1 399 ? 8.43 -33.875 5.41 1 96.94 399 VAL B C 1
ATOM 8062 O O . VAL B 1 399 ? 7.867 -33.188 6.27 1 96.94 399 VAL B O 1
ATOM 8065 N N . GLU B 1 400 ? 9.367 -34.719 5.742 1 95.94 400 GLU B N 1
ATOM 8066 C CA . GLU B 1 400 ? 9.766 -34.969 7.125 1 95.94 400 GLU B CA 1
ATOM 8067 C C . GLU B 1 400 ? 10.391 -33.719 7.746 1 95.94 400 GLU B C 1
ATOM 8069 O O . GLU B 1 400 ? 10.172 -33.438 8.922 1 95.94 400 GLU B O 1
ATOM 8074 N N . MET B 1 401 ? 11.164 -33.062 7.008 1 92.69 401 MET B N 1
ATOM 8075 C CA . MET B 1 401 ? 11.773 -31.828 7.496 1 92.69 401 MET B CA 1
ATOM 8076 C C . MET B 1 401 ? 10.711 -30.797 7.84 1 92.69 401 MET B C 1
ATOM 8078 O O . MET B 1 401 ? 10.766 -30.172 8.898 1 92.69 401 MET B O 1
ATOM 8082 N N . TRP B 1 402 ? 9.766 -30.656 6.992 1 96.5 402 TRP B N 1
ATOM 8083 C CA . TRP B 1 402 ? 8.688 -29.688 7.211 1 96.5 402 TRP B CA 1
ATOM 8084 C C . TRP B 1 402 ? 7.789 -30.141 8.359 1 96.5 402 TRP B C 1
ATOM 8086 O O . TRP B 1 402 ? 7.27 -29.297 9.102 1 96.5 402 TRP B O 1
ATOM 8096 N N . ARG B 1 403 ? 7.605 -31.438 8.477 1 97.44 403 ARG B N 1
ATOM 8097 C CA . ARG B 1 403 ? 6.816 -31.969 9.578 1 97.44 403 ARG B CA 1
ATOM 8098 C C . ARG B 1 403 ? 7.453 -31.641 10.922 1 97.44 403 ARG B C 1
ATOM 8100 O O . ARG B 1 403 ? 6.75 -31.328 11.891 1 97.44 403 ARG B O 1
ATOM 8107 N N . ALA B 1 404 ? 8.727 -31.719 10.977 1 96.12 404 ALA B N 1
ATOM 8108 C CA . ALA B 1 404 ? 9.445 -31.359 12.195 1 96.12 404 ALA B CA 1
ATOM 8109 C C . ALA B 1 404 ? 9.195 -29.906 12.578 1 96.12 404 ALA B C 1
ATOM 8111 O O . ALA B 1 404 ? 8.984 -29.594 13.75 1 96.12 404 ALA B O 1
ATOM 8112 N N . ASN B 1 405 ? 9.25 -29.031 11.641 1 96.06 405 ASN B N 1
ATOM 8113 C CA . ASN B 1 405 ? 8.992 -27.625 11.898 1 96.06 405 ASN B CA 1
ATOM 8114 C C . ASN B 1 405 ? 7.527 -27.375 12.266 1 96.06 405 ASN B C 1
ATOM 8116 O O . ASN B 1 405 ? 7.227 -26.531 13.102 1 96.06 405 ASN B O 1
ATOM 8120 N N . ALA B 1 406 ? 6.641 -28.094 11.578 1 97.44 406 ALA B N 1
ATOM 8121 C CA . ALA B 1 406 ? 5.227 -28.016 11.93 1 97.44 406 ALA B CA 1
ATOM 8122 C C . ALA B 1 406 ? 4.988 -28.375 13.391 1 97.44 406 ALA B C 1
ATOM 8124 O O . ALA B 1 406 ? 4.207 -27.734 14.086 1 97.44 406 ALA B O 1
ATOM 8125 N N . ALA B 1 407 ? 5.645 -29.422 13.836 1 97.12 407 ALA B N 1
ATOM 8126 C CA . ALA B 1 407 ? 5.527 -29.859 15.219 1 97.12 407 ALA B CA 1
ATOM 8127 C C . ALA B 1 407 ? 6.035 -28.797 16.188 1 97.12 407 ALA B C 1
ATOM 8129 O O . ALA B 1 407 ? 5.434 -28.562 17.234 1 97.12 407 ALA B O 1
ATOM 8130 N N . ARG B 1 408 ? 7.125 -28.172 15.844 1 96.12 408 ARG B N 1
ATOM 8131 C CA . ARG B 1 408 ? 7.668 -27.094 16.656 1 96.12 408 ARG B CA 1
ATOM 8132 C C . ARG B 1 408 ? 6.68 -25.938 16.766 1 96.12 408 ARG B C 1
ATOM 8134 O O . ARG B 1 408 ? 6.512 -25.359 17.844 1 96.12 408 ARG B O 1
ATOM 8141 N N . ILE B 1 409 ? 6.055 -25.609 15.688 1 97.25 409 ILE B N 1
ATOM 8142 C CA . ILE B 1 409 ? 5.102 -24.5 15.641 1 97.25 409 ILE B CA 1
ATOM 8143 C C . ILE B 1 409 ? 3.893 -24.828 16.516 1 97.25 409 ILE B C 1
ATOM 8145 O O . ILE B 1 409 ? 3.412 -23.984 17.266 1 97.25 409 ILE B O 1
ATOM 8149 N N . GLU B 1 410 ? 3.416 -26.016 16.469 1 95.69 410 GLU B N 1
ATOM 8150 C CA . GLU B 1 410 ? 2.268 -26.453 17.25 1 95.69 410 GLU B CA 1
ATOM 8151 C C . GLU B 1 410 ? 2.549 -26.359 18.75 1 95.69 410 GLU B C 1
ATOM 8153 O O . GLU B 1 410 ? 1.646 -26.078 19.547 1 95.69 410 GLU B O 1
ATOM 8158 N N . GLN B 1 411 ? 3.799 -26.516 19.094 1 95.5 411 GLN B N 1
ATOM 8159 C CA . GLN B 1 411 ? 4.18 -26.547 20.5 1 95.5 411 GLN B CA 1
ATOM 8160 C C . GLN B 1 411 ? 4.645 -25.172 20.984 1 95.5 411 GLN B C 1
ATOM 8162 O O . GLN B 1 411 ? 4.949 -24.984 22.156 1 95.5 411 GLN B O 1
ATOM 8167 N N . ALA B 1 412 ? 4.676 -24.266 20.109 1 96.31 412 ALA B N 1
ATOM 8168 C CA . ALA B 1 412 ? 5.219 -22.938 20.422 1 96.31 412 ALA B CA 1
ATOM 8169 C C . ALA B 1 412 ? 4.391 -22.234 21.484 1 96.31 412 ALA B C 1
ATOM 8171 O O . ALA B 1 412 ? 3.166 -22.375 21.516 1 96.31 412 ALA B O 1
ATOM 8172 N N . SER B 1 413 ? 5.051 -21.438 22.344 1 94.5 413 SER B N 1
ATOM 8173 C CA . SER B 1 413 ? 4.398 -20.719 23.438 1 94.5 413 SER B CA 1
ATOM 8174 C C . SER B 1 413 ? 3.697 -19.469 22.922 1 94.5 413 SER B C 1
ATOM 8176 O O . SER B 1 413 ? 2.809 -18.938 23.594 1 94.5 413 SER B O 1
ATOM 8178 N N . THR B 1 414 ? 4.152 -18.984 21.844 1 96 414 THR B N 1
ATOM 8179 C CA . THR B 1 414 ? 3.508 -17.859 21.172 1 96 414 THR B CA 1
ATOM 8180 C C . THR B 1 414 ? 3.121 -18.219 19.75 1 96 414 THR B C 1
ATOM 8182 O O . THR B 1 414 ? 3.693 -19.125 19.156 1 96 414 THR B O 1
ATOM 8185 N N . PRO B 1 415 ? 2.105 -17.547 19.188 1 97.69 415 PRO B N 1
ATOM 8186 C CA . PRO B 1 415 ? 1.718 -17.844 17.797 1 97.69 415 PRO B CA 1
ATOM 8187 C C . PRO B 1 415 ? 2.855 -17.625 16.812 1 97.69 415 PRO B C 1
ATOM 8189 O O . PRO B 1 415 ? 3.619 -16.656 16.938 1 97.69 415 PRO B O 1
ATOM 8192 N N . VAL B 1 416 ? 2.969 -18.531 15.859 1 98.38 416 VAL B N 1
ATOM 8193 C CA . VAL B 1 416 ? 3.953 -18.438 14.781 1 98.38 416 VAL B CA 1
ATOM 8194 C C . VAL B 1 416 ? 3.242 -18.234 13.445 1 98.38 416 VAL B C 1
ATOM 8196 O O . VAL B 1 416 ? 2.326 -18.984 13.102 1 98.38 416 VAL B O 1
ATOM 8199 N N . VAL B 1 417 ? 3.59 -17.203 12.719 1 98.5 417 VAL B N 1
ATOM 8200 C CA . VAL B 1 417 ? 3.047 -16.922 11.398 1 98.5 417 VAL B CA 1
ATOM 8201 C C . VAL B 1 417 ? 4.113 -17.172 10.336 1 98.5 417 VAL B C 1
ATOM 8203 O O . VAL B 1 417 ? 5.148 -16.5 10.312 1 98.5 417 VAL B O 1
ATOM 8206 N N . ALA B 1 418 ? 3.92 -18.125 9.461 1 98.38 418 ALA B N 1
ATOM 8207 C CA . ALA B 1 418 ? 4.828 -18.422 8.352 1 98.38 418 ALA B CA 1
ATOM 8208 C C . ALA B 1 418 ? 4.566 -17.484 7.176 1 98.38 418 ALA B C 1
ATOM 8210 O O . ALA B 1 418 ? 3.416 -17.281 6.777 1 98.38 418 ALA B O 1
ATOM 8211 N N . VAL B 1 419 ? 5.625 -16.922 6.602 1 98.31 419 VAL B N 1
ATOM 8212 C CA . VAL B 1 419 ? 5.5 -15.914 5.559 1 98.31 419 VAL B CA 1
ATOM 8213 C C . VAL B 1 419 ? 6.527 -16.172 4.461 1 98.31 419 VAL B C 1
ATOM 8215 O O . VAL B 1 419 ? 7.672 -16.531 4.742 1 98.31 419 VAL B O 1
ATOM 8218 N N . SER B 1 420 ? 6.129 -16.062 3.23 1 97.62 420 SER B N 1
ATOM 8219 C CA . SER B 1 420 ? 7.078 -16.062 2.125 1 97.62 420 SER B CA 1
ATOM 8220 C C . SER B 1 420 ? 7.582 -14.641 1.844 1 97.62 420 SER B C 1
ATOM 8222 O O . SER B 1 420 ? 6.957 -13.664 2.258 1 97.62 420 SER B O 1
ATOM 8224 N N . THR B 1 421 ? 8.68 -14.508 1.151 1 97.12 421 THR B N 1
ATOM 8225 C CA . THR B 1 421 ? 9.297 -13.211 0.904 1 97.12 421 THR B CA 1
ATOM 8226 C C . THR B 1 421 ? 8.477 -12.406 -0.102 1 97.12 421 THR B C 1
ATOM 8228 O O . THR B 1 421 ? 8.227 -11.219 0.105 1 97.12 421 THR B O 1
ATOM 8231 N N . CYS B 1 422 ? 8.094 -13.023 -1.226 1 97.25 422 CYS B N 1
ATOM 8232 C CA . CYS B 1 422 ? 7.262 -12.398 -2.25 1 97.25 422 CYS B CA 1
ATOM 8233 C C . CYS B 1 422 ? 5.93 -13.133 -2.387 1 97.25 422 CYS B C 1
ATOM 8235 O O . CYS B 1 422 ? 5.789 -14.266 -1.923 1 97.25 422 CYS B O 1
ATOM 8237 N N . LEU B 1 423 ? 4.98 -12.469 -2.922 1 97.94 423 LEU B N 1
ATOM 8238 C CA . LEU B 1 423 ? 3.686 -13.094 -3.176 1 97.94 423 LEU B CA 1
ATOM 8239 C C . LEU B 1 423 ? 3.727 -13.93 -4.449 1 97.94 423 LEU B C 1
ATOM 8241 O O . LEU B 1 423 ? 3.533 -13.406 -5.551 1 97.94 423 LEU B O 1
ATOM 8245 N N . THR B 1 424 ? 3.967 -15.211 -4.305 1 97.19 424 THR B N 1
ATOM 8246 C CA . THR B 1 424 ? 3.922 -16.203 -5.371 1 97.19 424 THR B CA 1
ATOM 8247 C C . THR B 1 424 ? 2.928 -17.312 -5.035 1 97.19 424 THR B C 1
ATOM 8249 O O . THR B 1 424 ? 2.582 -17.516 -3.869 1 97.19 424 THR B O 1
ATOM 8252 N N . ASP B 1 425 ? 2.471 -18 -6.008 1 97.62 425 ASP B N 1
ATOM 8253 C CA . ASP B 1 425 ? 1.52 -19.094 -5.812 1 97.62 425 ASP B CA 1
ATOM 8254 C C . ASP B 1 425 ? 2.135 -20.219 -4.98 1 97.62 425 ASP B C 1
ATOM 8256 O O . ASP B 1 425 ? 3.354 -20.406 -4.992 1 97.62 425 ASP B O 1
ATOM 8260 N N . ILE B 1 426 ? 1.344 -20.859 -4.164 1 97.5 426 ILE B N 1
ATOM 8261 C CA . ILE B 1 426 ? 1.68 -22.188 -3.654 1 97.5 426 ILE B CA 1
ATOM 8262 C C . ILE B 1 426 ? 1.259 -23.25 -4.664 1 97.5 426 ILE B C 1
ATOM 8264 O O . ILE B 1 426 ? 0.079 -23.594 -4.758 1 97.5 426 ILE B O 1
ATOM 8268 N N . ASN B 1 427 ? 2.223 -23.672 -5.453 1 93.88 427 ASN B N 1
ATOM 8269 C CA . ASN B 1 427 ? 1.878 -24.594 -6.531 1 93.88 427 ASN B CA 1
ATOM 8270 C C . ASN B 1 427 ? 1.616 -26 -6.008 1 93.88 427 ASN B C 1
ATOM 8272 O O . ASN B 1 427 ? 1.545 -26.203 -4.797 1 93.88 427 ASN B O 1
ATOM 8276 N N . GLU B 1 428 ? 1.448 -26.969 -6.848 1 93.94 428 GLU B N 1
ATOM 8277 C CA . GLU B 1 428 ? 1.04 -28.312 -6.48 1 93.94 428 GLU B CA 1
ATOM 8278 C C . GLU B 1 428 ? 2.064 -28.969 -5.559 1 93.94 428 GLU B C 1
ATOM 8280 O O . GLU B 1 428 ? 1.699 -29.672 -4.613 1 93.94 428 GLU B O 1
ATOM 8285 N N . VAL B 1 429 ? 3.355 -28.672 -5.789 1 95.75 429 VAL B N 1
ATOM 8286 C CA . VAL B 1 429 ? 4.426 -29.25 -4.98 1 95.75 429 VAL B CA 1
ATOM 8287 C C . VAL B 1 429 ? 4.355 -28.703 -3.559 1 95.75 429 VAL B C 1
ATOM 8289 O O . VAL B 1 429 ? 4.391 -29.453 -2.588 1 95.75 429 VAL B O 1
ATOM 8292 N N . GLY B 1 430 ? 4.273 -27.391 -3.498 1 96.75 430 GLY B N 1
ATOM 8293 C CA . GLY B 1 430 ? 4.16 -26.766 -2.193 1 96.75 430 GLY B CA 1
ATOM 8294 C C . GLY B 1 430 ? 2.928 -27.203 -1.423 1 96.75 430 GLY B C 1
ATOM 8295 O O . GLY B 1 430 ? 2.996 -27.438 -0.214 1 96.75 430 GLY B O 1
ATOM 8296 N N . ARG B 1 431 ? 1.824 -27.359 -2.094 1 95.94 431 ARG B N 1
ATOM 8297 C CA . ARG B 1 431 ? 0.576 -27.781 -1.469 1 95.94 431 ARG B CA 1
ATOM 8298 C C . ARG B 1 431 ? 0.693 -29.203 -0.921 1 95.94 431 ARG B C 1
ATOM 8300 O O . ARG B 1 431 ? 0.199 -29.484 0.17 1 95.94 431 ARG B O 1
ATOM 8307 N N . GLU B 1 432 ? 1.307 -30.031 -1.703 1 96.75 432 GLU B N 1
ATOM 8308 C CA . GLU B 1 432 ? 1.491 -31.422 -1.271 1 96.75 432 GLU B CA 1
ATOM 8309 C C . GLU B 1 432 ? 2.352 -31.484 -0.012 1 96.75 432 GLU B C 1
ATOM 8311 O O . GLU B 1 432 ? 2.012 -32.188 0.938 1 96.75 432 GLU B O 1
ATOM 8316 N N . ILE B 1 433 ? 3.414 -30.75 -0.03 1 97.38 433 ILE B N 1
ATOM 8317 C CA . ILE B 1 433 ? 4.316 -30.75 1.115 1 97.38 433 ILE B CA 1
ATOM 8318 C C . ILE B 1 433 ? 3.588 -30.219 2.35 1 97.38 433 ILE B C 1
ATOM 8320 O O . ILE B 1 433 ? 3.695 -30.797 3.434 1 97.38 433 ILE B O 1
ATOM 8324 N N . ARG B 1 434 ? 2.863 -29.188 2.184 1 96.62 434 ARG B N 1
ATOM 8325 C CA . ARG B 1 434 ? 2.117 -28.609 3.297 1 96.62 434 ARG B CA 1
ATOM 8326 C C . ARG B 1 434 ? 1.106 -29.594 3.852 1 96.62 434 ARG B C 1
ATOM 8328 O O . ARG B 1 434 ? 1.024 -29.797 5.066 1 96.62 434 ARG B O 1
ATOM 8335 N N . GLU B 1 435 ? 0.365 -30.234 2.998 1 95.69 435 GLU B N 1
ATOM 8336 C CA . GLU B 1 435 ? -0.669 -31.188 3.4 1 95.69 435 GLU B CA 1
ATOM 8337 C C . GLU B 1 435 ? -0.065 -32.375 4.125 1 95.69 435 GLU B C 1
ATOM 8339 O O . GLU B 1 435 ? -0.541 -32.781 5.191 1 95.69 435 GLU B O 1
ATOM 8344 N N . ARG B 1 436 ? 0.999 -32.938 3.588 1 97.38 436 ARG B N 1
ATOM 8345 C CA . ARG B 1 436 ? 1.609 -34.156 4.133 1 97.38 436 ARG B CA 1
ATOM 8346 C C . ARG B 1 436 ? 2.338 -33.844 5.441 1 97.38 436 ARG B C 1
ATOM 8348 O O . ARG B 1 436 ? 2.416 -34.719 6.324 1 97.38 436 ARG B O 1
ATOM 8355 N N . SER B 1 437 ? 2.865 -32.688 5.578 1 97.75 437 SER B N 1
ATOM 8356 C CA . SER B 1 437 ? 3.674 -32.375 6.746 1 97.75 437 SER B CA 1
ATOM 8357 C C . SER B 1 437 ? 2.818 -31.766 7.855 1 97.75 437 SER B C 1
ATOM 8359 O O . SER B 1 437 ? 3.23 -31.734 9.016 1 97.75 437 SER B O 1
ATOM 8361 N N . GLY B 1 438 ? 1.659 -31.172 7.5 1 96.75 438 GLY B N 1
ATOM 8362 C CA . GLY B 1 438 ? 0.851 -30.438 8.461 1 96.75 438 GLY B CA 1
ATOM 8363 C C . GLY B 1 438 ? 1.366 -29.047 8.727 1 96.75 438 GLY B C 1
ATOM 8364 O O . GLY B 1 438 ? 0.988 -28.422 9.719 1 96.75 438 GLY B O 1
ATOM 8365 N N . PHE B 1 439 ? 2.262 -28.578 7.859 1 97.31 439 PHE B N 1
ATOM 8366 C CA . PHE B 1 439 ? 2.791 -27.234 8.008 1 97.31 439 PHE B CA 1
ATOM 8367 C C . PHE B 1 439 ? 1.695 -26.203 7.805 1 97.31 439 PHE B C 1
ATOM 8369 O O . PHE B 1 439 ? 0.827 -26.359 6.945 1 97.31 439 PHE B O 1
ATOM 8376 N N . PRO B 1 440 ? 1.664 -25.156 8.547 1 96.56 440 PRO B N 1
ATOM 8377 C CA . PRO B 1 440 ? 0.581 -24.172 8.453 1 96.56 440 PRO B CA 1
ATOM 8378 C C . PRO B 1 440 ? 0.613 -23.391 7.141 1 96.56 440 PRO B C 1
ATOM 8380 O O . PRO B 1 440 ? 1.551 -23.531 6.352 1 96.56 440 PRO B O 1
ATOM 8383 N N . LEU B 1 441 ? -0.446 -22.641 6.953 1 96.56 441 LEU B N 1
ATOM 8384 C CA . LEU B 1 441 ? -0.54 -21.781 5.777 1 96.56 441 LEU B CA 1
ATOM 8385 C C . LEU B 1 441 ? 0.59 -20.75 5.762 1 96.56 441 LEU B C 1
ATOM 8387 O O . LEU B 1 441 ? 0.892 -20.141 6.785 1 96.56 441 LEU B O 1
ATOM 8391 N N . VAL B 1 442 ? 1.224 -20.594 4.621 1 98.19 442 VAL B N 1
ATOM 8392 C CA . VAL B 1 442 ? 2.273 -19.609 4.434 1 98.19 442 VAL B CA 1
ATOM 8393 C C . VAL B 1 442 ? 1.687 -18.344 3.797 1 98.19 442 VAL B C 1
ATOM 8395 O O . VAL B 1 442 ? 1.23 -18.375 2.652 1 98.19 442 VAL B O 1
ATOM 8398 N N . LEU B 1 443 ? 1.666 -17.25 4.535 1 98.19 443 LEU B N 1
ATOM 8399 C CA . LEU B 1 443 ? 1.167 -16 3.971 1 98.19 443 LEU B CA 1
ATOM 8400 C C . LEU B 1 443 ? 2.078 -15.508 2.85 1 98.19 443 LEU B C 1
ATOM 8402 O O . LEU B 1 443 ? 3.299 -15.656 2.926 1 98.19 443 LEU B O 1
ATOM 8406 N N . GLY B 1 444 ? 1.478 -14.914 1.883 1 96.06 444 GLY B N 1
ATOM 8407 C CA . GLY B 1 444 ? 2.221 -14.562 0.684 1 96.06 444 GLY B CA 1
ATOM 8408 C C . GLY B 1 444 ? 2.803 -13.164 0.732 1 96.06 444 GLY B C 1
ATOM 8409 O O . GLY B 1 444 ? 2.062 -12.18 0.726 1 96.06 444 GLY B O 1
ATOM 8410 N N . GLY B 1 445 ? 4.176 -13.117 0.741 1 97.5 445 GLY B N 1
ATOM 8411 C CA . GLY B 1 445 ? 4.859 -11.844 0.592 1 97.5 445 GLY B CA 1
ATOM 8412 C C . GLY B 1 445 ? 4.945 -11.055 1.886 1 97.5 445 GLY B C 1
ATOM 8413 O O . GLY B 1 445 ? 3.961 -10.953 2.619 1 97.5 445 GLY B O 1
ATOM 8414 N N . ILE B 1 446 ? 6.043 -10.406 2.137 1 98.31 446 ILE B N 1
ATOM 8415 C CA . ILE B 1 446 ? 6.254 -9.602 3.334 1 98.31 446 ILE B CA 1
ATOM 8416 C C . ILE B 1 446 ? 5.273 -8.43 3.344 1 98.31 446 ILE B C 1
ATOM 8418 O O . ILE B 1 446 ? 4.699 -8.102 4.383 1 98.31 446 ILE B O 1
ATOM 8422 N N . GLU B 1 447 ? 5.016 -7.844 2.15 1 97.69 447 GLU B N 1
ATOM 8423 C CA . GLU B 1 447 ? 4.168 -6.66 2.031 1 97.69 447 GLU B CA 1
ATOM 8424 C C . GLU B 1 447 ? 2.766 -6.93 2.566 1 97.69 447 GLU B C 1
ATOM 8426 O O . GLU B 1 447 ? 2.295 -6.23 3.469 1 97.69 447 GLU B O 1
ATOM 8431 N N . HIS B 1 448 ? 2.117 -7.961 2.105 1 98.31 448 HIS B N 1
ATOM 8432 C CA . HIS B 1 448 ? 0.74 -8.266 2.477 1 98.31 448 HIS B CA 1
ATOM 8433 C C . HIS B 1 448 ? 0.674 -8.945 3.84 1 98.31 448 HIS B C 1
ATOM 8435 O O . HIS B 1 448 ? -0.271 -8.734 4.602 1 98.31 448 HIS B O 1
ATOM 8441 N N . ALA B 1 449 ? 1.678 -9.773 4.141 1 98.69 449 ALA B N 1
ATOM 8442 C CA . ALA B 1 449 ? 1.695 -10.484 5.414 1 98.69 449 ALA B CA 1
ATOM 8443 C C . ALA B 1 449 ? 1.82 -9.516 6.586 1 98.69 449 ALA B C 1
ATOM 8445 O O . ALA B 1 449 ? 1.167 -9.688 7.617 1 98.69 449 ALA B O 1
ATOM 8446 N N . MET B 1 450 ? 2.662 -8.547 6.418 1 98.69 450 MET B N 1
ATOM 8447 C CA . MET B 1 450 ? 2.852 -7.586 7.5 1 98.69 450 MET B CA 1
ATOM 8448 C C . MET B 1 450 ? 1.58 -6.777 7.734 1 98.69 450 MET B C 1
ATOM 8450 O O . MET B 1 450 ? 1.244 -6.461 8.875 1 98.69 450 MET B O 1
ATOM 8454 N N . THR B 1 451 ? 0.858 -6.395 6.66 1 98.56 451 THR B N 1
ATOM 8455 C CA . THR B 1 451 ? -0.441 -5.746 6.801 1 98.56 451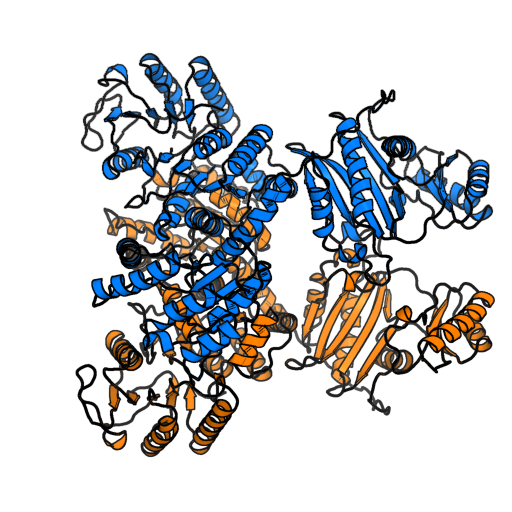 THR B CA 1
ATOM 8456 C C . THR B 1 451 ? -1.416 -6.648 7.551 1 98.56 451 THR B C 1
ATOM 8458 O O . THR B 1 451 ? -2.129 -6.188 8.445 1 98.56 451 THR B O 1
ATOM 8461 N N . ALA B 1 452 ? -1.425 -7.895 7.211 1 98.81 452 ALA B N 1
ATOM 8462 C CA . ALA B 1 452 ? -2.311 -8.852 7.867 1 98.81 452 ALA B CA 1
ATOM 8463 C C . ALA B 1 452 ? -1.97 -8.984 9.352 1 98.81 452 ALA B C 1
ATOM 8465 O O . ALA B 1 452 ? -2.863 -8.992 10.195 1 98.81 452 ALA B O 1
ATOM 8466 N N . ILE B 1 453 ? -0.681 -9.086 9.656 1 98.81 453 ILE B N 1
ATOM 8467 C CA . ILE B 1 453 ? -0.235 -9.211 11.039 1 98.81 453 ILE B CA 1
ATOM 8468 C C . ILE B 1 453 ? -0.623 -7.961 11.82 1 98.81 453 ILE B C 1
ATOM 8470 O O . ILE B 1 453 ? -1.14 -8.055 12.938 1 98.81 453 ILE B O 1
ATOM 8474 N N . GLY B 1 454 ? -0.359 -6.781 11.227 1 98.62 454 GLY B N 1
ATOM 8475 C CA . GLY B 1 454 ? -0.788 -5.551 11.875 1 98.62 454 GLY B CA 1
ATOM 8476 C C . GLY B 1 454 ? -2.27 -5.527 12.195 1 98.62 454 GLY B C 1
ATOM 8477 O O . GLY B 1 454 ? -2.666 -5.137 13.297 1 98.62 454 GLY B O 1
ATOM 8478 N N . ASN B 1 455 ? -3.094 -5.934 11.266 1 98.62 455 ASN B N 1
ATOM 8479 C CA . ASN B 1 455 ? -4.539 -5.992 11.453 1 98.62 455 ASN B CA 1
ATOM 8480 C C . ASN B 1 455 ? -4.918 -6.965 12.57 1 98.62 455 ASN B C 1
ATOM 8482 O O . ASN B 1 455 ? -5.754 -6.648 13.414 1 98.62 455 ASN B O 1
ATOM 8486 N N . ALA B 1 456 ? -4.293 -8.133 12.562 1 98.69 456 ALA B N 1
ATOM 8487 C CA . ALA B 1 456 ? -4.609 -9.164 13.547 1 98.69 456 ALA B CA 1
ATOM 8488 C C . ALA B 1 456 ? -4.223 -8.711 14.953 1 98.69 456 ALA B C 1
ATOM 8490 O O . ALA B 1 456 ? -4.84 -9.133 15.938 1 98.69 456 ALA B O 1
ATOM 8491 N N . VAL B 1 457 ? -3.197 -7.902 15.055 1 98.19 457 VAL B N 1
ATOM 8492 C CA . VAL B 1 457 ? -2.732 -7.379 16.328 1 98.19 457 VAL B CA 1
ATOM 8493 C C . VAL B 1 457 ? -3.684 -6.285 16.828 1 98.19 457 VAL B C 1
ATOM 8495 O O . VAL B 1 457 ? -3.936 -6.164 18.016 1 98.19 457 VAL B O 1
ATOM 8498 N N . ARG B 1 458 ? -4.23 -5.488 15.938 1 96.12 458 ARG B N 1
ATOM 8499 C CA . ARG B 1 458 ? -5.102 -4.367 16.281 1 96.12 458 ARG B CA 1
ATOM 8500 C C . ARG B 1 458 ? -6.504 -4.848 16.641 1 96.12 458 ARG B C 1
ATOM 8502 O O . ARG B 1 458 ? -7.227 -4.184 17.375 1 96.12 458 ARG B O 1
ATOM 8509 N N . TYR B 1 459 ? -6.926 -5.988 16.172 1 97.25 459 TYR B N 1
ATOM 8510 C CA . TYR B 1 459 ? -8.305 -6.469 16.219 1 97.25 459 TYR B CA 1
ATOM 8511 C C . TYR B 1 459 ? -8.797 -6.578 17.656 1 97.25 459 TYR B C 1
ATOM 8513 O O . TYR B 1 459 ? -9.898 -6.129 17.969 1 97.25 459 TYR B O 1
ATOM 8521 N N . PRO B 1 460 ? -7.977 -7.141 18.594 1 96.38 460 PRO B N 1
ATOM 8522 C CA . PRO B 1 460 ? -8.477 -7.266 19.969 1 96.38 460 PRO B CA 1
ATOM 8523 C C . PRO B 1 460 ? -8.836 -5.918 20.578 1 96.38 460 PRO B C 1
ATOM 8525 O O . PRO B 1 460 ? -9.852 -5.809 21.281 1 96.38 460 PRO B O 1
ATOM 8528 N N . GLU B 1 461 ? -8.047 -4.938 20.359 1 91.81 461 GLU B N 1
ATOM 8529 C CA . GLU B 1 461 ? -8.344 -3.605 20.875 1 91.81 461 GLU B CA 1
ATOM 8530 C C . GLU B 1 461 ? -9.586 -3.016 20.234 1 91.81 461 GLU B C 1
ATOM 8532 O O . GLU B 1 461 ? -10.383 -2.344 20.891 1 91.81 461 GLU B O 1
ATOM 8537 N N . LEU B 1 462 ? -9.727 -3.23 18.984 1 91.81 462 LEU B N 1
ATOM 8538 C CA . LEU B 1 462 ? -10.914 -2.768 18.266 1 91.81 462 LEU B CA 1
ATOM 8539 C C . LEU B 1 462 ? -12.18 -3.375 18.859 1 91.81 462 LEU B C 1
ATOM 8541 O O . LEU B 1 462 ? -13.188 -2.684 19.016 1 91.81 462 LEU B O 1
ATOM 8545 N N . VAL B 1 463 ? -12.117 -4.645 19.109 1 93.56 463 VAL B N 1
ATOM 8546 C CA . VAL B 1 463 ? -13.258 -5.371 19.641 1 93.56 463 VAL B CA 1
ATOM 8547 C C . VAL B 1 463 ? -13.57 -4.859 21.047 1 93.56 463 VAL B C 1
ATOM 8549 O O . VAL B 1 463 ? -14.742 -4.68 21.406 1 93.56 463 VAL B O 1
ATOM 8552 N N . ARG B 1 464 ? -12.57 -4.605 21.844 1 91.69 464 ARG B N 1
ATOM 8553 C CA . ARG B 1 464 ? -12.766 -4.094 23.203 1 91.69 464 ARG B CA 1
ATOM 8554 C C . ARG B 1 464 ? -13.445 -2.73 23.172 1 91.69 464 ARG B C 1
ATOM 8556 O O . ARG B 1 464 ? -14.391 -2.494 23.922 1 91.69 464 ARG B O 1
ATOM 8563 N N . THR B 1 465 ? -13.016 -1.866 22.391 1 89.56 465 THR B N 1
ATOM 8564 C CA . THR B 1 465 ? -13.57 -0.523 22.281 1 89.56 465 THR B CA 1
ATOM 8565 C C . THR B 1 465 ? -15.008 -0.574 21.766 1 89.56 465 THR B C 1
ATOM 8567 O O . THR B 1 465 ? -15.867 0.182 22.234 1 89.56 465 THR B O 1
ATOM 8570 N N . ALA B 1 466 ? -15.219 -1.452 20.844 1 88.75 466 ALA B N 1
ATOM 8571 C CA . ALA B 1 466 ? -16.547 -1.601 20.25 1 88.75 466 ALA B CA 1
ATOM 8572 C C . ALA B 1 466 ? -17.562 -2.107 21.281 1 88.75 466 ALA B C 1
ATOM 8574 O O . ALA B 1 466 ? -18.75 -1.847 21.172 1 88.75 466 ALA B O 1
ATOM 8575 N N . GLY B 1 467 ? -17.078 -2.773 22.312 1 88.12 467 GLY B N 1
ATOM 8576 C CA . GLY B 1 467 ? -17.953 -3.365 23.312 1 88.12 467 GLY B CA 1
ATOM 8577 C C . GLY B 1 467 ? -18.281 -2.418 24.438 1 88.12 467 GLY B C 1
ATOM 8578 O O . GLY B 1 467 ? -19.125 -2.727 25.297 1 88.12 467 GLY B O 1
ATOM 8579 N N . GLU B 1 468 ? -17.703 -1.24 24.453 1 92.12 468 GLU B N 1
ATOM 8580 C CA . GLU B 1 468 ? -17.938 -0.277 25.516 1 92.12 468 GLU B CA 1
ATOM 8581 C C . GLU B 1 468 ? -19.344 0.317 25.422 1 92.12 468 GLU B C 1
ATOM 8583 O O . GLU B 1 468 ? -19.828 0.585 24.312 1 92.12 468 GLU B O 1
ATOM 8588 N N . PRO B 1 469 ? -19.953 0.539 26.531 1 92.88 469 PRO B N 1
ATOM 8589 C CA . PRO B 1 469 ? -21.312 1.078 26.516 1 92.88 469 PRO B CA 1
ATOM 8590 C C . PRO B 1 469 ? -21.375 2.502 25.969 1 92.88 469 PRO B C 1
ATOM 8592 O O . PRO B 1 469 ? -20.516 3.326 26.281 1 92.88 469 PRO B O 1
ATOM 8595 N N . PRO B 1 470 ? -22.328 2.775 25.234 1 94.94 470 PRO B N 1
ATOM 8596 C CA . PRO B 1 470 ? -22.484 4.121 24.672 1 94.94 470 PRO B CA 1
ATOM 8597 C C . PRO B 1 470 ? -22.969 5.141 25.703 1 94.94 470 PRO B C 1
ATOM 8599 O O . PRO B 1 470 ? -23.547 4.766 26.719 1 94.94 470 PRO B O 1
ATOM 8602 N N . ILE B 1 471 ? -22.719 6.344 25.453 1 95.81 471 ILE B N 1
ATOM 8603 C CA . ILE B 1 471 ? -23.234 7.461 26.25 1 95.81 471 ILE B CA 1
ATOM 8604 C C . ILE B 1 471 ? -24.734 7.602 26.016 1 95.81 471 ILE B C 1
ATOM 8606 O O . ILE B 1 471 ? -25.188 7.734 24.875 1 95.81 471 ILE B O 1
ATOM 8610 N N . PRO B 1 472 ? -25.516 7.59 27.047 1 94 472 PRO B N 1
ATOM 8611 C CA . PRO B 1 472 ? -26.953 7.723 26.891 1 94 472 PRO B CA 1
ATOM 8612 C C . PRO B 1 472 ? -27.391 9.141 26.516 1 94 472 PRO B C 1
ATOM 8614 O O . PRO B 1 472 ? -26.672 10.102 26.828 1 94 472 PRO B O 1
ATOM 8617 N N . PRO B 1 473 ? -28.516 9.227 25.812 1 92.81 473 PRO B N 1
ATOM 8618 C CA . PRO B 1 473 ? -29.062 10.57 25.562 1 92.81 473 PRO B CA 1
ATOM 8619 C C . PRO B 1 473 ? -29.391 11.32 26.859 1 92.81 473 PRO B C 1
ATOM 8621 O O . PRO B 1 473 ? -29.656 10.695 27.891 1 92.81 473 PRO B O 1
ATOM 8624 N N . LEU B 1 474 ? -29.344 12.562 26.688 1 89.75 474 LEU B N 1
ATOM 8625 C CA . LEU B 1 474 ? -29.719 13.406 27.812 1 89.75 474 LEU B CA 1
ATOM 8626 C C . LEU B 1 474 ? -31.172 13.156 28.219 1 89.75 474 LEU B C 1
ATOM 8628 O O . LEU B 1 474 ? -32.062 13.109 27.359 1 89.75 474 LEU B O 1
ATOM 8632 N N . ALA B 1 475 ? -31.469 12.664 29.547 1 80.56 475 ALA B N 1
ATOM 8633 C CA . ALA B 1 475 ? -32.781 12.289 30.031 1 80.56 475 ALA B CA 1
ATOM 8634 C C . ALA B 1 475 ? -33.812 13.391 29.75 1 80.56 475 ALA B C 1
ATOM 8636 O O . ALA B 1 475 ? -34.875 13.117 29.219 1 80.56 475 ALA B O 1
ATOM 8637 N N . GLN B 1 476 ? -33.875 14.445 30.531 1 63.69 476 GLN B N 1
ATOM 8638 C CA . GLN B 1 476 ? -35 15.391 30.5 1 63.69 476 GLN B CA 1
ATOM 8639 C C . GLN B 1 476 ? -34.625 16.641 29.703 1 63.69 476 GLN B C 1
ATOM 8641 O O . GLN B 1 476 ? -33.844 17.469 30.172 1 63.69 476 GLN B O 1
ATOM 8646 N N . LEU B 1 477 ? -34.5 16.453 28.375 1 61.31 477 LEU B N 1
ATOM 8647 C CA . LEU B 1 477 ? -34.5 17.734 27.703 1 61.31 477 LEU B CA 1
ATOM 8648 C C . LEU B 1 477 ? -35.875 18.375 27.688 1 61.31 477 LEU B C 1
ATOM 8650 O O . LEU B 1 477 ? -36.812 17.781 27.156 1 61.31 477 LEU B O 1
ATOM 8654 N N . ASN B 1 478 ? -36.281 18.984 28.688 1 55.56 478 ASN B N 1
ATOM 8655 C CA . ASN B 1 478 ? -37.562 19.672 28.672 1 55.56 478 ASN B CA 1
ATOM 8656 C C . ASN B 1 478 ? -37.938 20.141 27.266 1 55.56 478 ASN B C 1
ATOM 8658 O O . ASN B 1 478 ? -37.062 20.344 26.422 1 55.56 478 ASN B O 1
ATOM 8662 N N . ALA B 1 479 ? -39.25 20.094 26.922 1 55.56 479 ALA B N 1
ATOM 8663 C CA . ALA B 1 479 ? -39.906 20.531 25.688 1 55.56 479 ALA B CA 1
ATOM 8664 C C . ALA B 1 479 ? -39.281 21.812 25.156 1 55.56 479 ALA B C 1
ATOM 8666 O O . ALA B 1 479 ? -39.375 22.875 25.797 1 55.56 479 ALA B O 1
ATOM 8667 N N . ILE B 1 480 ? -38.062 21.641 24.594 1 60.81 480 ILE B N 1
ATOM 8668 C CA . ILE B 1 480 ? -37.656 22.812 23.828 1 60.81 480 ILE B CA 1
ATOM 8669 C C . ILE B 1 480 ? -38.844 23.375 23.062 1 60.81 480 ILE B C 1
ATOM 8671 O O . ILE B 1 480 ? -39.312 22.766 22.125 1 60.81 480 ILE B O 1
ATOM 8675 N N . ASP B 1 481 ? -39.625 24.125 23.734 1 58.56 481 ASP B N 1
ATOM 8676 C CA . ASP B 1 481 ? -40.875 24.688 23.219 1 58.56 481 ASP B CA 1
ATOM 8677 C C . ASP B 1 481 ? -40.625 25.562 21.984 1 58.56 481 ASP B C 1
ATOM 8679 O O . ASP B 1 481 ? -41.562 25.969 21.297 1 58.56 481 ASP B O 1
ATOM 8683 N N . ALA B 1 482 ? -39.375 25.703 21.719 1 66.25 482 ALA B N 1
ATOM 8684 C CA . ALA B 1 482 ? -39.156 26.625 20.594 1 66.25 482 ALA B CA 1
ATOM 8685 C C . ALA B 1 482 ? -39.281 25.906 19.266 1 66.25 482 ALA B C 1
ATOM 8687 O O . ALA B 1 482 ? -39.125 24.688 19.188 1 66.25 482 ALA B O 1
ATOM 8688 N N . GLU B 1 483 ? -39.656 26.641 18.312 1 77.69 483 GLU B N 1
ATOM 8689 C CA . GLU B 1 483 ? -39.781 26.125 16.938 1 77.69 483 GLU B CA 1
ATOM 8690 C C . GLU B 1 483 ? -38.469 25.578 16.438 1 77.69 483 GLU B C 1
ATOM 8692 O O . GLU B 1 483 ? -37.438 26.297 16.438 1 77.69 483 GLU B O 1
ATOM 8697 N N . ARG B 1 484 ? -38.406 24.359 16.188 1 85.88 484 ARG B N 1
ATOM 8698 C CA . ARG B 1 484 ? -37.219 23.641 15.711 1 85.88 484 ARG B CA 1
ATOM 8699 C C . ARG B 1 484 ? -37.125 23.703 14.188 1 85.88 484 ARG B C 1
ATOM 8701 O O . ARG B 1 484 ? -37.25 22.688 13.508 1 85.88 484 ARG B O 1
ATOM 8708 N N . THR B 1 485 ? -36.969 24.922 13.656 1 85.25 485 THR B N 1
ATOM 8709 C CA . THR B 1 485 ? -36.844 25.141 12.219 1 85.25 485 THR B CA 1
ATOM 8710 C C . THR B 1 485 ? -35.688 26.062 11.914 1 85.25 485 THR B C 1
ATOM 8712 O O . THR B 1 485 ? -35.312 26.891 12.75 1 85.25 485 THR B O 1
ATOM 8715 N N . GLY B 1 486 ? -35.094 25.828 10.805 1 86.12 486 GLY B N 1
ATOM 8716 C CA . GLY B 1 486 ? -34.031 26.719 10.367 1 86.12 486 GLY B CA 1
ATOM 8717 C C . GLY B 1 486 ? -32.75 26.578 11.195 1 86.12 486 GLY B C 1
ATOM 8718 O O . GLY B 1 486 ? -32.438 25.484 11.648 1 86.12 486 GLY B O 1
ATOM 8719 N N . VAL B 1 487 ? -32.062 27.703 11.32 1 87.56 487 VAL B N 1
ATOM 8720 C CA . VAL B 1 487 ? -30.781 27.734 12.023 1 87.56 487 VAL B CA 1
ATOM 8721 C C . VAL B 1 487 ? -30.906 28.562 13.305 1 87.56 487 VAL B C 1
ATOM 8723 O O . VAL B 1 487 ? -31.406 29.688 13.273 1 87.56 487 VAL B O 1
ATOM 8726 N N . TRP B 1 488 ? -30.641 27.891 14.43 1 86.81 488 TRP B N 1
ATOM 8727 C CA . TRP B 1 488 ? -30.547 28.609 15.695 1 86.81 488 TRP B CA 1
ATOM 8728 C C . TRP B 1 488 ? -29.188 29.266 15.867 1 86.81 488 TRP B C 1
ATOM 8730 O O . TRP B 1 488 ? -28.156 28.578 15.773 1 86.81 488 TRP B O 1
ATOM 8740 N N . GLY B 1 489 ? -29.25 30.516 16.062 1 81.75 489 GLY B N 1
ATOM 8741 C CA . GLY B 1 489 ? -28.016 31.266 16.234 1 81.75 489 GLY B CA 1
ATOM 8742 C C . GLY B 1 489 ? -27.312 30.984 17.547 1 81.75 489 GLY B C 1
ATOM 8743 O O . GLY B 1 489 ? -27.672 30.047 18.25 1 81.75 489 GLY B O 1
ATOM 8744 N N . GLU B 1 490 ? -26.391 31.75 17.891 1 84.69 490 GLU B N 1
ATOM 8745 C CA . GLU B 1 490 ? -25.438 31.547 18.969 1 84.69 490 GLU B CA 1
ATOM 8746 C C . GLU B 1 490 ? -26.141 31.5 20.328 1 84.69 490 GLU B C 1
ATOM 8748 O O . GLU B 1 490 ? -25.859 30.625 21.141 1 84.69 490 GLU B O 1
ATOM 8753 N N . GLN B 1 491 ? -27.094 32.375 20.516 1 83.56 491 GLN B N 1
ATOM 8754 C CA . GLN B 1 491 ? -27.703 32.5 21.828 1 83.56 491 GLN B CA 1
ATOM 8755 C C . GLN B 1 491 ? -28.594 31.281 22.141 1 83.56 491 GLN B C 1
ATOM 8757 O O . GLN B 1 491 ? -28.5 30.688 23.203 1 83.56 491 GLN B O 1
ATOM 8762 N N . ARG B 1 492 ? -29.422 30.969 21.234 1 87 492 ARG B N 1
ATOM 8763 C CA . ARG B 1 492 ? -30.328 29.828 21.422 1 87 492 ARG B CA 1
ATOM 8764 C C . ARG B 1 492 ? -29.531 28.531 21.531 1 87 492 ARG B C 1
ATOM 8766 O O . ARG B 1 492 ? -29.844 27.688 22.375 1 87 492 ARG B O 1
ATOM 8773 N N . SER B 1 493 ? -28.578 28.438 20.703 1 91.62 493 SER B N 1
ATOM 8774 C CA . SER B 1 493 ? -27.75 27.25 20.734 1 91.62 493 SER B CA 1
ATOM 8775 C C . SER B 1 493 ? -26.984 27.125 22.047 1 91.62 493 SER B C 1
ATOM 8777 O O . SER B 1 493 ? -26.906 26.047 22.625 1 91.62 493 SER B O 1
ATOM 8779 N N . ALA B 1 494 ? -26.453 28.219 22.516 1 91.44 494 ALA B N 1
ATOM 8780 C CA . ALA B 1 494 ? -25.719 28.25 23.781 1 91.44 494 ALA B CA 1
ATOM 8781 C C . ALA B 1 494 ? -26.594 27.828 24.953 1 91.44 494 ALA B C 1
ATOM 8783 O O . ALA B 1 494 ? -26.125 27.172 25.875 1 91.44 494 ALA B O 1
ATOM 8784 N N . GLU B 1 495 ? -27.797 28.266 24.906 1 88.94 495 GLU B N 1
ATOM 8785 C CA . GLU B 1 495 ? -28.734 27.922 25.969 1 88.94 495 GLU B CA 1
ATOM 8786 C C . GLU B 1 495 ? -28.922 26.406 26.047 1 88.94 495 GLU B C 1
ATOM 8788 O O . GLU B 1 495 ? -28.969 25.844 27.156 1 88.94 495 GLU B O 1
ATOM 8793 N N . GLN B 1 496 ? -29.047 25.844 24.875 1 91.44 496 GLN B N 1
ATOM 8794 C CA . GLN B 1 496 ? -29.203 24.391 24.859 1 91.44 496 GLN B CA 1
ATOM 8795 C C . GLN B 1 496 ? -27.938 23.703 25.375 1 91.44 496 GLN B C 1
ATOM 8797 O O . GLN B 1 496 ? -28.031 22.703 26.094 1 91.44 496 GLN B O 1
ATOM 8802 N N . LEU B 1 497 ? -26.797 24.172 25.031 1 94.81 497 LEU B N 1
ATOM 8803 C CA . LEU B 1 497 ? -25.531 23.609 25.5 1 94.81 497 LEU B CA 1
ATOM 8804 C C . LEU B 1 497 ? -25.406 23.719 27.016 1 94.81 497 LEU B C 1
ATOM 8806 O O . LEU B 1 497 ? -25 22.766 27.688 1 94.81 497 LEU B O 1
ATOM 8810 N N . ARG B 1 498 ? -25.828 24.812 27.562 1 93.31 498 ARG B N 1
ATOM 8811 C CA . ARG B 1 498 ? -25.781 25.016 29.016 1 93.31 498 ARG B CA 1
ATOM 8812 C C . ARG B 1 498 ? -26.688 24.031 29.734 1 93.31 498 ARG B C 1
ATOM 8814 O O . ARG B 1 498 ? -26.344 23.531 30.812 1 93.31 498 ARG B O 1
ATOM 8821 N N . ARG B 1 499 ? -27.75 23.875 29.141 1 89.88 499 ARG B N 1
ATOM 8822 C CA . ARG B 1 499 ? -28.703 22.922 29.734 1 89.88 499 ARG B CA 1
ATOM 8823 C C . ARG B 1 499 ? -28.109 21.516 29.781 1 89.88 499 ARG B C 1
ATOM 8825 O O . ARG B 1 499 ? -28.422 20.75 30.703 1 89.88 499 ARG B O 1
ATOM 8832 N N . ALA B 1 500 ? -27.344 21.234 28.828 1 93.31 500 ALA B N 1
ATOM 8833 C CA . ALA B 1 500 ? -26.734 19.922 28.734 1 93.31 500 ALA B CA 1
ATOM 8834 C C . ALA B 1 500 ? -25.469 19.844 29.594 1 93.31 500 ALA B C 1
ATOM 8836 O O . ALA B 1 500 ? -24.812 18.797 29.672 1 93.31 500 ALA B O 1
ATOM 8837 N N . GLY B 1 501 ? -25.109 20.938 30.219 1 94.06 501 GLY B N 1
ATOM 8838 C CA . GLY B 1 501 ? -23.938 20.969 31.094 1 94.06 501 GLY B CA 1
ATOM 8839 C C . GLY B 1 501 ? -22.656 21.266 30.344 1 94.06 501 GLY B C 1
ATOM 8840 O O . GLY B 1 501 ? -21.562 21.047 30.875 1 94.06 501 GLY B O 1
ATOM 8841 N N . VAL B 1 502 ? -22.734 21.719 29.141 1 96.44 502 VAL B N 1
ATOM 8842 C CA . VAL B 1 502 ? -21.547 22.125 28.375 1 96.44 502 VAL B CA 1
ATOM 8843 C C . VAL B 1 502 ? -21.156 23.547 28.75 1 96.44 502 VAL B C 1
ATOM 8845 O O . VAL B 1 502 ? -21.984 24.469 28.688 1 96.44 502 VAL B O 1
ATOM 8848 N N . PRO B 1 503 ? -19.953 23.734 29.172 1 97.06 503 PRO B N 1
ATOM 8849 C CA . PRO B 1 503 ? -19.531 25.094 29.469 1 97.06 503 PRO B CA 1
ATOM 8850 C C . PRO B 1 503 ? -19.531 26.016 28.25 1 97.06 503 PRO B C 1
ATOM 8852 O O . PRO B 1 503 ? -18.984 25.641 27.203 1 97.06 503 PRO B O 1
ATOM 8855 N N . VAL B 1 504 ? -20.156 27.188 28.391 1 96.19 504 VAL B N 1
ATOM 8856 C CA . VAL B 1 504 ? -20.234 28.156 27.312 1 96.19 504 VAL B CA 1
ATOM 8857 C C . VAL B 1 504 ? -19.812 29.531 27.828 1 96.19 504 VAL B C 1
ATOM 8859 O O . VAL B 1 504 ? -20.109 29.891 28.969 1 96.19 504 VAL B O 1
ATOM 8862 N N . VAL B 1 505 ? -19.203 30.25 27 1 94.56 505 VAL B N 1
ATOM 8863 C CA . VAL B 1 505 ? -18.781 31.609 27.344 1 94.56 505 VAL B CA 1
ATOM 8864 C C . VAL B 1 505 ? -20 32.469 27.641 1 94.56 505 VAL B C 1
ATOM 8866 O O . VAL B 1 505 ? -21.016 32.375 26.938 1 94.56 505 VAL B O 1
ATOM 8869 N N . PRO B 1 506 ? -19.906 33.188 28.719 1 92.5 506 PRO B N 1
ATOM 8870 C CA . PRO B 1 506 ? -21.031 34.094 28.969 1 92.5 506 PRO B CA 1
ATOM 8871 C C . PRO B 1 506 ? -21.219 35.125 27.859 1 92.5 506 PRO B C 1
ATOM 8873 O O . PRO B 1 506 ? -20.234 35.594 27.281 1 92.5 506 PRO B O 1
ATOM 8876 N N . ALA B 1 507 ? -22.453 35.438 27.594 1 92.56 507 ALA B N 1
ATOM 8877 C CA . ALA B 1 507 ? -22.766 36.406 26.531 1 92.56 507 ALA B CA 1
ATOM 8878 C C . ALA B 1 507 ? -24.016 37.219 26.859 1 92.56 507 ALA B C 1
ATOM 8880 O O . ALA B 1 507 ? -24.938 36.719 27.5 1 92.56 507 ALA B O 1
ATOM 8881 N N . GLU B 1 508 ? -23.969 38.438 26.438 1 92.06 508 GLU B N 1
ATOM 8882 C CA . GLU B 1 508 ? -25.125 39.344 26.578 1 92.06 508 GLU B CA 1
ATOM 8883 C C . GLU B 1 508 ? -25.531 39.906 25.219 1 92.06 508 GLU B C 1
ATOM 8885 O O . GLU B 1 508 ? -24.688 40.375 24.453 1 92.06 508 GLU B O 1
ATOM 8890 N N . LEU B 1 509 ? -26.766 39.875 24.969 1 92.19 509 LEU B N 1
ATOM 8891 C CA . LEU B 1 509 ? -27.297 40.469 23.734 1 92.19 509 LEU B CA 1
ATOM 8892 C C . LEU B 1 509 ? -27.609 41.938 23.922 1 92.19 509 LEU B C 1
ATOM 8894 O O . LEU B 1 509 ? -28.188 42.344 24.938 1 92.19 509 LEU B O 1
ATOM 8898 N N . VAL B 1 510 ? -27.219 42.688 22.906 1 94.38 510 VAL B N 1
ATOM 8899 C CA . VAL B 1 510 ? -27.453 44.125 22.984 1 94.38 510 VAL B CA 1
ATOM 8900 C C . VAL B 1 510 ? -27.922 44.656 21.625 1 94.38 510 VAL B C 1
ATOM 8902 O O . VAL B 1 510 ? -27.625 44.031 20.594 1 94.38 510 VAL B O 1
ATOM 8905 N N . ASP B 1 511 ? -28.594 45.844 21.641 1 93.81 511 ASP B N 1
ATOM 8906 C CA . ASP B 1 511 ? -29.156 46.344 20.391 1 93.81 511 ASP B CA 1
ATOM 8907 C C . ASP B 1 511 ? -28.656 47.781 20.141 1 93.81 511 ASP B C 1
ATOM 8909 O O . ASP B 1 511 ? -29.172 48.469 19.25 1 93.81 511 ASP B O 1
ATOM 8913 N N . SER B 1 512 ? -27.766 48.219 21.047 1 94.44 512 SER B N 1
ATOM 8914 C CA . SER B 1 512 ? -27.219 49.562 20.844 1 94.44 512 SER B CA 1
ATOM 8915 C C . SER B 1 512 ? -25.781 49.656 21.344 1 94.44 512 SER B C 1
ATOM 8917 O O . SER B 1 512 ? -25.344 48.812 22.141 1 94.44 512 SER B O 1
ATOM 8919 N N . ALA B 1 513 ? -25.172 50.688 20.906 1 95.44 513 ALA B N 1
ATOM 8920 C CA . ALA B 1 513 ? -23.797 50.938 21.312 1 95.44 513 ALA B CA 1
ATOM 8921 C C . ALA B 1 513 ? -23.703 51.156 22.812 1 95.44 513 ALA B C 1
ATOM 8923 O O . ALA B 1 513 ? -22.766 50.688 23.469 1 95.44 513 ALA B O 1
ATOM 8924 N N . ASP B 1 514 ? -24.688 51.875 23.312 1 95.62 514 ASP B N 1
ATOM 8925 C CA . ASP B 1 514 ? -24.688 52.188 24.734 1 95.62 514 ASP B CA 1
ATOM 8926 C C . ASP B 1 514 ? -24.906 50.938 25.578 1 95.62 514 ASP B C 1
ATOM 8928 O O . ASP B 1 514 ? -24.266 50.75 26.609 1 95.62 514 ASP B O 1
ATOM 8932 N N . GLU B 1 515 ? -25.703 50.156 25.094 1 96 515 GLU B N 1
ATOM 8933 C CA . GLU B 1 515 ? -25.922 48.875 25.766 1 96 515 GLU B CA 1
ATOM 8934 C C . GLU B 1 515 ? -24.703 47.969 25.688 1 96 515 GLU B C 1
ATOM 8936 O O . GLU B 1 515 ? -24.406 47.219 26.625 1 96 515 GLU B O 1
ATOM 8941 N N . ALA B 1 516 ? -24.062 47.969 24.562 1 96.62 516 ALA B N 1
ATOM 8942 C CA . ALA B 1 516 ? -22.844 47.188 24.375 1 96.62 516 ALA B CA 1
ATOM 8943 C C . ALA B 1 516 ? -21.766 47.594 25.375 1 96.62 516 ALA B C 1
ATOM 8945 O O . ALA B 1 516 ? -21.078 46.75 25.938 1 96.62 516 ALA B O 1
ATOM 8946 N N . VAL B 1 517 ? -21.672 48.875 25.562 1 96.75 517 VAL B N 1
ATOM 8947 C CA . VAL B 1 517 ? -20.688 49.406 26.5 1 96.75 517 VAL B CA 1
ATOM 8948 C C . VAL B 1 517 ? -21.062 48.969 27.922 1 96.75 517 VAL B C 1
ATOM 8950 O O . VAL B 1 517 ? -20.188 48.594 28.703 1 96.75 517 VAL B O 1
ATOM 8953 N N . ARG B 1 518 ? -22.297 49.094 28.266 1 96.25 518 ARG B N 1
ATOM 8954 C CA . ARG B 1 518 ? -22.75 48.688 29.594 1 96.25 518 ARG B CA 1
ATOM 8955 C C . ARG B 1 518 ? -22.453 47.219 29.828 1 96.25 518 ARG B C 1
ATOM 8957 O O . ARG B 1 518 ? -21.984 46.812 30.906 1 96.25 518 ARG B O 1
ATOM 8964 N N . ALA B 1 519 ? -22.766 46.469 28.875 1 95.88 519 ALA B N 1
ATOM 8965 C CA . ALA B 1 519 ? -22.5 45.031 28.969 1 95.88 519 ALA B CA 1
ATOM 8966 C C . ALA B 1 519 ? -21.016 44.75 29.094 1 95.88 519 ALA B C 1
ATOM 8968 O O . ALA B 1 519 ? -20.594 43.875 29.844 1 95.88 519 ALA B O 1
ATOM 8969 N N . ALA B 1 520 ? -20.203 45.344 28.359 1 96.62 520 ALA B N 1
ATOM 8970 C CA . ALA B 1 520 ? -18.75 45.188 28.391 1 96.62 520 ALA B CA 1
ATOM 8971 C C . ALA B 1 520 ? -18.203 45.562 29.766 1 96.62 520 ALA B C 1
ATOM 8973 O O . ALA B 1 520 ? -17.312 44.875 30.281 1 96.62 520 ALA B O 1
ATOM 8974 N N . ASP B 1 521 ? -18.781 46.625 30.297 1 94.88 521 ASP B N 1
ATOM 8975 C CA . ASP B 1 521 ? -18.391 47.031 31.641 1 94.88 521 ASP B CA 1
ATOM 8976 C C . ASP B 1 521 ? -18.703 45.969 32.688 1 94.88 521 ASP B C 1
ATOM 8978 O O . ASP B 1 521 ? -17.938 45.75 33.625 1 94.88 521 ASP B O 1
ATOM 8982 N N . ALA B 1 522 ? -19.75 45.406 32.469 1 93.88 522 ALA B N 1
ATOM 8983 C CA . ALA B 1 522 ? -20.203 44.375 33.406 1 93.88 522 ALA B CA 1
ATOM 8984 C C . ALA B 1 522 ? -19.344 43.125 33.344 1 93.88 522 ALA B C 1
ATOM 8986 O O . ALA B 1 522 ? -19.047 42.5 34.344 1 93.88 522 ALA B O 1
ATOM 8987 N N . VAL B 1 523 ? -18.938 42.719 32.156 1 92.25 523 VAL B N 1
ATOM 8988 C CA . VAL B 1 523 ? -18.203 41.469 31.953 1 92.25 523 VAL B CA 1
ATOM 8989 C C . VAL B 1 523 ? -16.719 41.688 32.188 1 92.25 523 VAL B C 1
ATOM 8991 O O . VAL B 1 523 ? -15.992 40.812 32.625 1 92.25 523 VAL B O 1
ATOM 8994 N N . GLY B 1 524 ? -16.266 42.875 31.859 1 92.44 524 GLY B N 1
ATOM 8995 C CA . GLY B 1 524 ? -14.859 43.219 32.031 1 92.44 524 GLY B CA 1
ATOM 8996 C C . GLY B 1 524 ? -14.086 43.188 30.719 1 92.44 524 GLY B C 1
ATOM 8997 O O . GLY B 1 524 ? -14.297 42.312 29.875 1 92.44 524 GLY B O 1
ATOM 8998 N N . TYR B 1 525 ? -13.195 44.094 30.516 1 92.38 525 TYR B N 1
ATOM 8999 C CA . TYR B 1 525 ? -12.391 44.25 29.297 1 92.38 525 TYR B CA 1
ATOM 9000 C C . TYR B 1 525 ? -11.172 43.344 29.359 1 92.38 525 TYR B C 1
ATOM 9002 O O . TYR B 1 525 ? -10.68 43 30.438 1 92.38 525 TYR B O 1
ATOM 9010 N N . PRO B 1 526 ? -10.586 42.812 28.266 1 93.31 526 PRO B N 1
ATOM 9011 C CA . PRO B 1 526 ? -11.086 43.062 26.906 1 93.31 526 PRO B CA 1
ATOM 9012 C C . PRO B 1 526 ? -12.297 42.219 26.562 1 93.31 526 PRO B C 1
ATOM 9014 O O . PRO B 1 526 ? -12.516 41.156 27.172 1 93.31 526 PRO B O 1
ATOM 9017 N N . VAL B 1 527 ? -13.125 42.75 25.578 1 94.69 527 VAL B N 1
ATOM 9018 C CA . VAL B 1 527 ? -14.336 42.031 25.219 1 94.69 527 VAL B CA 1
ATOM 9019 C C . VAL B 1 527 ? -14.352 41.781 23.703 1 94.69 527 VAL B C 1
ATOM 9021 O O . VAL B 1 527 ? -13.531 42.312 22.969 1 94.69 527 VAL B O 1
ATOM 9024 N N . VAL B 1 528 ? -15.234 40.844 23.312 1 93.62 528 VAL B N 1
ATOM 9025 C CA . VAL B 1 528 ? -15.492 40.5 21.922 1 93.62 528 VAL B CA 1
ATOM 9026 C C . VAL B 1 528 ? -16.922 40.875 21.547 1 93.62 528 VAL B C 1
ATOM 9028 O O . VAL B 1 528 ? -17.844 40.719 22.328 1 93.62 528 VAL B O 1
ATOM 9031 N N . LEU B 1 529 ? -17.062 41.469 20.375 1 93.06 529 LEU B N 1
ATOM 9032 C CA . LEU B 1 529 ? -18.391 41.719 19.812 1 93.06 529 LEU B CA 1
ATOM 9033 C C . LEU B 1 529 ? -18.641 40.75 18.641 1 93.06 529 LEU B C 1
ATOM 9035 O O . LEU B 1 529 ? -17.75 40.562 17.797 1 93.06 529 LEU B O 1
ATOM 9039 N N . LYS B 1 530 ? -19.781 40.125 18.641 1 90.94 530 LYS B N 1
ATOM 9040 C CA . LYS B 1 530 ? -20.203 39.281 17.531 1 90.94 530 LYS B CA 1
ATOM 9041 C C . LYS B 1 530 ? -21.625 39.625 17.094 1 90.94 530 LYS B C 1
ATOM 9043 O O . LYS B 1 530 ? -22.516 39.812 17.938 1 90.94 530 LYS B O 1
ATOM 9048 N N . ILE B 1 531 ? -21.734 39.781 15.828 1 88.25 531 ILE B N 1
ATOM 9049 C CA . ILE B 1 531 ? -23.094 40 15.32 1 88.25 531 ILE B CA 1
ATOM 9050 C C . ILE B 1 531 ? -23.969 38.781 15.633 1 88.25 531 ILE B C 1
ATOM 9052 O O . ILE B 1 531 ? -23.5 37.625 15.562 1 88.25 531 ILE B O 1
ATOM 9056 N N . ALA B 1 532 ? -25.109 39.062 16.156 1 85.44 532 ALA B N 1
ATOM 9057 C CA . ALA B 1 532 ? -26.031 37.969 16.484 1 85.44 532 ALA B CA 1
ATOM 9058 C C . ALA B 1 532 ? -27.156 37.875 15.453 1 85.44 532 ALA B C 1
ATOM 9060 O O . ALA B 1 532 ? -27.625 38.906 14.938 1 85.44 532 ALA B O 1
ATOM 9061 N N . GLY B 1 533 ? -27.578 36.781 15.047 1 77.38 533 GLY B N 1
ATOM 9062 C CA . GLY B 1 533 ? -28.703 36.562 14.156 1 77.38 533 GLY B CA 1
ATOM 9063 C C . GLY B 1 533 ? -28.844 35.125 13.695 1 77.38 533 GLY B C 1
ATOM 9064 O O . GLY B 1 533 ? -27.844 34.406 13.562 1 77.38 533 GLY B O 1
ATOM 9065 N N . ASP B 1 534 ? -30.172 34.969 13.539 1 71.44 534 ASP B N 1
ATOM 9066 C CA . ASP B 1 534 ? -30.516 33.656 12.984 1 71.44 534 ASP B CA 1
ATOM 9067 C C . ASP B 1 534 ? -30.109 33.594 11.516 1 71.44 534 ASP B C 1
ATOM 9069 O O . ASP B 1 534 ? -30.094 34.594 10.805 1 71.44 534 ASP B O 1
ATOM 9073 N N . GLU B 1 535 ? -29.281 32.688 11.062 1 66.56 535 GLU B N 1
ATOM 9074 C CA . GLU B 1 535 ? -28.969 32.406 9.672 1 66.56 535 GLU B CA 1
ATOM 9075 C C . GLU B 1 535 ? -27.578 32.906 9.297 1 66.56 535 GLU B C 1
ATOM 9077 O O . GLU B 1 535 ? -27.203 32.906 8.125 1 66.56 535 GLU B O 1
ATOM 9082 N N . ILE B 1 536 ? -27.109 33.781 10.289 1 65.44 536 ILE B N 1
ATOM 9083 C CA . ILE B 1 536 ? -25.781 34.281 9.953 1 65.44 536 ILE B CA 1
ATOM 9084 C C . ILE B 1 536 ? -24.734 33.219 10.297 1 65.44 536 ILE B C 1
ATOM 9086 O O . ILE B 1 536 ? -24.391 33.031 11.469 1 65.44 536 ILE B O 1
ATOM 9090 N N . ALA B 1 537 ? -24.359 32.562 9.18 1 63.88 537 ALA B N 1
ATOM 9091 C CA . ALA B 1 537 ? -23.25 31.625 9.336 1 63.88 537 ALA B CA 1
ATOM 9092 C C . ALA B 1 537 ? -21.906 32.312 9.031 1 63.88 537 ALA B C 1
ATOM 9094 O O . ALA B 1 537 ? -21.891 33.406 8.492 1 63.88 537 ALA B O 1
ATOM 9095 N N . HIS B 1 538 ? -20.766 32.031 9.562 1 65.69 538 HIS B N 1
ATOM 9096 C CA . HIS B 1 538 ? -19.391 32.438 9.297 1 65.69 538 HIS B CA 1
ATOM 9097 C C . HIS B 1 538 ? -19.219 33.938 9.516 1 65.69 538 HIS B C 1
ATOM 9099 O O . HIS B 1 538 ? -18.812 34.656 8.609 1 65.69 538 HIS B O 1
ATOM 9105 N N . LYS B 1 539 ? -19.484 34.406 10.586 1 76.12 539 LYS B N 1
ATOM 9106 C CA . LYS B 1 539 ? -19.531 35.812 11.008 1 76.12 539 LYS B CA 1
ATOM 9107 C C . LYS B 1 539 ? -18.234 36.531 10.695 1 76.12 539 LYS B C 1
ATOM 9109 O O . LYS B 1 539 ? -18.234 37.719 10.297 1 76.12 539 LYS B O 1
ATOM 9114 N N . SER B 1 540 ? -17.172 35.812 10.812 1 69.19 540 SER B N 1
ATOM 9115 C CA . SER B 1 540 ? -15.867 36.438 10.602 1 69.19 540 SER B CA 1
ATOM 9116 C C . SER B 1 540 ? -15.688 36.875 9.148 1 69.19 540 SER B C 1
ATOM 9118 O O . SER B 1 540 ? -15.062 37.906 8.875 1 69.19 540 SER B O 1
ATOM 9120 N N . ASP B 1 541 ? -16.328 36.188 8.227 1 66 541 ASP B N 1
ATOM 9121 C CA . ASP B 1 541 ? -16.172 36.438 6.797 1 66 541 ASP B CA 1
ATOM 9122 C C . ASP B 1 541 ? -16.844 37.719 6.383 1 66 541 ASP B C 1
ATOM 9124 O O . ASP B 1 541 ? -16.438 38.375 5.406 1 66 541 ASP B O 1
ATOM 9128 N N . ILE B 1 542 ? -17.766 38.188 7.23 1 70.62 542 ILE B N 1
ATOM 9129 C CA . ILE B 1 542 ? -18.531 39.344 6.844 1 70.62 542 ILE B CA 1
ATOM 9130 C C . ILE B 1 542 ? -18.219 40.531 7.789 1 70.62 542 ILE B C 1
ATOM 9132 O O . ILE B 1 542 ? -18.984 41.469 7.875 1 70.62 542 ILE B O 1
ATOM 9136 N N . GLY B 1 543 ? -17.172 40.25 8.617 1 76.25 543 GLY B N 1
ATOM 9137 C CA . GLY B 1 543 ? -16.766 41.312 9.539 1 76.25 543 GLY B CA 1
ATOM 9138 C C . GLY B 1 543 ? -17.656 41.375 10.773 1 76.25 543 GLY B C 1
ATOM 9139 O O . GLY B 1 543 ? -17.766 42.438 11.391 1 76.25 543 GLY B O 1
ATOM 9140 N N . GLY B 1 544 ? -18.281 40.406 11.062 1 81.19 544 GLY B N 1
ATOM 9141 C CA . GLY B 1 544 ? -19.234 40.406 12.148 1 81.19 544 GLY B CA 1
ATOM 9142 C C . GLY B 1 544 ? -18.625 40.062 13.492 1 81.19 544 GLY B C 1
ATOM 9143 O O . GLY B 1 544 ? -19.328 39.781 14.461 1 81.19 544 GLY B O 1
ATOM 9144 N N . VAL B 1 545 ? -17.266 40.031 13.508 1 85.69 545 VAL B N 1
ATOM 9145 C CA . VAL B 1 545 ? -16.562 39.719 14.758 1 85.69 545 VAL B CA 1
ATOM 9146 C C . VAL B 1 545 ? -15.477 40.75 15.008 1 85.69 545 VAL B C 1
ATOM 9148 O O . VAL B 1 545 ? -14.719 41.094 14.102 1 85.69 545 VAL B O 1
ATOM 9151 N N . ARG B 1 546 ? -15.492 41.312 16.141 1 87 546 ARG B N 1
ATOM 9152 C CA . ARG B 1 546 ? -14.453 42.25 16.578 1 87 546 ARG B CA 1
ATOM 9153 C C . ARG B 1 546 ? -13.82 41.781 17.891 1 87 546 ARG B C 1
ATOM 9155 O O . ARG B 1 546 ? -14.531 41.5 18.859 1 87 546 ARG B O 1
ATOM 9162 N N . LEU B 1 547 ? -12.531 41.688 17.859 1 84.94 547 LEU B N 1
ATOM 9163 C CA . LEU B 1 547 ? -11.844 41.062 18.984 1 84.94 547 LEU B CA 1
ATOM 9164 C C . LEU B 1 547 ? -11.062 42.125 19.781 1 84.94 547 LEU B C 1
ATOM 9166 O O . LEU B 1 547 ? -10.797 43.219 19.281 1 84.94 547 LEU B O 1
ATOM 9170 N N . ALA B 1 548 ? -10.789 41.812 21.016 1 85.38 548 ALA B N 1
ATOM 9171 C CA . ALA B 1 548 ? -9.812 42.469 21.875 1 85.38 548 ALA B CA 1
ATOM 9172 C C . ALA B 1 548 ? -10.156 43.938 22.062 1 85.38 548 ALA B C 1
ATOM 9174 O O . ALA B 1 548 ? -9.297 44.812 21.938 1 85.38 548 ALA B O 1
ATOM 9175 N N . LEU B 1 549 ? -11.398 44.188 22.266 1 90 549 LEU B N 1
ATOM 9176 C CA . LEU B 1 549 ? -11.82 45.531 22.547 1 90 549 LEU B CA 1
ATOM 9177 C C . LEU B 1 549 ? -11.5 45.938 23.984 1 90 549 LEU B C 1
ATOM 9179 O O . LEU B 1 549 ? -12.07 45.406 24.922 1 90 549 LEU B O 1
ATOM 9183 N N . ALA B 1 550 ? -10.711 46.938 24.156 1 90.12 550 ALA B N 1
ATOM 9184 C CA . ALA B 1 550 ? -10.023 47.156 25.422 1 90.12 550 ALA B CA 1
ATOM 9185 C C . ALA B 1 550 ? -10.805 48.094 26.328 1 90.12 550 ALA B C 1
ATOM 9187 O O . ALA B 1 550 ? -10.562 48.188 27.531 1 90.12 550 ALA B O 1
ATOM 9188 N N . ASP B 1 551 ? -11.719 48.969 25.719 1 92 551 ASP B N 1
ATOM 9189 C CA . ASP B 1 551 ? -12.414 49.938 26.531 1 92 551 ASP B CA 1
ATOM 9190 C C . ASP B 1 551 ? -13.742 50.344 25.875 1 92 551 ASP B C 1
ATOM 9192 O O . ASP B 1 551 ? -14.094 49.844 24.812 1 92 551 ASP B O 1
ATOM 9196 N N . ALA B 1 552 ? -14.391 51.281 26.547 1 94.88 552 ALA B N 1
ATOM 9197 C CA . ALA B 1 552 ? -15.734 51.688 26.156 1 94.88 552 ALA B CA 1
ATOM 9198 C C . ALA B 1 552 ? -15.719 52.344 24.766 1 94.88 552 ALA B C 1
ATOM 9200 O O . ALA B 1 552 ? -16.625 52.094 23.969 1 94.88 552 ALA B O 1
ATOM 9201 N N . ASP B 1 553 ? -14.758 53.062 24.562 1 94.44 553 ASP B N 1
ATOM 9202 C CA . ASP B 1 553 ? -14.664 53.75 23.281 1 94.44 553 ASP B CA 1
ATOM 9203 C C . ASP B 1 553 ? -14.438 52.75 22.141 1 94.44 553 ASP B C 1
ATOM 9205 O O . ASP B 1 553 ? -15.039 52.906 21.062 1 94.44 553 ASP B O 1
ATOM 9209 N N . ALA B 1 554 ? -13.586 51.844 22.406 1 94.19 554 ALA B N 1
ATOM 9210 C CA . ALA B 1 554 ? -13.336 50.781 21.422 1 94.19 554 ALA B CA 1
ATOM 9211 C C . ALA B 1 554 ? -14.602 50 21.125 1 94.19 554 ALA B C 1
ATOM 9213 O O . ALA B 1 554 ? -14.852 49.625 19.969 1 94.19 554 ALA B O 1
ATOM 9214 N N . VAL B 1 555 ? -15.359 49.75 22.062 1 96.12 555 VAL B N 1
ATOM 9215 C CA . VAL B 1 555 ? -16.594 48.969 21.922 1 96.12 555 VAL B CA 1
ATOM 9216 C C . VAL B 1 555 ? -17.609 49.781 21.094 1 96.12 555 VAL B C 1
ATOM 9218 O O . VAL B 1 555 ? -18.234 49.219 20.188 1 96.12 555 VAL B O 1
ATOM 9221 N N . ARG B 1 556 ? -17.734 51.062 21.406 1 95.19 556 ARG B N 1
ATOM 9222 C CA . ARG B 1 556 ? -18.672 51.906 20.688 1 95.19 556 ARG B CA 1
ATOM 9223 C C . ARG B 1 556 ? -18.312 51.969 19.203 1 95.19 556 ARG B C 1
ATOM 9225 O O . ARG B 1 556 ? -19.188 51.781 18.344 1 95.19 556 ARG B O 1
ATOM 9232 N N . THR B 1 557 ? -17.094 52.156 19 1 94.62 557 THR B N 1
ATOM 9233 C CA . THR B 1 557 ? -16.609 52.25 17.625 1 94.62 557 THR B CA 1
ATOM 9234 C C . THR B 1 557 ? -16.797 50.938 16.891 1 94.62 557 THR B C 1
ATOM 9236 O O . THR B 1 557 ? -17.266 50.906 15.75 1 94.62 557 THR B O 1
ATOM 9239 N N . ALA B 1 558 ? -16.438 49.875 17.547 1 94.31 558 ALA B N 1
ATOM 9240 C CA . ALA B 1 558 ? -16.547 48.562 16.953 1 94.31 558 ALA B CA 1
ATOM 9241 C C . ALA B 1 558 ? -17.984 48.188 16.656 1 94.31 558 ALA B C 1
ATOM 9243 O O . ALA B 1 558 ? -18.281 47.562 15.641 1 94.31 558 ALA B O 1
ATOM 9244 N N . TYR B 1 559 ? -18.859 48.531 17.531 1 94.56 559 TYR B N 1
ATOM 9245 C CA . TYR B 1 559 ? -20.281 48.281 17.328 1 94.56 559 TYR B CA 1
ATOM 9246 C C . TYR B 1 559 ? -20.781 48.938 16.047 1 94.56 559 TYR B C 1
ATOM 9248 O O . TYR B 1 559 ? -21.422 48.281 15.211 1 94.56 559 TYR B O 1
ATOM 9256 N N . ASP B 1 560 ? -20.453 50.156 15.891 1 92.62 560 ASP B N 1
ATOM 9257 C CA . ASP B 1 560 ? -20.906 50.906 14.734 1 92.62 560 ASP B CA 1
ATOM 9258 C C . ASP B 1 560 ? -20.281 50.375 13.445 1 92.62 560 ASP B C 1
ATOM 9260 O O . ASP B 1 560 ? -20.953 50.219 12.43 1 92.62 560 ASP B O 1
ATOM 9264 N N . GLU B 1 561 ? -19.062 50.156 13.547 1 91.75 561 GLU B N 1
ATOM 9265 C CA . GLU B 1 561 ? -18.344 49.656 12.383 1 91.75 561 GLU B CA 1
ATOM 9266 C C . GLU B 1 561 ? -18.844 48.281 11.969 1 91.75 561 GLU B C 1
ATOM 9268 O O . GLU B 1 561 ? -18.953 47.969 10.773 1 91.75 561 GLU B O 1
ATOM 9273 N N . MET B 1 562 ? -19.031 47.5 12.875 1 90.88 562 MET B N 1
ATOM 9274 C CA . MET B 1 562 ? -19.516 46.156 12.625 1 90.88 562 MET B CA 1
ATOM 9275 C C . MET B 1 562 ? -20.891 46.188 11.977 1 90.88 562 MET B C 1
ATOM 9277 O O . MET B 1 562 ? -21.141 45.469 11 1 90.88 562 MET B O 1
ATOM 9281 N N . LEU B 1 563 ? -21.734 46.969 12.422 1 89.06 563 LEU B N 1
ATOM 9282 C CA . LEU B 1 563 ? -23.078 47.062 11.852 1 89.06 563 LEU B CA 1
ATOM 9283 C C . LEU B 1 563 ? -23.016 47.562 10.422 1 89.06 563 LEU B C 1
ATOM 9285 O O . LEU B 1 563 ? -23.781 47.125 9.562 1 89.06 563 LEU B O 1
ATOM 9289 N N . ALA B 1 564 ? -22.188 48.469 10.258 1 87.88 564 ALA B N 1
ATOM 9290 C CA . ALA B 1 564 ? -22.031 49 8.898 1 87.88 564 ALA B CA 1
ATOM 9291 C C . ALA B 1 564 ? -21.531 47.906 7.949 1 87.88 564 ALA B C 1
ATOM 9293 O O . ALA B 1 564 ? -22.016 47.781 6.816 1 87.88 564 ALA B O 1
ATOM 9294 N N . ALA B 1 565 ? -20.625 47.188 8.469 1 85.25 565 ALA B N 1
ATOM 9295 C CA . ALA B 1 565 ? -20.031 46.125 7.648 1 85.25 565 ALA B CA 1
ATOM 9296 C C . ALA B 1 565 ? -21.047 45.062 7.312 1 85.25 565 ALA B C 1
ATOM 9298 O O . ALA B 1 565 ? -21.109 44.594 6.172 1 85.25 565 ALA B O 1
ATOM 9299 N N . VAL B 1 566 ? -21.781 44.656 8.258 1 85.19 566 VAL B N 1
ATOM 9300 C CA . VAL B 1 566 ? -22.703 43.531 8.055 1 85.19 566 VAL B CA 1
ATOM 9301 C C . VAL B 1 566 ? -23.891 43.969 7.223 1 85.19 566 VAL B C 1
ATOM 9303 O O . VAL B 1 566 ? -24.531 43.156 6.547 1 85.19 566 VAL B O 1
ATOM 9306 N N . GLN B 1 567 ? -24.172 45.188 7.242 1 82.38 567 GLN B N 1
ATOM 9307 C CA . GLN B 1 567 ? -25.234 45.75 6.41 1 82.38 567 GLN B CA 1
ATOM 9308 C C . GLN B 1 567 ? -24.891 45.656 4.926 1 82.38 567 GLN B C 1
ATOM 9310 O O . GLN B 1 567 ? -25.75 45.375 4.094 1 82.38 567 GLN B O 1
ATOM 9315 N N . VAL B 1 568 ? -23.734 45.812 4.703 1 81.38 568 VAL B N 1
ATOM 9316 C CA . VAL B 1 568 ? -23.25 45.688 3.334 1 81.38 568 VAL B CA 1
ATOM 9317 C C . VAL B 1 568 ? -23.375 44.219 2.867 1 81.38 568 VAL B C 1
ATOM 9319 O O . VAL B 1 568 ? -23.609 43.969 1.685 1 81.38 568 VAL B O 1
ATOM 9322 N N . ALA B 1 569 ? -23.25 43.406 3.773 1 77.88 569 ALA B N 1
ATOM 9323 C CA . ALA B 1 569 ? -23.359 42 3.451 1 77.88 569 ALA B CA 1
ATOM 9324 C C . ALA B 1 569 ? -24.812 41.531 3.432 1 77.88 569 ALA B C 1
ATOM 9326 O O . ALA B 1 569 ? -25.094 40.375 3.217 1 77.88 569 ALA B O 1
ATOM 9327 N N . GLY B 1 570 ? -25.703 42.438 3.734 1 79.25 570 GLY B N 1
ATOM 9328 C CA . GLY B 1 570 ? -27.141 42.188 3.607 1 79.25 570 GLY B CA 1
ATOM 9329 C C . GLY B 1 570 ? -27.781 41.719 4.91 1 79.25 570 GLY B C 1
ATOM 9330 O O . GLY B 1 570 ? -28.922 41.281 4.918 1 79.25 570 GLY B O 1
ATOM 9331 N N . VAL B 1 571 ? -27.062 41.781 5.949 1 79.31 571 VAL B N 1
ATOM 9332 C CA . VAL B 1 571 ? -27.594 41.406 7.25 1 79.31 571 VAL B CA 1
ATOM 9333 C C . VAL B 1 571 ? -28.328 42.562 7.891 1 79.31 571 VAL B C 1
ATOM 9335 O O . VAL B 1 571 ? -27.797 43.688 7.969 1 79.31 571 VAL B O 1
ATOM 9338 N N . LYS B 1 572 ? -29.562 42.312 8.359 1 78.31 572 LYS B N 1
ATOM 9339 C CA . LYS B 1 572 ? -30.406 43.375 8.875 1 78.31 572 LYS B CA 1
ATOM 9340 C C . LYS B 1 572 ? -30.375 43.438 10.398 1 78.31 572 LYS B C 1
ATOM 9342 O O . LYS B 1 572 ? -30.766 44.438 11.008 1 78.31 572 LYS B O 1
ATOM 9347 N N . SER B 1 573 ? -29.844 42.438 10.953 1 78.44 573 SER B N 1
ATOM 9348 C CA . SER B 1 573 ? -29.859 42.375 12.414 1 78.44 573 SER B CA 1
ATOM 9349 C C . SER B 1 573 ? -29.016 43.469 13.031 1 78.44 573 SER B C 1
ATOM 9351 O O . SER B 1 573 ? -27.969 43.812 12.492 1 78.44 573 SER B O 1
ATOM 9353 N N . ARG B 1 574 ? -29.438 44.031 14.094 1 81.69 574 ARG B N 1
ATOM 9354 C CA . ARG B 1 574 ? -28.672 45.031 14.844 1 81.69 574 ARG B CA 1
ATOM 9355 C C . ARG B 1 574 ? -28.266 44.5 16.203 1 81.69 574 ARG B C 1
ATOM 9357 O O . ARG B 1 574 ? -27.641 45.188 17 1 81.69 574 ARG B O 1
ATOM 9364 N N . THR B 1 575 ? -28.641 43.312 16.359 1 88.62 575 THR B N 1
ATOM 9365 C CA . THR B 1 575 ? -28.344 42.688 17.641 1 88.62 575 THR B CA 1
ATOM 9366 C C . THR B 1 575 ? -26.922 42.125 17.672 1 88.62 575 THR B C 1
ATOM 9368 O O . THR B 1 575 ? -26.484 41.469 16.719 1 88.62 575 THR B O 1
ATOM 9371 N N . VAL B 1 576 ? -26.188 42.438 18.734 1 92 576 VAL B N 1
ATOM 9372 C CA . VAL B 1 576 ? -24.781 42.062 18.859 1 92 576 VAL B CA 1
ATOM 9373 C C . VAL B 1 576 ? -24.578 41.344 20.188 1 92 576 VAL B C 1
ATOM 9375 O O . VAL B 1 576 ? -25.234 41.656 21.188 1 92 576 VAL B O 1
ATOM 9378 N N . LEU B 1 577 ? -23.703 40.375 20.125 1 92.38 577 LEU B N 1
ATOM 9379 C CA . LEU B 1 577 ? -23.312 39.656 21.312 1 92.38 577 LEU B CA 1
ATOM 9380 C C . LEU B 1 577 ? -22.016 40.219 21.906 1 92.38 577 LEU B C 1
ATOM 9382 O O . LEU B 1 577 ? -21.031 40.406 21.188 1 92.38 577 LEU B O 1
ATOM 9386 N N . VAL B 1 578 ? -22.094 40.5 23.203 1 94.75 578 VAL B N 1
ATOM 9387 C CA . VAL B 1 578 ? -20.906 40.938 23.922 1 94.75 578 VAL B CA 1
ATOM 9388 C C . VAL B 1 578 ? -20.391 39.812 24.797 1 94.75 578 VAL B C 1
ATOM 9390 O O . VAL B 1 578 ? -21.125 39.25 25.609 1 94.75 578 VAL B O 1
ATOM 9393 N N . GLN B 1 579 ? -19.125 39.438 24.625 1 94.5 579 GLN B N 1
ATOM 9394 C CA . GLN B 1 579 ? -18.5 38.344 25.359 1 94.5 579 GLN B CA 1
ATOM 9395 C C . GLN B 1 579 ? -17.125 38.75 25.891 1 94.5 579 GLN B C 1
ATOM 9397 O O . GLN B 1 579 ? -16.453 39.594 25.297 1 94.5 579 GLN B O 1
ATOM 9402 N N . PRO B 1 580 ? -16.75 38.219 27.047 1 94.44 580 PRO B N 1
ATOM 9403 C CA . PRO B 1 580 ? -15.375 38.438 27.484 1 94.44 580 PRO B CA 1
ATOM 9404 C C . PRO B 1 580 ? -14.352 37.781 26.562 1 94.44 580 PRO B C 1
ATOM 9406 O O . PRO B 1 580 ? -14.586 36.656 26.094 1 94.44 580 PRO B O 1
ATOM 9409 N N . MET B 1 581 ? -13.305 38.5 26.344 1 91.31 581 MET B N 1
ATOM 9410 C CA . MET B 1 581 ? -12.203 37.875 25.609 1 91.31 581 MET B CA 1
ATOM 9411 C C . MET B 1 581 ? -11.57 36.75 26.438 1 91.31 581 MET B C 1
ATOM 9413 O O . MET B 1 581 ? -11.398 36.875 27.641 1 91.31 581 MET B O 1
ATOM 9417 N N . ARG B 1 582 ? -11.258 35.688 25.828 1 88.62 582 ARG B N 1
ATOM 9418 C CA . ARG B 1 582 ? -10.539 34.562 26.453 1 88.62 582 ARG B CA 1
ATOM 9419 C C . ARG B 1 582 ? -9.094 34.5 25.984 1 88.62 582 ARG B C 1
ATOM 9421 O O . ARG B 1 582 ? -8.805 34.844 24.828 1 88.62 582 ARG B O 1
ATOM 9428 N N . PRO B 1 583 ? -8.203 34.094 26.922 1 79 583 PRO B N 1
ATOM 9429 C CA . PRO B 1 583 ? -6.82 33.906 26.484 1 79 583 PRO B CA 1
ATOM 9430 C C . PRO B 1 583 ? -6.68 32.844 25.406 1 79 583 PRO B C 1
ATOM 9432 O O . PRO B 1 583 ? -7.594 32.031 25.203 1 79 583 PRO B O 1
ATOM 9435 N N . LEU B 1 584 ? -5.535 32.906 24.812 1 74.19 584 LEU B N 1
ATOM 9436 C CA . LEU B 1 584 ? -5.27 31.969 23.734 1 74.19 584 LEU B CA 1
ATOM 9437 C C . LEU B 1 584 ? -5.289 30.531 24.25 1 74.19 584 LEU B C 1
ATOM 9439 O O . LEU B 1 584 ? -4.789 30.25 25.344 1 74.19 584 LEU B O 1
ATOM 9443 N N . GLY B 1 585 ? -5.887 29.609 23.562 1 78.69 585 GLY B N 1
ATOM 9444 C CA . GLY B 1 585 ? -5.918 28.172 23.812 1 78.69 585 GLY B CA 1
ATOM 9445 C C . GLY B 1 585 ? -6.008 27.359 22.531 1 78.69 585 GLY B C 1
ATOM 9446 O O . GLY B 1 585 ? -5.91 27.906 21.422 1 78.69 585 GLY B O 1
ATOM 9447 N N . THR B 1 586 ? -6.039 26.047 22.75 1 82.88 586 THR B N 1
ATOM 9448 C CA . THR B 1 586 ? -6.258 25.188 21.594 1 82.88 586 THR B CA 1
ATOM 9449 C C . THR B 1 586 ? -7.738 25.156 21.219 1 82.88 586 THR B C 1
ATOM 9451 O O . THR B 1 586 ? -8.602 25.016 22.078 1 82.88 586 THR B O 1
ATOM 9454 N N . GLU B 1 587 ? -7.977 25.438 19.969 1 86 587 GLU B N 1
ATOM 9455 C CA . GLU B 1 587 ? -9.359 25.469 19.5 1 86 587 GLU B CA 1
ATOM 9456 C C . GLU B 1 587 ? -9.711 24.172 18.766 1 86 587 GLU B C 1
ATOM 9458 O O . GLU B 1 587 ? -8.938 23.688 17.953 1 86 587 GLU B O 1
ATOM 9463 N N . LEU B 1 588 ? -10.898 23.609 19.094 1 89.94 588 LEU B N 1
ATOM 9464 C CA . LEU B 1 588 ? -11.422 22.438 18.422 1 89.94 588 LEU B CA 1
ATOM 9465 C C . LEU B 1 588 ? -12.758 22.734 17.766 1 89.94 588 LEU B C 1
ATOM 9467 O O . LEU B 1 588 ? -13.453 23.672 18.156 1 89.94 588 LEU B O 1
ATOM 9471 N N . LEU B 1 589 ? -12.961 22.094 16.719 1 90.19 589 LEU B N 1
ATOM 9472 C CA . LEU B 1 589 ? -14.312 21.984 16.172 1 90.19 589 LEU B CA 1
ATOM 9473 C C . LEU B 1 589 ? -14.977 20.688 16.641 1 90.19 589 LEU B C 1
ATOM 9475 O O . LEU B 1 589 ? -14.398 19.609 16.484 1 90.19 589 LEU B O 1
ATOM 9479 N N . VAL B 1 590 ? -16.031 20.781 17.281 1 94.12 590 VAL B N 1
ATOM 9480 C CA . VAL B 1 590 ? -16.828 19.625 17.703 1 94.12 590 VAL B CA 1
ATOM 9481 C C . VAL B 1 590 ? -18.25 19.766 17.156 1 94.12 590 VAL B C 1
ATOM 9483 O O . VAL B 1 590 ? -18.953 20.734 17.453 1 94.12 590 VAL B O 1
ATOM 9486 N N . GLY B 1 591 ? -18.594 18.875 16.344 1 94.12 591 GLY B N 1
ATOM 9487 C CA . GLY B 1 591 ? -19.922 18.953 15.75 1 94.12 591 GLY B CA 1
ATOM 9488 C C . GLY B 1 591 ? -20.578 17.609 15.57 1 94.12 591 GLY B C 1
ATOM 9489 O O . GLY B 1 591 ? -19.906 16.578 15.516 1 94.12 591 GLY B O 1
ATOM 9490 N N . VAL B 1 592 ? -21.891 17.594 15.57 1 95.38 592 VAL B N 1
ATOM 9491 C CA . VAL B 1 592 ? -22.688 16.438 15.203 1 95.38 592 VAL B CA 1
ATOM 9492 C C . VAL B 1 592 ? -23.547 16.75 13.977 1 95.38 592 VAL B C 1
ATOM 9494 O O . VAL B 1 592 ? -24.312 17.719 13.984 1 95.38 592 VAL B O 1
ATOM 9497 N N . VAL B 1 593 ? -23.297 16.031 12.953 1 93.69 593 VAL B N 1
ATOM 9498 C CA . VAL B 1 593 ? -24.016 16.25 11.695 1 93.69 593 VAL B CA 1
ATOM 9499 C C . VAL B 1 593 ? -24.766 14.977 11.312 1 93.69 593 VAL B C 1
ATOM 9501 O O . VAL B 1 593 ? -24.281 13.867 11.531 1 93.69 593 VAL B O 1
ATOM 9504 N N . ARG B 1 594 ? -25.859 15.125 10.656 1 92.31 594 ARG B N 1
ATOM 9505 C CA . ARG B 1 594 ? -26.625 13.953 10.25 1 92.31 594 ARG B CA 1
ATOM 9506 C C . ARG B 1 594 ? -26.141 13.414 8.914 1 92.31 594 ARG B C 1
ATOM 9508 O O . ARG B 1 594 ? -26.188 14.109 7.898 1 92.31 594 ARG B O 1
ATOM 9515 N N . ASP B 1 595 ? -25.656 12.195 8.969 1 90 595 ASP B N 1
ATOM 9516 C CA . ASP B 1 595 ? -25.328 11.438 7.77 1 90 595 ASP B CA 1
ATOM 9517 C C . ASP B 1 595 ? -26.578 10.789 7.176 1 90 595 ASP B C 1
ATOM 9519 O O . ASP B 1 595 ? -27.406 10.219 7.898 1 90 595 ASP B O 1
ATOM 9523 N N . PRO B 1 596 ? -26.719 10.844 5.898 1 86.38 596 PRO B N 1
ATOM 9524 C CA . PRO B 1 596 ? -27.938 10.328 5.277 1 86.38 596 PRO B CA 1
ATOM 9525 C C . PRO B 1 596 ? -28.109 8.82 5.461 1 86.38 596 PRO B C 1
ATOM 9527 O O . PRO B 1 596 ? -29.234 8.312 5.434 1 86.38 596 PRO B O 1
ATOM 9530 N N . VAL B 1 597 ? -27.062 8.109 5.668 1 88.19 597 VAL B N 1
ATOM 9531 C CA . VAL B 1 597 ? -27.141 6.652 5.738 1 88.19 597 VAL B CA 1
ATOM 9532 C C . VAL B 1 597 ? -27 6.199 7.191 1 88.19 597 VAL B C 1
ATOM 9534 O O . VAL B 1 597 ? -27.766 5.344 7.652 1 88.19 597 VAL B O 1
ATOM 9537 N N . TRP B 1 598 ? -26.188 6.871 8.008 1 92.88 598 TRP B N 1
ATOM 9538 C CA . TRP B 1 598 ? -25.797 6.289 9.281 1 92.88 598 TRP B CA 1
ATOM 9539 C C . TRP B 1 598 ? -26.344 7.105 10.445 1 92.88 598 TRP B C 1
ATOM 9541 O O . TRP B 1 598 ? -26.234 6.695 11.609 1 92.88 598 TRP B O 1
ATOM 9551 N N . GLY B 1 599 ? -26.938 8.289 10.102 1 92.06 599 GLY B N 1
ATOM 9552 C CA . GLY B 1 599 ? -27.516 9.094 11.156 1 92.06 599 GLY B CA 1
ATOM 9553 C C . GLY B 1 599 ? -26.562 10.094 11.75 1 92.06 599 GLY B C 1
ATOM 9554 O O . GLY B 1 599 ? -25.703 10.641 11.047 1 92.06 599 GLY B O 1
ATOM 9555 N N . LEU B 1 600 ? -26.766 10.438 12.992 1 95.19 600 LEU B N 1
ATOM 9556 C CA . LEU B 1 600 ? -25.953 11.461 13.641 1 95.19 600 LEU B CA 1
ATOM 9557 C C . LEU B 1 600 ? -24.5 11.023 13.742 1 95.19 600 LEU B C 1
ATOM 9559 O O . LEU B 1 600 ? -24.219 9.922 14.219 1 95.19 600 LEU B O 1
ATOM 9563 N N . THR B 1 601 ? -23.609 11.891 13.336 1 95.69 601 THR B N 1
ATOM 9564 C CA . THR B 1 601 ? -22.172 11.602 13.281 1 95.69 601 THR B CA 1
ATOM 9565 C C . THR B 1 601 ? -21.375 12.719 13.938 1 95.69 601 THR B C 1
ATOM 9567 O O . THR B 1 601 ? -21.469 13.883 13.539 1 95.69 601 THR B O 1
ATOM 9570 N N . LEU B 1 602 ? -20.594 12.352 14.922 1 96.38 602 LEU B N 1
ATOM 9571 C CA . LEU B 1 602 ? -19.703 13.273 15.633 1 96.38 602 LEU B CA 1
ATOM 9572 C C . LEU B 1 602 ? -18.453 13.57 14.82 1 96.38 602 LEU B C 1
ATOM 9574 O O . LEU B 1 602 ? -17.828 12.648 14.281 1 96.38 602 LEU B O 1
ATOM 9578 N N . ALA B 1 603 ? -18.141 14.789 14.664 1 94.12 603 ALA B N 1
ATOM 9579 C CA . ALA B 1 603 ? -16.891 15.227 14.031 1 94.12 603 ALA B CA 1
ATOM 9580 C C . ALA B 1 603 ? -16.031 16.031 15.008 1 94.12 603 ALA B C 1
ATOM 9582 O O . ALA B 1 603 ? -16.531 16.938 15.68 1 94.12 603 ALA B O 1
ATOM 9583 N N . ILE B 1 604 ? -14.812 15.641 15.172 1 93.31 604 ILE B N 1
ATOM 9584 C CA . ILE B 1 604 ? -13.836 16.359 15.977 1 93.31 604 ILE B CA 1
ATOM 9585 C C . ILE B 1 604 ? -12.648 16.781 15.109 1 93.31 604 ILE B C 1
ATOM 9587 O O . ILE B 1 604 ? -12.109 15.961 14.359 1 93.31 604 ILE B O 1
ATOM 9591 N N . ALA B 1 605 ? -12.266 17.953 15.141 1 88.44 605 ALA B N 1
ATOM 9592 C CA . ALA B 1 605 ? -11.133 18.469 14.383 1 88.44 605 ALA B CA 1
ATOM 9593 C C . ALA B 1 605 ? -10.445 19.609 15.125 1 88.44 605 ALA B C 1
ATOM 9595 O O . ALA B 1 605 ? -11.016 20.172 16.062 1 88.44 605 ALA B O 1
ATOM 9596 N N . LEU B 1 606 ? -9.258 19.828 14.766 1 81.12 606 LEU B N 1
ATOM 9597 C CA . LEU B 1 606 ? -8.641 21.047 15.25 1 81.12 606 LEU B CA 1
ATOM 9598 C C . LEU B 1 606 ? -9.281 22.266 14.586 1 81.12 606 LEU B C 1
ATOM 9600 O O . LEU B 1 606 ? -9.656 22.219 13.414 1 81.12 606 LEU B O 1
ATOM 9604 N N . GLY B 1 607 ? -9.523 23.188 15.359 1 71.81 607 GLY B N 1
ATOM 9605 C CA . GLY B 1 607 ? -10.25 24.344 14.883 1 71.81 607 GLY B CA 1
ATOM 9606 C C . GLY B 1 607 ? -9.344 25.453 14.398 1 71.81 607 GLY B C 1
ATOM 9607 O O . GLY B 1 607 ? -8.117 25.297 14.344 1 71.81 607 GLY B O 1
ATOM 9608 N N . GLY B 1 608 ? -9.977 26.422 14.016 1 60.25 608 GLY B N 1
ATOM 9609 C CA . GLY B 1 608 ? -9.281 27.609 13.562 1 60.25 608 GLY B CA 1
ATOM 9610 C C . GLY B 1 608 ? -8.695 27.469 12.172 1 60.25 608 GLY B C 1
ATOM 9611 O O . GLY B 1 608 ? -9.375 27 11.25 1 60.25 608 GLY B O 1
ATOM 9612 N N . VAL B 1 609 ? -7.578 27.906 12.086 1 57.28 609 VAL B N 1
ATOM 9613 C CA . VAL B 1 609 ? -6.926 27.938 10.781 1 57.28 609 VAL B CA 1
ATOM 9614 C C . VAL B 1 609 ? -6.516 26.531 10.367 1 57.28 609 VAL B C 1
ATOM 9616 O O . VAL B 1 609 ? -6.34 26.25 9.18 1 57.28 609 VAL B O 1
ATOM 9619 N N . TRP B 1 610 ? -6.559 25.625 11.344 1 60.56 610 TRP B N 1
ATOM 9620 C CA . TRP B 1 610 ? -6.02 24.297 11.102 1 60.56 610 TRP B CA 1
ATOM 9621 C C . TRP B 1 610 ? -6.992 23.453 10.273 1 60.56 610 TRP B C 1
ATOM 9623 O O . TRP B 1 610 ? -6.57 22.609 9.492 1 60.56 610 TRP B O 1
ATOM 9633 N N . VAL B 1 611 ? -8.258 23.703 10.508 1 56.66 611 VAL B N 1
ATOM 9634 C CA . VAL B 1 611 ? -9.289 22.859 9.906 1 56.66 611 VAL B CA 1
ATOM 9635 C C . VAL B 1 611 ? -9.133 22.859 8.391 1 56.66 611 VAL B C 1
ATOM 9637 O O . VAL B 1 611 ? -9.234 21.812 7.742 1 56.66 611 VAL B O 1
ATOM 9640 N N . GLU B 1 612 ? -8.914 23.984 7.93 1 56.34 612 GLU B N 1
ATOM 9641 C CA . GLU B 1 612 ? -8.891 24.078 6.473 1 56.34 612 GLU B CA 1
ATOM 9642 C C . GLU B 1 612 ? -7.559 23.578 5.914 1 56.34 612 GLU B C 1
ATOM 9644 O O . GLU B 1 612 ? -7.504 23.062 4.793 1 56.34 612 GLU B O 1
ATOM 9649 N N . LEU B 1 613 ? -6.664 23.734 6.902 1 59.75 613 LEU B N 1
ATOM 9650 C CA . LEU B 1 613 ? -5.332 23.438 6.383 1 59.75 613 LEU B CA 1
ATOM 9651 C C . LEU B 1 613 ? -5.016 21.953 6.504 1 59.75 613 LEU B C 1
ATOM 9653 O O . LEU B 1 613 ? -4.23 21.422 5.723 1 59.75 613 LEU B O 1
ATOM 9657 N N . MET B 1 614 ? -5.676 21.578 7.613 1 61.88 614 MET B N 1
ATOM 9658 C CA . MET B 1 614 ? -5.387 20.172 7.871 1 61.88 614 MET B CA 1
ATOM 9659 C C . MET B 1 614 ? -6.637 19.312 7.688 1 61.88 614 MET B C 1
ATOM 9661 O O . MET B 1 614 ? -7.703 19.656 8.203 1 61.88 614 MET B O 1
ATOM 9665 N N . ASP B 1 615 ? -6.84 18.797 6.637 1 67.31 615 ASP B N 1
ATOM 9666 C CA . ASP B 1 615 ? -7.938 17.844 6.527 1 67.31 615 ASP B CA 1
ATOM 9667 C C . ASP B 1 615 ? -7.844 16.766 7.609 1 67.31 615 ASP B C 1
ATOM 9669 O O . ASP B 1 615 ? -7.824 15.57 7.309 1 67.31 615 ASP B O 1
ATOM 9673 N N . ASP B 1 616 ? -7.809 17.344 8.938 1 75.69 616 ASP B N 1
ATOM 9674 C CA . ASP B 1 616 ? -7.586 16.453 10.07 1 75.69 616 ASP B CA 1
ATOM 9675 C C . ASP B 1 616 ? -8.859 16.281 10.898 1 75.69 616 ASP B C 1
ATOM 9677 O O . ASP B 1 616 ? -8.984 16.859 11.984 1 75.69 616 ASP B O 1
ATOM 9681 N N . SER B 1 617 ? -9.844 15.727 10.477 1 86.44 617 SER B N 1
ATOM 9682 C CA . SER B 1 617 ? -11.047 15.469 11.25 1 86.44 617 SER B CA 1
ATOM 9683 C C . SER B 1 617 ? -11.25 13.969 11.477 1 86.44 617 SER B C 1
ATOM 9685 O O . SER B 1 617 ? -10.82 13.156 10.656 1 86.44 617 SER B O 1
ATOM 9687 N N . VAL B 1 618 ? -11.766 13.656 12.656 1 91.25 618 VAL B N 1
ATOM 9688 C CA . VAL B 1 618 ? -12.109 12.281 12.977 1 91.25 618 VAL B CA 1
ATOM 9689 C C . VAL B 1 618 ? -13.609 12.156 13.203 1 91.25 618 VAL B C 1
ATOM 9691 O O . VAL B 1 618 ? -14.219 13 13.859 1 91.25 618 VAL B O 1
ATOM 9694 N N . LEU B 1 619 ? -14.172 11.18 12.625 1 94.25 619 LEU B N 1
ATOM 9695 C CA . LEU B 1 619 ? -15.617 10.977 12.695 1 94.25 619 LEU B CA 1
ATOM 9696 C C . LEU B 1 619 ? -15.953 9.781 13.578 1 94.25 619 LEU B C 1
ATOM 9698 O O . LEU B 1 619 ? -15.188 8.812 13.641 1 94.25 619 LEU B O 1
ATOM 9702 N N . ARG B 1 620 ? -17.078 9.867 14.281 1 95.75 620 ARG B N 1
ATOM 9703 C CA . ARG B 1 620 ? -17.703 8.766 15.016 1 95.75 620 ARG B CA 1
ATOM 9704 C C . ARG B 1 620 ? -19.219 8.797 14.867 1 95.75 620 ARG B C 1
ATOM 9706 O O . ARG B 1 620 ? -19.844 9.836 15.078 1 95.75 620 ARG B O 1
ATOM 9713 N N . VAL B 1 621 ? -19.75 7.676 14.461 1 95.19 621 VAL B N 1
ATOM 9714 C CA . VAL B 1 621 ? -21.203 7.594 14.312 1 95.19 621 VAL B CA 1
ATOM 9715 C C . VAL B 1 621 ? -21.844 7.32 15.672 1 95.19 621 VAL B C 1
ATOM 9717 O O . VAL B 1 621 ? -21.391 6.461 16.422 1 95.19 621 VAL B O 1
ATOM 9720 N N . LEU B 1 622 ? -22.938 8.102 16.031 1 95.25 622 LEU B N 1
ATOM 9721 C CA . LEU B 1 622 ? -23.609 7.93 17.312 1 95.25 622 LEU B CA 1
ATOM 9722 C C . LEU B 1 622 ? -24.516 6.695 17.297 1 95.25 622 LEU B C 1
ATOM 9724 O O . LEU B 1 622 ? -25.047 6.34 16.234 1 95.25 622 LEU B O 1
ATOM 9728 N N . PRO B 1 623 ? -24.641 6 18.422 1 94.5 623 PRO B N 1
ATOM 9729 C CA . PRO B 1 623 ? -24.094 6.355 19.719 1 94.5 623 PRO B CA 1
ATOM 9730 C C . PRO B 1 623 ? -22.625 5.973 19.875 1 94.5 623 PRO B C 1
ATOM 9732 O O . PRO B 1 623 ? -22.141 5.105 19.141 1 94.5 623 PRO B O 1
ATOM 9735 N N . VAL B 1 624 ? -21.906 6.641 20.781 1 95.75 624 VAL B N 1
ATOM 9736 C CA . VAL B 1 624 ? -20.5 6.383 21.016 1 95.75 624 VAL B CA 1
ATOM 9737 C C . VAL B 1 624 ? -20.219 6.32 22.516 1 95.75 624 VAL B C 1
ATOM 9739 O O . VAL B 1 624 ? -20.984 6.832 23.312 1 95.75 624 VAL B O 1
ATOM 9742 N N . SER B 1 625 ? -19.156 5.652 22.859 1 95.88 625 SER B N 1
ATOM 9743 C CA . SER B 1 625 ? -18.688 5.59 24.234 1 95.88 625 SER B CA 1
ATOM 9744 C C . SER B 1 625 ? -17.656 6.664 24.531 1 95.88 625 SER B C 1
ATOM 9746 O O . SER B 1 625 ? -17.141 7.305 23.594 1 95.88 625 SER B O 1
ATOM 9748 N N . ALA B 1 626 ? -17.406 6.824 25.797 1 96.19 626 ALA B N 1
ATOM 9749 C CA . ALA B 1 626 ? -16.328 7.73 26.203 1 96.19 626 ALA B CA 1
ATOM 9750 C C . ALA B 1 626 ? -14.992 7.277 25.641 1 96.19 626 ALA B C 1
ATOM 9752 O O . ALA B 1 626 ? -14.172 8.102 25.234 1 96.19 626 ALA B O 1
ATOM 9753 N N . ALA B 1 627 ? -14.844 6.016 25.594 1 94.25 627 ALA B N 1
ATOM 9754 C CA . ALA B 1 627 ? -13.609 5.453 25.047 1 94.25 627 ALA B CA 1
ATOM 9755 C C . ALA B 1 627 ? -13.477 5.762 23.562 1 94.25 627 ALA B C 1
ATOM 9757 O O . ALA B 1 627 ? -12.367 6.012 23.078 1 94.25 627 ALA B O 1
ATOM 9758 N N . SER B 1 628 ? -14.555 5.684 22.891 1 94.56 628 SER B N 1
ATOM 9759 C CA . SER B 1 628 ? -14.555 6.008 21.469 1 94.56 628 SER B CA 1
ATOM 9760 C C . SER B 1 628 ? -14.164 7.465 21.234 1 94.56 628 SER B C 1
ATOM 9762 O O . SER B 1 628 ? -13.422 7.77 20.297 1 94.56 628 SER B O 1
ATOM 9764 N N . ILE B 1 629 ? -14.641 8.344 22.062 1 96.31 629 ILE B N 1
ATOM 9765 C CA . ILE B 1 629 ? -14.312 9.758 21.953 1 96.31 629 ILE B CA 1
ATOM 9766 C C . ILE B 1 629 ? -12.82 9.961 22.234 1 96.31 629 ILE B C 1
ATOM 9768 O O . ILE B 1 629 ? -12.148 10.703 21.516 1 96.31 629 ILE B O 1
ATOM 9772 N N . ARG B 1 630 ? -12.375 9.367 23.266 1 94.94 630 ARG B N 1
ATOM 9773 C CA . ARG B 1 630 ? -10.961 9.438 23.594 1 94.94 630 ARG B CA 1
ATOM 9774 C C . ARG B 1 630 ? -10.094 8.977 22.438 1 94.94 630 ARG B C 1
ATOM 9776 O O . ARG B 1 630 ? -9.125 9.633 22.078 1 94.94 630 ARG B O 1
ATOM 9783 N N . GLY B 1 631 ? -10.5 7.855 21.875 1 92.38 631 GLY B N 1
ATOM 9784 C CA . GLY B 1 631 ? -9.789 7.344 20.719 1 92.38 631 GLY B CA 1
ATOM 9785 C C . GLY B 1 631 ? -9.797 8.297 19.547 1 92.38 631 GLY B C 1
ATOM 9786 O O . GLY B 1 631 ? -8.805 8.406 18.812 1 92.38 631 GLY B O 1
ATOM 9787 N N . ALA B 1 632 ? -10.875 8.945 19.297 1 93.25 632 ALA B N 1
ATOM 9788 C CA . ALA B 1 632 ? -10.984 9.922 18.219 1 93.25 632 ALA B CA 1
ATOM 9789 C C . ALA B 1 632 ? -10 11.07 18.422 1 93.25 632 ALA B C 1
ATOM 9791 O O . ALA B 1 632 ? -9.344 11.508 17.484 1 93.25 632 ALA B O 1
ATOM 9792 N N . LEU B 1 633 ? -9.906 11.531 19.641 1 93.38 633 LEU B N 1
ATOM 9793 C CA . LEU B 1 633 ? -8.992 12.617 19.984 1 93.38 633 LEU B CA 1
ATOM 9794 C C . LEU B 1 633 ? -7.543 12.203 19.75 1 93.38 633 LEU B C 1
ATOM 9796 O O . LEU B 1 633 ? -6.754 12.969 19.188 1 93.38 633 LEU B O 1
ATOM 9800 N N . GLU B 1 634 ? -7.238 11.047 20.094 1 91.06 634 GLU B N 1
ATOM 9801 C CA . GLU B 1 634 ? -5.867 10.555 19.984 1 91.06 634 GLU B CA 1
ATOM 9802 C C . GLU B 1 634 ? -5.477 10.305 18.531 1 91.06 634 GLU B C 1
ATOM 9804 O O . GLU B 1 634 ? -4.289 10.242 18.203 1 91.06 634 GLU B O 1
ATOM 9809 N N . LYS B 1 635 ? -6.438 10.188 17.734 1 89.12 635 LYS B N 1
ATOM 9810 C CA . LYS B 1 635 ? -6.191 9.922 16.312 1 89.12 635 LYS B CA 1
ATOM 9811 C C . LYS B 1 635 ? -5.953 11.219 15.547 1 89.12 635 LYS B C 1
ATOM 9813 O O . LYS B 1 635 ? -5.488 11.195 14.406 1 89.12 635 LYS B O 1
ATOM 9818 N N . LEU B 1 636 ? -6.234 12.352 16.156 1 85.56 636 LEU B N 1
ATOM 9819 C CA . LEU B 1 636 ? -5.992 13.633 15.5 1 85.56 636 LEU B CA 1
ATOM 9820 C C . LEU B 1 636 ? -4.508 13.82 15.203 1 85.56 636 LEU B C 1
ATOM 9822 O O . LEU B 1 636 ? -3.662 13.547 16.062 1 85.56 636 LEU B O 1
ATOM 9826 N N . ARG B 1 637 ? -4.168 14.188 14.078 1 77.5 637 ARG B N 1
ATOM 9827 C CA . ARG B 1 637 ? -2.783 14.453 13.703 1 77.5 637 ARG B CA 1
ATOM 9828 C C . ARG B 1 637 ? -2.17 15.531 14.586 1 77.5 637 ARG B C 1
ATOM 9830 O O . ARG B 1 637 ? -0.975 15.492 14.883 1 77.5 637 ARG B O 1
ATOM 9837 N N . GLY B 1 638 ? -3.016 16.422 15.039 1 75.69 638 GLY B N 1
ATOM 9838 C CA . GLY B 1 638 ? -2.549 17.516 15.875 1 75.69 638 GLY B CA 1
ATOM 9839 C C . GLY B 1 638 ? -2.703 17.25 17.359 1 75.69 638 GLY B C 1
ATOM 9840 O O . GLY B 1 638 ? -2.787 18.188 18.156 1 75.69 638 GLY B O 1
ATOM 9841 N N . ILE B 1 639 ? -2.732 16 17.688 1 83.06 639 ILE B N 1
ATOM 9842 C CA . ILE B 1 639 ? -2.977 15.617 19.062 1 83.06 639 ILE B CA 1
ATOM 9843 C C . ILE B 1 639 ? -1.911 16.234 19.969 1 83.06 639 ILE B C 1
ATOM 9845 O O . ILE B 1 639 ? -2.176 16.531 21.141 1 83.06 639 ILE B O 1
ATOM 9849 N N . ASP B 1 640 ? -0.752 16.438 19.438 1 78.31 640 ASP B N 1
ATOM 9850 C CA . ASP B 1 640 ? 0.343 16.984 20.234 1 78.31 640 ASP B CA 1
ATOM 9851 C C . ASP B 1 640 ? 0.015 18.391 20.734 1 78.31 640 ASP B C 1
ATOM 9853 O O . ASP B 1 640 ? 0.464 18.797 21.797 1 78.31 640 ASP B O 1
ATOM 9857 N N . ALA B 1 641 ? -0.753 19.078 19.984 1 76.94 641 ALA B N 1
ATOM 9858 C CA . ALA B 1 641 ? -1.219 20.391 20.438 1 76.94 641 ALA B CA 1
ATOM 9859 C C . ALA B 1 641 ? -2.049 20.266 21.703 1 76.94 641 ALA B C 1
ATOM 9861 O O . ALA B 1 641 ? -1.992 21.141 22.578 1 76.94 641 ALA B O 1
ATOM 9862 N N . LEU B 1 642 ? -2.717 19.203 21.828 1 84.19 642 LEU B N 1
ATOM 9863 C CA . LEU B 1 642 ? -3.543 18.969 23.016 1 84.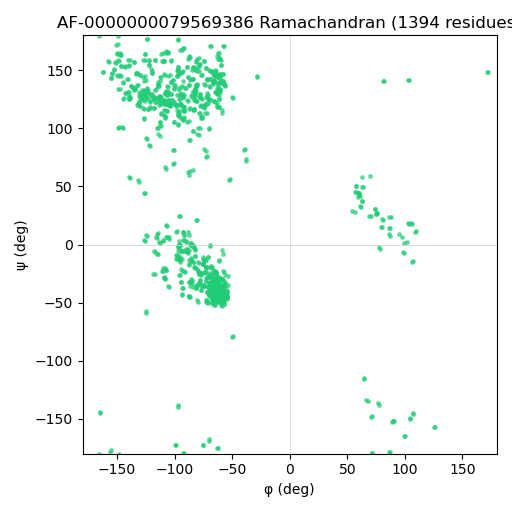19 642 LEU B CA 1
ATOM 9864 C C . LEU B 1 642 ? -2.695 18.5 24.188 1 84.19 642 LEU B C 1
ATOM 9866 O O . LEU B 1 642 ? -3.051 18.719 25.344 1 84.19 642 LEU B O 1
ATOM 9870 N N . LYS B 1 643 ? -1.572 17.953 23.781 1 83.56 643 LYS B N 1
ATOM 9871 C CA . LYS B 1 643 ? -0.695 17.422 24.828 1 83.56 643 LYS B CA 1
ATOM 9872 C C . LYS B 1 643 ? 0.284 18.484 25.312 1 83.56 643 LYS B C 1
ATOM 9874 O O . LYS B 1 643 ? 1.108 18.219 26.188 1 83.56 643 LYS B O 1
ATOM 9879 N N . GLY B 1 644 ? 0.251 19.609 24.875 1 73.94 644 GLY B N 1
ATOM 9880 C CA . GLY B 1 644 ? 1.03 20.719 25.422 1 73.94 644 GLY B CA 1
ATOM 9881 C C . GLY B 1 644 ? 2.236 21.078 24.578 1 73.94 644 GLY B C 1
ATOM 9882 O O . GLY B 1 644 ? 3.195 21.672 25.062 1 73.94 644 GLY B O 1
ATOM 9883 N N . ALA B 1 645 ? 2.197 20.656 23.438 1 64.88 645 ALA B N 1
ATOM 9884 C CA . ALA B 1 645 ? 3.318 21.016 22.578 1 64.88 645 ALA B CA 1
ATOM 9885 C C . ALA B 1 645 ? 3.473 22.531 22.469 1 64.88 645 ALA B C 1
ATOM 9887 O O . ALA B 1 645 ? 2.49 23.266 22.578 1 64.88 645 ALA B O 1
ATOM 9888 N N . ARG B 1 646 ? 4.781 23.031 22.516 1 55.56 646 ARG B N 1
ATOM 9889 C CA . ARG B 1 646 ? 5.227 24.406 22.297 1 55.56 646 ARG B CA 1
ATOM 9890 C C . ARG B 1 646 ? 4.789 25.312 23.453 1 55.56 646 ARG B C 1
ATOM 9892 O O . ARG B 1 646 ? 4.336 26.422 23.219 1 55.56 646 ARG B O 1
ATOM 9899 N N . GLY B 1 647 ? 4.602 24.688 24.5 1 60.41 647 GLY B N 1
ATOM 9900 C CA . GLY B 1 647 ? 4.391 25.547 25.656 1 60.41 647 GLY B CA 1
ATOM 9901 C C . GLY B 1 647 ? 2.926 25.703 26.016 1 60.41 647 GLY B C 1
ATOM 9902 O O . GLY B 1 647 ? 2.594 26.359 27.016 1 60.41 647 GLY B O 1
ATOM 9903 N N . ALA B 1 648 ? 2.137 25.141 25.094 1 65.5 648 ALA B N 1
ATOM 9904 C CA . ALA B 1 648 ? 0.724 25.203 25.469 1 65.5 648 ALA B CA 1
ATOM 9905 C C . ALA B 1 648 ? 0.44 24.359 26.703 1 65.5 648 ALA B C 1
ATOM 9907 O O . ALA B 1 648 ? 1.182 23.406 27 1 65.5 648 ALA B O 1
ATOM 9908 N N . GLN B 1 649 ? -0.483 24.812 27.438 1 77.38 649 GLN B N 1
ATOM 9909 C CA . GLN B 1 649 ? -0.899 24 28.578 1 77.38 649 GLN B CA 1
ATOM 9910 C C . GLN B 1 649 ? -1.549 22.703 28.125 1 77.38 649 GLN B C 1
ATOM 9912 O O . GLN B 1 649 ? -2.477 22.703 27.312 1 77.38 649 GLN B O 1
ATOM 9917 N N . PRO B 1 650 ? -0.984 21.609 28.609 1 87.62 650 PRO B N 1
ATOM 9918 C CA . PRO B 1 650 ? -1.607 20.344 28.25 1 87.62 650 PRO B CA 1
ATOM 9919 C C . PRO B 1 650 ? -3.084 20.266 28.625 1 87.62 650 PRO B C 1
ATOM 9921 O O . PRO B 1 650 ? -3.465 20.734 29.703 1 87.62 650 PRO B O 1
ATOM 9924 N N . VAL B 1 651 ? -3.801 19.781 27.766 1 90.75 651 VAL B N 1
ATOM 9925 C CA . VAL B 1 651 ? -5.246 19.688 27.953 1 90.75 651 VAL B CA 1
ATOM 9926 C C . VAL B 1 651 ? -5.59 18.484 28.828 1 90.75 651 VAL B C 1
ATOM 9928 O O . VAL B 1 651 ? -4.957 17.438 28.719 1 90.75 651 VAL B O 1
ATOM 9931 N N . ASP B 1 652 ? -6.477 18.641 29.734 1 94 652 ASP B N 1
ATOM 9932 C CA . ASP B 1 652 ? -7.086 17.516 30.438 1 94 652 ASP B CA 1
ATOM 9933 C C . ASP B 1 652 ? -8.008 16.734 29.5 1 94 652 ASP B C 1
ATOM 9935 O O . ASP B 1 652 ? -9.203 17.031 29.406 1 94 652 ASP B O 1
ATOM 9939 N N . LEU B 1 653 ? -7.512 15.688 29.016 1 94.81 653 LEU B N 1
ATOM 9940 C CA . LEU B 1 653 ? -8.242 14.938 28 1 94.81 653 LEU B CA 1
ATOM 9941 C C . LEU B 1 653 ? -9.492 14.289 28.594 1 94.81 653 LEU B C 1
ATOM 9943 O O . LEU B 1 653 ? -10.508 14.148 27.906 1 94.81 653 LEU B O 1
ATOM 9947 N N . ASP B 1 654 ? -9.445 13.883 29.797 1 95.44 654 ASP B N 1
ATOM 9948 C CA . ASP B 1 654 ? -10.609 13.281 30.422 1 95.44 654 ASP B CA 1
ATOM 9949 C C . ASP B 1 654 ? -11.75 14.289 30.547 1 95.44 654 ASP B C 1
ATOM 9951 O O . ASP B 1 654 ? -12.906 13.953 30.266 1 95.44 654 ASP B O 1
ATOM 9955 N N . ALA B 1 655 ? -11.375 15.461 30.953 1 96.31 655 ALA B N 1
ATOM 9956 C CA . ALA B 1 655 ? -12.375 16.516 31.047 1 96.31 655 ALA B CA 1
ATOM 9957 C C . ALA B 1 655 ? -12.953 16.844 29.656 1 96.31 655 ALA B C 1
ATOM 9959 O O . ALA B 1 655 ? -14.148 17.109 29.531 1 96.31 655 ALA B O 1
ATOM 9960 N N . LEU B 1 656 ? -12.094 16.859 28.734 1 97 656 LEU B N 1
ATOM 9961 C CA . LEU B 1 656 ? -12.523 17.125 27.359 1 97 656 LEU B CA 1
ATOM 9962 C C . LEU B 1 656 ? -13.484 16.047 26.875 1 97 656 LEU B C 1
ATOM 9964 O O . LEU B 1 656 ? -14.492 16.344 26.25 1 97 656 LEU B O 1
ATOM 9968 N N . VAL B 1 657 ? -13.203 14.781 27.156 1 97.44 657 VAL B N 1
ATOM 9969 C CA . VAL B 1 657 ? -14.062 13.656 26.797 1 97.44 657 VAL B CA 1
ATOM 9970 C C . VAL B 1 657 ? -15.43 13.82 27.453 1 97.44 657 VAL B C 1
ATOM 9972 O O . VAL B 1 657 ? -16.469 13.562 26.812 1 97.44 657 VAL B O 1
ATOM 9975 N N . GLU B 1 658 ? -15.422 14.266 28.641 1 97.06 658 GLU B N 1
ATOM 9976 C CA . GLU B 1 658 ? -16.672 14.469 29.359 1 97.06 658 GLU B CA 1
ATOM 9977 C C . GLU B 1 658 ? -17.531 15.547 28.688 1 97.06 658 GLU B C 1
ATOM 9979 O O . GLU B 1 658 ? -18.734 15.367 28.5 1 97.06 658 GLU B O 1
ATOM 9984 N N . VAL B 1 659 ? -16.891 16.594 28.344 1 97.81 659 VAL B N 1
ATOM 9985 C CA . VAL B 1 659 ? -17.594 17.703 27.719 1 97.81 659 VAL B CA 1
ATOM 9986 C C . VAL B 1 659 ? -18.156 17.266 26.359 1 97.81 659 VAL B C 1
ATOM 9988 O O . VAL B 1 659 ? -19.312 17.531 26.047 1 97.81 659 VAL B O 1
ATOM 9991 N N . ILE B 1 660 ? -17.344 16.625 25.578 1 98.12 660 ILE B N 1
ATOM 9992 C CA . ILE B 1 660 ? -17.812 16.141 24.281 1 98.12 660 ILE B CA 1
ATOM 9993 C C . ILE B 1 660 ? -18.938 15.133 24.484 1 98.12 660 ILE B C 1
ATOM 9995 O O . ILE B 1 660 ? -19.891 15.094 23.688 1 98.12 660 ILE B O 1
ATOM 9999 N N . GLY B 1 661 ? -18.781 14.312 25.5 1 97.81 661 GLY B N 1
ATOM 10000 C CA . GLY B 1 661 ? -19.844 13.383 25.844 1 97.81 661 GLY B CA 1
ATOM 10001 C C . GLY B 1 661 ? -21.172 14.062 26.078 1 97.81 661 GLY B C 1
ATOM 10002 O O . GLY B 1 661 ? -22.234 13.547 25.688 1 97.81 661 GLY B O 1
ATOM 10003 N N . ARG B 1 662 ? -21.156 15.172 26.734 1 96.94 662 ARG B N 1
ATOM 10004 C CA . ARG B 1 662 ? -22.375 15.938 26.984 1 96.94 662 ARG B CA 1
ATOM 10005 C C . ARG B 1 662 ? -22.969 16.469 25.688 1 96.94 662 ARG B C 1
ATOM 10007 O O . ARG B 1 662 ? -24.188 16.531 25.531 1 96.94 662 ARG B O 1
ATOM 10014 N N . VAL B 1 663 ? -22.094 16.891 24.812 1 97.25 663 VAL B N 1
ATOM 10015 C CA . VAL B 1 663 ? -22.547 17.328 23.5 1 97.25 663 VAL B CA 1
ATOM 10016 C C . VAL B 1 663 ? -23.25 16.172 22.781 1 97.25 663 VAL B C 1
ATOM 10018 O O . VAL B 1 663 ? -24.312 16.375 22.172 1 97.25 663 VAL B O 1
ATOM 10021 N N . VAL B 1 664 ? -22.641 15.023 22.844 1 97.19 664 VAL B N 1
ATOM 10022 C CA . VAL B 1 664 ? -23.172 13.812 22.234 1 97.19 664 VAL B CA 1
ATOM 10023 C C . VAL B 1 664 ? -24.547 13.492 22.828 1 97.19 664 VAL B C 1
ATOM 10025 O O . VAL B 1 664 ? -25.5 13.219 22.109 1 97.19 664 VAL B O 1
ATOM 10028 N N . ALA B 1 665 ? -24.594 13.562 24.141 1 96.19 665 ALA B N 1
ATOM 10029 C CA . ALA B 1 665 ? -25.844 13.289 24.828 1 96.19 665 ALA B CA 1
ATOM 10030 C C . ALA B 1 665 ? -26.938 14.266 24.406 1 96.19 665 ALA B C 1
ATOM 10032 O O . ALA B 1 665 ? -28.094 13.875 24.203 1 96.19 665 ALA B O 1
ATOM 10033 N N . LEU B 1 666 ? -26.594 15.477 24.234 1 95.5 666 LEU B N 1
ATOM 10034 C CA . LEU B 1 666 ? -27.531 16.5 23.812 1 95.5 666 LEU B CA 1
ATOM 10035 C C . LEU B 1 666 ? -28.031 16.234 22.391 1 95.5 666 LEU B C 1
ATOM 10037 O O . LEU B 1 666 ? -29.234 16.281 22.125 1 95.5 666 LEU B O 1
ATOM 10041 N N . ALA B 1 667 ? -27.125 16.047 21.516 1 95.56 667 ALA B N 1
ATOM 10042 C CA . ALA B 1 667 ? -27.484 15.812 20.125 1 95.56 667 ALA B CA 1
ATOM 10043 C C . ALA B 1 667 ? -28.469 14.648 20 1 95.56 667 ALA B C 1
ATOM 10045 O O . ALA B 1 667 ? -29.422 14.711 19.219 1 95.56 667 ALA B O 1
ATOM 10046 N N . GLN B 1 668 ? -28.203 13.617 20.703 1 94.88 668 GLN B N 1
ATOM 10047 C CA . GLN B 1 668 ? -29.078 12.453 20.688 1 94.88 668 GLN B CA 1
ATOM 10048 C C . GLN B 1 668 ? -30.469 12.812 21.203 1 94.88 668 GLN B C 1
ATOM 10050 O O . GLN B 1 668 ? -31.469 12.328 20.688 1 94.88 668 GLN B O 1
ATOM 10055 N N . ALA B 1 669 ? -30.484 13.617 22.188 1 92.88 669 ALA B N 1
ATOM 10056 C CA . ALA B 1 669 ? -31.75 14 22.812 1 92.88 669 ALA B CA 1
ATOM 10057 C C . ALA B 1 669 ? -32.562 14.891 21.875 1 92.88 669 ALA B C 1
ATOM 10059 O O . ALA B 1 669 ? -33.781 14.859 21.891 1 92.88 669 ALA B O 1
ATOM 10060 N N . LEU B 1 670 ? -31.875 15.695 21.125 1 91.25 670 LEU B N 1
ATOM 10061 C CA . LEU B 1 670 ? -32.562 16.594 20.203 1 91.25 670 LEU B CA 1
ATOM 10062 C C . LEU B 1 670 ? -33.281 15.812 19.094 1 91.25 670 LEU B C 1
ATOM 10064 O O . LEU B 1 670 ? -34.188 16.328 18.469 1 91.25 670 LEU B O 1
ATOM 10068 N N . GLY B 1 671 ? -32.906 14.617 18.781 1 82.31 671 GLY B N 1
ATOM 10069 C CA . GLY B 1 671 ? -33.719 13.648 18.047 1 82.31 671 GLY B CA 1
ATOM 10070 C C . GLY B 1 671 ? -33.531 13.758 16.547 1 82.31 671 GLY B C 1
ATOM 10071 O O . GLY B 1 671 ? -32.5 14.211 16.062 1 82.31 671 GLY B O 1
ATOM 10072 N N . GLU B 1 672 ? -34.531 13.398 15.773 1 87.75 672 GLU B N 1
ATOM 10073 C CA . GLU B 1 672 ? -34.5 13.195 14.328 1 87.75 672 GLU B CA 1
ATOM 10074 C C . GLU B 1 672 ? -34.562 14.523 13.586 1 87.75 672 GLU B C 1
ATOM 10076 O O . GLU B 1 672 ? -34.188 14.609 12.414 1 87.75 672 GLU B O 1
ATOM 10081 N N . GLU B 1 673 ? -34.938 15.531 14.258 1 90.25 673 GLU B N 1
ATOM 10082 C CA . GLU B 1 673 ? -35.094 16.828 13.602 1 90.25 673 GLU B CA 1
ATOM 10083 C C . GLU B 1 673 ? -33.781 17.562 13.523 1 90.25 673 GLU B C 1
ATOM 10085 O O . GLU B 1 673 ? -33.625 18.547 12.781 1 90.25 673 GLU B O 1
ATOM 10090 N N . LEU B 1 674 ? -32.812 17.125 14.273 1 93.38 674 LEU B N 1
ATOM 10091 C CA . LEU B 1 674 ? -31.531 17.797 14.281 1 93.38 674 LEU B CA 1
ATOM 10092 C C . LEU B 1 674 ? -30.766 17.516 12.984 1 93.38 674 LEU B C 1
ATOM 10094 O O . LEU B 1 674 ? -30.531 16.359 12.625 1 93.38 674 LEU B O 1
ATOM 10098 N N . GLU B 1 675 ? -30.453 18.562 12.281 1 94 675 GLU B N 1
ATOM 10099 C CA . GLU B 1 675 ? -29.594 18.438 11.109 1 94 675 GLU B CA 1
ATOM 10100 C C . GLU B 1 675 ? -28.125 18.531 11.492 1 94 675 GLU B C 1
ATOM 10102 O O . GLU B 1 675 ? -27.297 17.75 11 1 94 675 GLU B O 1
ATOM 10107 N N . SER B 1 676 ? -27.844 19.484 12.336 1 94.38 676 SER B N 1
ATOM 10108 C CA . SER B 1 676 ? -26.453 19.609 12.781 1 94.38 676 SER B CA 1
ATOM 10109 C C . SER B 1 676 ? -26.359 20.453 14.055 1 94.38 676 SER B C 1
ATOM 10111 O O . SER B 1 676 ? -27.234 21.281 14.32 1 94.38 676 SER B O 1
ATOM 10113 N N . LEU B 1 677 ? -25.422 20.172 14.875 1 94.75 677 LEU B N 1
ATOM 10114 C CA . LEU B 1 677 ? -24.953 20.922 16.031 1 94.75 677 LEU B CA 1
ATOM 10115 C C . LEU B 1 677 ? -23.438 21.141 15.961 1 94.75 677 LEU B C 1
ATOM 10117 O O . LEU B 1 677 ? -22.672 20.188 15.969 1 94.75 677 LEU B O 1
ATOM 10121 N N . GLU B 1 678 ? -23.031 22.422 15.883 1 91.31 678 GLU B N 1
ATOM 10122 C CA . GLU B 1 678 ? -21.609 22.703 15.664 1 91.31 678 GLU B CA 1
ATOM 10123 C C . GLU B 1 678 ? -21.094 23.688 16.703 1 91.31 678 GLU B C 1
ATOM 10125 O O . GLU B 1 678 ? -21.672 24.766 16.906 1 91.31 678 GLU B O 1
ATOM 10130 N N . ILE B 1 679 ? -20.109 23.266 17.312 1 92.88 679 ILE B N 1
ATOM 10131 C CA . ILE B 1 679 ? -19.344 24.141 18.188 1 92.88 679 ILE B CA 1
ATOM 10132 C C . ILE B 1 679 ? -18 24.5 17.516 1 92.88 679 ILE B C 1
ATOM 10134 O O . ILE B 1 679 ? -17.156 23.625 17.328 1 92.88 679 ILE B O 1
ATOM 10138 N N . ASN B 1 680 ? -17.891 25.734 17.234 1 85.94 680 ASN B N 1
ATOM 10139 C CA . ASN B 1 680 ? -16.672 26.188 16.578 1 85.94 680 ASN B CA 1
ATOM 10140 C C . ASN B 1 680 ? -16.328 27.625 16.984 1 85.94 680 ASN B C 1
ATOM 10142 O O . ASN B 1 680 ? -16.875 28.578 16.438 1 85.94 680 ASN B O 1
ATOM 10146 N N . PRO B 1 681 ? -15.438 27.781 17.844 1 89 681 PRO B N 1
ATOM 10147 C CA . PRO B 1 681 ? -14.555 26.734 18.406 1 89 681 PRO B CA 1
ATOM 10148 C C . PRO B 1 681 ? -14.984 26.297 19.797 1 89 681 PRO B C 1
ATOM 10150 O O . PRO B 1 681 ? -15.695 27.031 20.5 1 89 681 PRO B O 1
ATOM 10153 N N . LEU B 1 682 ? -14.539 25.141 20.125 1 93.81 682 LEU B N 1
ATOM 10154 C CA . LEU B 1 682 ? -14.398 24.719 21.516 1 93.81 682 LEU B CA 1
ATOM 10155 C C . LEU B 1 682 ? -12.992 25 22.016 1 93.81 682 LEU B C 1
ATOM 10157 O O . LEU B 1 682 ? -12.031 24.359 21.594 1 93.81 682 LEU B O 1
ATOM 10161 N N . ARG B 1 683 ? -12.914 25.984 22.875 1 92.12 683 ARG B N 1
ATOM 10162 C CA . ARG B 1 683 ? -11.609 26.375 23.406 1 92.12 683 ARG B CA 1
ATOM 10163 C C . ARG B 1 683 ? -11.188 25.469 24.562 1 92.12 683 ARG B C 1
ATOM 10165 O O . ARG B 1 683 ? -11.977 25.203 25.469 1 92.12 683 ARG B O 1
ATOM 10172 N N . VAL B 1 684 ? -9.945 25.031 24.453 1 92.56 684 VAL B N 1
ATOM 10173 C CA . VAL B 1 684 ? -9.414 24.156 25.5 1 92.56 684 VAL B CA 1
ATOM 10174 C C . VAL B 1 684 ? -8.07 24.688 25.984 1 92.56 684 VAL B C 1
ATOM 10176 O O . VAL B 1 684 ? -7.176 24.969 25.172 1 92.56 684 VAL B O 1
ATOM 10179 N N . SER B 1 685 ? -7.926 24.875 27.219 1 89.25 685 SER B N 1
ATOM 10180 C CA . SER B 1 685 ? -6.688 25.281 27.875 1 89.25 685 SER B CA 1
ATOM 10181 C C . SER B 1 685 ? -6.531 24.641 29.234 1 89.25 685 SER B C 1
ATOM 10183 O O . SER B 1 685 ? -7.094 25.125 30.219 1 89.25 685 SER B O 1
ATOM 10185 N N . GLY B 1 686 ? -5.723 23.578 29.281 1 88.31 686 GLY B N 1
ATOM 10186 C CA . GLY B 1 686 ? -5.66 22.797 30.516 1 88.31 686 GLY B CA 1
ATOM 10187 C C . GLY B 1 686 ? -6.973 22.125 30.859 1 88.31 686 GLY B C 1
ATOM 10188 O O . GLY B 1 686 ? -7.508 21.359 30.062 1 88.31 686 GLY B O 1
ATOM 10189 N N . GLY B 1 687 ? -7.469 22.547 31.891 1 87.62 687 GLY B N 1
ATOM 10190 C CA . GLY B 1 687 ? -8.75 22.016 32.344 1 87.62 687 GLY B CA 1
ATOM 10191 C C . GLY B 1 687 ? -9.922 22.906 31.969 1 87.62 687 GLY B C 1
ATOM 10192 O O . GLY B 1 687 ? -11.078 22.5 32.125 1 87.62 687 GLY B O 1
ATOM 10193 N N . GLU B 1 688 ? -9.633 24.047 31.5 1 92.19 688 GLU B N 1
ATOM 10194 C CA . GLU B 1 688 ? -10.688 24.984 31.109 1 92.19 688 GLU B CA 1
ATOM 10195 C C . GLU B 1 688 ? -11.188 24.688 29.703 1 92.19 688 GLU B C 1
ATOM 10197 O O . GLU B 1 688 ? -10.43 24.797 28.734 1 92.19 688 GLU B O 1
ATOM 10202 N N . ILE B 1 689 ? -12.375 24.328 29.594 1 95.69 689 ILE B N 1
ATOM 10203 C CA . ILE B 1 689 ? -13.039 23.984 28.344 1 95.69 689 ILE B CA 1
ATOM 10204 C C . ILE B 1 689 ? -14.312 24.812 28.188 1 95.69 689 ILE B C 1
ATOM 10206 O O . ILE B 1 689 ? -15.18 24.797 29.062 1 95.69 689 ILE B O 1
ATOM 10210 N N . GLU B 1 690 ? -14.367 25.547 27.031 1 95.81 690 GLU B N 1
ATOM 10211 C CA . GLU B 1 690 ? -15.516 26.438 26.859 1 95.81 690 GLU B CA 1
ATOM 10212 C C . GLU B 1 690 ? -15.898 26.562 25.391 1 95.81 690 GLU B C 1
ATOM 10214 O O . GLU B 1 690 ? -15.031 26.734 24.531 1 95.81 690 GLU B O 1
ATOM 10219 N N . ALA B 1 691 ? -17.203 26.453 25.109 1 95.5 691 ALA B N 1
ATOM 10220 C CA . ALA B 1 691 ? -17.688 26.75 23.766 1 95.5 691 ALA B CA 1
ATOM 10221 C C . ALA B 1 691 ? -17.75 28.266 23.531 1 95.5 691 ALA B C 1
ATOM 10223 O O . ALA B 1 691 ? -18.422 28.984 24.266 1 95.5 691 ALA B O 1
ATOM 10224 N N . LEU B 1 692 ? -17.109 28.734 22.5 1 91.12 692 LEU B N 1
ATOM 10225 C CA . LEU B 1 692 ? -17.094 30.172 22.219 1 91.12 692 LEU B CA 1
ATOM 10226 C C . LEU B 1 692 ? -18.188 30.531 21.219 1 91.12 692 LEU B C 1
ATOM 10228 O O . LEU B 1 692 ? -18.609 31.688 21.172 1 91.12 692 LEU B O 1
ATOM 10232 N N . ASP B 1 693 ? -18.531 29.562 20.438 1 87.56 693 ASP B N 1
ATOM 10233 C CA . ASP B 1 693 ? -19.609 29.734 19.469 1 87.56 693 ASP B CA 1
ATOM 10234 C C . ASP B 1 693 ? -20.281 28.391 19.156 1 87.56 693 ASP B C 1
ATOM 10236 O O . ASP B 1 693 ? -19.641 27.344 19.234 1 87.56 693 ASP B O 1
ATOM 10240 N N . ALA B 1 694 ? -21.578 28.453 18.812 1 90.81 694 ALA B N 1
ATOM 10241 C CA . ALA B 1 694 ? -22.328 27.234 18.5 1 90.81 694 ALA B CA 1
ATOM 10242 C C . ALA B 1 694 ? -23.5 27.531 17.578 1 90.81 694 ALA B C 1
ATOM 10244 O O . ALA B 1 694 ? -24.062 28.625 17.609 1 90.81 694 ALA B O 1
ATOM 10245 N N . LEU B 1 695 ? -23.781 26.609 16.766 1 89.81 695 LEU B N 1
ATOM 10246 C CA . LEU B 1 695 ? -24.906 26.688 15.836 1 89.81 695 LEU B CA 1
ATOM 10247 C C . LEU B 1 695 ? -25.672 25.359 15.805 1 89.81 695 LEU B C 1
ATOM 10249 O O . LEU B 1 695 ? -25.062 24.297 15.781 1 89.81 695 LEU B O 1
ATOM 10253 N N . ILE B 1 696 ? -27 25.422 15.844 1 92 696 ILE B N 1
ATOM 10254 C CA . ILE B 1 696 ? -27.859 24.266 15.672 1 92 696 ILE B CA 1
ATOM 10255 C C . ILE B 1 696 ? -28.734 24.453 14.43 1 92 696 ILE B C 1
ATOM 10257 O O . ILE B 1 696 ? -29.375 25.484 14.266 1 92 696 ILE B O 1
ATOM 10261 N N . THR B 1 697 ? -28.672 23.547 13.594 1 92.44 697 THR B N 1
ATOM 10262 C CA . THR B 1 697 ? -29.484 23.578 12.383 1 92.44 697 THR B CA 1
ATOM 10263 C C . THR B 1 697 ? -30.5 22.438 12.398 1 92.44 697 THR B C 1
ATOM 10265 O O . THR B 1 697 ? -30.172 21.312 12.789 1 92.44 697 THR B O 1
ATOM 10268 N N . TRP B 1 698 ? -31.672 22.797 11.938 1 91.69 698 TRP B N 1
ATOM 10269 C CA . TRP B 1 698 ? -32.75 21.828 11.93 1 91.69 698 TRP B CA 1
ATOM 10270 C C . TRP B 1 698 ? -33.094 21.391 10.508 1 91.69 698 TRP B C 1
ATOM 10272 O O . TRP B 1 698 ? -32.844 22.125 9.555 1 91.69 698 TRP B O 1
ATOM 10282 N N . ARG B 1 699 ? -33.719 20.203 10.344 1 88.5 699 ARG B N 1
ATOM 10283 C CA . ARG B 1 699 ? -34.094 19.641 9.055 1 88.5 699 ARG B CA 1
ATOM 10284 C C . ARG B 1 699 ? -35.312 20.328 8.477 1 88.5 699 ARG B C 1
ATOM 10286 O O . ARG B 1 699 ? -36.25 20.656 9.203 1 88.5 699 ARG B O 1
#